Protein AF-A0A7R9BM86-F1 (afdb_monomer_lite)

InterPro domains:
  IPR001373 Cullin, N-terminal [PF00888] (401-894)
  IPR016158 Cullin homology domain [PS50069] (790-1024)
  IPR016158 Cullin homology domain [SM00182] (822-972)
  IPR016159 Cullin repeat-like-containing domain superfamily [SSF74788] (397-770)
  IPR019184 Uncharacterised protein family, transmembrane-17 [PF09799] (229-333)
  IPR019559 Cullin, neddylation domain [PF10557] (1113-1174)
  IPR019559 Cullin, neddylation domain [SM00884] (1109-1176)
  IPR036317 Cullin homology domain superfamily [SSF75632] (788-1059)
  IPR036388 Winged helix-like DNA-binding domain superfamily [G3DSA:1.10.10.10] (1107-1178)
  IPR036390 Winged helix DNA-binding domain superfamily [SSF46785] (1113-1181)
  IPR045093 Cullin [PTHR11932] (398-1179)
  IPR046341 SET domain superfamily [G3DSA:2.170.270.10] (1-74)
  IPR046341 SET domain superfamily [SSF82199] (3-69)
  IPR059120 Cullin-like, alpha+beta domain [PF26557] (916-1058)

Foldseek 3Di:
DVVPPPDDDFPQWDWDDDFQWTWTDDDDPDDPQDIRIGGHDHGPLPDDLVPPVCVVCVVCVPPQDPQDPVSDDDDSPDDDDDFDFDADPVPRHGLGGPVVCVPDVPSQADPVPRDRPPVVVVVVVVVVVVVVPVVPDDDDDDDDDDDDDDDDDDPPPVVLVVVVVVVVPPPDDDDPPPPVVVCVVVCCVPPPPDDVVVVCVVDPPVVVVVVVLLVVLPDQQFDPQLLVLLVVCVVLLVVLLVVLVVVCVVCLVVADPVVNVVSVVLSVQLNVLSVQLSVLSNCCRRSVPLVSLVVNLCSLPPPNLVSLVCQQPVVRVVDDPVSNVSSVVVNVSSVSNNVSSVVSSVRSVVSVVSNVVVVVVVVVVVVVCVPPVDDDPVNVVVVVVVCVVPDDDQDEQVVLVVVLVVVLVCLLVVHDDDPVNVVSLLVSLVRQLPRPPCSQVVVVVVSLVSLLVSLVVLLVQLVVDPDLVVSLVSCLVVLVSLVVSLVPSCVSVLSRDDDDPDDDDDDDDDDDDDDDDRDPPRPSSLSNLQSNCVRHCVVCLVSLLVSLLVQVVCVVVPDDDDLSSLQSSLVNQQRSQPDPPDSCPSVVVRNLVSNLVSLLVSLLVVLVVCCVPPNLLVLLVVLVVVLVVQLVVCCSRPRPDPVSSVSNSVSSLCRSDVVCPVVNLVCLLVCLVVLVQVSLQSSCVSQVVPPPSCVSSLVSLLVVLLVVLQVQLQVCLVVCVPPLVVVLVSLLVSLVSQVVSCCRRVVVPVSNVVSSLNSLLCSQFDLPRPWDFFDQDDPPPPDGGDTTGCNLVSLLVVLLCCFFPHPVVVVDDPVRSLVSLVSSLVSLLSDQANQSNLVSNLLSLLLCLLVVGTPDPVSVVVSLVVCVVSPADPVSSVLSVQQVVQSVVQVVLLVVLLVVCCVPPNPVSVQDRDRDGDCVSRHDDDDDFDWDADPSVVVCVVSSQVSVCVVDPPDDDDDDQLSAWHWDFDAAPLATEIETAGRLLVQQVCVCVVPQPDKDFLLRSCVSTVGDLVLSLLSVCLQDPPPVAPDGQKDWPDDDDGSVPGDRRIIIHGDNVDFGADPNDTDNYYYYYSHPCSSDPQPPDDPPPDDDDDDDDDPDDDDGDSNVSSVVLLVLLLVQLLVVCVVVQKDFQVVSLVSSQVVCSSNHRDDPVSNVVSVVVCCVVQQKHQDPVDNRMIGGGD

Structure (mmCIF, N/CA/C/O backbone):
data_AF-A0A7R9BM86-F1
#
_entry.id   AF-A0A7R9BM86-F1
#
loop_
_atom_site.group_PDB
_atom_site.id
_atom_site.type_symbol
_atom_site.label_atom_id
_atom_site.label_alt_id
_atom_site.label_comp_id
_atom_site.label_asym_id
_atom_site.label_entity_id
_atom_site.label_seq_id
_atom_site.pdbx_PDB_ins_code
_atom_site.Cartn_x
_atom_site.Cartn_y
_atom_site.Cartn_z
_atom_site.occupancy
_atom_site.B_iso_or_equiv
_atom_site.auth_seq_id
_atom_site.auth_comp_id
_atom_site.auth_asym_id
_atom_site.auth_atom_id
_atom_site.pdbx_PDB_model_num
ATOM 1 N N . MET A 1 1 ? 5.313 -4.724 36.873 1.00 24.44 1 MET A N 1
ATOM 2 C CA . MET A 1 1 ? 4.646 -5.732 37.724 1.00 24.44 1 MET A CA 1
ATOM 3 C C . MET A 1 1 ? 3.308 -5.183 38.221 1.00 24.44 1 MET A C 1
ATOM 5 O O . MET A 1 1 ? 3.132 -5.021 39.412 1.00 24.44 1 MET A O 1
ATOM 9 N N . LEU A 1 2 ? 2.380 -4.881 37.307 1.00 24.42 2 LEU A N 1
ATOM 10 C CA . LEU A 1 2 ? 0.942 -4.764 37.593 1.00 24.42 2 LEU A CA 1
ATOM 11 C C . LEU A 1 2 ? 0.121 -5.011 36.306 1.00 24.42 2 LEU A C 1
ATOM 13 O O . LEU A 1 2 ? -0.979 -4.508 36.142 1.00 24.42 2 LEU A O 1
ATOM 17 N N . SER A 1 3 ? 0.576 -5.953 35.464 1.00 22.05 3 SER A N 1
ATOM 18 C CA . SER A 1 3 ? -0.318 -6.797 34.649 1.00 22.05 3 SER A CA 1
ATOM 19 C C . SER A 1 3 ? -1.170 -7.745 35.526 1.00 22.05 3 SER A C 1
ATOM 21 O O . SER A 1 3 ? -1.585 -8.815 35.097 1.00 22.05 3 SER A O 1
ATOM 23 N N . ARG A 1 4 ? -1.418 -7.362 36.787 1.00 24.67 4 ARG A N 1
ATOM 24 C CA . ARG A 1 4 ? -2.182 -8.084 37.811 1.00 24.67 4 ARG A CA 1
ATOM 25 C C . ARG A 1 4 ? -3.205 -7.176 38.506 1.00 24.67 4 ARG A C 1
ATOM 27 O O . ARG A 1 4 ? -3.422 -7.315 39.700 1.00 24.67 4 ARG A O 1
ATOM 34 N N . LEU A 1 5 ? -3.821 -6.258 37.760 1.00 30.59 5 LEU A N 1
ATOM 35 C CA . LEU A 1 5 ? -5.093 -5.623 38.136 1.00 30.59 5 LEU A CA 1
ATOM 36 C C . LEU A 1 5 ? -6.043 -5.497 36.923 1.00 30.59 5 LEU A C 1
ATOM 38 O O . LEU A 1 5 ? -6.820 -4.556 36.828 1.00 30.59 5 LEU A O 1
ATOM 42 N N . LYS A 1 6 ? -6.024 -6.470 35.996 1.00 27.08 6 LYS A N 1
ATOM 43 C CA . LYS A 1 6 ? -7.253 -6.803 35.258 1.00 27.08 6 LYS A CA 1
ATOM 44 C C . LYS A 1 6 ? -8.123 -7.626 36.221 1.00 27.08 6 LYS A C 1
ATOM 46 O O . LYS A 1 6 ? -7.738 -8.736 36.574 1.00 27.08 6 LYS A O 1
ATOM 51 N N . HIS A 1 7 ? -9.241 -7.027 36.632 1.00 29.83 7 HIS A N 1
ATOM 52 C CA . HIS A 1 7 ? -10.357 -7.526 37.457 1.00 29.83 7 HIS A CA 1
ATOM 53 C C . HIS A 1 7 ? -10.237 -7.566 38.993 1.00 29.83 7 HIS A C 1
ATOM 55 O O . HIS A 1 7 ? -9.583 -8.424 39.579 1.00 29.83 7 HIS A O 1
ATOM 61 N N . SER A 1 8 ? -10.977 -6.636 39.618 1.00 28.28 8 SER A N 1
ATOM 62 C CA . SER A 1 8 ? -11.630 -6.672 40.944 1.00 28.28 8 SER A CA 1
ATOM 63 C C . SER A 1 8 ? -12.159 -5.234 41.177 1.00 28.28 8 SER A C 1
ATOM 65 O O . SER A 1 8 ? -11.356 -4.367 41.496 1.00 28.28 8 SER A O 1
ATOM 67 N N . CYS A 1 9 ? -13.417 -4.828 40.950 1.00 32.47 9 CYS A N 1
ATOM 68 C CA . CYS A 1 9 ? -14.658 -5.411 41.477 1.00 32.47 9 CYS A CA 1
ATOM 69 C C . CYS A 1 9 ? -14.461 -5.885 42.929 1.00 32.47 9 CYS A C 1
ATOM 71 O O . CYS A 1 9 ? -14.565 -7.077 43.194 1.00 32.47 9 CYS A O 1
ATOM 73 N N . ASN A 1 10 ? -14.052 -4.970 43.827 1.00 31.64 10 ASN A N 1
ATOM 74 C CA . ASN A 1 10 ? -14.162 -5.114 45.286 1.00 31.64 10 ASN A CA 1
ATOM 75 C C . ASN A 1 10 ? -15.089 -4.031 45.829 1.00 31.64 10 ASN A C 1
ATOM 77 O O . ASN A 1 10 ? -14.761 -2.865 45.612 1.00 31.64 10 ASN A O 1
ATOM 81 N N . PRO A 1 11 ? -16.163 -4.353 46.553 1.00 33.53 11 PRO A N 1
ATOM 82 C CA . PRO A 1 11 ? -17.090 -3.331 47.024 1.00 33.53 11 PRO A CA 1
ATOM 83 C C . PRO A 1 11 ? -16.727 -2.725 48.408 1.00 33.53 11 PRO A C 1
ATOM 85 O O . PRO A 1 11 ? -17.425 -1.846 48.906 1.00 33.53 11 PRO A O 1
ATOM 88 N N . ASN A 1 12 ? -15.579 -3.095 49.000 1.00 31.81 12 ASN A N 1
ATOM 89 C CA . ASN A 1 12 ? -15.166 -2.675 50.353 1.00 31.81 12 ASN A CA 1
ATOM 90 C C . ASN A 1 12 ? -14.451 -1.313 50.410 1.00 31.81 12 ASN A C 1
ATOM 92 O O . ASN A 1 12 ? -13.488 -1.146 51.155 1.00 31.81 12 ASN A O 1
ATOM 96 N N . ALA A 1 13 ? -14.883 -0.345 49.605 1.00 35.16 13 ALA A N 1
ATOM 97 C CA . ALA A 1 13 ? -14.223 0.946 49.495 1.00 35.16 13 ALA A CA 1
ATOM 98 C C . ALA A 1 13 ? -15.242 2.082 49.727 1.00 35.16 13 ALA A C 1
ATOM 100 O O . ALA A 1 13 ? -16.042 2.404 48.855 1.00 35.16 13 ALA A O 1
ATOM 101 N N . ILE A 1 14 ? -15.248 2.676 50.926 1.00 36.84 14 ILE A N 1
ATOM 102 C CA . ILE A 1 14 ? -16.183 3.757 51.311 1.00 36.84 14 ILE A CA 1
ATOM 103 C C . ILE A 1 14 ? -15.564 5.111 50.943 1.00 36.84 14 ILE A C 1
ATOM 105 O O . ILE A 1 14 ? -14.523 5.417 51.522 1.00 36.84 14 ILE A O 1
ATOM 109 N N . VAL A 1 15 ? -16.167 5.901 50.022 1.00 41.66 15 VAL A N 1
ATOM 110 C CA . VAL A 1 15 ? -15.744 7.293 49.706 1.00 41.66 15 VAL A CA 1
ATOM 111 C C . VAL A 1 15 ? -16.519 8.313 50.545 1.00 41.66 15 VAL A C 1
ATOM 113 O O . VAL A 1 15 ? -17.742 8.357 50.454 1.00 41.66 15 VAL A O 1
ATOM 116 N N . GLN A 1 16 ? -15.844 9.203 51.273 1.00 36.88 16 GLN A N 1
ATOM 117 C CA . GLN A 1 16 ? -16.479 10.274 52.054 1.00 36.88 16 GLN A CA 1
ATOM 118 C C . GLN A 1 16 ? -16.037 11.671 51.593 1.00 36.88 16 GLN A C 1
ATOM 120 O O . GLN A 1 16 ? -14.838 11.943 51.532 1.00 36.88 16 GLN A O 1
ATOM 125 N N . PHE A 1 17 ? -16.985 12.558 51.271 1.00 43.34 17 PHE A N 1
ATOM 126 C CA . PHE A 1 17 ? -16.708 13.859 50.651 1.00 43.34 17 PHE A CA 1
ATOM 127 C C . PHE A 1 17 ? -16.860 15.037 51.628 1.00 43.34 17 PHE A C 1
ATOM 129 O O . PHE A 1 17 ? -17.857 15.119 52.337 1.00 43.34 17 PHE A O 1
ATOM 136 N N . ASP A 1 18 ? -15.893 15.958 51.632 1.00 35.16 18 ASP A N 1
ATOM 137 C CA . ASP A 1 18 ? -15.878 17.174 52.454 1.00 35.16 18 ASP A CA 1
ATOM 138 C C . ASP A 1 18 ? -15.164 18.334 51.724 1.00 35.16 18 ASP A C 1
ATOM 140 O O . ASP A 1 18 ? -13.940 18.345 51.544 1.00 35.16 18 ASP A O 1
ATOM 144 N N . GLY A 1 19 ? -15.943 19.304 51.237 1.00 45.06 19 GLY A N 1
ATOM 145 C CA . GLY A 1 19 ? -15.475 20.485 50.506 1.00 45.06 19 GLY A CA 1
ATOM 146 C C . GLY A 1 19 ? -14.731 20.155 49.209 1.00 45.06 19 GLY A C 1
ATOM 147 O O . GLY A 1 19 ? -15.324 19.845 48.178 1.00 45.06 19 GLY A O 1
ATOM 148 N N . ARG A 1 20 ? -13.403 20.266 49.246 1.00 41.50 20 ARG A N 1
ATOM 149 C CA . ARG A 1 20 ? -12.514 19.863 48.154 1.00 41.50 20 ARG A CA 1
ATOM 150 C C . ARG A 1 20 ? -12.160 18.373 48.233 1.00 41.50 20 ARG A C 1
ATOM 152 O O . ARG A 1 20 ? -11.522 17.915 47.314 1.00 41.50 20 ARG A O 1
ATOM 159 N N . LYS A 1 21 ? -12.514 17.591 49.261 1.00 34.34 21 LYS A N 1
ATOM 160 C CA . LYS A 1 21 ? -12.045 16.199 49.449 1.00 34.34 21 LYS A CA 1
ATOM 161 C C . LYS A 1 21 ? -13.110 15.114 49.267 1.00 34.34 21 LYS A C 1
ATOM 163 O O . LYS A 1 21 ? -14.280 15.389 49.447 1.00 34.34 21 LYS A O 1
ATOM 168 N N . ALA A 1 22 ? -12.675 13.901 48.923 1.00 38.03 22 ALA A N 1
ATOM 169 C CA . ALA A 1 22 ? -13.383 12.637 48.717 1.00 38.03 22 ALA A CA 1
ATOM 170 C C . ALA A 1 22 ? -12.469 11.477 49.168 1.00 38.03 22 ALA A C 1
ATOM 172 O O . ALA A 1 22 ? -11.452 11.231 48.536 1.00 38.03 22 ALA A O 1
ATOM 173 N N . THR A 1 23 ? -12.746 10.766 50.254 1.00 43.50 23 THR A N 1
ATOM 174 C CA . THR A 1 23 ? -11.821 9.777 50.841 1.00 43.50 23 THR A CA 1
ATOM 175 C C . THR A 1 23 ? -12.329 8.358 50.718 1.00 43.50 23 THR A C 1
ATOM 177 O O . THR A 1 23 ? -13.290 8.058 51.407 1.00 43.50 23 THR A O 1
ATOM 180 N N . LEU A 1 24 ? -11.658 7.499 49.940 1.00 39.38 24 LEU A N 1
ATOM 181 C CA . LEU A 1 24 ? -11.964 6.075 49.745 1.00 39.38 24 LEU A CA 1
ATOM 182 C C . LEU A 1 24 ? -11.077 5.162 50.635 1.00 39.38 24 LEU A C 1
ATOM 184 O O . LEU A 1 24 ? -9.853 5.305 50.643 1.00 39.38 24 LEU A O 1
ATOM 188 N N . LEU A 1 25 ? -11.652 4.195 51.362 1.00 38.88 25 LEU A N 1
ATOM 189 C CA . LEU A 1 25 ? -10.950 3.334 52.341 1.00 38.88 25 LEU A CA 1
ATOM 190 C C . LEU A 1 25 ? -11.159 1.817 52.100 1.00 38.88 25 LEU A C 1
ATOM 192 O O . LEU A 1 25 ? -12.299 1.394 52.218 1.00 38.88 25 LEU A O 1
ATOM 196 N N . ALA A 1 26 ? -10.056 1.051 51.897 1.00 39.94 26 ALA A N 1
ATOM 197 C CA . ALA A 1 26 ? -9.763 -0.369 52.286 1.00 39.94 26 ALA A CA 1
ATOM 198 C C . ALA A 1 26 ? -9.524 -1.485 51.215 1.00 39.94 26 ALA A C 1
ATOM 200 O O . ALA A 1 26 ? -10.025 -1.370 50.105 1.00 39.94 26 ALA A O 1
ATOM 201 N N . ILE A 1 27 ? -8.859 -2.661 51.435 1.00 36.47 27 ILE A N 1
ATOM 202 C CA . ILE A 1 27 ? -7.653 -3.197 52.175 1.00 36.47 27 ILE A CA 1
ATOM 203 C C . ILE A 1 27 ? -7.226 -4.533 51.456 1.00 36.47 27 ILE A C 1
ATOM 205 O O . ILE A 1 27 ? -8.035 -5.161 50.779 1.00 36.47 27 ILE A O 1
ATOM 209 N N . ARG A 1 28 ? -5.986 -5.015 51.709 1.00 27.66 28 ARG A N 1
ATOM 210 C CA . ARG A 1 28 ? -5.505 -6.435 51.843 1.00 27.66 28 ARG A CA 1
ATOM 211 C C . ARG A 1 28 ? -4.282 -6.857 51.006 1.00 27.66 28 ARG A C 1
ATOM 213 O O . ARG A 1 28 ? -4.131 -8.020 50.661 1.00 27.66 28 ARG A O 1
ATOM 220 N N . THR A 1 29 ? -3.321 -5.950 50.830 1.00 32.91 29 THR A N 1
ATOM 221 C CA . THR A 1 29 ? -1.873 -6.266 50.973 1.00 32.91 29 THR A CA 1
ATOM 222 C C . THR A 1 29 ? -1.070 -5.141 51.648 1.00 32.91 29 THR A C 1
ATOM 224 O O . THR A 1 29 ? 0.151 -5.232 51.738 1.00 32.91 29 THR A O 1
ATOM 227 N N . LEU A 1 30 ? -1.725 -4.096 52.169 1.00 30.19 30 LEU A N 1
ATOM 228 C CA . LEU A 1 30 ? -1.080 -2.999 52.899 1.00 30.19 30 LEU A CA 1
ATOM 229 C C . LEU A 1 30 ? -1.413 -3.073 54.397 1.00 30.19 30 LEU A C 1
ATOM 231 O O . LEU A 1 30 ? -2.535 -3.403 54.780 1.00 30.19 30 LEU A O 1
ATOM 235 N N . LYS A 1 31 ? -0.387 -2.838 55.222 1.00 29.67 31 LYS A N 1
ATOM 236 C CA . LYS A 1 31 ? -0.404 -2.851 56.694 1.00 29.67 31 LYS A CA 1
ATOM 237 C C . LYS A 1 31 ? -1.159 -1.626 57.241 1.00 29.67 31 LYS A C 1
ATOM 239 O O . LYS A 1 31 ? -1.301 -0.634 56.538 1.00 29.67 31 LYS A O 1
ATOM 244 N N . ALA A 1 32 ? -1.627 -1.709 58.488 1.00 32.94 32 ALA A N 1
ATOM 245 C CA . ALA A 1 32 ? -2.410 -0.673 59.172 1.00 32.94 32 ALA A CA 1
ATOM 246 C C . ALA A 1 32 ? -1.825 0.751 59.009 1.00 32.94 32 ALA A C 1
ATOM 248 O O . ALA A 1 32 ? -0.651 0.961 59.318 1.00 32.94 32 ALA A O 1
ATOM 249 N N . GLY A 1 33 ? -2.651 1.703 58.542 1.00 35.66 33 GLY A N 1
ATOM 250 C CA . GLY A 1 33 ? -2.310 3.132 58.419 1.00 35.66 33 GLY A CA 1
ATOM 251 C C . GLY A 1 33 ? -2.861 3.869 57.185 1.00 35.66 33 GLY A C 1
ATOM 252 O O . GLY A 1 33 ? -2.901 5.094 57.204 1.00 35.66 33 GLY A O 1
ATOM 253 N N . ASP A 1 34 ? -3.316 3.163 56.141 1.00 36.03 34 ASP A N 1
ATOM 254 C CA . ASP A 1 34 ? -3.705 3.791 54.865 1.00 36.03 34 ASP A CA 1
ATOM 255 C C . ASP A 1 34 ? -5.231 3.918 54.663 1.00 36.03 34 ASP A C 1
ATOM 257 O O . ASP A 1 34 ? -5.923 2.931 54.406 1.00 36.03 34 ASP A O 1
ATOM 261 N N . ALA A 1 35 ? -5.716 5.165 54.711 1.00 36.28 35 ALA A N 1
ATOM 262 C CA . ALA A 1 35 ? -6.960 5.672 54.119 1.00 36.28 35 ALA A CA 1
ATOM 263 C C . ALA A 1 35 ? -6.602 6.584 52.927 1.00 36.28 35 ALA A C 1
ATOM 265 O O . ALA A 1 35 ? -5.714 7.424 53.073 1.00 36.28 35 ALA A O 1
ATOM 266 N N . ILE A 1 36 ? -7.260 6.476 51.764 1.00 44.28 36 ILE A N 1
ATOM 267 C CA . ILE A 1 36 ? -6.958 7.319 50.588 1.00 44.28 36 ILE A CA 1
ATOM 268 C C . ILE A 1 36 ? -7.895 8.535 50.586 1.00 44.28 36 ILE A C 1
ATOM 270 O O . ILE A 1 36 ? -9.021 8.434 50.113 1.00 44.28 36 ILE A O 1
ATOM 274 N N . GLN A 1 37 ? -7.445 9.689 51.103 1.00 37.94 37 GLN A N 1
ATOM 275 C CA . GLN A 1 37 ? -8.171 10.969 51.000 1.00 37.94 37 GLN A CA 1
ATOM 276 C C . GLN A 1 37 ? -7.828 11.698 49.690 1.00 37.94 37 GLN A C 1
ATOM 278 O O . GLN A 1 37 ? -6.708 12.180 49.528 1.00 37.94 37 GLN A O 1
ATOM 283 N N . ILE A 1 38 ? -8.774 11.829 48.758 1.00 43.38 38 ILE A N 1
ATOM 284 C CA . ILE A 1 38 ? -8.622 12.609 47.513 1.00 43.38 38 ILE A CA 1
ATOM 285 C C . ILE A 1 38 ? -9.067 14.043 47.781 1.00 43.38 38 ILE A C 1
ATOM 287 O O . ILE A 1 38 ? -10.032 14.227 48.496 1.00 43.38 38 ILE A O 1
ATOM 291 N N . SER A 1 39 ? -8.377 15.054 47.238 1.00 36.72 39 SER A N 1
ATOM 292 C CA . SER A 1 39 ? -8.618 16.491 47.454 1.00 36.72 39 SER A CA 1
ATOM 293 C C . SER A 1 39 ? -8.546 17.288 46.146 1.00 36.72 39 SER A C 1
ATOM 295 O O . SER A 1 39 ? -7.458 17.576 45.665 1.00 36.72 39 SER A O 1
ATOM 297 N N . PHE A 1 40 ? -9.682 17.644 45.560 1.00 38.38 40 PHE A N 1
ATOM 298 C CA . PHE A 1 40 ? -9.888 18.593 44.466 1.00 38.38 40 PHE A CA 1
ATOM 299 C C . PHE A 1 40 ? -9.311 19.996 44.743 1.00 38.38 40 PHE A C 1
ATOM 301 O O . PHE A 1 40 ? -9.079 20.400 45.880 1.00 38.38 40 PHE A O 1
ATOM 308 N N . SER A 1 41 ? -9.057 20.761 43.681 1.00 38.09 41 SER A N 1
ATOM 309 C CA . SER A 1 41 ? -8.287 22.016 43.698 1.00 38.09 41 SER A CA 1
ATOM 310 C C . SER A 1 41 ? -9.125 23.317 43.660 1.00 38.09 41 SER A C 1
ATOM 312 O O . SER A 1 41 ? -8.560 24.392 43.844 1.00 38.09 41 SER A O 1
ATOM 314 N N . LEU A 1 42 ? -10.459 23.242 43.522 1.00 39.69 42 LEU A N 1
ATOM 315 C CA . LEU A 1 42 ? -11.469 24.324 43.652 1.00 39.69 42 LEU A CA 1
ATOM 316 C C . LEU A 1 42 ? -12.723 23.768 44.377 1.00 39.69 42 LEU A C 1
ATOM 318 O O . LEU A 1 42 ? -12.901 22.551 44.335 1.00 39.69 42 LEU A O 1
ATOM 322 N N . PRO A 1 43 ? -13.573 24.570 45.073 1.00 37.66 43 PRO A N 1
ATOM 323 C CA . PRO A 1 43 ? -14.804 24.024 45.651 1.00 37.66 43 PRO A CA 1
ATOM 324 C C . PRO A 1 43 ? -15.633 23.392 44.527 1.00 37.66 43 PRO A C 1
ATOM 326 O O . PRO A 1 43 ? -15.879 24.044 43.518 1.00 37.66 43 PRO A O 1
ATOM 329 N N . TYR A 1 44 ? -16.053 22.137 44.701 1.00 35.97 44 TYR A N 1
ATOM 330 C CA . TYR A 1 44 ? -16.866 21.362 43.747 1.00 35.97 44 TYR A CA 1
ATOM 331 C C . TYR A 1 44 ? -18.112 22.122 43.231 1.00 35.97 44 TYR A C 1
ATOM 333 O O . TYR A 1 44 ? -18.622 21.847 42.149 1.00 35.97 44 TYR A O 1
ATOM 341 N N . PHE A 1 45 ? -18.547 23.135 43.984 1.00 35.06 45 PHE A N 1
ATOM 342 C CA . PHE A 1 45 ? -19.646 24.055 43.700 1.00 35.06 45 PHE A CA 1
ATOM 343 C C . PHE A 1 45 ? -19.360 25.137 42.634 1.00 35.06 45 PHE A C 1
ATOM 345 O O . PHE A 1 45 ? -20.287 25.844 42.266 1.00 35.06 45 PHE A O 1
ATOM 352 N N . ALA A 1 46 ? -18.126 25.281 42.127 1.00 39.72 46 ALA A N 1
ATOM 353 C CA . ALA A 1 46 ? -17.720 26.375 41.224 1.00 39.72 46 ALA A CA 1
ATOM 354 C C . ALA A 1 46 ? -17.731 26.034 39.712 1.00 39.72 46 ALA A C 1
ATOM 356 O O . ALA A 1 46 ? -17.165 26.778 38.916 1.00 39.72 46 ALA A O 1
ATOM 357 N N . CYS A 1 47 ? -18.316 24.903 39.306 1.00 40.28 47 CYS A N 1
ATOM 358 C CA . CYS A 1 47 ? -18.548 24.563 37.895 1.00 40.28 47 CYS A CA 1
ATOM 359 C C . CYS A 1 47 ? -20.051 24.524 37.607 1.00 40.28 47 CYS A C 1
ATOM 361 O O . CYS A 1 47 ? -20.787 23.909 38.380 1.00 40.28 47 CYS A O 1
ATOM 363 N N . ASP A 1 48 ? -20.496 25.101 36.495 1.00 42.91 48 ASP A N 1
ATOM 364 C CA . ASP A 1 48 ? -21.900 25.074 36.067 1.00 42.91 48 ASP A CA 1
ATOM 365 C C . ASP A 1 48 ? -22.396 23.624 35.936 1.00 42.91 48 ASP A C 1
ATOM 367 O O . ASP A 1 48 ? -21.645 22.732 35.518 1.00 42.91 48 ASP A O 1
ATOM 371 N N . ALA A 1 49 ? -23.648 23.364 36.330 1.00 40.34 49 ALA A N 1
ATOM 372 C CA . ALA A 1 49 ? -24.191 22.010 36.490 1.00 40.34 49 ALA A CA 1
ATOM 373 C C . ALA A 1 49 ? -24.062 21.147 35.214 1.00 40.34 49 ALA A C 1
ATOM 375 O O . ALA A 1 49 ? -23.790 19.950 35.304 1.00 40.34 49 ALA A O 1
ATOM 376 N N . GLY A 1 50 ? -24.137 21.765 34.028 1.00 44.72 50 GLY A N 1
ATOM 377 C CA . GLY A 1 50 ? -23.983 21.087 32.734 1.00 44.72 50 GLY A CA 1
ATOM 378 C C . GLY A 1 50 ? -22.548 20.670 32.368 1.00 44.72 50 GLY A C 1
ATOM 379 O O . GLY A 1 50 ? -22.365 19.800 31.520 1.00 44.72 50 GLY A O 1
ATOM 380 N N . GLY A 1 51 ? -21.518 21.244 33.003 1.00 44.34 51 GLY A N 1
ATOM 381 C CA . GLY A 1 51 ? -20.105 21.002 32.666 1.00 44.34 51 GLY A CA 1
ATOM 382 C C . GLY A 1 51 ? -19.415 19.906 33.486 1.00 44.34 51 GLY A C 1
ATOM 383 O O . GLY A 1 51 ? -18.315 19.469 33.137 1.00 44.34 51 GLY A O 1
ATOM 384 N N . ARG A 1 52 ? -20.038 19.434 34.574 1.00 43.59 52 ARG A N 1
ATOM 385 C CA . ARG A 1 52 ? -19.396 18.504 35.525 1.00 43.59 52 ARG A CA 1
ATOM 386 C C . ARG A 1 52 ? -19.310 17.066 35.003 1.00 43.59 52 ARG A C 1
ATOM 388 O O . ARG A 1 52 ? -18.287 16.412 35.200 1.00 43.59 52 ARG A O 1
ATOM 395 N N . GLY A 1 53 ? -20.340 16.597 34.295 1.00 43.72 53 GLY A N 1
ATOM 396 C CA . GLY A 1 53 ? -20.390 15.252 33.705 1.00 43.72 53 GLY A CA 1
ATOM 397 C C . GLY A 1 53 ? -19.313 15.010 32.635 1.00 43.72 53 GLY A C 1
ATOM 398 O O . GLY A 1 53 ? -18.514 14.083 32.786 1.00 43.72 53 GLY A O 1
ATOM 399 N N . PRO A 1 54 ? -19.197 15.874 31.608 1.00 43.41 54 PRO A N 1
ATOM 400 C CA . PRO A 1 54 ? -18.198 15.715 30.551 1.00 43.41 54 PRO A CA 1
ATOM 401 C C . PRO A 1 54 ? -16.751 15.777 31.061 1.00 43.41 54 PRO A C 1
ATOM 403 O O . PRO A 1 54 ? -15.902 15.023 30.595 1.00 43.41 54 PRO A O 1
ATOM 406 N N . ALA A 1 55 ? -16.457 16.622 32.056 1.00 41.31 55 ALA A N 1
ATOM 407 C CA . ALA A 1 55 ? -15.110 16.764 32.614 1.00 41.31 55 ALA A CA 1
ATOM 408 C C . ALA A 1 55 ? -14.653 15.537 33.426 1.00 41.31 55 ALA A C 1
ATOM 410 O O . ALA A 1 55 ? -13.461 15.220 33.449 1.00 41.31 55 ALA A O 1
ATOM 411 N N . LEU A 1 56 ? -15.585 14.830 34.075 1.00 39.31 56 LEU A N 1
ATOM 412 C CA . LEU A 1 56 ? -15.301 13.564 34.756 1.00 39.31 56 LEU A CA 1
ATOM 413 C C . LEU A 1 56 ? -15.193 12.402 33.757 1.00 39.31 56 LEU A C 1
ATOM 415 O O . LEU A 1 56 ? -14.294 11.572 33.884 1.00 39.31 56 LEU A O 1
ATOM 419 N N . GLN A 1 57 ? -16.037 12.382 32.723 1.00 40.56 57 GLN A N 1
ATOM 420 C CA . GLN A 1 57 ? -16.055 11.327 31.706 1.00 40.56 57 GLN A CA 1
ATOM 421 C C . GLN A 1 57 ? -14.840 11.392 30.763 1.00 40.56 57 GLN A C 1
ATOM 423 O O . GLN A 1 57 ? -14.251 10.364 30.441 1.00 40.56 57 GLN A O 1
ATOM 428 N N . MET A 1 58 ? -14.390 12.598 30.398 1.00 40.97 58 MET A N 1
ATOM 429 C CA . MET A 1 58 ? -13.212 12.819 29.548 1.00 40.97 58 MET A CA 1
ATOM 430 C C . MET A 1 58 ? -11.891 12.477 30.256 1.00 40.97 58 MET A C 1
ATOM 432 O O . MET A 1 58 ? -10.888 12.206 29.602 1.00 40.97 58 MET A O 1
ATOM 436 N N . ARG A 1 59 ? -11.872 12.491 31.595 1.00 36.00 59 ARG A N 1
ATOM 437 C CA . ARG A 1 59 ? -10.653 12.284 32.392 1.00 36.00 59 ARG A CA 1
ATOM 438 C C . ARG A 1 59 ? -10.496 10.855 32.918 1.00 36.00 59 ARG A C 1
ATOM 440 O O . ARG A 1 59 ? -9.395 10.494 33.323 1.00 36.00 59 ARG A O 1
ATOM 447 N N . PHE A 1 60 ? -11.562 10.050 32.890 1.00 36.47 60 PHE A N 1
ATOM 448 C CA . PHE A 1 60 ? -11.565 8.669 33.392 1.00 36.47 60 PHE A CA 1
ATOM 449 C C . PHE A 1 60 ? -12.235 7.652 32.447 1.00 36.47 60 PHE A C 1
ATOM 451 O O . PHE A 1 60 ? -12.613 6.571 32.907 1.00 36.47 60 PHE A O 1
ATOM 458 N N . SER A 1 61 ? -12.340 7.947 31.141 1.00 38.22 61 SER A N 1
ATOM 459 C CA . SER A 1 61 ? -12.926 7.035 30.135 1.00 38.22 61 SER A CA 1
ATOM 460 C C . SER A 1 61 ? -12.333 5.623 30.167 1.00 38.22 61 SER A C 1
ATOM 462 O O . SER A 1 61 ? -13.023 4.658 29.855 1.00 38.22 61 SER A O 1
ATOM 464 N N . ASP A 1 62 ? -11.079 5.497 30.609 1.00 33.03 62 ASP A N 1
ATOM 465 C CA . ASP A 1 62 ? -10.321 4.245 30.563 1.00 33.03 62 ASP A CA 1
ATOM 466 C C . ASP A 1 62 ? -10.367 3.444 31.882 1.00 33.03 62 ASP A C 1
ATOM 468 O O . ASP A 1 62 ? -9.818 2.345 31.955 1.00 33.03 62 ASP A O 1
ATOM 472 N N . VAL A 1 63 ? -11.019 3.969 32.933 1.00 35.78 63 VAL A N 1
ATOM 473 C CA . VAL A 1 63 ? -11.148 3.308 34.253 1.00 35.78 63 VAL A CA 1
ATOM 474 C C . VAL A 1 63 ? -12.600 2.924 34.582 1.00 35.78 63 VAL A C 1
ATOM 476 O O . VAL A 1 63 ? -12.822 2.032 35.400 1.00 35.78 63 VAL A O 1
ATOM 479 N N . VAL A 1 64 ? -13.600 3.516 33.921 1.00 34.81 64 VAL A N 1
ATOM 480 C CA . VAL A 1 64 ? -15.028 3.246 34.177 1.00 34.81 64 VAL A CA 1
ATOM 481 C C . VAL A 1 64 ? -15.695 2.640 32.936 1.00 34.81 64 VAL A C 1
ATOM 483 O O . VAL A 1 64 ? -16.505 3.271 32.271 1.00 34.81 64 VAL A O 1
ATOM 486 N N . SER A 1 65 ? -15.348 1.397 32.603 1.00 38.34 65 SER A N 1
ATOM 487 C CA . SER A 1 65 ? -16.049 0.603 31.575 1.00 38.34 65 SER A CA 1
ATOM 488 C C . SER A 1 65 ? -16.229 -0.860 31.989 1.00 38.34 65 SER A C 1
ATOM 490 O O . SER A 1 65 ? -16.262 -1.759 31.158 1.00 38.34 65 SER A O 1
ATOM 492 N N . CYS A 1 66 ? -16.334 -1.127 33.296 1.00 39.56 66 CYS A N 1
ATOM 493 C CA . CYS A 1 66 ? -16.506 -2.496 33.798 1.00 39.56 66 CYS A CA 1
ATOM 494 C C . CYS A 1 66 ? -17.979 -2.957 33.874 1.00 39.56 66 CYS A C 1
ATOM 496 O O . CYS A 1 66 ? -18.215 -4.124 34.169 1.00 39.56 66 CYS A O 1
ATOM 498 N N . GLN A 1 67 ? -18.948 -2.068 33.584 1.00 39.94 67 GLN A N 1
ATOM 499 C CA . GLN A 1 67 ? -20.395 -2.360 33.487 1.00 39.94 67 GLN A CA 1
ATOM 500 C C . GLN A 1 67 ? -20.960 -3.226 34.642 1.00 39.94 67 GLN A C 1
ATOM 502 O O . GLN A 1 67 ? -21.871 -4.026 34.445 1.00 39.94 67 GLN A O 1
ATOM 507 N N . CYS A 1 68 ? -20.439 -3.071 35.868 1.00 35.28 68 CYS A N 1
ATOM 508 C CA . CYS A 1 68 ? -20.998 -3.707 37.064 1.00 35.28 68 CYS A CA 1
ATOM 509 C C . CYS A 1 68 ? -21.928 -2.748 37.823 1.00 35.28 68 CYS A C 1
ATOM 511 O O . CYS A 1 68 ? -21.794 -1.527 37.743 1.00 35.28 68 CYS A O 1
ATOM 513 N N . GLU A 1 69 ? -22.853 -3.311 38.596 1.00 37.84 69 GLU A N 1
ATOM 514 C CA . GLU A 1 69 ? -23.966 -2.608 39.251 1.00 37.84 69 GLU A CA 1
ATOM 515 C C . GLU A 1 69 ? -23.553 -1.519 40.269 1.00 37.84 69 GLU A C 1
ATOM 517 O O . GLU A 1 69 ? -24.357 -0.665 40.618 1.00 37.84 69 GLU A O 1
ATOM 522 N N . ALA A 1 70 ? -22.286 -1.489 40.708 1.00 35.62 70 ALA A N 1
ATOM 523 C CA . ALA A 1 70 ? -21.735 -0.439 41.576 1.00 35.62 70 ALA A CA 1
ATOM 524 C C . ALA A 1 70 ? -21.254 0.819 40.814 1.00 35.62 70 ALA A C 1
ATOM 526 O O . ALA A 1 70 ? -20.874 1.808 41.440 1.00 35.62 70 ALA A O 1
ATOM 527 N N . CYS A 1 71 ? -21.225 0.792 39.473 1.00 37.81 71 CYS A N 1
ATOM 528 C CA . CYS A 1 71 ? -20.711 1.882 38.630 1.00 37.81 71 CYS A CA 1
ATOM 529 C C . CYS A 1 71 ? -21.799 2.798 38.033 1.00 37.81 71 CYS A C 1
ATOM 531 O O . CYS A 1 71 ? -21.467 3.745 37.323 1.00 37.81 71 CYS A O 1
ATOM 533 N N . THR A 1 72 ? -23.072 2.575 38.357 1.00 49.19 72 THR A N 1
ATOM 534 C CA . THR A 1 72 ? -24.196 3.502 38.111 1.00 49.19 72 THR A CA 1
ATOM 535 C C . THR A 1 72 ? -25.168 3.370 39.280 1.00 49.19 72 THR A C 1
ATOM 537 O O . THR A 1 72 ? -25.398 2.223 39.652 1.00 49.19 72 THR A O 1
ATOM 540 N N . PRO A 1 73 ? -25.792 4.433 39.839 1.00 54.41 73 PRO A N 1
ATOM 541 C CA . PRO A 1 73 ? -26.058 5.763 39.254 1.00 54.41 73 PRO A CA 1
ATOM 542 C C . PRO A 1 73 ? -25.919 6.940 40.269 1.00 54.41 73 PRO A C 1
ATOM 544 O O . PRO A 1 73 ? -25.559 6.705 41.412 1.00 54.41 73 PRO A O 1
ATOM 547 N N . VAL A 1 74 ? -26.180 8.197 39.864 1.00 32.28 74 VAL A N 1
ATOM 548 C CA . VAL A 1 74 ? -27.055 9.200 40.547 1.00 32.28 74 VAL A CA 1
ATOM 549 C C . VAL A 1 74 ? -27.124 10.481 39.689 1.00 32.28 74 VAL A C 1
ATOM 551 O O . VAL A 1 74 ? -26.108 10.982 39.204 1.00 32.28 74 VAL A O 1
ATOM 554 N N . ASP A 1 75 ? -28.352 10.970 39.503 1.00 38.25 75 ASP A N 1
ATOM 555 C CA . ASP A 1 75 ? -28.760 12.211 38.835 1.00 38.25 75 ASP A CA 1
ATOM 556 C C . ASP A 1 75 ? -28.147 13.471 39.479 1.00 38.25 75 ASP A C 1
ATOM 558 O O . ASP A 1 75 ? -28.135 13.626 40.699 1.00 38.25 75 ASP A O 1
ATOM 562 N N . TRP A 1 76 ? -27.659 14.402 38.653 1.00 35.00 76 TRP A N 1
ATOM 563 C CA . TRP A 1 76 ? -26.953 15.627 39.079 1.00 35.00 76 TRP A CA 1
ATOM 564 C C . TRP A 1 76 ? -27.868 16.854 39.220 1.00 35.00 76 TRP A C 1
ATOM 566 O O . TRP A 1 76 ? -27.394 17.990 39.253 1.00 35.00 76 TRP A O 1
ATOM 576 N N . SER A 1 77 ? -29.180 16.640 39.279 1.00 30.09 77 SER A N 1
ATOM 577 C CA . SER A 1 77 ? -30.200 17.684 39.154 1.00 30.09 77 SER A CA 1
ATOM 578 C C . SER A 1 77 ? -30.407 18.580 40.387 1.00 30.09 77 SER A C 1
ATOM 580 O O . SER A 1 77 ? -31.114 19.573 40.261 1.00 30.09 77 SER A O 1
ATOM 582 N N . ASP A 1 78 ? -29.759 18.325 41.534 1.00 34.94 78 ASP A N 1
ATOM 583 C CA . ASP A 1 78 ? -30.093 18.999 42.808 1.00 34.94 78 ASP A CA 1
ATOM 584 C C . ASP A 1 78 ? -28.938 19.775 43.494 1.00 34.94 78 ASP A C 1
ATOM 586 O O . ASP A 1 78 ? -28.712 19.623 44.697 1.00 34.94 78 ASP A O 1
ATOM 590 N N . VAL A 1 79 ? -28.201 20.658 42.795 1.00 28.81 79 VAL A N 1
ATOM 591 C CA . VAL A 1 79 ? -27.303 21.634 43.475 1.00 28.81 79 VAL A CA 1
ATOM 592 C C . VAL A 1 79 ? -27.416 23.048 42.857 1.00 28.81 79 VAL A C 1
ATOM 594 O O . VAL A 1 79 ? -27.254 23.177 41.647 1.00 28.81 79 VAL A O 1
ATOM 597 N N . PRO A 1 80 ? -27.673 24.111 43.655 1.00 29.73 80 PRO A N 1
ATOM 598 C CA . PRO A 1 80 ? -28.209 25.401 43.186 1.00 29.73 80 PRO A CA 1
ATOM 599 C C . PRO A 1 80 ? -27.163 26.358 42.573 1.00 29.73 80 PRO A C 1
ATOM 601 O O . PRO A 1 80 ? -26.026 26.419 43.041 1.00 29.73 80 PRO A O 1
ATOM 604 N N . GLU A 1 81 ? -27.566 27.149 41.568 1.00 30.95 81 GLU A N 1
ATOM 605 C CA . GLU A 1 81 ? -26.768 28.225 40.942 1.00 30.95 81 GLU A CA 1
ATOM 606 C C . GLU A 1 81 ? -26.699 29.495 41.818 1.00 30.95 81 GLU A C 1
ATOM 608 O O . GLU A 1 81 ? -27.698 29.904 42.411 1.00 30.95 81 GLU A O 1
ATOM 613 N N . ILE A 1 82 ? -25.535 30.163 41.868 1.00 33.91 82 ILE A N 1
ATOM 614 C CA . ILE A 1 82 ? -25.346 31.462 42.544 1.00 33.91 82 ILE A CA 1
ATOM 615 C C . ILE A 1 82 ? -24.775 32.471 41.533 1.00 33.91 82 ILE A C 1
ATOM 617 O O . ILE A 1 82 ? -23.608 32.379 41.165 1.00 33.91 82 ILE A O 1
ATOM 621 N N . ASN A 1 83 ? -25.587 33.451 41.121 1.00 34.59 83 ASN A N 1
ATOM 622 C CA . ASN A 1 83 ? -25.196 34.577 40.261 1.00 34.59 83 ASN A CA 1
ATOM 623 C C . ASN A 1 83 ? -24.982 35.849 41.106 1.00 34.59 83 ASN A C 1
ATOM 625 O O . ASN A 1 83 ? -25.929 36.331 41.727 1.00 34.59 83 ASN A O 1
ATOM 629 N N . GLU A 1 84 ? -23.776 36.432 41.120 1.00 44.19 84 GLU A N 1
ATOM 630 C CA . GLU A 1 84 ? -23.501 37.712 41.802 1.00 44.19 84 GLU A CA 1
ATOM 631 C C . GLU A 1 84 ? -23.558 38.905 40.825 1.00 44.19 84 GLU A C 1
ATOM 633 O O . GLU A 1 84 ? -22.755 39.025 39.897 1.00 44.19 84 GLU A O 1
ATOM 638 N N . THR A 1 85 ? -24.503 39.824 41.045 1.00 48.84 85 THR A N 1
ATOM 639 C CA . THR A 1 85 ? -24.687 41.072 40.283 1.00 48.84 85 THR A CA 1
ATOM 640 C C . THR A 1 85 ? -23.991 42.260 40.966 1.00 48.84 85 THR A C 1
ATOM 642 O O . THR A 1 85 ? -24.026 42.425 42.188 1.00 48.84 85 THR A O 1
ATOM 645 N N . ILE A 1 86 ? -23.337 43.133 40.186 1.00 55.22 86 ILE A N 1
ATOM 646 C CA . ILE A 1 86 ? -22.621 44.305 40.723 1.00 55.22 86 ILE A CA 1
ATOM 647 C C . ILE A 1 86 ? -23.617 45.421 41.045 1.00 55.22 86 ILE A C 1
ATOM 649 O O . ILE A 1 86 ? -24.392 45.818 40.184 1.00 55.22 86 ILE A O 1
ATOM 653 N N . LYS A 1 87 ? -23.548 46.008 42.246 1.00 54.62 87 LYS A N 1
ATOM 654 C CA . LYS A 1 87 ? -24.403 47.133 42.676 1.00 54.62 87 LYS A CA 1
ATOM 655 C C . LYS A 1 87 ? -23.704 48.488 42.542 1.00 54.62 87 LYS A C 1
ATOM 657 O O . LYS A 1 87 ? -22.507 48.620 42.797 1.00 54.62 87 LYS A O 1
ATOM 662 N N . CYS A 1 88 ? -24.448 49.525 42.163 1.00 56.00 88 CYS A N 1
ATOM 663 C CA . CYS A 1 88 ? -23.966 50.902 42.088 1.00 56.00 88 CYS A CA 1
ATOM 664 C C . CYS A 1 88 ? -23.614 51.417 43.496 1.00 56.00 88 CYS A C 1
ATOM 666 O O . CYS A 1 88 ? -24.468 51.381 44.374 1.00 56.00 88 CYS A O 1
ATOM 668 N N . PRO A 1 89 ? -22.411 51.951 43.752 1.00 47.34 89 PRO A N 1
ATOM 669 C CA . PRO A 1 89 ? -21.996 52.312 45.111 1.00 47.34 89 PRO A CA 1
ATOM 670 C C . PRO A 1 89 ? -22.741 53.516 45.708 1.00 47.34 89 PRO A C 1
ATOM 672 O O . PRO A 1 89 ? -22.771 53.649 46.925 1.00 47.34 89 PRO A O 1
ATOM 675 N N . ASP A 1 90 ? -23.348 54.375 44.883 1.00 52.94 90 ASP A N 1
ATOM 676 C CA . ASP A 1 90 ? -24.056 55.570 45.369 1.00 52.94 90 ASP A CA 1
ATOM 677 C C . ASP A 1 90 ? -25.552 55.317 45.639 1.00 52.94 90 ASP A C 1
ATOM 679 O O . ASP A 1 90 ? -26.157 56.027 46.436 1.00 52.94 90 ASP A O 1
ATOM 683 N N . CYS A 1 91 ? -26.176 54.338 44.972 1.00 60.94 91 CYS A N 1
ATOM 684 C CA . CYS A 1 91 ? -27.622 54.078 45.096 1.00 60.94 91 CYS A CA 1
ATOM 685 C C . CYS A 1 91 ? -27.993 52.595 45.238 1.00 60.94 91 CYS A C 1
ATOM 687 O O . CYS A 1 91 ? -29.171 52.253 45.303 1.00 60.94 91 CYS A O 1
ATOM 689 N N . THR A 1 92 ? -26.996 51.712 45.324 1.00 56.22 92 THR A N 1
ATOM 690 C CA . THR A 1 92 ? -27.093 50.260 45.571 1.00 56.22 92 THR A CA 1
ATOM 691 C C . THR A 1 92 ? -27.883 49.439 44.551 1.00 56.22 92 THR A C 1
ATOM 693 O O . THR A 1 92 ? -28.087 48.247 44.755 1.00 56.22 92 THR A O 1
ATOM 696 N N . GLU A 1 93 ? -28.283 50.034 43.431 1.00 59.75 93 GLU A N 1
ATOM 697 C CA . GLU A 1 93 ? -29.016 49.335 42.377 1.00 59.75 93 GLU A CA 1
ATOM 698 C C . GLU A 1 93 ? -28.105 48.470 41.502 1.00 59.75 93 GLU A C 1
ATOM 700 O O . GLU A 1 93 ? -26.955 48.832 41.245 1.00 59.75 93 GLU A O 1
ATOM 705 N N . GLU A 1 94 ? -28.610 47.321 41.062 1.00 59.03 94 GLU A N 1
ATOM 706 C CA . GLU A 1 94 ? -27.851 46.320 40.310 1.00 59.03 94 GLU A CA 1
ATOM 707 C C . GLU A 1 94 ? -27.578 46.794 38.873 1.00 59.03 94 GLU A C 1
ATOM 709 O O . GLU A 1 94 ? -28.483 47.149 38.125 1.00 59.03 94 GLU A O 1
ATOM 714 N N . LEU A 1 95 ? -26.297 46.834 38.506 1.00 55.12 95 LEU A N 1
ATOM 715 C CA . LEU A 1 95 ? -25.763 47.314 37.229 1.00 55.12 95 LEU A CA 1
ATOM 716 C C . LEU A 1 95 ? -25.611 46.195 36.180 1.00 55.12 95 LEU A C 1
ATOM 718 O O . LEU A 1 95 ? -25.213 46.491 35.056 1.00 55.12 95 LEU A O 1
ATOM 722 N N . GLY A 1 96 ? -25.917 44.944 36.542 1.00 56.22 96 GLY A N 1
ATOM 723 C CA . GLY A 1 96 ? -25.738 43.741 35.716 1.00 56.22 96 GLY A CA 1
ATOM 724 C C . GLY A 1 96 ? -24.625 42.815 36.225 1.00 56.22 96 GLY A C 1
ATOM 725 O O . GLY A 1 96 ? -23.932 43.122 37.205 1.00 56.22 96 GLY A O 1
ATOM 726 N N . THR A 1 97 ? -24.465 41.658 35.580 1.00 55.47 97 THR A N 1
ATOM 727 C CA . THR A 1 97 ? -23.382 40.700 35.869 1.00 55.47 97 THR A CA 1
ATOM 728 C C . THR A 1 97 ? -22.058 41.163 35.249 1.00 55.47 97 THR A C 1
ATOM 730 O O . THR A 1 97 ? -22.014 42.011 34.355 1.00 55.47 97 THR A O 1
ATOM 733 N N . ILE A 1 98 ? -20.937 40.629 35.744 1.00 50.53 98 ILE A N 1
ATOM 734 C CA . ILE A 1 98 ? -19.587 41.010 35.288 1.00 50.53 98 ILE A CA 1
ATOM 735 C C . ILE A 1 98 ? -19.404 40.774 33.780 1.00 50.53 98 ILE A C 1
ATOM 737 O O . ILE A 1 98 ? -18.747 41.575 33.116 1.00 50.53 98 ILE A O 1
ATOM 741 N N . GLU A 1 99 ? -20.006 39.715 33.239 1.00 48.31 99 GLU A N 1
ATOM 742 C CA . GLU A 1 99 ? -19.890 39.343 31.826 1.00 48.31 99 GLU A CA 1
ATOM 743 C C . GLU A 1 99 ? -20.653 40.304 30.902 1.00 48.31 99 GLU A C 1
ATOM 745 O O . GLU A 1 99 ? -20.127 40.698 29.859 1.00 48.31 99 GLU A O 1
ATOM 750 N N . GLU A 1 100 ? -21.824 40.798 31.319 1.00 45.91 100 GLU A N 1
ATOM 751 C CA . GLU A 1 100 ? -22.607 41.775 30.546 1.00 45.91 100 GLU A CA 1
ATOM 752 C C . GLU A 1 100 ? -21.911 43.147 30.428 1.00 45.91 100 GLU A C 1
ATOM 754 O O . GLU A 1 100 ? -22.046 43.834 29.414 1.00 45.91 100 GLU A O 1
ATOM 759 N N . LEU A 1 101 ? -21.121 43.544 31.434 1.00 50.41 101 LEU A N 1
ATOM 760 C CA . LEU A 1 101 ? -20.401 44.829 31.475 1.00 50.41 101 LEU A CA 1
ATOM 761 C C . LEU A 1 101 ? -19.103 44.848 30.645 1.00 50.41 101 LEU A C 1
ATOM 763 O O . LEU A 1 101 ? -18.568 45.929 30.378 1.00 50.41 101 LEU A O 1
ATOM 767 N N . ILE A 1 102 ? -18.588 43.680 30.246 1.00 47.19 102 ILE A N 1
ATOM 768 C CA . ILE A 1 102 ? -17.370 43.539 29.428 1.00 47.19 102 ILE A CA 1
ATOM 769 C C . ILE A 1 102 ? -17.698 43.595 27.930 1.00 47.19 102 ILE A C 1
ATOM 771 O O . ILE A 1 102 ? -16.901 44.122 27.153 1.00 47.19 102 ILE A O 1
ATOM 775 N N . VAL A 1 103 ? -18.868 43.088 27.531 1.00 41.88 103 VAL A N 1
ATOM 776 C CA . VAL A 1 103 ? -19.261 42.957 26.119 1.00 41.88 103 VAL A CA 1
ATOM 777 C C . VAL A 1 103 ? -19.833 44.259 25.546 1.00 41.88 103 VAL A C 1
ATOM 779 O O . VAL A 1 103 ? -19.584 44.562 24.382 1.00 41.88 103 VAL A O 1
ATOM 782 N N . ASP A 1 104 ? -20.529 45.074 26.348 1.00 44.59 104 ASP A N 1
ATOM 783 C CA . ASP A 1 104 ? -21.211 46.277 25.854 1.00 44.59 104 ASP A CA 1
ATOM 784 C C . ASP A 1 104 ? -20.856 47.533 26.678 1.00 44.59 104 ASP A C 1
ATOM 786 O O . ASP A 1 104 ? -21.511 47.914 27.653 1.00 44.59 104 ASP A O 1
ATOM 790 N N . GLY A 1 105 ? -19.773 48.214 26.284 1.00 48.12 105 GLY A N 1
ATOM 791 C CA . GLY A 1 105 ? -19.201 49.376 26.990 1.00 48.12 105 GLY A CA 1
ATOM 792 C C . GLY A 1 105 ? -20.091 50.631 27.058 1.00 48.12 105 GLY A C 1
ATOM 793 O O . GLY A 1 105 ? -19.673 51.661 27.598 1.00 48.12 105 GLY A O 1
ATOM 794 N N . SER A 1 106 ? -21.312 50.568 26.525 1.00 47.59 106 SER A N 1
ATOM 795 C CA . SER A 1 106 ? -22.314 51.637 26.519 1.00 47.59 106 SER A CA 1
ATOM 796 C C . SER A 1 106 ? -23.180 51.680 27.798 1.00 47.59 106 SER A C 1
ATOM 798 O O . SER A 1 106 ? -23.703 52.743 28.144 1.00 47.59 106 SER A O 1
ATOM 800 N N . LYS A 1 107 ? -23.237 50.588 28.582 1.00 48.69 107 LYS A N 1
ATOM 801 C CA . LYS A 1 107 ? -24.038 50.450 29.823 1.00 48.69 107 LYS A CA 1
ATOM 802 C C . LYS A 1 107 ? -23.345 50.907 31.123 1.00 48.69 107 LYS A C 1
ATOM 804 O O . LYS A 1 107 ? -23.751 50.552 32.221 1.00 48.69 107 LYS A O 1
ATOM 809 N N . LEU A 1 108 ? -22.320 51.756 31.055 1.00 52.81 108 LEU A N 1
ATOM 810 C CA . LEU A 1 108 ? -21.588 52.247 32.244 1.00 52.81 108 LEU A CA 1
ATOM 811 C C . LEU A 1 108 ? -22.250 53.440 32.964 1.00 52.81 108 LEU A C 1
ATOM 813 O O . LEU A 1 108 ? -21.584 54.177 33.701 1.00 52.81 108 LEU A O 1
ATOM 817 N N . THR A 1 109 ? -23.550 53.640 32.752 1.00 55.94 109 THR A N 1
ATOM 818 C CA . THR A 1 109 ? -24.346 54.719 33.349 1.00 55.94 109 THR A CA 1
ATOM 819 C C . THR A 1 109 ? -25.473 54.090 34.156 1.00 55.94 109 THR A C 1
ATOM 821 O O . THR A 1 109 ? -26.289 53.373 33.590 1.00 55.94 109 THR A O 1
ATOM 824 N N . CYS A 1 110 ? -25.513 54.327 35.469 1.00 56.41 110 CYS A N 1
ATOM 825 C CA . CYS A 1 110 ? -26.576 53.782 36.316 1.00 56.41 110 CYS A CA 1
ATOM 826 C C . CYS A 1 110 ? -27.929 54.384 35.907 1.00 56.41 110 CYS A C 1
ATOM 828 O O . CYS A 1 110 ? -28.056 55.608 35.841 1.00 56.41 110 CYS A O 1
ATOM 830 N N . SER A 1 111 ? -28.925 53.538 35.648 1.00 58.09 111 SER A N 1
ATOM 831 C CA . SER A 1 111 ? -30.251 53.933 35.153 1.00 58.09 111 SER A CA 1
ATOM 832 C C . SER A 1 111 ? -31.021 54.845 36.113 1.00 58.09 111 SER A C 1
ATOM 834 O O . SER A 1 111 ? -31.775 55.697 35.650 1.00 58.09 111 SER A O 1
ATOM 836 N N . ARG A 1 112 ? -30.807 54.737 37.431 1.00 51.72 112 ARG A N 1
ATOM 837 C CA . ARG A 1 112 ? -31.530 55.536 38.440 1.00 51.72 112 ARG A CA 1
ATOM 838 C C . ARG A 1 112 ? -30.821 56.798 38.898 1.00 51.72 112 ARG A C 1
ATOM 840 O O . ARG A 1 112 ? -31.495 57.762 39.239 1.00 51.72 112 ARG A O 1
ATOM 847 N N . CYS A 1 113 ? -29.487 56.835 38.907 1.00 57.06 113 CYS A N 1
ATOM 848 C CA . CYS A 1 113 ? -28.746 58.041 39.309 1.00 57.06 113 CYS A CA 1
ATOM 849 C C . CYS A 1 113 ? -28.088 58.795 38.139 1.00 57.06 113 CYS A C 1
ATOM 851 O O . CYS A 1 113 ? -27.538 59.877 38.342 1.00 57.06 113 CYS A O 1
ATOM 853 N N . GLY A 1 114 ? -28.126 58.242 36.921 1.00 55.69 114 GLY A N 1
ATOM 854 C CA . GLY A 1 114 ? -27.711 58.898 35.675 1.00 55.69 114 GLY A CA 1
ATOM 855 C C . GLY A 1 114 ? -26.209 59.188 35.536 1.00 55.69 114 GLY A C 1
ATOM 856 O O . GLY A 1 114 ? -25.786 59.780 34.542 1.00 55.69 114 GLY A O 1
ATOM 857 N N . LYS A 1 115 ? -25.368 58.792 36.501 1.00 53.97 115 LYS A N 1
ATOM 858 C CA . LYS A 1 115 ? -23.921 59.072 36.497 1.00 53.97 115 LYS A CA 1
ATOM 859 C C . LYS A 1 115 ? -23.127 57.955 35.812 1.00 53.97 115 LYS A C 1
ATOM 861 O O . LYS A 1 115 ? -23.341 56.773 36.074 1.00 53.97 115 LYS A O 1
ATOM 866 N N . LYS A 1 116 ? -22.147 58.329 34.972 1.00 57.16 116 LYS A N 1
ATOM 867 C CA . LYS A 1 116 ? -21.183 57.387 34.370 1.00 57.16 116 LYS A CA 1
ATOM 868 C C . LYS A 1 116 ? -20.166 56.930 35.421 1.00 57.16 116 LYS A C 1
ATOM 870 O O . LYS A 1 116 ? -19.293 57.706 35.818 1.00 57.16 116 LYS A O 1
ATOM 875 N N . CYS A 1 117 ? -20.212 55.669 35.842 1.00 53.59 117 CYS A N 1
ATOM 876 C CA . CYS A 1 117 ? -19.379 55.109 36.919 1.00 53.59 117 CYS A CA 1
ATOM 877 C C . CYS A 1 117 ? -17.927 54.789 36.486 1.00 53.59 117 CYS A C 1
ATOM 879 O O . CYS A 1 117 ? -17.343 53.776 36.867 1.00 53.59 117 CYS A O 1
ATOM 881 N N . ARG A 1 118 ? -17.273 55.686 35.732 1.00 51.12 118 ARG A N 1
ATOM 882 C CA . ARG A 1 118 ? -15.902 55.500 35.205 1.00 51.12 118 ARG A CA 1
ATOM 883 C C . ARG A 1 118 ? -14.814 55.479 36.299 1.00 51.12 118 ARG A C 1
ATOM 885 O O . ARG A 1 118 ? -13.702 55.009 36.064 1.00 51.12 118 ARG A O 1
ATOM 892 N N . ARG A 1 119 ? -15.114 55.968 37.512 1.00 46.88 119 ARG A N 1
ATOM 893 C CA . ARG A 1 119 ? -14.190 55.965 38.667 1.00 46.88 119 ARG A CA 1
ATOM 894 C C . ARG A 1 119 ? -14.046 54.594 39.350 1.00 46.88 119 ARG A C 1
ATOM 896 O O . ARG A 1 119 ? -12.999 54.371 39.955 1.00 46.88 119 ARG A O 1
ATOM 903 N N . CYS A 1 120 ? -15.011 53.679 39.220 1.00 45.47 120 CYS A N 1
ATOM 904 C CA . CYS A 1 120 ? -14.945 52.348 39.843 1.00 45.47 120 CYS A CA 1
ATOM 905 C C . CYS A 1 120 ? -13.986 51.408 39.092 1.00 45.47 120 CYS A C 1
ATOM 907 O O . CYS A 1 120 ? -13.099 50.829 39.718 1.00 45.47 120 CYS A O 1
ATOM 909 N N . LEU A 1 121 ? -14.041 51.382 37.751 1.00 48.84 121 LEU A N 1
ATOM 910 C CA . LEU A 1 121 ? -13.072 50.642 36.925 1.00 48.84 121 LEU A CA 1
ATOM 911 C C . LEU A 1 121 ? -11.636 51.170 37.117 1.00 48.84 121 LEU A C 1
ATOM 913 O O . LEU A 1 121 ? -10.690 50.408 37.300 1.00 48.84 121 LEU A O 1
ATOM 917 N N . MET A 1 122 ? -11.459 52.496 37.144 1.00 45.62 122 MET A N 1
ATOM 918 C CA . MET A 1 122 ? -10.138 53.117 37.306 1.00 45.62 122 MET A CA 1
ATOM 919 C C . MET A 1 122 ? -9.529 52.916 38.702 1.00 45.62 122 MET A C 1
ATOM 921 O O . MET A 1 122 ? -8.306 52.836 38.799 1.00 45.62 122 MET A O 1
ATOM 925 N N . ARG A 1 123 ? -10.328 52.814 39.779 1.00 42.78 123 ARG A N 1
ATOM 926 C CA . ARG A 1 123 ? -9.818 52.483 41.128 1.00 42.78 123 ARG A CA 1
ATOM 927 C C . ARG A 1 123 ? -9.332 51.034 41.212 1.00 42.78 123 ARG A C 1
ATOM 929 O O . ARG A 1 123 ? -8.266 50.810 41.781 1.00 42.78 123 ARG A O 1
ATOM 936 N N . TYR A 1 124 ? -10.038 50.103 40.572 1.00 43.34 124 TYR A N 1
ATOM 937 C CA . TYR A 1 124 ? -9.627 48.702 40.468 1.00 43.34 124 TYR A CA 1
ATOM 938 C C . TYR A 1 124 ? -8.284 48.552 39.719 1.00 43.34 124 TYR A C 1
ATOM 940 O O . TYR A 1 124 ? -7.340 47.956 40.240 1.00 43.34 124 TYR A O 1
ATOM 948 N N . PHE A 1 125 ? -8.117 49.216 38.565 1.00 43.12 125 PHE A N 1
ATOM 949 C CA . PHE A 1 125 ? -6.860 49.164 37.797 1.00 43.12 125 PHE A CA 1
ATOM 950 C C . PHE A 1 125 ? -5.695 49.961 38.425 1.00 43.12 125 PHE A C 1
ATOM 952 O O . PHE A 1 125 ? -4.534 49.569 38.276 1.00 43.12 125 PHE A O 1
ATOM 959 N N . LYS A 1 126 ? -5.956 51.054 39.164 1.00 37.97 126 LYS A N 1
ATOM 960 C CA . LYS A 1 126 ? -4.903 51.825 39.866 1.00 37.97 126 LYS A CA 1
ATOM 961 C C . LYS A 1 126 ? -4.369 51.135 41.122 1.00 37.97 126 LYS A C 1
ATOM 963 O O . LYS A 1 126 ? -3.187 51.312 41.409 1.00 37.97 126 LYS A O 1
ATOM 968 N N . ALA A 1 127 ? -5.186 50.370 41.852 1.00 36.47 127 ALA A N 1
ATOM 969 C CA . ALA A 1 127 ? -4.732 49.635 43.038 1.00 36.47 127 ALA A CA 1
ATOM 970 C C . ALA A 1 127 ? -3.731 48.527 42.659 1.00 36.47 127 ALA A C 1
ATOM 972 O O . ALA A 1 127 ? -2.656 48.430 43.249 1.00 36.47 127 ALA A O 1
ATOM 973 N N . LYS A 1 128 ? -4.017 47.798 41.571 1.00 34.28 128 LYS A N 1
ATOM 974 C CA . LYS A 1 128 ? -3.162 46.726 41.033 1.00 34.28 128 LYS A CA 1
ATOM 975 C C . LYS A 1 128 ? -1.794 47.229 40.538 1.00 34.28 128 LYS A C 1
ATOM 977 O O . LYS A 1 128 ? -0.778 46.567 40.719 1.00 34.28 128 LYS A O 1
ATOM 982 N N . LYS A 1 129 ? -1.741 48.436 39.958 1.00 31.08 129 LYS A N 1
ATOM 983 C CA . LYS A 1 129 ? -0.513 49.037 39.393 1.00 31.08 129 LYS A CA 1
ATOM 984 C C . LYS A 1 129 ? 0.406 49.686 40.441 1.00 31.08 129 LYS A C 1
ATOM 986 O O . LYS A 1 129 ? 1.580 49.909 40.155 1.00 31.08 129 LYS A O 1
ATOM 991 N N . ARG A 1 130 ? -0.118 50.024 41.628 1.00 32.47 130 ARG A N 1
ATOM 992 C CA . ARG A 1 130 ? 0.646 50.663 42.718 1.00 32.47 130 ARG A CA 1
ATOM 993 C C . ARG A 1 130 ? 1.416 49.635 43.552 1.00 32.47 130 ARG A C 1
ATOM 995 O O . ARG A 1 130 ? 2.566 49.886 43.870 1.00 32.47 130 ARG A O 1
ATOM 1002 N N . PHE A 1 131 ? 0.837 48.454 43.778 1.00 33.53 131 PHE A N 1
ATOM 1003 C CA . PHE A 1 131 ? 1.481 47.366 44.523 1.00 33.53 131 PHE A CA 1
ATOM 1004 C C . PHE A 1 131 ? 2.718 46.789 43.801 1.00 33.53 131 PHE A C 1
ATOM 1006 O O . PHE A 1 131 ? 3.744 46.548 44.426 1.00 33.53 131 PHE A O 1
ATOM 1013 N N . MET A 1 132 ? 2.684 46.681 42.464 1.00 30.81 132 MET A N 1
ATOM 1014 C CA . MET A 1 132 ? 3.826 46.196 41.664 1.00 30.81 132 MET A CA 1
ATOM 1015 C C . MET A 1 132 ? 5.021 47.165 41.601 1.00 30.81 132 MET A C 1
ATOM 1017 O O . MET A 1 132 ? 6.110 46.773 41.191 1.00 30.81 132 MET A O 1
ATOM 1021 N N . LYS A 1 133 ? 4.836 48.439 41.972 1.00 29.16 133 LYS A N 1
ATOM 1022 C CA . LYS A 1 133 ? 5.847 49.494 41.795 1.00 29.16 133 LYS A CA 1
ATOM 1023 C C . LYS A 1 133 ? 6.767 49.675 43.010 1.00 29.16 133 LYS A C 1
ATOM 1025 O O . LYS A 1 133 ? 7.869 50.196 42.848 1.00 29.16 133 LYS A O 1
ATOM 1030 N N . ASP A 1 134 ? 6.339 49.224 44.188 1.00 31.84 134 ASP A N 1
ATOM 1031 C CA . ASP A 1 134 ? 7.072 49.427 45.445 1.00 31.84 134 ASP A CA 1
ATOM 1032 C C . ASP A 1 134 ? 8.012 48.252 45.785 1.00 31.84 134 ASP A C 1
ATOM 1034 O O . ASP A 1 134 ? 8.995 48.440 46.496 1.00 31.84 134 ASP A O 1
ATOM 1038 N N . TYR A 1 135 ? 7.809 47.068 45.191 1.00 31.81 135 TYR A N 1
ATOM 1039 C CA . TYR A 1 135 ? 8.689 45.903 45.390 1.00 31.81 135 TYR A CA 1
ATOM 1040 C C . TYR A 1 135 ? 10.004 45.981 44.585 1.00 31.81 135 TYR A C 1
ATOM 1042 O O . TYR A 1 135 ? 11.000 45.356 44.932 1.00 31.81 135 TYR A O 1
ATOM 1050 N N . SER A 1 136 ? 10.056 46.796 43.524 1.00 26.25 136 SER A N 1
ATOM 1051 C CA . SER A 1 136 ? 11.201 46.867 42.601 1.00 26.25 136 SER A CA 1
ATOM 1052 C C . SER A 1 136 ? 12.341 47.806 43.039 1.00 26.25 136 SER A C 1
ATOM 1054 O O . SER A 1 136 ? 13.174 48.171 42.207 1.00 26.25 136 SER A O 1
ATOM 1056 N N . ARG A 1 137 ? 12.368 48.299 44.288 1.00 29.25 137 ARG A N 1
ATOM 1057 C CA . ARG A 1 137 ? 13.327 49.337 44.729 1.00 29.25 137 ARG A CA 1
ATOM 1058 C C . ARG A 1 137 ? 13.785 49.171 46.187 1.00 29.25 137 ARG A C 1
ATOM 1060 O O . ARG A 1 137 ? 13.334 49.898 47.061 1.00 29.25 137 ARG A O 1
ATOM 1067 N N . SER A 1 138 ? 14.757 48.294 46.435 1.00 26.22 138 SER A N 1
ATOM 1068 C CA . SER A 1 138 ? 15.720 48.458 47.538 1.00 26.22 138 SER A CA 1
ATOM 1069 C C . SER A 1 138 ? 17.090 47.894 47.124 1.00 26.22 138 SER A C 1
ATOM 1071 O O . SER A 1 138 ? 17.122 46.922 46.366 1.00 26.22 138 SER A O 1
ATOM 1073 N N . PRO A 1 139 ? 18.213 48.531 47.507 1.00 29.97 139 PRO A N 1
ATOM 1074 C CA . PRO A 1 139 ? 19.418 48.594 46.689 1.00 29.97 139 PRO A CA 1
ATOM 1075 C C . PRO A 1 139 ? 20.618 47.847 47.295 1.00 29.97 139 PRO A C 1
ATOM 1077 O O . PRO A 1 139 ? 21.054 48.155 48.398 1.00 29.97 139 PRO A O 1
ATOM 1080 N N . ASN A 1 140 ? 21.237 46.963 46.508 1.00 28.09 140 ASN A N 1
ATOM 1081 C CA . ASN A 1 140 ? 22.693 46.817 46.486 1.00 28.09 140 ASN A CA 1
ATOM 1082 C C . ASN A 1 140 ? 23.166 46.634 45.033 1.00 28.09 140 ASN A C 1
ATOM 1084 O O . ASN A 1 140 ? 22.756 45.721 44.321 1.00 28.09 140 ASN A O 1
ATOM 1088 N N . ALA A 1 141 ? 23.967 47.618 44.627 1.00 27.59 141 ALA A N 1
ATOM 1089 C CA . ALA A 1 141 ? 24.673 47.858 43.369 1.00 27.59 141 ALA A CA 1
ATOM 1090 C C . ALA A 1 141 ? 25.647 46.708 43.017 1.00 27.59 141 ALA A C 1
ATOM 1092 O O . ALA A 1 141 ? 25.986 45.920 43.888 1.00 27.59 141 ALA A O 1
ATOM 1093 N N . SER A 1 142 ? 26.215 46.513 41.825 1.00 24.38 142 SER A N 1
ATOM 1094 C CA . SER A 1 142 ? 26.395 47.243 40.551 1.00 24.38 142 SER A CA 1
ATOM 1095 C C . SER A 1 142 ? 27.176 46.249 39.665 1.00 24.38 142 SER A C 1
ATOM 1097 O O . SER A 1 142 ? 28.003 45.518 40.194 1.00 24.38 142 SER A O 1
ATOM 1099 N N . VAL A 1 143 ? 26.978 46.101 38.358 1.00 24.83 143 VAL A N 1
ATOM 1100 C CA . VAL A 1 143 ? 27.356 47.039 37.293 1.00 24.83 143 VAL A CA 1
ATOM 1101 C C . VAL A 1 143 ? 26.436 46.788 36.099 1.00 24.83 143 VAL A C 1
ATOM 1103 O O . VAL A 1 143 ? 26.211 45.654 35.682 1.00 24.83 143 VAL A O 1
ATOM 1106 N N . ARG A 1 144 ? 25.905 47.882 35.555 1.00 27.86 144 ARG A N 1
ATOM 1107 C CA . ARG A 1 144 ? 25.066 47.948 34.360 1.00 27.86 144 ARG A CA 1
ATOM 1108 C C . ARG A 1 144 ? 25.554 49.137 33.542 1.00 27.86 144 ARG A C 1
ATOM 1110 O O . ARG A 1 144 ? 25.711 50.207 34.130 1.00 27.86 144 ARG A O 1
ATOM 1117 N N . LYS A 1 145 ? 25.728 48.933 32.235 1.00 24.88 145 LYS A N 1
ATOM 1118 C CA . LYS A 1 145 ? 25.546 49.853 31.088 1.00 24.88 145 LYS A CA 1
ATOM 1119 C C . LYS A 1 145 ? 26.274 49.198 29.899 1.00 24.88 145 LYS A C 1
ATOM 1121 O O . LYS A 1 145 ? 27.380 48.719 30.081 1.00 24.88 145 LYS A O 1
ATOM 1126 N N . ASP A 1 146 ? 25.670 48.991 28.736 1.00 21.56 146 ASP A N 1
ATOM 1127 C CA . ASP A 1 146 ? 24.844 49.944 28.004 1.00 21.56 146 ASP A CA 1
ATOM 1128 C C . ASP A 1 146 ? 23.651 49.342 27.241 1.00 21.56 146 ASP A C 1
ATOM 1130 O O . ASP A 1 146 ? 23.548 48.147 26.988 1.00 21.56 146 ASP A O 1
ATOM 1134 N N . CYS A 1 147 ? 22.742 50.272 26.944 1.00 22.33 147 CYS A N 1
ATOM 1135 C CA . CYS A 1 147 ? 21.682 50.338 25.943 1.00 22.33 147 CYS A CA 1
ATOM 1136 C C . CYS A 1 147 ? 21.494 49.203 24.924 1.00 22.33 147 CYS A C 1
ATOM 1138 O O . CYS A 1 147 ? 22.411 48.834 24.202 1.00 22.33 147 CYS A O 1
ATOM 1140 N N . GLY A 1 148 ? 20.213 48.900 24.675 1.00 21.53 148 GLY A N 1
ATOM 1141 C CA . GLY A 1 148 ? 19.739 48.746 23.297 1.00 21.53 148 GLY A CA 1
ATOM 1142 C C . GLY A 1 148 ? 18.848 47.543 23.021 1.00 21.53 148 GLY A C 1
ATOM 1143 O O . GLY A 1 148 ? 19.315 46.558 22.482 1.00 21.53 148 GLY A O 1
ATOM 1144 N N . SER A 1 149 ? 17.551 47.715 23.290 1.00 25.84 149 SER A N 1
ATOM 1145 C CA . SER A 1 149 ? 16.425 47.313 22.430 1.00 25.84 149 SER A CA 1
ATOM 1146 C C . SER A 1 149 ? 16.247 45.847 21.969 1.00 25.84 149 SER A C 1
ATOM 1148 O O . SER A 1 149 ? 17.125 45.243 21.372 1.00 25.84 149 SER A O 1
ATOM 1150 N N . TRP A 1 150 ? 14.979 45.428 22.067 1.00 23.56 150 TRP A N 1
ATOM 1151 C CA . TRP A 1 150 ? 14.292 44.279 21.453 1.00 23.56 150 TRP A CA 1
ATOM 1152 C C . TRP A 1 150 ? 14.192 42.987 22.282 1.00 23.56 150 TRP A C 1
ATOM 1154 O O . TRP A 1 150 ? 15.176 42.366 22.658 1.00 23.56 150 TRP A O 1
ATOM 1164 N N . MET A 1 151 ? 12.923 42.594 22.468 1.00 25.23 151 MET A N 1
ATOM 1165 C CA . MET A 1 151 ? 12.384 41.300 22.906 1.00 25.23 151 MET A CA 1
ATOM 1166 C C . MET A 1 151 ? 12.443 40.962 24.403 1.00 25.23 151 MET A C 1
ATOM 1168 O O . MET A 1 151 ? 13.324 40.268 24.896 1.00 25.23 151 MET A O 1
ATOM 1172 N N . SER A 1 152 ? 11.389 41.386 25.103 1.00 28.11 152 SER A N 1
ATOM 1173 C CA . SER A 1 152 ? 10.932 40.835 26.379 1.00 28.11 152 SER A CA 1
ATOM 1174 C C . SER A 1 152 ? 9.539 40.231 26.191 1.00 28.11 152 SER A C 1
ATOM 1176 O O . SER A 1 152 ? 8.629 40.976 25.841 1.00 28.11 152 SER A O 1
ATOM 1178 N N . ASP A 1 153 ? 9.375 38.937 26.469 1.00 28.91 153 ASP A N 1
ATOM 1179 C CA . ASP A 1 153 ? 8.124 38.390 27.013 1.00 28.91 153 ASP A CA 1
ATOM 1180 C C . ASP A 1 153 ? 8.403 37.069 27.753 1.00 28.91 153 ASP A C 1
ATOM 1182 O O . ASP A 1 153 ? 8.633 36.017 27.164 1.00 28.91 153 ASP A O 1
ATOM 1186 N N . SER A 1 154 ? 8.427 37.158 29.084 1.00 31.83 154 SER A N 1
ATOM 1187 C CA . SER A 1 154 ? 8.522 36.048 30.039 1.00 31.83 154 SER A CA 1
ATOM 1188 C C . SER A 1 154 ? 7.598 36.386 31.212 1.00 31.83 154 SER A C 1
ATOM 1190 O O . SER A 1 154 ? 8.026 36.958 32.211 1.00 31.83 154 SER A O 1
ATOM 1192 N N . SER A 1 155 ? 6.313 36.069 31.064 1.00 29.47 155 SER A N 1
ATOM 1193 C CA . SER A 1 155 ? 5.250 36.301 32.056 1.00 29.47 155 SER A CA 1
ATOM 1194 C C . SER A 1 155 ? 4.895 35.054 32.880 1.00 29.47 155 SER A C 1
ATOM 1196 O O . SER A 1 155 ? 3.989 35.094 33.705 1.00 29.47 155 SER A O 1
ATOM 1198 N N . VAL A 1 156 ? 5.608 33.941 32.678 1.00 35.78 156 VAL A N 1
ATOM 1199 C CA . VAL A 1 156 ? 5.285 32.644 33.300 1.00 35.78 156 VAL A CA 1
ATOM 1200 C C . VAL A 1 156 ? 5.979 32.463 34.654 1.00 35.78 156 VAL A C 1
ATOM 1202 O O . VAL A 1 156 ? 5.423 31.838 35.551 1.00 35.78 156 VAL A O 1
ATOM 1205 N N . PHE A 1 157 ? 7.176 33.027 34.834 1.00 33.78 157 PHE A N 1
ATOM 1206 C CA . PHE A 1 157 ? 7.991 32.778 36.029 1.00 33.78 157 PHE A CA 1
ATOM 1207 C C . PHE A 1 157 ? 7.546 33.607 37.251 1.00 33.78 157 PHE A C 1
ATOM 1209 O O . PHE A 1 157 ? 7.601 33.118 38.378 1.00 33.78 157 PHE A O 1
ATOM 1216 N N . ASP A 1 158 ? 7.010 34.813 37.031 1.00 29.84 158 ASP A N 1
ATOM 1217 C CA . ASP A 1 158 ? 6.542 35.697 38.112 1.00 29.84 158 ASP A CA 1
ATOM 1218 C C . ASP A 1 158 ? 5.130 35.333 38.624 1.00 29.84 158 ASP A C 1
ATOM 1220 O O . ASP A 1 158 ? 4.849 35.492 39.814 1.00 29.84 158 ASP A O 1
ATOM 1224 N N . ASP A 1 159 ? 4.259 34.756 37.779 1.00 35.75 159 ASP A N 1
ATOM 1225 C CA . ASP A 1 159 ? 2.949 34.223 38.214 1.00 35.75 159 ASP A CA 1
ATOM 1226 C C . ASP A 1 159 ? 3.119 32.954 39.077 1.00 35.75 159 ASP A C 1
ATOM 1228 O O . ASP A 1 159 ? 2.344 32.699 40.002 1.00 35.75 159 ASP A O 1
ATOM 1232 N N . LEU A 1 160 ? 4.196 32.194 38.832 1.00 32.06 160 LEU A N 1
ATOM 1233 C CA . LEU A 1 160 ? 4.578 30.997 39.587 1.00 32.06 160 LEU A CA 1
ATOM 1234 C C . LEU A 1 160 ? 5.052 31.329 41.011 1.00 32.06 160 LEU A C 1
ATOM 1236 O O . LEU A 1 160 ? 4.685 30.620 41.945 1.00 32.06 160 LEU A O 1
ATOM 1240 N N . LEU A 1 161 ? 5.795 32.426 41.203 1.00 32.59 161 LEU A N 1
ATOM 1241 C CA . LEU A 1 161 ? 6.284 32.831 42.527 1.00 32.59 161 LEU A CA 1
ATOM 1242 C C . LEU A 1 161 ? 5.193 33.517 43.374 1.00 32.59 161 LEU A C 1
ATOM 1244 O O . LEU A 1 161 ? 5.135 33.306 44.583 1.00 32.59 161 LEU A O 1
ATOM 1248 N N . SER A 1 162 ? 4.277 34.273 42.750 1.00 30.84 162 SER A N 1
ATOM 1249 C CA . SER A 1 162 ? 3.155 34.927 43.451 1.00 30.84 162 SER A CA 1
ATOM 1250 C C . SER A 1 162 ? 2.096 33.936 43.948 1.00 30.84 162 SER A C 1
ATOM 1252 O O . SER A 1 162 ? 1.428 34.196 44.948 1.00 30.84 162 SER A O 1
ATOM 1254 N N . ARG A 1 163 ? 1.934 32.788 43.280 1.00 35.28 163 ARG A N 1
ATOM 1255 C CA . ARG A 1 163 ? 1.023 31.719 43.725 1.00 35.28 163 ARG A CA 1
ATOM 1256 C C . ARG A 1 163 ? 1.609 30.855 44.849 1.00 35.28 163 ARG A C 1
ATOM 1258 O O . ARG A 1 163 ? 0.859 30.124 45.493 1.00 35.28 163 ARG A O 1
ATOM 1265 N N . MET A 1 164 ? 2.917 30.950 45.115 1.00 31.14 164 MET A N 1
ATOM 1266 C CA . MET A 1 164 ? 3.569 30.261 46.237 1.00 31.14 164 MET A CA 1
ATOM 1267 C C . MET A 1 164 ? 3.259 30.906 47.599 1.00 31.14 164 MET A C 1
ATOM 1269 O O . MET A 1 164 ? 3.279 30.196 48.601 1.00 31.14 164 MET A O 1
ATOM 1273 N N . THR A 1 165 ? 2.924 32.202 47.655 1.00 30.64 165 THR A N 1
ATOM 1274 C CA . THR A 1 165 ? 2.594 32.924 48.901 1.00 30.64 165 THR A CA 1
ATOM 1275 C C . THR A 1 165 ? 1.105 32.883 49.267 1.00 30.64 165 THR A C 1
ATOM 1277 O O . THR A 1 165 ? 0.774 32.823 50.447 1.00 30.64 165 THR A O 1
ATOM 1280 N N . ASP A 1 166 ? 0.187 32.810 48.296 1.00 32.16 166 ASP A N 1
ATOM 1281 C CA . ASP A 1 166 ? -1.260 32.700 48.583 1.00 32.16 166 ASP A CA 1
ATOM 1282 C C . ASP A 1 166 ? -1.695 31.299 49.076 1.00 32.16 166 ASP A C 1
ATOM 1284 O O . ASP A 1 166 ? -2.801 31.122 49.596 1.00 32.16 166 ASP A O 1
ATOM 1288 N N . MET A 1 167 ? -0.806 30.303 48.988 1.00 32.19 167 MET A N 1
ATOM 1289 C CA . MET A 1 167 ? -1.008 28.947 49.518 1.00 32.19 167 MET A CA 1
ATOM 1290 C C . MET A 1 167 ? -0.855 28.836 51.047 1.00 32.19 167 MET A C 1
ATOM 1292 O O . MET A 1 167 ? -1.208 27.796 51.602 1.00 32.19 167 MET A O 1
ATOM 1296 N N . GLU A 1 168 ? -0.424 29.890 51.755 1.00 32.09 168 GLU A N 1
ATOM 1297 C CA . GLU A 1 168 ? -0.441 29.919 53.231 1.00 32.09 168 GLU A CA 1
ATOM 1298 C C . GLU A 1 168 ? -1.867 29.948 53.819 1.00 32.09 168 GLU A C 1
ATOM 1300 O O . GLU A 1 168 ? -2.060 29.582 54.977 1.00 32.09 168 GLU A O 1
ATOM 1305 N N . LYS A 1 169 ? -2.897 30.313 53.036 1.00 32.03 169 LYS A N 1
ATOM 1306 C CA . LYS A 1 169 ? -4.277 30.470 53.543 1.00 32.03 169 LYS A CA 1
ATOM 1307 C C . LYS A 1 169 ? -5.186 29.249 53.388 1.00 32.03 169 LYS A C 1
ATOM 1309 O O . LYS A 1 169 ? -6.238 29.213 54.015 1.00 32.03 169 LYS A O 1
ATOM 1314 N N . PHE A 1 170 ? -4.806 28.244 52.598 1.00 32.75 170 PHE A N 1
ATOM 1315 C CA . PHE A 1 170 ? -5.654 27.066 52.339 1.00 32.75 170 PHE A CA 1
ATOM 1316 C C . PHE A 1 170 ? -5.295 25.824 53.182 1.00 32.75 170 PHE A C 1
ATOM 1318 O O . PHE A 1 170 ? -5.842 24.749 52.940 1.00 32.75 170 PHE A O 1
ATOM 1325 N N . VAL A 1 171 ? -4.406 25.959 54.182 1.00 30.02 171 VAL A N 1
ATOM 1326 C CA . VAL A 1 171 ? -3.911 24.849 55.036 1.00 30.02 171 VAL A CA 1
ATOM 1327 C C . VAL A 1 171 ? -4.054 25.131 56.552 1.00 30.02 171 VAL A C 1
ATOM 1329 O O . VAL A 1 171 ? -3.385 24.524 57.378 1.00 30.02 171 VAL A O 1
ATOM 1332 N N . VAL A 1 172 ? -4.967 26.012 56.966 1.00 28.95 172 VAL A N 1
ATOM 1333 C CA . VAL A 1 172 ? -5.299 26.256 58.390 1.00 28.95 172 VAL A CA 1
ATOM 1334 C C . VAL A 1 172 ? -6.796 25.937 58.541 1.00 28.95 172 VAL A C 1
ATOM 1336 O O . VAL A 1 172 ? -7.591 26.542 57.837 1.00 28.95 172 VAL A O 1
ATOM 1339 N N . LEU A 1 173 ? -7.291 24.943 59.291 1.00 24.98 173 LEU A N 1
ATOM 1340 C CA . LEU A 1 173 ? -6.977 24.415 60.631 1.00 24.98 173 LEU A CA 1
ATOM 1341 C C . LEU A 1 173 ? -6.991 22.856 60.638 1.00 24.98 173 LEU A C 1
ATOM 1343 O O . LEU A 1 173 ? -7.723 22.260 59.852 1.00 24.98 173 LEU A O 1
ATOM 1347 N N . PRO A 1 174 ? -6.208 22.177 61.505 1.00 28.88 174 PRO A N 1
ATOM 1348 C CA . PRO A 1 174 ? -6.481 22.165 62.939 1.00 28.88 174 PRO A CA 1
ATOM 1349 C C . PRO A 1 174 ? -5.372 22.828 63.756 1.00 28.88 174 PRO A C 1
ATOM 1351 O O . PRO A 1 174 ? -4.193 22.530 63.603 1.00 28.88 174 PRO A O 1
ATOM 1354 N N . CYS A 1 175 ? -5.807 23.702 64.660 1.00 29.12 175 CYS A N 1
ATOM 1355 C CA . CYS A 1 175 ? -5.126 24.082 65.892 1.00 29.12 175 CYS A CA 1
ATOM 1356 C C . CYS A 1 175 ? -3.659 24.533 65.766 1.00 29.12 175 CYS A C 1
ATOM 1358 O O . CYS A 1 175 ? -2.752 23.858 66.239 1.00 29.12 175 CYS A O 1
ATOM 1360 N N . GLN A 1 176 ? -3.440 25.776 65.330 1.00 31.14 176 GLN A N 1
ATOM 1361 C CA . GLN A 1 176 ? -2.567 26.636 66.136 1.00 31.14 176 GLN A CA 1
ATOM 1362 C C . GLN A 1 176 ? -3.400 27.159 67.308 1.00 31.14 176 GLN A C 1
ATOM 1364 O O . GLN A 1 176 ? -3.803 28.314 67.341 1.00 31.14 176 GLN A O 1
ATOM 1369 N N . PHE A 1 177 ? -3.718 26.277 68.252 1.00 35.19 177 PHE A N 1
ATOM 1370 C CA . PHE A 1 177 ? -3.935 26.758 69.603 1.00 35.19 177 PHE A CA 1
ATOM 1371 C C . PHE A 1 177 ? -2.538 26.943 70.174 1.00 35.19 177 PHE A C 1
ATOM 1373 O O . PHE A 1 177 ? -1.763 25.983 70.236 1.00 35.19 177 PHE A O 1
ATOM 1380 N N . GLU A 1 178 ? -2.184 28.170 70.554 1.00 40.47 178 GLU A N 1
ATOM 1381 C CA . GLU A 1 178 ? -1.057 28.335 71.460 1.00 40.47 178 GLU A CA 1
ATOM 1382 C C . GLU A 1 178 ? -1.301 27.411 72.655 1.00 40.47 178 GLU A C 1
ATOM 1384 O O . GLU A 1 178 ? -2.421 27.298 73.156 1.00 40.47 178 GLU A O 1
ATOM 1389 N N . MET A 1 179 ? -0.258 26.707 73.092 1.00 38.00 179 MET A N 1
ATOM 1390 C CA . MET A 1 179 ? -0.338 25.659 74.117 1.00 38.00 179 MET A CA 1
ATOM 1391 C C . MET A 1 179 ? -1.100 26.106 75.383 1.00 38.00 179 MET A C 1
ATOM 1393 O O . MET A 1 179 ? -1.679 25.279 76.080 1.00 38.00 179 MET A O 1
ATOM 1397 N N . ASN A 1 180 ? -1.131 27.417 75.648 1.00 40.56 180 ASN A N 1
ATOM 1398 C CA . ASN A 1 180 ? -1.842 28.043 76.758 1.00 40.56 180 ASN A CA 1
ATOM 1399 C C . ASN A 1 180 ? -3.375 28.048 76.609 1.00 40.56 180 ASN A C 1
ATOM 1401 O O . ASN A 1 180 ? -4.066 27.860 77.606 1.00 40.56 180 ASN A O 1
ATOM 1405 N N . ASP A 1 181 ? -3.914 28.198 75.401 1.00 40.97 181 ASP A N 1
ATOM 1406 C CA . ASP A 1 181 ? -5.360 28.302 75.165 1.00 40.97 181 ASP A CA 1
ATOM 1407 C C . ASP A 1 181 ? -6.043 26.924 75.155 1.00 40.97 181 ASP A C 1
ATOM 1409 O O . ASP A 1 181 ? -7.174 26.774 75.622 1.00 40.97 181 ASP A O 1
ATOM 1413 N N . LEU A 1 182 ? -5.334 25.876 74.714 1.00 40.03 182 LEU A N 1
ATOM 1414 C CA . LEU A 1 182 ? -5.826 24.495 74.779 1.00 40.03 182 LEU A CA 1
ATOM 1415 C C . LEU A 1 182 ? -5.926 24.003 76.236 1.00 40.03 182 LEU A C 1
ATOM 1417 O O . LEU A 1 182 ? -6.892 23.341 76.609 1.00 40.03 182 LEU A O 1
ATOM 1421 N N . LEU A 1 183 ? -4.953 24.374 77.077 1.00 44.78 183 LEU A N 1
ATOM 1422 C CA . LEU A 1 183 ? -4.970 24.081 78.513 1.00 44.78 183 LEU A CA 1
ATOM 1423 C C . LEU A 1 183 ? -6.124 24.795 79.220 1.00 44.78 183 LEU A C 1
ATOM 1425 O O . LEU A 1 183 ? -6.806 24.166 80.020 1.00 44.78 183 LEU A O 1
ATOM 1429 N N . HIS A 1 184 ? -6.389 26.058 78.877 1.00 43.75 184 HIS A N 1
ATOM 1430 C CA . HIS A 1 184 ? -7.460 26.851 79.484 1.00 43.75 184 HIS A CA 1
ATOM 1431 C C . HIS A 1 184 ? -8.867 26.385 79.064 1.00 43.75 184 HIS A C 1
ATOM 1433 O O . HIS A 1 184 ? -9.808 26.437 79.856 1.00 43.75 184 HIS A O 1
ATOM 1439 N N . THR A 1 185 ? -9.012 25.896 77.829 1.00 42.84 185 THR A N 1
ATOM 1440 C CA . THR A 1 185 ? -10.294 25.416 77.283 1.00 42.84 185 THR A CA 1
ATOM 1441 C C . THR A 1 185 ? -10.650 24.017 77.798 1.00 42.84 185 THR A C 1
ATOM 1443 O O . THR A 1 185 ? -11.820 23.722 78.026 1.00 42.84 185 THR A O 1
ATOM 1446 N N . ILE A 1 186 ? -9.645 23.164 78.036 1.00 41.41 186 ILE A N 1
ATOM 1447 C CA . ILE A 1 186 ? -9.832 21.821 78.607 1.00 41.41 186 ILE A CA 1
ATOM 1448 C C . ILE A 1 186 ? -9.959 21.880 80.141 1.00 41.41 186 ILE A C 1
ATOM 1450 O O . ILE A 1 186 ? -10.700 21.087 80.717 1.00 41.41 186 ILE A O 1
ATOM 1454 N N . SER A 1 187 ? -9.294 22.816 80.833 1.00 44.38 187 SER A N 1
ATOM 1455 C CA . SER A 1 187 ? -9.339 22.889 82.303 1.00 44.38 187 SER A CA 1
ATOM 1456 C C . SER A 1 187 ? -10.603 23.554 82.861 1.00 44.38 187 SER A C 1
ATOM 1458 O O . SER A 1 187 ? -11.059 23.163 83.935 1.00 44.38 187 SER A O 1
ATOM 1460 N N . ALA A 1 188 ? -11.184 24.534 82.157 1.00 40.88 188 ALA A N 1
ATOM 1461 C CA . ALA A 1 188 ? -12.302 25.341 82.660 1.00 40.88 188 ALA A CA 1
ATOM 1462 C C . ALA A 1 188 ? -13.600 24.555 82.967 1.00 40.88 188 ALA A C 1
ATOM 1464 O O . ALA A 1 188 ? -14.250 24.887 83.959 1.00 40.88 188 ALA A O 1
ATOM 1465 N N . PRO A 1 189 ? -13.980 23.504 82.209 1.00 40.31 189 PRO A N 1
ATOM 1466 C CA . PRO A 1 189 ? -15.152 22.688 82.541 1.00 40.31 189 PRO A CA 1
ATOM 1467 C C . PRO A 1 189 ? -14.860 21.575 83.561 1.00 40.31 189 PRO A C 1
ATOM 1469 O O . PRO A 1 189 ? -15.783 21.084 84.204 1.00 40.31 189 PRO A O 1
ATOM 1472 N N . LEU A 1 190 ? -13.598 21.146 83.687 1.00 38.03 190 LEU A N 1
ATOM 1473 C CA . LEU A 1 190 ? -13.205 19.952 84.448 1.00 38.03 190 LEU A CA 1
ATOM 1474 C C . LEU A 1 190 ? -12.738 20.261 85.884 1.00 38.03 190 LEU A C 1
ATOM 1476 O O . LEU A 1 190 ? -12.932 19.420 86.758 1.00 38.03 190 LEU A O 1
ATOM 1480 N N . PHE A 1 191 ? -12.176 21.450 86.155 1.00 45.91 191 PHE A N 1
ATOM 1481 C CA . PHE A 1 191 ? -11.751 21.881 87.500 1.00 45.91 191 PHE A CA 1
ATOM 1482 C C . PHE A 1 191 ? -11.970 23.394 87.712 1.00 45.91 191 PHE A C 1
ATOM 1484 O O . PHE A 1 191 ? -11.048 24.193 87.512 1.00 45.91 191 PHE A O 1
ATOM 1491 N N . PRO A 1 192 ? -13.175 23.823 88.128 1.00 42.00 192 PRO A N 1
ATOM 1492 C CA . PRO A 1 192 ? -13.463 25.235 88.361 1.00 42.00 192 PRO A CA 1
ATOM 1493 C C . PRO A 1 192 ? -12.633 25.769 89.540 1.00 42.00 192 PRO A C 1
ATOM 1495 O O . PRO A 1 192 ? -12.747 25.269 90.657 1.00 42.00 192 PRO A O 1
ATOM 1498 N N . GLY A 1 193 ? -11.799 26.787 89.301 1.00 44.84 193 GLY A N 1
ATOM 1499 C CA . GLY A 1 193 ? -11.020 27.475 90.344 1.00 44.84 193 GLY A CA 1
ATOM 1500 C C . GLY A 1 193 ? -9.557 27.039 90.518 1.00 44.84 193 GLY A C 1
ATOM 1501 O O . GLY A 1 193 ? -8.894 27.548 91.418 1.00 44.84 193 GLY A O 1
ATOM 1502 N N . VAL A 1 194 ? -9.021 26.147 89.674 1.00 47.28 194 VAL A N 1
ATOM 1503 C CA . VAL A 1 194 ? -7.598 25.749 89.717 1.00 47.28 194 VAL A CA 1
ATOM 1504 C C . VAL A 1 194 ? -6.792 26.501 88.654 1.00 47.28 194 VAL A C 1
ATOM 1506 O O . VAL A 1 194 ? -6.969 26.277 87.458 1.00 47.28 194 VAL A O 1
ATOM 1509 N N . ASP A 1 195 ? -5.872 27.370 89.082 1.00 45.09 195 ASP A N 1
ATOM 1510 C CA . ASP A 1 195 ? -4.979 28.110 88.182 1.00 45.09 195 ASP A CA 1
ATOM 1511 C C . ASP A 1 195 ? -3.771 27.242 87.778 1.00 45.09 195 ASP A C 1
ATOM 1513 O O . ASP A 1 195 ? -2.831 27.034 88.553 1.00 45.09 195 ASP A O 1
ATOM 1517 N N . PHE A 1 196 ? -3.793 26.699 86.556 1.00 46.81 196 PHE A N 1
ATOM 1518 C CA . PHE A 1 196 ? -2.804 25.736 86.042 1.00 46.81 196 PHE A CA 1
ATOM 1519 C C . PHE A 1 196 ? -1.365 26.282 85.982 1.00 46.81 196 PHE A C 1
ATOM 1521 O O . PHE A 1 196 ? -0.410 25.498 85.982 1.00 46.81 196 PHE A O 1
ATOM 1528 N N . ARG A 1 197 ? -1.175 27.611 85.998 1.00 44.91 197 ARG A N 1
ATOM 1529 C CA . ARG A 1 197 ? 0.161 28.222 86.120 1.00 44.91 197 ARG A CA 1
ATOM 1530 C C . ARG A 1 197 ? 0.807 27.945 87.480 1.00 44.91 197 ARG A C 1
ATOM 1532 O O . ARG A 1 197 ? 2.027 27.816 87.547 1.00 44.91 197 ARG A O 1
ATOM 1539 N N . SER A 1 198 ? 0.009 27.795 88.539 1.00 43.81 198 SER A N 1
ATOM 1540 C CA . SER A 1 198 ? 0.506 27.459 89.881 1.00 43.81 198 SER A CA 1
ATOM 1541 C C . SER A 1 198 ? 0.927 25.985 89.987 1.00 43.81 198 SER A C 1
ATOM 1543 O O . SER A 1 198 ? 2.011 25.695 90.495 1.00 43.81 198 SER A O 1
ATOM 1545 N N . ALA A 1 199 ? 0.162 25.060 89.394 1.00 42.97 199 ALA A N 1
ATOM 1546 C CA . ALA A 1 199 ? 0.482 23.628 89.365 1.00 42.97 199 ALA A CA 1
ATOM 1547 C C . ALA A 1 199 ? 1.759 23.308 88.559 1.00 42.97 199 ALA A C 1
ATOM 1549 O O . ALA A 1 199 ? 2.536 22.436 88.948 1.00 42.97 199 ALA A O 1
ATOM 1550 N N . ALA A 1 200 ? 2.029 24.055 87.480 1.00 42.81 200 ALA A N 1
ATOM 1551 C CA . ALA A 1 200 ? 3.262 23.935 86.695 1.00 42.81 200 ALA A CA 1
ATOM 1552 C C . ALA A 1 200 ? 4.519 24.401 87.458 1.00 42.81 200 ALA A C 1
ATOM 1554 O O . ALA A 1 200 ? 5.620 23.962 87.137 1.00 42.81 200 ALA A O 1
ATOM 1555 N N . SER A 1 201 ? 4.369 25.257 88.478 1.00 43.44 201 SER A N 1
ATOM 1556 C CA . SER A 1 201 ? 5.480 25.663 89.353 1.00 43.44 201 SER A CA 1
ATOM 1557 C C . SER A 1 201 ? 5.825 24.614 90.420 1.00 43.44 201 SER A C 1
ATOM 1559 O O . SER A 1 201 ? 6.949 24.591 90.913 1.00 43.44 201 SER A O 1
ATOM 1561 N N . MET A 1 202 ? 4.881 23.718 90.734 1.00 42.94 202 MET A N 1
ATOM 1562 C CA . MET A 1 202 ? 5.041 22.637 91.717 1.00 42.94 202 MET A CA 1
ATOM 1563 C C . MET A 1 202 ? 5.542 21.322 91.101 1.00 42.94 202 MET A C 1
ATOM 1565 O O . MET A 1 202 ? 6.050 20.459 91.815 1.00 42.94 202 MET A O 1
ATOM 1569 N N . ALA A 1 203 ? 5.417 21.156 89.784 1.00 47.19 203 ALA A N 1
ATOM 1570 C CA . ALA A 1 203 ? 5.905 19.991 89.059 1.00 47.19 203 ALA A CA 1
ATOM 1571 C C . ALA A 1 203 ? 7.335 20.248 88.560 1.00 47.19 203 ALA A C 1
ATOM 1573 O O . ALA A 1 203 ? 7.595 21.237 87.877 1.00 47.19 203 ALA A O 1
ATOM 1574 N N . GLY A 1 204 ? 8.278 19.365 88.902 1.00 53.00 204 GLY A N 1
ATOM 1575 C CA . GLY A 1 204 ? 9.677 19.493 88.488 1.00 53.00 204 GLY A CA 1
ATOM 1576 C C . GLY A 1 204 ? 9.815 19.724 86.978 1.00 53.00 204 GLY A C 1
ATOM 1577 O O . GLY A 1 204 ? 9.057 19.153 86.187 1.00 53.00 204 GLY A O 1
ATOM 1578 N N . ARG A 1 205 ? 10.791 20.562 86.596 1.00 49.34 205 ARG A N 1
ATOM 1579 C CA . ARG A 1 205 ? 11.027 21.073 85.229 1.00 49.34 205 ARG A CA 1
ATOM 1580 C C . ARG A 1 205 ? 11.045 19.962 84.160 1.00 49.34 205 ARG A C 1
ATOM 1582 O O . ARG A 1 205 ? 10.581 20.185 83.045 1.00 49.34 205 ARG A O 1
ATOM 1589 N N . ASP A 1 206 ? 11.481 18.763 84.539 1.00 50.78 206 ASP A N 1
ATOM 1590 C CA . ASP A 1 206 ? 11.544 17.580 83.674 1.00 50.78 206 ASP A CA 1
ATOM 1591 C C . ASP A 1 206 ? 10.159 16.999 83.325 1.00 50.78 206 ASP A C 1
ATOM 1593 O O . ASP A 1 206 ? 9.936 16.576 82.195 1.00 50.78 206 ASP A O 1
ATOM 1597 N N . SER A 1 207 ? 9.183 17.045 84.240 1.00 51.53 207 SER A N 1
ATOM 1598 C CA . SER A 1 207 ? 7.838 16.481 84.010 1.00 51.53 207 SER A CA 1
ATOM 1599 C C . SER A 1 207 ? 6.986 17.312 83.039 1.00 51.53 207 SER A C 1
ATOM 1601 O O . SER A 1 207 ? 6.143 16.774 82.315 1.00 51.53 207 SER A O 1
ATOM 1603 N N . TRP A 1 208 ? 7.228 18.626 82.990 1.00 52.81 208 TRP A N 1
ATOM 1604 C CA . TRP A 1 208 ? 6.546 19.544 82.079 1.00 52.81 208 TRP A CA 1
ATOM 1605 C C . TRP A 1 208 ? 7.116 19.478 80.660 1.00 52.81 208 TRP A C 1
ATOM 1607 O O . TRP A 1 208 ? 6.357 19.498 79.689 1.00 52.81 208 TRP A O 1
ATOM 1617 N N . GLU A 1 209 ? 8.438 19.334 80.523 1.00 54.22 209 GLU A N 1
ATOM 1618 C CA . GLU A 1 209 ? 9.050 19.074 79.216 1.00 54.22 209 GLU A CA 1
ATOM 1619 C C . GLU A 1 209 ? 8.699 17.669 78.692 1.00 54.22 209 GLU A C 1
ATOM 1621 O O . GLU A 1 209 ? 8.410 17.522 77.506 1.00 54.22 209 GLU A O 1
ATOM 1626 N N . GLU A 1 210 ? 8.550 16.661 79.562 1.00 53.56 210 GLU A N 1
ATOM 1627 C CA . GLU A 1 210 ? 7.993 15.351 79.177 1.00 53.56 210 GLU A CA 1
ATOM 1628 C C . GLU A 1 210 ? 6.547 15.432 78.654 1.00 53.56 210 GLU A C 1
ATOM 1630 O O . GLU A 1 210 ? 6.177 14.735 77.702 1.00 53.56 210 GLU A O 1
ATOM 1635 N N . PHE A 1 211 ? 5.707 16.277 79.260 1.00 51.91 211 PHE A N 1
ATOM 1636 C CA . PHE A 1 211 ? 4.334 16.502 78.803 1.00 51.91 211 PHE A CA 1
ATOM 1637 C C . PHE A 1 211 ? 4.305 17.193 77.428 1.00 51.91 211 PHE A C 1
ATOM 1639 O O . PHE A 1 211 ? 3.573 16.758 76.535 1.00 51.91 211 PHE A O 1
ATOM 1646 N N . LYS A 1 212 ? 5.171 18.192 77.206 1.00 51.62 212 LYS A N 1
ATOM 1647 C CA . LYS A 1 212 ? 5.347 18.849 75.898 1.00 51.62 212 LYS A CA 1
ATOM 1648 C C . LYS A 1 212 ? 5.850 17.899 74.812 1.00 51.62 212 LYS A C 1
ATOM 1650 O O . LYS A 1 212 ? 5.353 17.956 73.688 1.00 51.62 212 LYS A O 1
ATOM 1655 N N . ASP A 1 213 ? 6.808 17.029 75.122 1.00 53.16 213 ASP A N 1
ATOM 1656 C CA . ASP A 1 213 ? 7.346 16.055 74.163 1.00 53.16 213 ASP A CA 1
ATOM 1657 C C . ASP A 1 213 ? 6.304 15.007 73.759 1.00 53.16 213 ASP A C 1
ATOM 1659 O O . ASP A 1 213 ? 6.242 14.600 72.596 1.00 53.16 213 ASP A O 1
ATOM 1663 N N . THR A 1 214 ? 5.429 14.626 74.692 1.00 52.03 214 THR A N 1
ATOM 1664 C CA . THR A 1 214 ? 4.312 13.716 74.416 1.00 52.03 214 THR A CA 1
ATOM 1665 C C . THR A 1 214 ? 3.294 14.364 73.477 1.00 52.03 214 THR A C 1
ATOM 1667 O O . THR A 1 214 ? 2.860 13.718 72.531 1.00 52.03 214 THR A O 1
ATOM 1670 N N . ILE A 1 215 ? 2.974 15.650 73.655 1.00 50.75 215 ILE A N 1
ATOM 1671 C CA . ILE A 1 215 ? 2.073 16.393 72.755 1.00 50.75 215 ILE A CA 1
ATOM 1672 C C . ILE A 1 215 ? 2.717 16.597 71.367 1.00 50.75 215 ILE A C 1
ATOM 1674 O O . ILE A 1 215 ? 2.085 16.323 70.346 1.00 50.75 215 ILE A O 1
ATOM 1678 N N . LYS A 1 216 ? 4.007 16.965 71.301 1.00 51.34 216 LYS A N 1
ATOM 1679 C CA . LYS A 1 216 ? 4.761 17.130 70.038 1.00 51.34 216 LYS A CA 1
ATOM 1680 C C . LYS A 1 216 ? 4.898 15.840 69.222 1.00 51.34 216 LYS A C 1
ATOM 1682 O O . LYS A 1 216 ? 5.034 15.900 67.996 1.00 51.34 216 LYS A O 1
ATOM 1687 N N . ALA A 1 217 ? 4.870 14.672 69.867 1.00 50.84 217 ALA A N 1
ATOM 1688 C CA . ALA A 1 217 ? 4.919 13.379 69.186 1.00 50.84 217 ALA A CA 1
ATOM 1689 C C . ALA A 1 217 ? 3.674 13.109 68.316 1.00 50.84 217 ALA A C 1
ATOM 1691 O O . ALA A 1 217 ? 3.757 12.307 67.383 1.00 50.84 217 ALA A O 1
ATOM 1692 N N . TYR A 1 218 ? 2.548 13.789 68.561 1.00 51.12 218 TYR A N 1
ATOM 1693 C CA . TYR A 1 218 ? 1.282 13.571 67.848 1.00 51.12 218 TYR A CA 1
ATOM 1694 C C . TYR A 1 218 ? 0.914 14.672 66.833 1.00 51.12 218 TYR A C 1
ATOM 1696 O O . TYR A 1 218 ? -0.089 14.537 66.142 1.00 51.12 218 TYR A O 1
ATOM 1704 N N . GLU A 1 219 ? 1.756 15.693 66.630 1.00 56.78 219 GLU A N 1
ATOM 1705 C CA . GLU A 1 219 ? 1.579 16.681 65.550 1.00 56.78 219 GLU A CA 1
ATOM 1706 C C . GLU A 1 219 ? 1.925 16.112 64.158 1.00 56.78 219 GLU A C 1
ATOM 1708 O O . GLU A 1 219 ? 2.898 15.362 64.007 1.00 56.78 219 GLU A O 1
ATOM 1713 N N . VAL A 1 220 ? 1.205 16.551 63.119 1.00 56.78 220 VAL A N 1
ATOM 1714 C CA . VAL A 1 220 ? 1.434 16.197 61.701 1.00 56.78 220 VAL A CA 1
ATOM 1715 C C . VAL A 1 220 ? 2.831 16.648 61.221 1.00 56.78 220 VAL A C 1
ATOM 1717 O O . VAL A 1 220 ? 3.373 17.664 61.668 1.00 56.78 220 VAL A O 1
ATOM 1720 N N . SER A 1 221 ? 3.474 15.865 60.350 1.00 64.50 221 SER A N 1
ATOM 1721 C CA . SER A 1 221 ? 4.891 16.005 59.952 1.00 64.50 221 SER A CA 1
ATOM 1722 C C . SER A 1 221 ? 5.120 16.219 58.456 1.00 64.50 221 SER A C 1
ATOM 1724 O O . SER A 1 221 ? 6.255 16.522 58.073 1.00 64.50 221 SER A O 1
ATOM 1726 N N . SER A 1 222 ? 4.083 16.068 57.628 1.00 73.94 222 SER A N 1
ATOM 1727 C CA . SER A 1 222 ? 4.134 16.263 56.175 1.00 73.94 222 SER A CA 1
ATOM 1728 C C . SER A 1 222 ? 4.658 17.654 55.795 1.00 73.94 222 SER A C 1
ATOM 1730 O O . SER A 1 222 ? 4.300 18.661 56.411 1.00 73.94 222 SER A O 1
ATOM 1732 N N . SER A 1 223 ? 5.498 17.731 54.763 1.00 79.94 223 SER A N 1
ATOM 1733 C CA . SER A 1 223 ? 6.117 18.982 54.313 1.00 79.94 223 SER A CA 1
ATOM 1734 C C . SER A 1 223 ? 5.283 19.668 53.236 1.00 79.94 223 SER A C 1
ATOM 1736 O O . SER A 1 223 ? 5.216 19.192 52.102 1.00 79.94 223 SER A O 1
ATOM 1738 N N . LEU A 1 224 ? 4.674 20.807 53.568 1.00 77.00 224 LEU A N 1
ATOM 1739 C CA . LEU A 1 224 ? 3.891 21.598 52.615 1.00 77.00 224 LEU A CA 1
ATOM 1740 C C . LEU A 1 224 ? 4.722 22.079 51.403 1.00 77.00 224 LEU A C 1
ATOM 1742 O O . LEU A 1 224 ? 4.256 21.884 50.284 1.00 77.00 224 LEU A O 1
ATOM 1746 N N . PRO A 1 225 ? 5.960 22.605 51.553 1.00 78.56 225 PRO A N 1
ATOM 1747 C CA . PRO A 1 225 ? 6.756 23.058 50.405 1.00 78.56 225 PRO A CA 1
ATOM 1748 C C . PRO A 1 225 ? 7.074 21.952 49.391 1.00 78.56 225 PRO A C 1
ATOM 1750 O O . PRO A 1 225 ? 6.997 22.180 48.184 1.00 78.56 225 PRO A O 1
ATOM 1753 N N . LEU A 1 226 ? 7.384 20.740 49.871 1.00 82.44 226 LEU A N 1
ATOM 1754 C CA . LEU A 1 226 ? 7.605 19.582 49.000 1.00 82.44 226 LEU A CA 1
ATOM 1755 C C . LEU A 1 226 ? 6.322 19.211 48.250 1.00 82.44 226 LEU A C 1
ATOM 1757 O O . LEU A 1 226 ? 6.358 18.950 47.050 1.00 82.44 226 LEU A O 1
ATOM 1761 N N . GLN A 1 227 ? 5.189 19.228 48.956 1.00 81.81 227 GLN A N 1
ATOM 1762 C CA . GLN A 1 227 ? 3.891 18.895 48.383 1.00 81.81 227 GLN A CA 1
ATOM 1763 C C . GLN A 1 227 ? 3.472 19.881 47.291 1.00 81.81 227 GLN A C 1
ATOM 1765 O O . GLN A 1 227 ? 2.942 19.474 46.259 1.00 81.81 227 GLN A O 1
ATOM 1770 N N . THR A 1 228 ? 3.755 21.166 47.498 1.00 81.31 228 THR A N 1
ATOM 1771 C CA . THR A 1 228 ? 3.512 22.228 46.522 1.00 81.31 228 THR A CA 1
ATOM 1772 C C . THR A 1 228 ? 4.361 22.045 45.264 1.00 81.31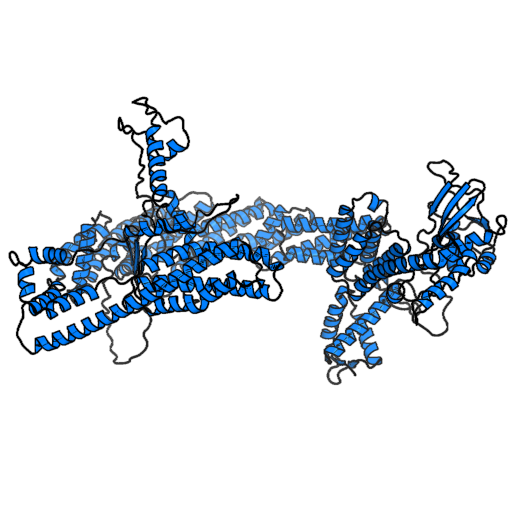 228 THR A C 1
ATOM 1774 O O . THR A 1 228 ? 3.827 22.137 44.161 1.00 81.31 228 THR A O 1
ATOM 1777 N N . CYS A 1 229 ? 5.657 21.733 45.402 1.00 83.06 229 CYS A N 1
ATOM 1778 C CA . CYS A 1 229 ? 6.535 21.496 44.248 1.00 83.06 229 CYS A CA 1
ATOM 1779 C C . CYS A 1 229 ? 6.058 20.301 43.406 1.00 83.06 229 CYS A C 1
ATOM 1781 O O . CYS A 1 229 ? 5.875 20.439 42.198 1.00 83.06 229 CYS A O 1
ATOM 1783 N N . LEU A 1 230 ? 5.757 19.174 44.062 1.00 82.75 230 LEU A N 1
ATOM 1784 C CA . LEU A 1 230 ? 5.252 17.959 43.411 1.00 82.75 230 LEU A CA 1
ATOM 1785 C C . LEU A 1 230 ? 3.926 18.191 42.681 1.00 82.75 230 LEU A C 1
ATOM 1787 O O . LEU A 1 230 ? 3.707 17.652 41.597 1.00 82.75 230 LEU A O 1
ATOM 1791 N N . TYR A 1 231 ? 3.042 19.002 43.266 1.00 82.69 231 TYR A N 1
ATOM 1792 C CA . TYR A 1 231 ? 1.766 19.357 42.656 1.00 82.69 231 TYR A CA 1
ATOM 1793 C C . TYR A 1 231 ? 1.960 20.126 41.345 1.00 82.69 231 TYR A C 1
ATOM 1795 O O . TYR A 1 231 ? 1.368 19.761 40.333 1.00 82.69 231 TYR A O 1
ATOM 1803 N N . PHE A 1 232 ? 2.803 21.162 41.333 1.00 85.62 232 PHE A N 1
ATOM 1804 C CA . PHE A 1 232 ? 3.055 21.926 40.110 1.00 85.62 232 PHE A CA 1
ATOM 1805 C C . PHE A 1 232 ? 3.750 21.089 39.036 1.00 85.62 232 PHE A C 1
ATOM 1807 O O . PHE A 1 232 ? 3.376 21.171 37.865 1.00 85.62 232 PHE A O 1
ATOM 1814 N N . ASN A 1 233 ? 4.694 20.234 39.425 1.00 87.19 233 ASN A N 1
ATOM 1815 C CA . ASN A 1 233 ? 5.381 19.371 38.478 1.00 87.19 233 ASN A CA 1
ATOM 1816 C C . ASN A 1 233 ? 4.439 18.323 37.844 1.00 87.19 233 ASN A C 1
ATOM 1818 O O . ASN A 1 233 ? 4.481 18.103 36.635 1.00 87.19 233 ASN A O 1
ATOM 1822 N N . ALA A 1 234 ? 3.484 17.772 38.605 1.00 81.69 234 ALA A N 1
ATOM 1823 C CA . ALA A 1 234 ? 2.462 16.860 38.075 1.00 81.69 234 ALA A CA 1
ATOM 1824 C C . ALA A 1 234 ? 1.583 17.489 36.971 1.00 81.69 234 ALA A C 1
ATOM 1826 O O . ALA A 1 234 ? 1.123 16.783 36.074 1.00 81.69 234 ALA A O 1
ATOM 1827 N N . TRP A 1 235 ? 1.361 18.809 37.018 1.00 83.38 235 TRP A N 1
ATOM 1828 C CA . TRP A 1 235 ? 0.638 19.553 35.978 1.00 83.38 235 TRP A CA 1
ATOM 1829 C C . TRP A 1 235 ? 1.528 19.980 34.809 1.00 83.38 235 TRP A C 1
ATOM 1831 O O . TRP A 1 235 ? 1.063 20.025 33.672 1.00 83.38 235 TRP A O 1
ATOM 1841 N N . PHE A 1 236 ? 2.798 20.287 35.070 1.00 89.38 236 PHE A N 1
ATOM 1842 C CA . PHE A 1 236 ? 3.756 20.652 34.029 1.00 89.38 236 PHE A CA 1
ATOM 1843 C C . PHE A 1 236 ? 4.162 19.446 33.164 1.00 89.38 236 PHE A C 1
ATOM 1845 O O . PHE A 1 236 ? 4.316 19.579 31.950 1.00 89.38 236 PHE A O 1
ATOM 1852 N N . PHE A 1 237 ? 4.278 18.257 33.759 1.00 87.06 237 PHE A N 1
ATOM 1853 C CA . PHE A 1 237 ? 4.774 17.050 33.099 1.00 87.06 237 PHE A CA 1
ATOM 1854 C C . PHE A 1 237 ? 4.021 16.643 31.808 1.00 87.06 237 PHE A C 1
ATOM 1856 O O . PHE A 1 237 ? 4.695 16.395 30.807 1.00 87.06 237 PHE A O 1
ATOM 1863 N N . PRO A 1 238 ? 2.671 16.626 31.735 1.00 87.56 238 PRO A N 1
ATOM 1864 C CA . PRO A 1 238 ? 1.957 16.323 30.487 1.00 87.56 238 PRO A CA 1
ATOM 1865 C C . PRO A 1 238 ? 2.244 17.322 29.357 1.00 87.56 238 PRO A C 1
ATOM 1867 O O . PRO A 1 238 ? 2.355 16.929 28.195 1.00 87.56 238 PRO A O 1
ATOM 1870 N N . VAL A 1 239 ? 2.405 18.607 29.699 1.00 87.88 239 VAL A N 1
ATOM 1871 C CA . VAL A 1 239 ? 2.758 19.667 28.740 1.00 87.88 239 VAL A CA 1
ATOM 1872 C C . VAL A 1 239 ? 4.191 19.475 28.249 1.00 87.88 239 VAL A C 1
ATOM 1874 O O . VAL A 1 239 ? 4.447 19.522 27.046 1.00 87.88 239 VAL A O 1
ATOM 1877 N N . TRP A 1 240 ? 5.119 19.196 29.167 1.00 93.19 240 TRP A N 1
ATOM 1878 C CA . TRP A 1 240 ? 6.502 18.864 28.838 1.00 93.19 240 TRP A CA 1
ATOM 1879 C C . TRP A 1 240 ? 6.589 17.643 27.907 1.00 93.19 240 TRP A C 1
ATOM 1881 O O . TRP A 1 240 ? 7.284 17.709 26.893 1.00 93.19 240 TRP A O 1
ATOM 1891 N N . PHE A 1 241 ? 5.844 16.568 28.188 1.00 92.50 241 PHE A N 1
ATOM 1892 C CA . PHE A 1 241 ? 5.835 15.342 27.383 1.00 92.50 241 PHE A CA 1
ATOM 1893 C C . PHE A 1 241 ? 5.302 15.584 25.966 1.00 92.50 241 PHE A C 1
ATOM 1895 O O . PHE A 1 241 ? 5.988 15.267 24.993 1.00 92.50 241 PHE A O 1
ATOM 1902 N N . GLY A 1 242 ? 4.118 16.195 25.834 1.00 90.19 242 GLY A N 1
ATOM 1903 C CA . GLY A 1 242 ? 3.501 16.454 24.529 1.00 90.19 242 GLY A CA 1
ATOM 1904 C C . GLY A 1 242 ? 4.372 17.338 23.634 1.00 90.19 242 GLY A C 1
ATOM 1905 O O . GLY A 1 242 ? 4.612 17.012 22.469 1.00 90.19 242 GLY A O 1
ATOM 1906 N N . CYS A 1 243 ? 4.928 18.414 24.196 1.00 90.31 243 CYS A N 1
ATOM 1907 C CA . CYS A 1 243 ? 5.840 19.292 23.469 1.00 90.31 243 CYS A CA 1
ATOM 1908 C C . CYS A 1 243 ? 7.170 18.602 23.122 1.00 90.31 243 CYS A C 1
ATOM 1910 O O . CYS A 1 243 ? 7.680 18.800 22.021 1.00 90.31 243 CYS A O 1
ATOM 1912 N N . SER A 1 244 ? 7.723 17.771 24.012 1.00 89.50 244 SER A N 1
ATOM 1913 C CA . SER A 1 244 ? 8.986 17.059 23.762 1.00 89.50 244 SER A CA 1
ATOM 1914 C C . SER A 1 244 ? 8.849 15.992 22.671 1.00 89.50 244 SER A C 1
ATOM 1916 O O . SER A 1 244 ? 9.736 15.878 21.827 1.00 89.50 244 SER A O 1
ATOM 1918 N N . VAL A 1 245 ? 7.723 15.267 22.613 1.00 93.38 245 VAL A N 1
ATOM 1919 C CA . VAL A 1 245 ? 7.420 14.310 21.528 1.00 93.38 245 VAL A CA 1
ATOM 1920 C C . VAL A 1 245 ? 7.263 15.031 20.187 1.00 93.38 245 VAL A C 1
ATOM 1922 O O . VAL A 1 245 ? 7.845 14.602 19.190 1.00 93.38 245 VAL A O 1
ATOM 1925 N N . TYR A 1 246 ? 6.530 16.148 20.161 1.00 92.06 246 TYR A N 1
ATOM 1926 C CA . TYR A 1 246 ? 6.341 16.946 18.946 1.00 92.06 246 TYR A CA 1
ATOM 1927 C C . TYR A 1 246 ? 7.652 17.565 18.440 1.00 92.06 246 TYR A C 1
ATOM 1929 O O . TYR A 1 246 ? 7.945 17.543 17.248 1.00 92.06 246 TYR A O 1
ATOM 1937 N N . VAL A 1 247 ? 8.494 18.092 19.332 1.00 88.25 247 VAL A N 1
ATOM 1938 C CA . VAL A 1 247 ? 9.803 18.628 18.931 1.00 88.25 247 VAL A CA 1
ATOM 1939 C C . VAL A 1 247 ? 10.739 17.512 18.455 1.00 88.25 247 VAL A C 1
ATOM 1941 O O . VAL A 1 247 ? 11.484 17.730 17.497 1.00 88.25 247 VAL A O 1
ATOM 1944 N N . LEU A 1 248 ? 10.693 16.324 19.072 1.00 89.19 248 LEU A N 1
ATOM 1945 C CA . LEU A 1 248 ? 11.496 15.172 18.658 1.00 89.19 248 LEU A CA 1
ATOM 1946 C C . LEU A 1 248 ? 11.099 14.663 17.265 1.00 89.19 248 LEU A C 1
ATOM 1948 O O . LEU A 1 248 ? 11.992 14.411 16.456 1.00 89.19 248 LEU A O 1
ATOM 1952 N N . SER A 1 249 ? 9.800 14.578 16.947 1.00 89.25 249 SER A N 1
ATOM 1953 C CA . SER A 1 249 ? 9.339 14.148 15.616 1.00 89.25 249 SER A CA 1
ATOM 1954 C C . SER A 1 249 ? 9.813 15.090 14.504 1.00 89.25 249 SER A C 1
ATOM 1956 O O . SER A 1 249 ? 10.221 14.629 13.444 1.00 89.25 249 SER A O 1
ATOM 1958 N N . LEU A 1 250 ? 9.876 16.399 14.774 1.00 87.06 250 LEU A N 1
ATOM 1959 C CA . LEU A 1 250 ? 10.355 17.408 13.821 1.00 87.06 250 LEU A CA 1
ATOM 1960 C C . LEU A 1 250 ? 11.876 17.416 13.595 1.00 87.06 250 LEU A C 1
ATOM 1962 O O . LEU A 1 250 ? 12.340 18.098 12.679 1.00 87.06 250 LEU A O 1
ATOM 1966 N N . LYS A 1 251 ? 12.675 16.758 14.447 1.00 87.62 251 LYS A N 1
ATOM 1967 C CA . LYS A 1 251 ? 14.149 16.752 14.339 1.00 87.62 251 LYS A CA 1
ATOM 1968 C C . LYS A 1 251 ? 14.761 15.364 14.172 1.00 87.62 251 LYS A C 1
ATOM 1970 O O . LYS A 1 251 ? 15.982 15.277 14.060 1.00 87.62 251 LYS A O 1
ATOM 1975 N N . LEU A 1 252 ? 13.948 14.306 14.142 1.00 85.31 252 LEU A N 1
ATOM 1976 C CA . LEU A 1 252 ? 14.419 12.921 14.107 1.00 85.31 252 LEU A CA 1
ATOM 1977 C C . LEU A 1 252 ? 15.323 12.651 12.892 1.00 85.31 252 LEU A C 1
ATOM 1979 O O . LEU A 1 252 ? 16.405 12.098 13.051 1.00 85.31 252 LEU A O 1
ATOM 1983 N N . GLU A 1 253 ? 14.945 13.152 11.715 1.00 83.81 253 GLU A N 1
ATOM 1984 C CA . GLU A 1 253 ? 15.726 13.026 10.471 1.00 83.81 253 GLU A CA 1
ATOM 1985 C C . GLU A 1 253 ? 17.008 13.878 10.464 1.00 83.81 253 GLU A C 1
ATOM 1987 O O . GLU A 1 253 ? 17.953 13.593 9.733 1.00 83.81 253 GLU A O 1
ATOM 1992 N N . ALA A 1 254 ? 17.071 14.921 11.299 1.00 83.38 254 ALA A N 1
ATOM 1993 C CA . ALA A 1 254 ? 18.212 15.830 11.382 1.00 83.38 254 ALA A CA 1
ATOM 1994 C C . ALA A 1 254 ? 19.285 15.377 12.395 1.00 83.38 254 ALA A C 1
ATOM 1996 O O . ALA A 1 254 ? 20.355 15.997 12.466 1.00 83.38 254 ALA A O 1
ATOM 1997 N N . LEU A 1 255 ? 19.010 14.347 13.201 1.00 86.75 255 LEU A N 1
ATOM 1998 C CA . LEU A 1 255 ? 19.946 13.749 14.159 1.00 86.75 255 LEU A CA 1
ATOM 1999 C C . LEU A 1 255 ? 20.830 12.703 13.462 1.00 86.75 255 LEU A C 1
ATOM 2001 O O . LEU A 1 255 ? 20.391 12.035 12.530 1.00 86.75 255 LEU A O 1
ATOM 2005 N N . SER A 1 256 ? 22.077 12.542 13.916 1.00 86.25 256 SER A N 1
ATOM 2006 C CA . SER A 1 256 ? 22.964 11.490 13.399 1.00 86.25 256 SER A CA 1
ATOM 2007 C C . SER A 1 256 ? 22.501 10.095 13.837 1.00 86.25 256 SER A C 1
ATOM 2009 O O . SER A 1 256 ? 21.806 9.962 14.846 1.00 86.25 256 SER A O 1
ATOM 2011 N N . GLU A 1 257 ? 22.924 9.052 13.115 1.00 84.06 257 GLU A N 1
ATOM 2012 C CA . GLU A 1 257 ? 22.495 7.655 13.336 1.00 84.06 257 GLU A CA 1
ATOM 2013 C C . GLU A 1 257 ? 22.659 7.175 14.790 1.00 84.06 257 GLU A C 1
ATOM 2015 O O . GLU A 1 257 ? 21.854 6.388 15.278 1.00 84.06 257 GLU A O 1
ATOM 2020 N N . LEU A 1 258 ? 23.654 7.692 15.522 1.00 85.38 258 LEU A N 1
ATOM 2021 C CA . LEU A 1 258 ? 23.866 7.372 16.938 1.00 85.38 258 LEU A CA 1
ATOM 2022 C C . LEU A 1 258 ? 22.864 8.076 17.874 1.00 85.38 258 LEU A C 1
ATOM 2024 O O . LEU A 1 258 ? 22.439 7.505 18.877 1.00 85.38 258 LEU A O 1
ATOM 2028 N N . PHE A 1 259 ? 22.490 9.323 17.574 1.00 86.19 259 PHE A N 1
ATOM 2029 C CA . PHE A 1 259 ? 21.657 10.150 18.456 1.00 86.19 259 PHE A CA 1
ATOM 2030 C C . PHE A 1 259 ? 20.153 9.942 18.249 1.00 86.19 259 PHE A C 1
ATOM 2032 O O . PHE A 1 259 ? 19.382 10.250 19.156 1.00 86.19 259 PHE A O 1
ATOM 2039 N N . GLN A 1 260 ? 19.730 9.382 17.111 1.00 85.94 260 GLN A N 1
ATOM 2040 C CA . GLN A 1 260 ? 18.330 9.022 16.851 1.00 85.94 260 GLN A CA 1
ATOM 2041 C C . GLN A 1 260 ? 17.766 8.026 17.889 1.00 85.94 260 GLN A C 1
ATOM 2043 O O . GLN A 1 260 ? 16.816 8.384 18.593 1.00 85.94 260 GLN A O 1
ATOM 2048 N N . PRO A 1 261 ? 18.343 6.818 18.078 1.00 88.69 261 PRO A N 1
ATOM 2049 C CA . PRO A 1 261 ? 17.838 5.875 19.076 1.00 88.69 261 PRO A CA 1
ATOM 2050 C C . PRO A 1 261 ? 18.089 6.358 20.510 1.00 88.69 261 PRO A C 1
ATOM 2052 O O . PRO A 1 261 ? 17.283 6.089 21.403 1.00 88.69 261 PRO A O 1
ATOM 2055 N N . LEU A 1 262 ? 19.175 7.104 20.744 1.00 88.94 262 LEU A N 1
ATOM 2056 C CA . LEU A 1 262 ? 19.523 7.624 22.066 1.00 88.94 262 LEU A CA 1
ATOM 2057 C C . LEU A 1 262 ? 18.501 8.659 22.561 1.00 88.94 262 LEU A C 1
ATOM 2059 O O . LEU A 1 262 ? 18.065 8.574 23.706 1.00 88.94 262 LEU A O 1
ATOM 2063 N N . ALA A 1 263 ? 18.067 9.587 21.701 1.00 88.25 263 ALA A N 1
ATOM 2064 C CA . ALA A 1 263 ? 17.075 10.606 22.049 1.00 88.25 263 ALA A CA 1
ATOM 2065 C C . ALA A 1 263 ? 15.710 9.993 22.404 1.00 88.25 263 ALA A C 1
ATOM 2067 O O . ALA A 1 263 ? 15.103 10.371 23.407 1.00 88.25 263 ALA A O 1
ATOM 2068 N N . VAL A 1 264 ? 15.256 9.001 21.627 1.00 91.69 264 VAL A N 1
ATOM 2069 C CA . VAL A 1 264 ? 14.007 8.270 21.902 1.00 91.69 264 VAL A CA 1
ATOM 2070 C C . VAL A 1 264 ? 14.112 7.498 23.220 1.00 91.69 264 VAL A C 1
ATOM 2072 O O . VAL A 1 264 ? 13.211 7.573 24.054 1.00 91.69 264 VAL A O 1
ATOM 2075 N N . THR A 1 265 ? 15.231 6.805 23.450 1.00 91.62 265 THR A N 1
ATOM 2076 C CA . THR A 1 265 ? 15.449 6.013 24.672 1.00 91.62 265 THR A CA 1
ATOM 2077 C C . THR A 1 265 ? 15.474 6.893 25.922 1.00 91.62 265 THR A C 1
ATOM 2079 O O . THR A 1 265 ? 14.834 6.559 26.918 1.00 91.62 265 THR A O 1
ATOM 2082 N N . VAL A 1 266 ? 16.163 8.038 25.868 1.00 92.50 266 VAL A N 1
ATOM 2083 C CA . VAL A 1 266 ? 16.223 9.002 26.978 1.00 92.50 266 VAL A CA 1
ATOM 2084 C C . VAL A 1 266 ? 14.845 9.597 27.269 1.00 92.50 266 VAL A C 1
ATOM 2086 O O . VAL A 1 266 ? 14.464 9.662 28.436 1.00 92.50 266 VAL A O 1
ATOM 2089 N N . LEU A 1 267 ? 14.066 9.964 26.243 1.00 92.38 267 LEU A N 1
ATOM 2090 C CA . LEU A 1 267 ? 12.718 10.512 26.429 1.00 92.38 267 LEU A CA 1
ATOM 2091 C C . LEU A 1 267 ? 11.766 9.490 27.070 1.00 92.38 267 LEU A C 1
ATOM 2093 O O . LEU A 1 267 ? 11.040 9.824 28.009 1.00 92.38 267 LEU A O 1
ATOM 2097 N N . VAL A 1 268 ? 11.794 8.235 26.610 1.00 93.19 268 VAL A N 1
ATOM 2098 C CA . VAL A 1 268 ? 10.980 7.150 27.186 1.00 93.19 268 VAL A CA 1
ATOM 2099 C C . VAL A 1 268 ? 11.388 6.879 28.636 1.00 93.19 268 VAL A C 1
ATOM 2101 O O . VAL A 1 268 ? 10.523 6.820 29.511 1.00 93.19 268 VAL A O 1
ATOM 2104 N N . ALA A 1 269 ? 12.692 6.775 28.915 1.00 92.25 269 ALA A N 1
ATOM 2105 C CA . ALA A 1 269 ? 13.200 6.552 30.267 1.00 92.25 269 ALA A CA 1
ATOM 2106 C C . ALA A 1 269 ? 12.824 7.700 31.219 1.00 92.25 269 ALA A C 1
ATOM 2108 O O . ALA A 1 269 ? 12.296 7.440 32.299 1.00 92.25 269 ALA A O 1
ATOM 2109 N N . ALA A 1 270 ? 13.016 8.957 30.803 1.00 91.25 270 ALA A N 1
ATOM 2110 C CA . ALA A 1 270 ? 12.670 10.134 31.598 1.00 91.25 270 ALA A CA 1
ATOM 2111 C C . ALA A 1 270 ? 11.162 10.212 31.891 1.00 91.25 270 ALA A C 1
ATOM 2113 O O . ALA A 1 270 ? 10.772 10.564 32.999 1.00 91.25 270 ALA A O 1
ATOM 2114 N N . THR A 1 271 ? 10.310 9.823 30.937 1.00 91.31 271 THR A N 1
ATOM 2115 C CA . THR A 1 271 ? 8.845 9.827 31.102 1.00 91.31 271 THR A CA 1
ATOM 2116 C C . THR A 1 271 ? 8.383 8.772 32.112 1.00 91.31 271 THR A C 1
ATOM 2118 O O . THR A 1 271 ? 7.607 9.074 33.019 1.00 91.31 271 THR A O 1
ATOM 2121 N N . VAL A 1 272 ? 8.878 7.534 31.994 1.00 91.94 272 VAL A N 1
ATOM 2122 C CA . VAL A 1 272 ? 8.511 6.434 32.907 1.00 91.94 272 VAL A CA 1
ATOM 2123 C C . VAL A 1 272 ? 9.004 6.713 34.327 1.00 91.94 272 VAL A C 1
ATOM 2125 O O . VAL A 1 272 ? 8.272 6.493 35.294 1.00 91.94 272 VAL A O 1
ATOM 2128 N N . VAL A 1 273 ? 10.234 7.216 34.460 1.00 91.75 273 VAL A N 1
ATOM 2129 C CA . VAL A 1 273 ? 10.819 7.560 35.760 1.00 91.75 273 VAL A CA 1
ATOM 2130 C C . VAL A 1 273 ? 10.058 8.715 36.404 1.00 91.75 273 VAL A C 1
ATOM 2132 O O . VAL A 1 273 ? 9.732 8.612 37.585 1.00 91.75 273 VAL A O 1
ATOM 2135 N N . GLU A 1 274 ? 9.703 9.762 35.653 1.00 90.75 274 GLU A N 1
ATOM 2136 C CA . GLU A 1 274 ? 8.965 10.916 36.183 1.00 90.75 274 GLU A CA 1
ATOM 2137 C C . GLU A 1 274 ? 7.589 10.524 36.742 1.00 90.75 274 GLU A C 1
ATOM 2139 O O . GLU A 1 274 ? 7.247 10.930 37.854 1.00 90.75 274 GLU A O 1
ATOM 2144 N N . MET A 1 275 ? 6.842 9.652 36.048 1.00 87.06 275 MET A N 1
ATOM 2145 C CA . MET A 1 275 ? 5.549 9.140 36.531 1.00 87.06 275 MET A CA 1
ATOM 2146 C C . MET A 1 275 ? 5.671 8.412 37.879 1.00 87.06 275 MET A C 1
ATOM 2148 O O . MET A 1 275 ? 4.891 8.658 38.801 1.00 87.06 275 MET A O 1
ATOM 2152 N N . ILE A 1 276 ? 6.666 7.527 38.012 1.00 89.06 276 ILE A N 1
ATOM 2153 C CA . ILE A 1 276 ? 6.903 6.759 39.245 1.00 89.06 276 ILE A CA 1
ATOM 2154 C C . ILE A 1 276 ? 7.378 7.686 40.369 1.00 89.06 276 ILE A C 1
ATOM 2156 O O . ILE A 1 276 ? 6.931 7.576 41.512 1.00 89.06 276 ILE A O 1
ATOM 2160 N N . ARG A 1 277 ? 8.276 8.618 40.047 1.00 92.88 277 ARG A N 1
ATOM 2161 C CA . ARG A 1 277 ? 8.895 9.551 40.987 1.00 92.88 277 ARG A CA 1
ATOM 2162 C C . ARG A 1 277 ? 7.860 10.497 41.597 1.00 92.88 277 ARG A C 1
ATOM 2164 O O . ARG A 1 277 ? 7.748 10.539 42.819 1.00 92.88 277 ARG A O 1
ATOM 2171 N N . VAL A 1 278 ? 7.060 11.191 40.783 1.00 85.12 278 VAL A N 1
ATOM 2172 C CA . VAL A 1 278 ? 6.031 12.131 41.272 1.00 85.12 278 VAL A CA 1
ATOM 2173 C C . VAL A 1 278 ? 5.001 11.413 42.158 1.00 85.12 278 VAL A C 1
ATOM 2175 O O . VAL A 1 278 ? 4.641 11.930 43.217 1.00 85.12 278 VAL A O 1
ATOM 2178 N N . TYR A 1 279 ? 4.603 10.185 41.801 1.00 86.38 279 TYR A N 1
ATOM 2179 C CA . TYR A 1 279 ? 3.712 9.354 42.620 1.00 86.38 279 TYR A CA 1
ATOM 2180 C C . TYR A 1 279 ? 4.321 8.992 43.986 1.00 86.38 279 TYR A C 1
ATOM 2182 O O . TYR A 1 279 ? 3.684 9.195 45.023 1.00 86.38 279 TYR A O 1
ATOM 2190 N N . LEU A 1 280 ? 5.565 8.496 44.007 1.00 81.00 280 LEU A N 1
ATOM 2191 C CA . LEU A 1 280 ? 6.258 8.135 45.249 1.00 81.00 280 LEU A CA 1
ATOM 2192 C C . LEU A 1 280 ? 6.483 9.352 46.158 1.00 81.00 280 LEU A C 1
ATOM 2194 O O . LEU A 1 280 ? 6.330 9.237 47.373 1.00 81.00 280 LEU A O 1
ATOM 2198 N N . GLY A 1 281 ? 6.793 10.520 45.586 1.00 81.25 281 GLY A N 1
ATOM 2199 C CA . GLY A 1 281 ? 6.987 11.759 46.341 1.00 81.25 281 GLY A CA 1
ATOM 2200 C C . GLY A 1 281 ? 5.690 12.252 46.976 1.00 81.25 281 GLY A C 1
ATOM 2201 O O . GLY A 1 281 ? 5.668 12.585 48.162 1.00 81.25 281 GLY A O 1
ATOM 2202 N N . TYR A 1 282 ? 4.594 12.235 46.207 1.00 80.38 282 TYR A N 1
ATOM 2203 C CA . TYR A 1 282 ? 3.267 12.640 46.674 1.00 80.38 282 TYR A CA 1
ATOM 2204 C C . TYR A 1 282 ? 2.767 11.713 47.790 1.00 80.38 282 TYR A C 1
ATOM 2206 O O . TYR A 1 282 ? 2.372 12.178 48.861 1.00 80.38 282 TYR A O 1
ATOM 2214 N N . SER A 1 283 ? 2.839 10.397 47.560 1.00 74.94 283 SER A N 1
ATOM 2215 C CA . SER A 1 283 ? 2.410 9.377 48.520 1.00 74.94 283 SER A CA 1
ATOM 2216 C C . SER A 1 283 ? 3.288 9.366 49.773 1.00 74.94 283 SER A C 1
ATOM 2218 O O . SER A 1 283 ? 2.767 9.294 50.883 1.00 74.94 283 SER A O 1
ATOM 2220 N N . GLY A 1 284 ? 4.613 9.435 49.625 1.00 77.50 284 GLY A N 1
ATOM 2221 C CA . GLY A 1 284 ? 5.553 9.356 50.745 1.00 77.50 284 GLY A CA 1
ATOM 2222 C C . GLY A 1 284 ? 5.463 10.544 51.706 1.00 77.50 284 GLY A C 1
ATOM 2223 O O . GLY A 1 284 ? 5.617 10.369 52.913 1.00 77.50 284 GLY A O 1
ATOM 2224 N N . ASN A 1 285 ? 5.181 11.748 51.200 1.00 80.19 285 ASN A N 1
ATOM 2225 C CA . ASN A 1 285 ? 5.137 12.960 52.019 1.00 80.19 285 ASN A CA 1
ATOM 2226 C C . ASN A 1 285 ? 3.804 13.135 52.771 1.00 80.19 285 ASN A C 1
ATOM 2228 O O . ASN A 1 285 ? 3.827 13.527 53.936 1.00 80.19 285 ASN A O 1
ATOM 2232 N N . ILE A 1 286 ? 2.660 12.823 52.141 1.00 71.94 286 ILE A N 1
ATOM 2233 C CA . ILE A 1 286 ? 1.334 12.911 52.790 1.00 71.94 286 ILE A CA 1
ATOM 2234 C C . ILE A 1 286 ? 1.123 11.765 53.779 1.00 71.94 286 ILE A C 1
ATOM 2236 O O . ILE A 1 286 ? 0.671 12.000 54.895 1.00 71.94 286 ILE A O 1
ATOM 2240 N N . LEU A 1 287 ? 1.460 10.533 53.385 1.00 66.38 287 LEU A N 1
ATOM 2241 C CA . LEU A 1 287 ? 1.259 9.349 54.229 1.00 66.38 287 LEU A CA 1
ATOM 2242 C C . LEU A 1 287 ? 2.397 9.148 55.244 1.00 66.38 287 LEU A C 1
ATOM 2244 O O . LEU A 1 287 ? 2.446 8.127 55.923 1.00 66.38 287 LEU A O 1
ATOM 2248 N N . GLU A 1 288 ? 3.339 10.096 55.324 1.00 74.19 288 GLU A N 1
ATOM 2249 C CA . GLU A 1 288 ? 4.534 10.038 56.176 1.00 74.19 288 GLU A CA 1
ATOM 2250 C C . GLU A 1 288 ? 5.338 8.729 56.015 1.00 74.19 288 GLU A C 1
ATOM 2252 O O . GLU A 1 288 ? 6.000 8.253 56.947 1.00 74.19 288 GLU A O 1
ATOM 2257 N N . LYS A 1 289 ? 5.295 8.129 54.818 1.00 77.00 289 LYS A N 1
ATOM 2258 C CA . LYS A 1 289 ? 5.961 6.861 54.530 1.00 77.00 289 LYS A CA 1
ATOM 2259 C C . LYS A 1 289 ? 7.386 7.089 54.052 1.00 77.00 289 LYS A C 1
ATOM 2261 O O . LYS A 1 289 ? 7.649 7.518 52.928 1.00 77.00 289 LYS A O 1
ATOM 2266 N N . ILE A 1 290 ? 8.319 6.771 54.941 1.00 81.69 290 ILE A N 1
ATOM 2267 C CA . ILE A 1 290 ? 9.754 6.948 54.713 1.00 81.69 290 ILE A CA 1
ATOM 2268 C C . ILE A 1 290 ? 10.268 6.143 53.502 1.00 81.69 290 ILE A C 1
ATOM 2270 O O . ILE A 1 290 ? 11.000 6.738 52.714 1.00 81.69 290 ILE A O 1
ATOM 2274 N N . PRO A 1 291 ? 9.926 4.852 53.295 1.00 81.44 291 PRO A N 1
ATOM 2275 C CA . PRO A 1 291 ? 10.468 4.077 52.171 1.00 81.44 291 PRO A CA 1
ATOM 2276 C C . PRO A 1 291 ? 10.119 4.666 50.797 1.00 81.44 291 PRO A C 1
ATOM 2278 O O . PRO A 1 291 ? 10.974 4.752 49.920 1.00 81.44 291 PRO A O 1
ATOM 2281 N N . GLU A 1 292 ? 8.885 5.126 50.626 1.00 80.50 292 GLU A N 1
ATOM 2282 C CA . GLU A 1 292 ? 8.365 5.741 49.409 1.00 80.50 292 GLU A CA 1
ATOM 2283 C C . GLU A 1 292 ? 9.015 7.105 49.167 1.00 80.50 292 GLU A C 1
ATOM 2285 O O . GLU A 1 292 ? 9.424 7.405 48.047 1.00 80.50 292 GLU A O 1
ATOM 2290 N N . LEU A 1 293 ? 9.204 7.896 50.228 1.00 85.19 293 LEU A N 1
ATOM 2291 C CA . LEU A 1 293 ? 9.872 9.192 50.143 1.00 85.19 293 LEU A CA 1
ATOM 2292 C C . LEU A 1 293 ? 11.375 9.051 49.837 1.00 85.19 293 LEU A C 1
ATOM 2294 O O . LEU A 1 293 ? 11.930 9.839 49.074 1.00 85.19 293 LEU A O 1
ATOM 2298 N N . VAL A 1 294 ? 12.026 8.012 50.370 1.00 88.38 294 VAL A N 1
ATOM 2299 C CA . VAL A 1 294 ? 13.408 7.640 50.024 1.00 88.38 294 VAL A CA 1
ATOM 2300 C C . VAL A 1 294 ? 13.492 7.154 48.576 1.00 88.38 294 VAL A C 1
ATOM 2302 O O . VAL A 1 294 ? 14.392 7.576 47.854 1.00 88.38 294 VAL A O 1
ATOM 2305 N N . GLY A 1 295 ? 12.543 6.330 48.118 1.00 87.38 295 GLY A N 1
ATOM 2306 C CA . GLY A 1 295 ? 12.458 5.886 46.723 1.00 87.38 295 GLY A CA 1
ATOM 2307 C C . GLY A 1 295 ? 12.293 7.052 45.745 1.00 87.38 295 GLY A C 1
ATOM 2308 O O . GLY A 1 295 ? 13.018 7.140 44.757 1.00 87.38 295 GLY A O 1
ATOM 2309 N N . PHE A 1 296 ? 11.413 8.001 46.064 1.00 93.69 296 PHE A N 1
ATOM 2310 C CA . PHE A 1 296 ? 11.273 9.267 45.346 1.00 93.69 296 PHE A CA 1
ATOM 2311 C C . PHE A 1 296 ? 12.585 10.050 45.274 1.00 93.69 296 PHE A C 1
ATOM 2313 O O . PHE A 1 296 ? 13.003 10.474 44.194 1.00 93.69 296 PHE A O 1
ATOM 2320 N N . TRP A 1 297 ? 13.243 10.241 46.417 1.00 94.25 297 TRP A N 1
ATOM 2321 C CA . TRP A 1 297 ? 14.454 11.048 46.497 1.00 94.25 297 TRP A CA 1
ATOM 2322 C C . TRP A 1 297 ? 15.614 10.410 45.718 1.00 94.25 297 TRP A C 1
ATOM 2324 O O . TRP A 1 297 ? 16.310 11.102 44.977 1.00 94.25 297 TRP A O 1
ATOM 2334 N N . LEU A 1 298 ? 15.762 9.081 45.793 1.00 92.38 298 LEU A N 1
ATOM 2335 C CA . LEU A 1 298 ? 16.765 8.330 45.033 1.00 92.38 298 LEU A CA 1
ATOM 2336 C C . LEU A 1 298 ? 16.506 8.364 43.523 1.00 92.38 298 LEU A C 1
ATOM 2338 O O . LEU A 1 298 ? 17.442 8.598 42.765 1.00 92.38 298 LEU A O 1
ATOM 2342 N N . LEU A 1 299 ? 15.260 8.182 43.071 1.00 92.81 299 LEU A N 1
ATOM 2343 C CA . LEU A 1 299 ? 14.918 8.293 41.646 1.00 92.81 299 LEU A CA 1
ATOM 2344 C C . LEU A 1 299 ? 15.136 9.715 41.113 1.00 92.81 299 LEU A C 1
ATOM 2346 O O . LEU A 1 299 ? 15.597 9.884 39.985 1.00 92.81 299 LEU A O 1
ATOM 2350 N N . THR A 1 300 ? 14.860 10.730 41.938 1.00 93.44 300 THR A N 1
ATOM 2351 C CA . THR A 1 300 ? 15.114 12.141 41.613 1.00 93.44 300 THR A CA 1
ATOM 2352 C C . THR A 1 300 ? 16.610 12.406 41.437 1.00 93.44 300 THR A C 1
ATOM 2354 O O . THR A 1 300 ? 17.006 12.990 40.432 1.00 93.44 300 THR A O 1
ATOM 2357 N N . LEU A 1 301 ? 17.448 11.928 42.363 1.00 93.69 301 LEU A N 1
ATOM 2358 C CA . LEU A 1 301 ? 18.894 12.161 42.346 1.00 93.69 301 LEU A CA 1
ATOM 2359 C C . LEU A 1 301 ? 19.643 11.332 41.294 1.00 93.69 301 LEU A C 1
ATOM 2361 O O . LEU A 1 301 ? 20.490 11.863 40.583 1.00 93.69 301 LEU A O 1
ATOM 2365 N N . LEU A 1 302 ? 19.383 10.023 41.241 1.00 92.75 302 LEU A N 1
ATOM 2366 C CA . LEU A 1 302 ? 20.234 9.064 40.526 1.00 92.75 302 LEU A CA 1
ATOM 2367 C C . LEU A 1 302 ? 19.819 8.841 39.074 1.00 92.75 302 LEU A C 1
ATOM 2369 O O . LEU A 1 302 ? 20.640 8.395 38.278 1.00 92.75 302 LEU A O 1
ATOM 2373 N N . VAL A 1 303 ? 18.559 9.113 38.731 1.00 93.19 303 VAL A N 1
ATOM 2374 C CA . VAL A 1 303 ? 18.016 8.796 37.404 1.00 93.19 303 VAL A CA 1
ATOM 2375 C C . VAL A 1 303 ? 17.479 10.049 36.728 1.00 93.19 303 VAL A C 1
ATOM 2377 O O . VAL A 1 303 ? 17.964 10.420 35.663 1.00 93.19 303 VAL A O 1
ATOM 2380 N N . GLN A 1 304 ? 16.541 10.755 37.360 1.00 93.44 304 GLN A N 1
ATOM 2381 C CA . GLN A 1 304 ? 15.869 11.878 36.712 1.00 93.44 304 GLN A CA 1
ATOM 2382 C C . GLN A 1 304 ? 16.792 13.083 36.499 1.00 93.44 304 GLN A C 1
ATOM 2384 O O . GLN A 1 304 ? 16.863 13.613 35.392 1.00 93.44 304 GLN A O 1
ATOM 2389 N N . PHE A 1 305 ? 17.551 13.490 37.520 1.00 93.44 305 PHE A N 1
ATOM 2390 C CA . PHE A 1 305 ? 18.468 14.626 37.410 1.00 93.44 305 PHE A CA 1
ATOM 2391 C C . PHE A 1 305 ? 19.533 14.432 36.303 1.00 93.44 305 PHE A C 1
ATOM 2393 O O . PHE A 1 305 ? 19.682 15.334 35.472 1.00 93.44 305 PHE A O 1
ATOM 2400 N N . PRO A 1 306 ? 20.212 13.268 36.178 1.00 94.19 306 PRO A N 1
ATOM 2401 C CA . PRO A 1 306 ? 21.104 13.000 35.046 1.00 94.19 306 PRO A CA 1
ATOM 2402 C C . PRO A 1 306 ? 20.417 13.000 33.672 1.00 94.19 306 PRO A C 1
ATOM 2404 O O . PRO A 1 306 ? 20.973 13.560 32.728 1.00 94.19 306 PRO A O 1
ATOM 2407 N N . LEU A 1 307 ? 19.219 12.413 33.539 1.00 93.81 307 LEU A N 1
ATOM 2408 C CA . LEU A 1 307 ? 18.503 12.337 32.254 1.00 93.81 307 LEU A CA 1
ATOM 2409 C C . LEU A 1 307 ? 18.069 13.717 31.742 1.00 93.81 307 LEU A C 1
ATOM 2411 O O . LEU A 1 307 ? 18.225 14.021 30.555 1.00 93.81 307 LEU A O 1
ATOM 2415 N N . VAL A 1 308 ? 17.566 14.577 32.632 1.00 92.06 308 VAL A N 1
ATOM 2416 C CA . VAL A 1 308 ? 17.168 15.944 32.264 1.00 92.06 308 VAL A CA 1
ATOM 2417 C C . VAL A 1 308 ? 18.406 16.811 31.990 1.00 92.06 308 VAL A C 1
ATOM 2419 O O . VAL A 1 308 ? 18.405 17.589 31.037 1.00 92.06 308 VAL A O 1
ATOM 2422 N N . THR A 1 309 ? 19.509 16.608 32.723 1.00 91.44 309 THR A N 1
ATOM 2423 C CA . THR A 1 309 ? 20.799 17.272 32.445 1.00 91.44 309 THR A CA 1
ATOM 2424 C C . THR A 1 309 ? 21.347 16.888 31.066 1.00 91.44 309 THR A C 1
ATOM 2426 O O . THR A 1 309 ? 21.755 17.759 30.297 1.00 91.44 309 THR A O 1
ATOM 2429 N N . PHE A 1 310 ? 21.311 15.601 30.705 1.00 92.19 310 PHE A N 1
ATOM 2430 C CA . PHE A 1 310 ? 21.703 15.141 29.370 1.00 92.19 310 PHE A CA 1
ATOM 2431 C C . PHE A 1 310 ? 20.844 15.798 28.278 1.00 92.19 310 PHE A C 1
ATOM 2433 O O . PHE A 1 310 ? 21.381 16.301 27.294 1.00 92.19 310 PHE A O 1
ATOM 2440 N N . SER A 1 311 ? 19.530 15.882 28.498 1.00 89.25 311 SER A N 1
ATOM 2441 C CA . SER A 1 311 ? 18.569 16.486 27.560 1.00 89.25 311 SER A CA 1
ATOM 2442 C C . SER A 1 311 ? 18.686 18.015 27.421 1.00 89.25 311 SER A C 1
ATOM 2444 O O . SER A 1 311 ? 18.061 18.598 26.537 1.00 89.25 311 SER A O 1
ATOM 2446 N N . LEU A 1 312 ? 19.455 18.678 28.293 1.00 89.75 312 LEU A N 1
ATOM 2447 C CA . LEU A 1 312 ? 19.736 20.120 28.246 1.00 89.75 312 LEU A CA 1
ATOM 2448 C C . LEU A 1 312 ? 21.075 20.457 27.592 1.00 89.75 312 LEU A C 1
ATOM 2450 O O . LEU A 1 312 ? 21.189 21.483 26.923 1.00 89.75 312 LEU A O 1
ATOM 2454 N N . PHE A 1 313 ? 22.099 19.635 27.833 1.00 89.62 313 PHE A N 1
ATOM 2455 C CA . PHE A 1 313 ? 23.487 19.991 27.529 1.00 89.62 313 PHE A CA 1
ATOM 2456 C C . PHE A 1 313 ? 24.148 19.105 26.465 1.00 89.62 313 PHE A C 1
ATOM 2458 O O . PHE A 1 313 ? 25.234 19.444 25.993 1.00 89.62 313 PHE A O 1
ATOM 2465 N N . ALA A 1 314 ? 23.524 18.002 26.033 1.00 88.00 314 ALA A N 1
ATOM 2466 C CA . ALA A 1 314 ? 24.097 17.134 25.004 1.00 88.00 314 ALA A CA 1
ATOM 2467 C C . ALA A 1 314 ? 24.099 17.819 23.625 1.00 88.00 314 ALA A C 1
ATOM 2469 O O . ALA A 1 314 ? 23.107 17.818 22.899 1.00 88.00 314 ALA A O 1
ATOM 2470 N N . THR A 1 315 ? 25.241 18.383 23.227 1.00 82.19 315 THR A N 1
ATOM 2471 C CA . THR A 1 315 ? 25.407 19.155 21.979 1.00 82.19 315 THR A CA 1
ATOM 2472 C C . THR A 1 315 ? 24.982 18.395 20.713 1.00 82.19 315 THR A C 1
ATOM 2474 O O . THR A 1 315 ? 24.536 19.015 19.748 1.00 82.19 315 THR A O 1
ATOM 2477 N N . GLY A 1 316 ? 25.034 17.058 20.729 1.00 79.56 316 GLY A N 1
ATOM 2478 C CA . GLY A 1 316 ? 24.582 16.193 19.633 1.00 79.56 316 GLY A CA 1
ATOM 2479 C C . GLY A 1 316 ? 23.062 16.139 19.409 1.00 79.56 316 GLY A C 1
ATOM 2480 O O . GLY A 1 316 ? 22.636 15.727 18.333 1.00 79.56 316 GLY A O 1
ATOM 2481 N N . LEU A 1 317 ? 22.237 16.595 20.365 1.00 81.25 317 LEU A N 1
ATOM 2482 C CA . LEU A 1 317 ? 20.768 16.583 20.263 1.00 81.25 317 LEU A CA 1
ATOM 2483 C C . LEU A 1 317 ? 20.175 17.758 19.467 1.00 81.25 317 LEU A C 1
ATOM 2485 O O . LEU A 1 317 ? 18.951 17.814 19.310 1.00 81.25 317 LEU A O 1
ATOM 2489 N N . LYS A 1 318 ? 21.018 18.684 18.972 1.00 83.00 318 LYS A N 1
ATOM 2490 C CA . LYS A 1 318 ? 20.622 19.884 18.203 1.00 83.00 318 LYS A CA 1
ATOM 2491 C C . LYS A 1 318 ? 19.402 20.591 18.826 1.00 83.00 318 LYS A C 1
ATOM 2493 O O . LYS A 1 318 ? 18.332 20.651 18.220 1.00 83.00 318 LYS A O 1
ATOM 2498 N N . HIS A 1 319 ? 19.553 21.067 20.064 1.00 84.81 319 HIS A N 1
ATOM 2499 C CA . HIS A 1 319 ? 18.451 21.620 20.859 1.00 84.81 319 HIS A CA 1
ATOM 2500 C C . HIS A 1 319 ? 17.730 22.781 20.159 1.00 84.81 319 HIS A C 1
ATOM 2502 O O . HIS A 1 319 ? 18.365 23.692 19.626 1.00 84.81 319 HIS A O 1
ATOM 2508 N N . ARG A 1 320 ? 16.393 22.777 20.215 1.00 83.94 320 ARG A N 1
ATOM 2509 C CA . ARG A 1 320 ? 15.562 23.931 19.829 1.00 83.94 320 ARG A CA 1
ATOM 2510 C C . ARG A 1 320 ? 15.224 24.773 21.059 1.00 83.94 320 ARG A C 1
ATOM 2512 O O . ARG A 1 320 ? 15.128 24.237 22.160 1.00 83.94 320 ARG A O 1
ATOM 2519 N N . SER A 1 321 ? 14.964 26.068 20.878 1.00 85.00 321 SER A N 1
ATOM 2520 C CA . SER A 1 321 ? 14.703 27.000 21.990 1.00 85.00 321 SER A CA 1
ATOM 2521 C C . SER A 1 321 ? 13.590 26.526 22.935 1.00 85.00 321 SER A C 1
ATOM 2523 O O . SER A 1 321 ? 13.747 26.611 24.145 1.00 85.00 321 SER A O 1
ATOM 2525 N N . VAL A 1 322 ? 12.511 25.942 22.397 1.00 84.69 322 VAL A N 1
ATOM 2526 C CA . VAL A 1 322 ? 11.384 25.411 23.190 1.00 84.69 322 VAL A CA 1
ATOM 2527 C C . VAL A 1 322 ? 11.806 24.237 24.087 1.00 84.69 322 VAL A C 1
ATOM 2529 O O . VAL A 1 322 ? 11.392 24.165 25.238 1.00 84.69 322 VAL A O 1
ATOM 2532 N N . GLU A 1 323 ? 12.660 23.340 23.593 1.00 86.31 323 GLU A N 1
ATOM 2533 C CA . GLU A 1 323 ? 13.153 22.169 24.335 1.00 86.31 323 GLU A CA 1
ATOM 2534 C C . GLU A 1 323 ? 14.089 22.581 25.476 1.00 86.31 323 GLU A C 1
ATOM 2536 O O . GLU A 1 323 ? 13.968 22.076 26.590 1.00 86.31 323 GLU A O 1
ATOM 2541 N N . VAL A 1 324 ? 14.962 23.565 25.225 1.00 88.38 324 VAL A N 1
ATOM 2542 C CA . VAL A 1 324 ? 15.828 24.150 26.259 1.00 88.38 324 VAL A CA 1
ATOM 2543 C C . VAL A 1 324 ? 14.983 24.784 27.362 1.00 88.38 324 VAL A C 1
ATOM 2545 O O . VAL A 1 324 ? 15.229 24.528 28.537 1.00 88.38 324 VAL A O 1
ATOM 2548 N N . THR A 1 325 ? 13.956 25.563 27.006 1.00 89.38 325 THR A N 1
ATOM 2549 C CA . THR A 1 325 ? 13.063 26.193 27.988 1.00 89.38 325 THR A CA 1
ATOM 2550 C C . THR A 1 325 ? 12.303 25.157 28.817 1.00 89.38 325 THR A C 1
ATOM 2552 O O . THR A 1 325 ? 12.271 25.258 30.042 1.00 89.38 325 THR A O 1
ATOM 2555 N N . LEU A 1 326 ? 11.725 24.139 28.176 1.00 90.62 326 LEU A N 1
ATOM 2556 C CA . LEU A 1 326 ? 10.949 23.104 28.860 1.00 90.62 326 LEU A CA 1
ATOM 2557 C C . LEU A 1 326 ? 11.814 22.245 29.792 1.00 90.62 326 LEU A C 1
ATOM 2559 O O . LEU A 1 326 ? 11.432 22.020 30.942 1.00 90.62 326 LEU A O 1
ATOM 2563 N N . ASN A 1 327 ? 12.993 21.811 29.340 1.00 91.94 327 ASN A N 1
ATOM 2564 C CA . ASN A 1 327 ? 13.911 21.037 30.175 1.00 91.94 327 ASN A CA 1
ATOM 2565 C C . ASN A 1 327 ? 14.516 21.887 31.305 1.00 91.94 327 ASN A C 1
ATOM 2567 O O . ASN A 1 327 ? 14.718 21.372 32.402 1.00 91.94 327 ASN A O 1
ATOM 2571 N N . ALA A 1 328 ? 14.756 23.187 31.091 1.00 91.62 328 ALA A N 1
ATOM 2572 C CA . ALA A 1 328 ? 15.223 24.091 32.145 1.00 91.62 328 ALA A CA 1
ATOM 2573 C C . ALA A 1 328 ? 14.188 24.249 33.270 1.00 91.62 328 ALA A C 1
ATOM 2575 O O . ALA A 1 328 ? 14.550 24.198 34.445 1.00 91.62 328 ALA A O 1
ATOM 2576 N N . ILE A 1 329 ? 12.901 24.375 32.930 1.00 91.19 329 ILE A N 1
ATOM 2577 C CA . ILE A 1 329 ? 11.815 24.420 33.922 1.00 91.19 329 ILE A CA 1
ATOM 2578 C C . ILE A 1 329 ? 11.743 23.095 34.699 1.00 91.19 329 ILE A C 1
ATOM 2580 O O . ILE A 1 329 ? 11.651 23.109 35.927 1.00 91.19 329 ILE A O 1
ATOM 2584 N N . LEU A 1 330 ? 11.868 21.951 34.014 1.00 90.69 330 LEU A N 1
ATOM 2585 C CA . LEU A 1 330 ? 11.888 20.640 34.670 1.00 90.69 330 LEU A CA 1
ATOM 2586 C C . LEU A 1 330 ? 13.093 20.477 35.616 1.00 90.69 330 LEU A C 1
ATOM 2588 O O . LEU A 1 330 ? 12.937 19.963 36.723 1.00 90.69 330 LEU A O 1
ATOM 2592 N N . MET A 1 331 ? 14.278 20.978 35.244 1.00 92.69 331 MET A N 1
ATOM 2593 C CA . MET A 1 331 ? 15.455 20.981 36.127 1.00 92.69 331 MET A CA 1
ATOM 2594 C C . MET A 1 331 ? 15.238 21.780 37.411 1.00 92.69 331 MET A C 1
ATOM 2596 O O . MET A 1 331 ? 15.730 21.377 38.469 1.00 92.69 331 MET A O 1
ATOM 2600 N N . VAL A 1 332 ? 14.510 22.898 37.343 1.00 91.38 332 VAL A N 1
ATOM 2601 C CA . VAL A 1 332 ? 14.179 23.700 38.530 1.00 91.38 332 VAL A CA 1
ATOM 2602 C C . VAL A 1 332 ? 13.286 22.902 39.479 1.00 91.38 332 VAL A C 1
ATOM 2604 O O . VAL A 1 332 ? 13.591 22.830 40.670 1.00 91.38 332 VAL A O 1
ATOM 2607 N N . PHE A 1 333 ? 12.245 22.236 38.965 1.00 89.25 333 PHE A N 1
ATOM 2608 C CA . PHE A 1 333 ? 11.383 21.381 39.787 1.00 89.25 333 PHE A CA 1
ATOM 2609 C C . PHE A 1 333 ? 12.160 20.236 40.439 1.00 89.25 333 PHE A C 1
ATOM 2611 O O . PHE A 1 333 ? 12.129 20.109 41.662 1.00 89.25 333 PHE A O 1
ATOM 2618 N N . VAL A 1 334 ? 12.927 19.472 39.657 1.00 91.50 334 VAL A N 1
ATOM 2619 C CA . VAL A 1 334 ? 13.733 18.341 40.152 1.00 91.50 334 VAL A CA 1
ATOM 2620 C C . VAL A 1 334 ? 14.723 18.790 41.237 1.00 91.50 334 VAL A C 1
ATOM 2622 O O . VAL A 1 334 ? 14.905 18.093 42.236 1.00 91.50 334 VAL A O 1
ATOM 2625 N N . SER A 1 335 ? 15.321 19.976 41.099 1.00 91.62 335 SER A N 1
ATOM 2626 C CA . SER A 1 335 ? 16.268 20.521 42.083 1.00 91.62 335 SER A CA 1
ATOM 2627 C C . SER A 1 335 ? 15.589 20.938 43.396 1.00 91.62 335 SER A C 1
ATOM 2629 O O . SER A 1 335 ? 16.089 20.622 44.480 1.00 91.62 335 SER A O 1
ATOM 2631 N N . LEU A 1 336 ? 14.434 21.611 43.323 1.00 90.38 336 LEU A N 1
ATOM 2632 C CA . LEU A 1 336 ? 13.649 21.993 44.505 1.00 90.38 336 LEU A CA 1
ATOM 2633 C C . LEU A 1 336 ? 13.099 20.764 45.237 1.00 90.38 336 LEU A C 1
ATOM 2635 O O . LEU A 1 336 ? 13.136 20.684 46.465 1.00 90.38 336 LEU A O 1
ATOM 2639 N N . GLU A 1 337 ? 12.634 19.776 44.484 1.00 91.44 337 GLU A N 1
ATOM 2640 C CA . GLU A 1 337 ? 12.107 18.515 44.994 1.00 91.44 337 GLU A CA 1
ATOM 2641 C C . GLU A 1 337 ? 13.184 17.663 45.675 1.00 91.44 337 GLU A C 1
ATOM 2643 O O . GLU A 1 337 ? 12.925 17.069 46.724 1.00 91.44 337 GLU A O 1
ATOM 2648 N N . LEU A 1 338 ? 14.413 17.661 45.153 1.00 92.12 338 LEU A N 1
ATOM 2649 C CA . LEU A 1 338 ? 15.556 17.021 45.801 1.00 92.12 338 LEU A CA 1
ATOM 2650 C C . LEU A 1 338 ? 15.886 17.687 47.149 1.00 92.12 338 LEU A C 1
ATOM 2652 O O . LEU A 1 338 ? 16.135 16.996 48.145 1.00 92.12 338 LEU A O 1
ATOM 2656 N N . PHE A 1 339 ? 15.850 19.022 47.195 1.00 91.50 339 PHE A N 1
ATOM 2657 C CA . PHE A 1 339 ? 16.114 19.798 48.406 1.00 91.50 339 PHE A CA 1
ATOM 2658 C C . PHE A 1 339 ? 15.035 19.564 49.472 1.00 91.50 339 PHE A C 1
ATOM 2660 O O . PHE A 1 339 ? 15.335 19.094 50.573 1.00 91.50 339 PHE A O 1
ATOM 2667 N N . PHE A 1 340 ? 13.765 19.823 49.152 1.00 88.75 340 PHE A N 1
ATOM 2668 C CA . PHE A 1 340 ? 12.670 19.656 50.109 1.00 88.75 340 PHE A CA 1
ATOM 2669 C C . PHE A 1 340 ? 12.408 18.183 50.454 1.00 88.75 340 PHE A C 1
ATOM 2671 O O . PHE A 1 340 ? 12.040 17.884 51.594 1.00 88.75 340 PHE A O 1
ATOM 2678 N N . GLY A 1 341 ? 12.658 17.254 49.527 1.00 84.94 341 GLY A N 1
ATOM 2679 C CA . GLY A 1 341 ? 12.592 15.807 49.744 1.00 84.94 341 GLY A CA 1
ATOM 2680 C C . GLY A 1 341 ? 13.487 15.354 50.892 1.00 84.94 341 GLY A C 1
ATOM 2681 O O . GLY A 1 341 ? 13.015 14.717 51.835 1.00 84.94 341 GLY A O 1
ATOM 2682 N N . TYR A 1 342 ? 14.754 15.776 50.880 1.00 90.38 342 TYR A N 1
ATOM 2683 C CA . TYR A 1 342 ? 15.720 15.438 51.927 1.00 90.38 342 TYR A CA 1
ATOM 2684 C C . TYR A 1 342 ? 15.277 15.912 53.321 1.00 90.38 342 TYR A C 1
ATOM 2686 O O . TYR A 1 342 ? 15.295 15.142 54.289 1.00 90.38 342 TYR A O 1
ATOM 2694 N N . PHE A 1 343 ? 14.833 17.169 53.441 1.00 85.88 343 PHE A N 1
ATOM 2695 C CA . PHE A 1 343 ? 14.379 17.712 54.727 1.00 85.88 343 PHE A CA 1
ATOM 2696 C C . PHE A 1 343 ? 13.116 17.023 55.244 1.00 85.88 343 PHE A C 1
ATOM 2698 O O . PHE A 1 343 ? 12.987 16.807 56.451 1.00 85.88 343 PHE A O 1
ATOM 2705 N N . SER A 1 344 ? 12.219 16.632 54.343 1.00 82.50 344 SER A N 1
ATOM 2706 C CA . SER A 1 344 ? 10.973 15.945 54.688 1.00 82.50 344 SER A CA 1
ATOM 2707 C C . SER A 1 344 ? 11.251 14.540 55.230 1.00 82.50 344 SER A C 1
ATOM 2709 O O . SER A 1 344 ? 10.777 14.205 56.316 1.00 82.50 344 SER A O 1
ATOM 2711 N N . ILE A 1 345 ? 12.133 13.772 54.572 1.00 84.38 345 ILE A N 1
ATOM 2712 C CA . ILE A 1 345 ? 12.602 12.460 55.061 1.00 84.38 345 ILE A CA 1
ATOM 2713 C C . ILE A 1 345 ? 13.217 12.599 56.455 1.00 84.38 345 ILE A C 1
ATOM 2715 O O . ILE A 1 345 ? 12.860 11.871 57.381 1.00 84.38 345 ILE A O 1
ATOM 2719 N N . LYS A 1 346 ? 14.113 13.577 56.635 1.00 83.50 346 LYS A N 1
ATOM 2720 C CA . LYS A 1 346 ? 14.803 13.814 57.909 1.00 83.50 346 LYS A CA 1
ATOM 2721 C C . LYS A 1 346 ? 13.841 14.203 59.037 1.00 83.50 346 LYS A C 1
ATOM 2723 O O . LYS A 1 346 ? 14.034 13.772 60.175 1.00 83.50 346 LYS A O 1
ATOM 2728 N N . ARG A 1 347 ? 12.817 15.013 58.745 1.00 80.25 347 ARG A N 1
ATOM 2729 C CA . ARG A 1 347 ? 11.799 15.444 59.716 1.00 80.25 347 ARG A CA 1
ATOM 2730 C C . ARG A 1 347 ? 10.914 14.277 60.155 1.00 80.25 347 ARG A C 1
ATOM 2732 O O . ARG A 1 347 ? 10.739 14.075 61.356 1.00 80.25 347 ARG A O 1
ATOM 2739 N N . ILE A 1 348 ? 10.416 13.494 59.200 1.00 77.69 348 ILE A N 1
ATOM 2740 C CA . ILE A 1 348 ? 9.519 12.359 59.455 1.00 77.69 348 ILE A CA 1
ATOM 2741 C C . ILE A 1 348 ? 10.261 11.235 60.195 1.00 77.69 348 ILE A C 1
ATOM 2743 O O . ILE A 1 348 ? 9.765 10.731 61.203 1.00 77.69 348 ILE A O 1
ATOM 2747 N N . ALA A 1 349 ? 11.498 10.918 59.793 1.00 77.56 349 ALA A N 1
ATOM 2748 C CA . ALA A 1 349 ? 12.325 9.913 60.464 1.00 77.56 349 ALA A CA 1
ATOM 2749 C C . ALA A 1 349 ? 12.584 10.246 61.943 1.00 77.56 349 ALA A C 1
ATOM 2751 O O . ALA A 1 349 ? 12.468 9.381 62.811 1.00 77.56 349 ALA A O 1
ATOM 2752 N N . ARG A 1 350 ? 12.875 11.515 62.263 1.00 76.06 350 ARG A N 1
ATOM 2753 C CA . ARG A 1 350 ? 13.077 11.963 63.653 1.00 76.06 350 ARG A CA 1
ATOM 2754 C C . ARG A 1 350 ? 11.813 11.816 64.504 1.00 76.06 350 ARG A C 1
ATOM 2756 O O . ARG A 1 350 ? 11.912 11.405 65.658 1.00 76.06 350 ARG A O 1
ATOM 2763 N N . LYS A 1 351 ? 10.634 12.116 63.949 1.00 69.75 351 LYS A N 1
ATOM 2764 C CA . LYS A 1 351 ? 9.354 12.000 64.668 1.00 69.75 351 LYS A CA 1
ATOM 2765 C C . LYS A 1 351 ? 8.901 10.552 64.869 1.00 69.75 351 LYS A C 1
ATOM 2767 O O . LYS A 1 351 ? 8.400 10.238 65.945 1.00 69.75 351 LYS A O 1
ATOM 2772 N N . GLN A 1 352 ? 9.138 9.651 63.913 1.00 67.75 352 GLN A N 1
ATOM 2773 C CA . GLN A 1 352 ? 8.844 8.224 64.112 1.00 67.75 352 GLN A CA 1
ATOM 2774 C C . GLN A 1 352 ? 9.659 7.628 65.270 1.00 67.75 352 GLN A C 1
ATOM 2776 O O . GLN A 1 352 ? 9.116 6.878 66.078 1.00 67.75 352 GLN A O 1
ATOM 2781 N N . VAL A 1 353 ? 10.922 8.041 65.427 1.00 68.69 353 VAL A N 1
ATOM 2782 C CA . VAL A 1 353 ? 11.760 7.652 66.576 1.00 68.69 353 VAL A CA 1
ATOM 2783 C C . VAL A 1 353 ? 11.210 8.206 67.899 1.00 68.69 353 VAL A C 1
ATOM 2785 O O . VAL A 1 353 ? 11.245 7.507 68.912 1.00 68.69 353 VAL A O 1
ATOM 2788 N N . LEU A 1 354 ? 10.671 9.431 67.910 1.00 65.38 354 LEU A N 1
ATOM 2789 C CA . LEU A 1 354 ? 10.045 10.023 69.101 1.00 65.38 354 LEU A CA 1
ATOM 2790 C C . LEU A 1 354 ? 8.751 9.298 69.503 1.00 65.38 354 LEU A C 1
ATOM 2792 O O . LEU A 1 354 ? 8.584 8.989 70.681 1.00 65.38 354 LEU A O 1
ATOM 2796 N N . ARG A 1 355 ? 7.883 8.943 68.543 1.00 63.84 355 ARG A N 1
ATOM 2797 C CA . ARG A 1 355 ? 6.672 8.139 68.803 1.00 63.84 355 ARG A CA 1
ATOM 2798 C C . ARG A 1 355 ? 7.012 6.768 69.382 1.00 63.84 355 ARG A C 1
ATOM 2800 O O . ARG A 1 355 ? 6.397 6.358 70.360 1.00 63.84 355 ARG A O 1
ATOM 2807 N N . LEU A 1 356 ? 8.028 6.095 68.838 1.00 58.19 356 LEU A N 1
ATOM 2808 C CA . LEU A 1 356 ? 8.478 4.785 69.322 1.00 58.19 356 LEU A CA 1
ATOM 2809 C C . LEU A 1 356 ? 9.019 4.866 70.758 1.00 58.19 356 LEU A C 1
ATOM 2811 O O . LEU A 1 356 ? 8.670 4.038 71.596 1.00 58.19 356 LEU A O 1
ATOM 2815 N N . ARG A 1 357 ? 9.787 5.917 71.081 1.00 61.00 357 ARG A N 1
ATOM 2816 C CA . ARG A 1 357 ? 10.260 6.181 72.451 1.00 61.00 357 ARG A CA 1
ATOM 2817 C C . ARG A 1 357 ? 9.120 6.502 73.423 1.00 61.00 357 ARG A C 1
ATOM 2819 O O . ARG A 1 357 ? 9.179 6.053 74.563 1.00 61.00 357 ARG A O 1
ATOM 2826 N N . ALA A 1 358 ? 8.095 7.240 72.992 1.00 58.66 358 ALA A N 1
ATOM 2827 C CA . ALA A 1 358 ? 6.927 7.560 73.817 1.00 58.66 358 ALA A CA 1
ATOM 2828 C C . ALA A 1 358 ? 6.072 6.314 74.122 1.00 58.66 358 ALA A C 1
ATOM 2830 O O . ALA A 1 358 ? 5.683 6.100 75.269 1.00 58.66 358 ALA A O 1
ATOM 2831 N N . LEU A 1 359 ? 5.855 5.447 73.126 1.00 52.47 359 LEU A N 1
ATOM 2832 C CA . LEU A 1 359 ? 5.092 4.196 73.251 1.00 52.47 359 LEU A CA 1
ATOM 2833 C C . LEU A 1 359 ? 5.803 3.154 74.127 1.00 52.47 359 LEU A C 1
ATOM 2835 O O . LEU A 1 359 ? 5.187 2.469 74.937 1.00 52.47 359 LEU A O 1
ATOM 2839 N N . GLN A 1 360 ? 7.125 3.056 74.003 1.00 54.47 360 GLN A N 1
ATOM 2840 C CA . GLN A 1 360 ? 7.923 2.127 74.804 1.00 54.47 360 GLN A CA 1
ATOM 2841 C C . GLN A 1 360 ? 8.019 2.576 76.274 1.00 54.47 360 GLN A C 1
ATOM 2843 O O . GLN A 1 360 ? 8.133 1.748 77.174 1.00 54.47 360 GLN A O 1
ATOM 2848 N N . ARG A 1 361 ? 7.904 3.886 76.538 1.00 56.56 361 ARG A N 1
ATOM 2849 C CA . ARG A 1 361 ? 7.887 4.449 77.896 1.00 56.56 361 ARG A CA 1
ATOM 2850 C C . ARG A 1 361 ? 6.507 4.410 78.553 1.00 56.56 361 ARG A C 1
ATOM 2852 O O . ARG A 1 361 ? 6.453 4.163 79.752 1.00 56.56 361 ARG A O 1
ATOM 2859 N N . SER A 1 362 ? 5.406 4.566 77.812 1.00 52.34 362 SER A N 1
ATOM 2860 C CA . SER A 1 362 ? 4.053 4.382 78.370 1.00 52.34 362 SER A CA 1
ATOM 2861 C C . SER A 1 362 ? 3.816 2.941 78.842 1.00 52.34 362 SER A C 1
ATOM 2863 O O . SER A 1 362 ? 3.209 2.729 79.892 1.00 52.34 362 SER A O 1
ATOM 2865 N N . LEU A 1 363 ? 4.384 1.959 78.133 1.00 50.56 363 LEU A N 1
ATOM 2866 C CA . LEU A 1 363 ? 4.395 0.550 78.539 1.00 50.56 363 LEU A CA 1
ATOM 2867 C C . LEU A 1 363 ? 5.245 0.306 79.800 1.00 50.56 363 LEU A C 1
ATOM 2869 O O . LEU A 1 363 ? 4.796 -0.391 80.708 1.00 50.56 363 LEU A O 1
ATOM 2873 N N . ASN A 1 364 ? 6.426 0.928 79.908 1.00 52.84 364 ASN A N 1
ATOM 2874 C CA . ASN A 1 364 ? 7.274 0.811 81.104 1.00 52.84 364 ASN A CA 1
ATOM 2875 C C . ASN A 1 364 ? 6.655 1.492 82.341 1.00 52.84 364 ASN A C 1
ATOM 2877 O O . ASN A 1 364 ? 6.718 0.946 83.436 1.00 52.84 364 ASN A O 1
ATOM 2881 N N . ILE A 1 365 ? 5.990 2.642 82.183 1.00 51.50 365 ILE A N 1
ATOM 2882 C CA . ILE A 1 365 ? 5.341 3.363 83.294 1.00 51.50 365 ILE A CA 1
ATOM 2883 C C . ILE A 1 365 ? 4.078 2.630 83.783 1.00 51.50 365 ILE A C 1
ATOM 2885 O O . ILE A 1 365 ? 3.794 2.644 84.981 1.00 51.50 365 ILE A O 1
ATOM 2889 N N . SER A 1 366 ? 3.354 1.928 82.899 1.00 46.75 366 SER A N 1
ATOM 2890 C CA . SER A 1 366 ? 2.257 1.020 83.283 1.00 46.75 366 SER A CA 1
ATOM 2891 C C . SER A 1 366 ? 2.751 -0.193 84.093 1.00 46.75 366 SER A C 1
ATOM 2893 O O . SER A 1 366 ? 2.040 -0.691 84.968 1.00 46.75 366 SER A O 1
ATOM 2895 N N . ALA A 1 367 ? 3.992 -0.635 83.860 1.00 48.09 367 ALA A N 1
ATOM 2896 C CA . ALA A 1 367 ? 4.640 -1.668 84.665 1.00 48.09 367 ALA A CA 1
ATOM 2897 C C . ALA A 1 367 ? 5.126 -1.140 86.034 1.00 48.09 367 ALA A C 1
ATOM 2899 O O . ALA A 1 367 ? 5.048 -1.871 87.022 1.00 48.09 367 ALA A O 1
ATOM 2900 N N . GLU A 1 368 ? 5.565 0.122 86.114 1.00 46.62 368 GLU A N 1
ATOM 2901 C CA . GLU A 1 368 ? 6.027 0.771 87.355 1.00 46.62 368 GLU A CA 1
ATOM 2902 C C . GLU A 1 368 ? 4.860 1.162 88.290 1.00 46.62 368 GLU A C 1
ATOM 2904 O O . GLU A 1 368 ? 4.917 0.924 89.494 1.00 46.62 368 GLU A O 1
ATOM 2909 N N . THR A 1 369 ? 3.744 1.669 87.745 1.00 48.06 369 THR A N 1
ATOM 2910 C CA . THR A 1 369 ? 2.534 2.037 88.523 1.00 48.06 369 THR A CA 1
ATOM 2911 C C . THR A 1 369 ? 1.820 0.839 89.157 1.00 48.06 369 THR A C 1
ATOM 2913 O O . THR A 1 369 ? 1.139 1.003 90.166 1.00 48.06 369 THR A O 1
ATOM 2916 N N . ARG A 1 370 ? 2.022 -0.384 88.641 1.00 47.62 370 ARG A N 1
ATOM 2917 C CA . ARG A 1 370 ? 1.591 -1.626 89.315 1.00 47.62 370 ARG A CA 1
ATOM 2918 C C . ARG A 1 370 ? 2.450 -2.004 90.526 1.00 47.62 370 ARG A C 1
ATOM 2920 O O . ARG A 1 370 ? 2.011 -2.844 91.305 1.00 47.62 370 ARG A O 1
ATOM 2927 N N . LYS A 1 371 ? 3.656 -1.443 90.680 1.00 44.41 371 LYS A N 1
ATOM 2928 C CA . LYS A 1 371 ? 4.609 -1.831 91.734 1.00 44.41 371 LYS A CA 1
ATOM 2929 C C . LYS A 1 371 ? 4.619 -0.915 92.961 1.00 44.41 371 LYS A C 1
ATOM 2931 O O . LYS A 1 371 ? 4.943 -1.414 94.032 1.00 44.41 371 LYS A O 1
ATOM 2936 N N . THR A 1 372 ? 4.297 0.376 92.845 1.00 48.88 372 THR A N 1
ATOM 2937 C CA . THR A 1 372 ? 4.571 1.354 93.925 1.00 48.88 372 THR A CA 1
ATOM 2938 C C . THR A 1 372 ? 3.355 2.013 94.581 1.00 48.88 372 THR A C 1
ATOM 2940 O O . THR A 1 372 ? 3.519 2.630 95.625 1.00 48.88 372 THR A O 1
ATOM 2943 N N . GLY A 1 373 ? 2.134 1.871 94.054 1.00 47.69 373 GLY A N 1
ATOM 2944 C CA . GLY A 1 373 ? 0.895 2.255 94.759 1.00 47.69 373 GLY A CA 1
ATOM 2945 C C . GLY A 1 373 ? 0.674 3.750 95.072 1.00 47.69 373 GLY A C 1
ATOM 2946 O O . GLY A 1 373 ? -0.412 4.097 95.527 1.00 47.69 373 GLY A O 1
ATOM 2947 N N . GLU A 1 374 ? 1.627 4.649 94.811 1.00 43.69 374 GLU A N 1
ATOM 2948 C CA . GLU A 1 374 ? 1.457 6.096 95.007 1.00 43.69 374 GLU A CA 1
ATOM 2949 C C . GLU A 1 374 ? 0.913 6.791 93.748 1.00 43.69 374 GLU A C 1
ATOM 2951 O O . GLU A 1 374 ? 1.572 6.893 92.709 1.00 43.69 374 GLU A O 1
ATOM 2956 N N . THR A 1 375 ? -0.307 7.320 93.848 1.00 46.44 375 THR A N 1
ATOM 2957 C CA . THR A 1 375 ? -0.947 8.129 92.805 1.00 46.44 375 THR A CA 1
ATOM 2958 C C . THR A 1 375 ? -0.532 9.594 92.919 1.00 46.44 375 THR A C 1
ATOM 2960 O O . THR A 1 375 ? -1.140 10.369 93.655 1.00 46.44 375 THR A O 1
ATOM 2963 N N . THR A 1 376 ? 0.480 10.006 92.157 1.00 55.28 376 THR A N 1
ATOM 2964 C CA . THR A 1 376 ? 0.755 11.435 91.935 1.00 55.28 376 THR A CA 1
ATOM 2965 C C . THR A 1 376 ? -0.330 12.058 91.044 1.00 55.28 376 THR A C 1
ATOM 2967 O O . THR A 1 376 ? -0.904 11.382 90.187 1.00 55.28 376 THR A O 1
ATOM 2970 N N . PHE A 1 377 ? -0.608 13.359 91.205 1.00 47.69 377 PHE A N 1
ATOM 2971 C CA . PHE A 1 377 ? -1.614 14.111 90.428 1.00 47.69 377 PHE A CA 1
ATOM 2972 C C . PHE A 1 377 ? -1.468 13.919 88.903 1.00 47.69 377 PHE A C 1
ATOM 2974 O O . PHE A 1 377 ? -2.460 13.760 88.196 1.00 47.69 377 PHE A O 1
ATOM 2981 N N . PHE A 1 378 ? -0.234 13.816 88.393 1.00 50.00 378 PHE A N 1
ATOM 2982 C CA . PHE A 1 378 ? 0.036 13.515 86.980 1.00 50.00 378 PHE A CA 1
ATOM 2983 C C . PHE A 1 378 ? -0.180 12.043 86.598 1.00 50.00 378 PHE A C 1
ATOM 2985 O O . PHE A 1 378 ? -0.510 11.769 85.446 1.00 50.00 378 PHE A O 1
ATOM 2992 N N . GLY A 1 379 ? -0.037 11.097 87.530 1.00 50.34 379 GLY A N 1
ATOM 2993 C CA . GLY A 1 379 ? -0.414 9.694 87.333 1.00 50.34 379 GLY A CA 1
ATOM 2994 C C . GLY A 1 379 ? -1.930 9.523 87.210 1.00 50.34 379 GLY A C 1
ATOM 2995 O O . GLY A 1 379 ? -2.393 8.839 86.300 1.00 50.34 379 GLY A O 1
ATOM 2996 N N . LEU A 1 380 ? -2.696 10.233 88.046 1.00 49.84 380 LEU A N 1
ATOM 2997 C CA . LEU A 1 380 ? -4.153 10.330 87.935 1.00 49.84 380 LEU A CA 1
ATOM 2998 C C . LEU A 1 380 ? -4.565 11.038 86.645 1.00 49.84 380 LEU A C 1
ATOM 3000 O O . LEU A 1 380 ? -5.373 10.480 85.927 1.00 49.84 380 LEU A O 1
ATOM 3004 N N . LEU A 1 381 ? -3.965 12.173 86.272 1.00 47.44 381 LEU A N 1
ATOM 3005 C CA . LEU A 1 381 ? -4.293 12.876 85.023 1.00 47.44 381 LEU A CA 1
ATOM 3006 C C . LEU A 1 381 ? -3.935 12.060 83.761 1.00 47.44 381 LEU A C 1
ATOM 3008 O O . LEU A 1 381 ? -4.681 12.088 82.787 1.00 47.44 381 LEU A O 1
ATOM 3012 N N . ARG A 1 382 ? -2.836 11.285 83.774 1.00 49.78 382 ARG A N 1
ATOM 3013 C CA . ARG A 1 382 ? -2.448 10.372 82.675 1.00 49.78 382 ARG A CA 1
ATOM 3014 C C . ARG A 1 382 ? -3.351 9.133 82.603 1.00 49.78 382 ARG A C 1
ATOM 3016 O O . ARG A 1 382 ? -3.722 8.731 81.504 1.00 49.78 382 ARG A O 1
ATOM 3023 N N . ALA A 1 383 ? -3.757 8.568 83.743 1.00 43.94 383 ALA A N 1
ATOM 3024 C CA . ALA A 1 383 ? -4.768 7.510 83.804 1.00 43.94 383 ALA A CA 1
ATOM 3025 C C . ALA A 1 383 ? -6.162 8.032 83.420 1.00 43.94 383 ALA A C 1
ATOM 3027 O O . ALA A 1 383 ? -6.916 7.319 82.773 1.00 43.94 383 ALA A O 1
ATOM 3028 N N . PHE A 1 384 ? -6.481 9.289 83.738 1.00 43.75 384 PHE A N 1
ATOM 3029 C CA . PHE A 1 384 ? -7.740 9.943 83.388 1.00 43.75 384 PHE A CA 1
ATOM 3030 C C . PHE A 1 384 ? -7.781 10.355 81.917 1.00 43.75 384 PHE A C 1
ATOM 3032 O O . PHE A 1 384 ? -8.839 10.277 81.331 1.00 43.75 384 PHE A O 1
ATOM 3039 N N . LEU A 1 385 ? -6.664 10.709 81.273 1.00 43.00 385 LEU A N 1
ATOM 3040 C CA . LEU A 1 385 ? -6.594 10.872 79.810 1.00 43.00 385 LEU A CA 1
ATOM 3041 C C . LEU A 1 385 ? -6.721 9.525 79.081 1.00 43.00 385 LEU A C 1
ATOM 3043 O O . LEU A 1 385 ? -7.367 9.454 78.040 1.00 43.00 385 LEU A O 1
ATOM 3047 N N . ALA A 1 386 ? -6.171 8.447 79.653 1.00 40.56 386 ALA A N 1
ATOM 3048 C CA . ALA A 1 386 ? -6.373 7.087 79.154 1.00 40.56 386 ALA A CA 1
ATOM 3049 C C . ALA A 1 386 ? -7.808 6.565 79.398 1.00 40.56 386 ALA A C 1
ATOM 3051 O O . ALA A 1 386 ? -8.329 5.831 78.566 1.00 40.56 386 ALA A O 1
ATOM 3052 N N . MET A 1 387 ? -8.464 6.967 80.496 1.00 37.47 387 MET A N 1
ATOM 3053 C CA . MET A 1 387 ? -9.852 6.604 80.826 1.00 37.47 387 MET A CA 1
ATOM 3054 C C . MET A 1 387 ? -10.911 7.538 80.220 1.00 37.47 387 MET A C 1
ATOM 3056 O O . MET A 1 387 ? -12.021 7.095 79.955 1.00 37.47 387 MET A O 1
ATOM 3060 N N . ALA A 1 388 ? -10.607 8.811 79.964 1.00 41.00 388 ALA A N 1
ATOM 3061 C CA . ALA A 1 388 ? -11.500 9.761 79.290 1.00 41.00 388 ALA A CA 1
ATOM 3062 C C . ALA A 1 388 ? -11.598 9.476 77.786 1.00 41.00 388 ALA A C 1
ATOM 3064 O O . ALA A 1 388 ? -12.565 9.875 77.148 1.00 41.00 388 ALA A O 1
ATOM 3065 N N . LEU A 1 389 ? -10.646 8.714 77.239 1.00 42.94 389 LEU A N 1
ATOM 3066 C CA . LEU A 1 389 ? -10.775 8.049 75.943 1.00 42.94 389 LEU A CA 1
ATOM 3067 C C . LEU A 1 389 ? -11.612 6.746 76.015 1.00 42.94 389 LEU A C 1
ATOM 3069 O O . LEU A 1 389 ? -11.771 6.087 74.993 1.00 42.94 389 LEU A O 1
ATOM 3073 N N . LEU A 1 390 ? -12.141 6.362 77.191 1.00 38.94 390 LEU A N 1
ATOM 3074 C CA . LEU A 1 390 ? -12.795 5.067 77.460 1.00 38.94 390 LEU A CA 1
ATOM 3075 C C . LEU A 1 390 ? -14.090 5.129 78.324 1.00 38.94 390 LEU A C 1
ATOM 3077 O O . LEU A 1 390 ? -14.396 4.172 79.031 1.00 38.94 390 LEU A O 1
ATOM 3081 N N . LYS A 1 391 ? -14.910 6.187 78.263 1.00 35.72 391 LYS A N 1
ATOM 3082 C CA . LYS A 1 391 ? -16.263 6.213 78.891 1.00 35.72 391 LYS A CA 1
ATOM 3083 C C . LYS A 1 391 ? -17.364 6.315 77.818 1.00 35.72 391 LYS A C 1
ATOM 3085 O O . LYS A 1 391 ? -17.171 7.084 76.888 1.00 35.72 391 LYS A O 1
ATOM 3090 N N . ASP A 1 392 ? -18.510 5.613 77.831 1.00 41.34 392 ASP A N 1
ATOM 3091 C CA . ASP A 1 392 ? -19.368 5.126 78.932 1.00 41.34 392 ASP A CA 1
ATOM 3092 C C . ASP A 1 392 ? -20.352 3.985 78.493 1.00 41.34 392 ASP A C 1
ATOM 3094 O O . ASP A 1 392 ? -20.790 3.966 77.349 1.00 41.34 392 ASP A O 1
ATOM 3098 N N . ARG A 1 393 ? -20.790 3.154 79.469 1.00 44.62 393 ARG A N 1
ATOM 3099 C CA . ARG A 1 393 ? -21.941 2.189 79.542 1.00 44.62 393 ARG A CA 1
ATOM 3100 C C . ARG A 1 393 ? -21.993 0.914 78.647 1.00 44.62 393 ARG A C 1
ATOM 3102 O O . ARG A 1 393 ? -21.770 0.998 77.448 1.00 44.62 393 ARG A O 1
ATOM 3109 N N . PRO A 1 394 ? -22.414 -0.258 79.194 1.00 46.81 394 PRO A N 1
ATOM 3110 C CA . PRO A 1 394 ? -22.803 -1.420 78.386 1.00 46.81 394 PRO A CA 1
ATOM 3111 C C . PRO A 1 394 ? -24.187 -1.194 77.747 1.00 46.81 394 PRO A C 1
ATOM 3113 O O . PRO A 1 394 ? -25.163 -0.944 78.453 1.00 46.81 394 PRO A O 1
ATOM 3116 N N . VAL A 1 395 ? -24.261 -1.263 76.418 1.00 59.78 395 VAL A N 1
ATOM 3117 C CA . VAL A 1 395 ? -25.498 -1.165 75.620 1.00 59.78 395 VAL A CA 1
ATOM 3118 C C . VAL A 1 395 ? -26.093 -2.571 75.457 1.00 59.78 395 VAL A C 1
ATOM 3120 O O . VAL A 1 395 ? -25.357 -3.489 75.110 1.00 59.78 395 VAL A O 1
ATOM 3123 N N . VAL A 1 396 ? -27.396 -2.762 75.709 1.00 69.94 396 VAL A N 1
ATOM 3124 C CA . VAL A 1 396 ? -28.088 -4.072 75.631 1.00 69.94 396 VAL A CA 1
ATOM 3125 C C . VAL A 1 396 ? -29.183 -4.030 74.556 1.00 69.94 396 VAL A C 1
ATOM 3127 O O . VAL A 1 396 ? -29.991 -3.102 74.543 1.00 69.94 396 VAL A O 1
ATOM 3130 N N . PHE A 1 397 ? -29.258 -5.044 73.680 1.00 77.81 397 PHE A N 1
ATOM 3131 C CA . PHE A 1 397 ? -30.190 -5.096 72.534 1.00 77.81 397 PHE A CA 1
ATOM 3132 C C . PHE A 1 397 ? -31.665 -4.794 72.877 1.00 77.81 397 PHE A C 1
ATOM 3134 O O . PHE A 1 397 ? -32.338 -4.086 72.126 1.00 77.81 397 PHE A O 1
ATOM 3141 N N . GLU A 1 398 ? -32.168 -5.312 74.003 1.00 76.56 398 GLU A N 1
ATOM 3142 C CA . GLU A 1 398 ? -33.595 -5.238 74.372 1.00 76.56 398 GLU A CA 1
ATOM 3143 C C . GLU A 1 398 ? -34.089 -3.803 74.645 1.00 76.56 398 GLU A C 1
ATOM 3145 O O . GLU A 1 398 ? -35.275 -3.521 74.482 1.00 76.56 398 GLU A O 1
ATOM 3150 N N . GLU A 1 399 ? -33.199 -2.880 75.025 1.00 74.69 399 GLU A N 1
ATOM 3151 C CA . GLU A 1 399 ? -33.560 -1.481 75.306 1.00 74.69 399 GLU A CA 1
ATOM 3152 C C . GLU A 1 399 ? -33.450 -0.578 74.066 1.00 74.69 399 GLU A C 1
ATOM 3154 O O . GLU A 1 399 ? -34.134 0.445 73.973 1.00 74.69 399 GLU A O 1
ATOM 3159 N N . GLU A 1 400 ? -32.626 -0.965 73.088 1.00 78.50 400 GLU A N 1
ATOM 3160 C CA . GLU A 1 400 ? -32.317 -0.150 71.908 1.00 78.50 400 GLU A CA 1
ATOM 3161 C C . GLU A 1 400 ? -33.093 -0.576 70.643 1.00 78.50 400 GLU A C 1
ATOM 3163 O O . GLU A 1 400 ? -33.428 0.270 69.811 1.00 78.50 400 GLU A O 1
ATOM 3168 N N . TRP A 1 401 ? -33.480 -1.854 70.489 1.00 84.38 401 TRP A N 1
ATOM 3169 C CA . TRP A 1 401 ? -34.278 -2.318 69.335 1.00 84.38 401 TRP A CA 1
ATOM 3170 C C .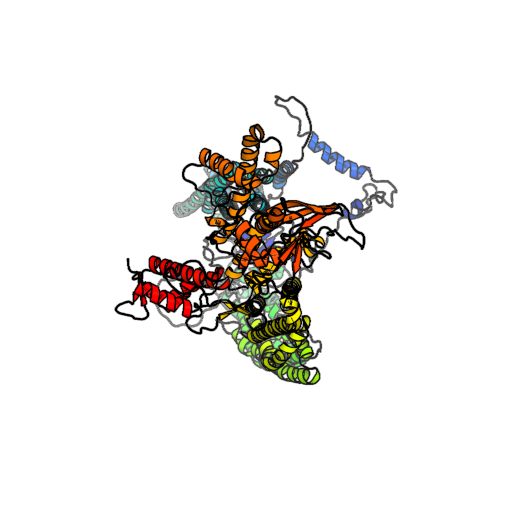 TRP A 1 401 ? -35.635 -1.609 69.168 1.00 84.38 401 TRP A C 1
ATOM 3172 O O . TRP A 1 401 ? -35.960 -1.218 68.041 1.00 84.38 401 TRP A O 1
ATOM 3182 N N . PRO A 1 402 ? -36.414 -1.342 70.239 1.00 84.56 402 PRO A N 1
ATOM 3183 C CA . PRO A 1 402 ? -37.654 -0.571 70.129 1.00 84.56 402 PRO A CA 1
ATOM 3184 C C . PRO A 1 402 ? -37.453 0.859 69.610 1.00 84.56 402 PRO A C 1
ATOM 3186 O O . PRO A 1 402 ? -38.382 1.426 69.037 1.00 84.56 402 PRO A O 1
ATOM 3189 N N . LYS A 1 403 ? -36.255 1.434 69.784 1.00 80.75 403 LYS A N 1
ATOM 3190 C CA . LYS A 1 403 ? -35.898 2.767 69.276 1.00 80.75 403 LYS A CA 1
ATOM 3191 C C . LYS A 1 403 ? -35.455 2.720 67.810 1.00 80.75 403 LYS A C 1
ATOM 3193 O O . LYS A 1 403 ? -35.771 3.630 67.053 1.00 80.75 403 LYS A O 1
ATOM 3198 N N . MET A 1 404 ? -34.805 1.632 67.384 1.00 83.56 404 MET A N 1
ATOM 3199 C CA . MET A 1 404 ? -34.367 1.426 65.994 1.00 83.56 404 MET A CA 1
ATOM 3200 C C . MET A 1 404 ? -35.505 1.009 65.046 1.00 83.56 404 MET A C 1
ATOM 3202 O O . MET A 1 404 ? -35.571 1.471 63.904 1.00 83.56 404 MET A O 1
ATOM 3206 N N . ARG A 1 405 ? -36.422 0.145 65.503 1.00 85.50 405 ARG A N 1
ATOM 3207 C CA . ARG A 1 405 ? -37.474 -0.470 64.671 1.00 85.50 405 ARG A CA 1
ATOM 3208 C C . ARG A 1 405 ? -38.365 0.528 63.905 1.00 85.50 405 ARG A C 1
ATOM 3210 O O . ARG A 1 405 ? -38.623 0.276 62.727 1.00 85.50 405 ARG A O 1
ATOM 3217 N N . PRO A 1 406 ? -38.828 1.656 64.481 1.00 87.00 406 PRO A N 1
ATOM 3218 C CA . PRO A 1 406 ? -39.628 2.641 63.748 1.00 87.00 406 PRO A CA 1
ATOM 3219 C C . PRO A 1 406 ? -38.887 3.225 62.542 1.00 87.00 406 PRO A C 1
ATOM 3221 O O . PRO A 1 406 ? -39.474 3.368 61.471 1.00 87.00 406 PRO A O 1
ATOM 3224 N N . THR A 1 407 ? -37.591 3.502 62.691 1.00 84.69 407 THR A N 1
ATOM 3225 C CA . THR A 1 407 ? -36.738 4.003 61.608 1.00 84.69 407 THR A CA 1
ATOM 3226 C C . THR A 1 407 ? -36.550 2.938 60.525 1.00 84.69 407 THR A C 1
ATOM 3228 O O . THR A 1 407 ? -36.671 3.245 59.344 1.00 84.69 407 THR A O 1
ATOM 3231 N N . ILE A 1 408 ? -36.370 1.666 60.899 1.00 85.38 408 ILE A N 1
ATOM 3232 C CA . ILE A 1 408 ? -36.269 0.531 59.958 1.00 85.38 408 ILE A CA 1
ATOM 3233 C C . ILE A 1 408 ? -37.568 0.343 59.155 1.00 85.38 408 ILE A C 1
ATOM 3235 O O . ILE A 1 408 ? -37.526 0.149 57.940 1.00 85.38 408 ILE A O 1
ATOM 3239 N N . LEU A 1 409 ? -38.734 0.452 59.801 1.00 84.94 409 LEU A N 1
ATOM 3240 C CA . LEU A 1 409 ? -40.029 0.358 59.118 1.00 84.94 409 LEU A CA 1
ATOM 3241 C C . LEU A 1 409 ? -40.280 1.539 58.172 1.00 84.94 409 LEU A C 1
ATOM 3243 O O . LEU A 1 409 ? -40.831 1.322 57.093 1.00 84.94 409 LEU A O 1
ATOM 3247 N N . LYS A 1 410 ? -39.845 2.758 58.531 1.00 85.12 410 LYS A N 1
ATOM 3248 C CA . LYS A 1 410 ? -39.866 3.910 57.612 1.00 85.12 410 LYS A CA 1
ATOM 3249 C C . LYS A 1 410 ? -39.011 3.633 56.370 1.00 85.12 410 LYS A C 1
ATOM 3251 O O . LYS A 1 410 ? -39.473 3.839 55.251 1.00 85.12 410 LYS A O 1
ATOM 3256 N N . LEU A 1 411 ? -37.815 3.065 56.544 1.00 84.62 411 LEU A N 1
ATOM 3257 C CA . LEU A 1 411 ? -36.926 2.696 55.434 1.00 84.62 411 LEU A CA 1
ATOM 3258 C C . LEU A 1 411 ? -37.527 1.614 54.519 1.00 84.62 411 LEU A C 1
ATOM 3260 O O . LEU A 1 411 ? -37.451 1.744 53.295 1.00 84.62 411 LEU A O 1
ATOM 3264 N N . LEU A 1 412 ? -38.174 0.592 55.091 1.00 83.12 412 LEU A N 1
ATOM 3265 C CA . LEU A 1 412 ? -38.891 -0.457 54.348 1.00 83.12 412 LEU A CA 1
ATOM 3266 C C . LEU A 1 412 ? -40.139 0.058 53.615 1.00 83.12 412 LEU A C 1
ATOM 3268 O O . LEU A 1 412 ? -40.590 -0.567 52.661 1.00 83.12 412 LEU A O 1
ATOM 3272 N N . ARG A 1 413 ? -40.720 1.183 54.039 1.00 83.19 413 ARG A N 1
ATOM 3273 C CA . ARG A 1 413 ? -41.903 1.784 53.398 1.00 83.19 413 ARG A CA 1
ATOM 3274 C C . ARG A 1 413 ? -41.582 2.944 52.458 1.00 83.19 413 ARG A C 1
ATOM 3276 O O . ARG A 1 413 ? -42.499 3.421 51.802 1.00 83.19 413 ARG A O 1
ATOM 3283 N N . GLN A 1 414 ? -40.309 3.339 52.353 1.00 79.88 414 GLN A N 1
ATOM 3284 C CA . GLN A 1 414 ? -39.875 4.571 51.675 1.00 79.88 414 GLN A CA 1
ATOM 3285 C C . GLN A 1 414 ? -40.469 5.851 52.302 1.00 79.88 414 GLN A C 1
ATOM 3287 O O . GLN A 1 414 ? -40.649 6.859 51.624 1.00 79.88 414 GLN A O 1
ATOM 3292 N N . ASP A 1 415 ? -40.740 5.833 53.610 1.00 84.62 415 ASP A N 1
ATOM 3293 C CA . ASP A 1 415 ? -41.123 7.033 54.357 1.00 84.62 415 ASP A CA 1
ATOM 3294 C C . ASP A 1 415 ? -39.878 7.909 54.629 1.00 84.62 415 ASP A C 1
ATOM 3296 O O . ASP A 1 415 ? -38.774 7.379 54.799 1.00 84.62 415 ASP A O 1
ATOM 3300 N N . PRO A 1 416 ? -40.009 9.247 54.708 1.00 80.75 416 PRO A N 1
ATOM 3301 C CA . PRO A 1 416 ? -38.870 10.139 54.907 1.00 80.75 416 PRO A CA 1
ATOM 3302 C C . PRO A 1 416 ? -38.193 9.901 56.266 1.00 80.75 416 PRO A C 1
ATOM 3304 O O . PRO A 1 416 ? -38.829 9.980 57.321 1.00 80.75 416 PRO A O 1
ATOM 3307 N N . VAL A 1 417 ? -36.879 9.660 56.226 1.00 85.44 417 VAL A N 1
ATOM 3308 C CA . VAL A 1 417 ? -36.012 9.515 57.403 1.00 85.44 417 VAL A CA 1
ATOM 3309 C C . VAL A 1 417 ? -35.026 10.677 57.447 1.00 85.44 417 VAL A C 1
ATOM 3311 O O . VAL A 1 417 ? -34.303 10.952 56.489 1.00 85.44 417 VAL A O 1
ATOM 3314 N N . THR A 1 418 ? -35.003 11.385 58.567 1.00 87.81 418 THR A N 1
ATOM 3315 C CA . THR A 1 418 ? -34.159 12.561 58.779 1.00 87.81 418 THR A CA 1
ATOM 3316 C C . THR A 1 418 ? -32.691 12.169 59.000 1.00 87.81 418 THR A C 1
ATOM 3318 O O . THR A 1 418 ? -32.378 11.070 59.455 1.00 87.81 418 THR A O 1
ATOM 3321 N N . LYS A 1 419 ? -31.748 13.077 58.705 1.00 83.81 419 LYS A N 1
ATOM 3322 C CA . LYS A 1 419 ? -30.308 12.838 58.949 1.00 83.81 419 LYS A CA 1
ATOM 3323 C C . LYS A 1 419 ? -29.981 12.432 60.403 1.00 83.81 419 LYS A C 1
ATOM 3325 O O . LYS A 1 419 ? -29.153 11.540 60.567 1.00 83.81 419 LYS A O 1
ATOM 3330 N N . PRO A 1 420 ? -30.608 13.021 61.445 1.00 83.88 420 PRO A N 1
ATOM 3331 C CA . PRO A 1 420 ? -30.425 12.577 62.825 1.00 83.88 420 PRO A CA 1
ATOM 3332 C C . PRO A 1 420 ? -30.895 11.139 63.054 1.00 83.88 420 PRO A C 1
ATOM 3334 O O . PRO A 1 420 ? -30.157 10.381 63.664 1.00 83.88 420 PRO A O 1
ATOM 3337 N N . GLU A 1 421 ? -32.060 10.741 62.523 1.00 84.50 421 GLU A N 1
ATOM 3338 C CA . GLU A 1 421 ? -32.567 9.360 62.633 1.00 84.50 421 GLU A CA 1
ATOM 3339 C C . GLU A 1 421 ? -31.627 8.353 61.949 1.00 84.50 421 GLU A C 1
ATOM 3341 O O . GLU A 1 421 ? -31.420 7.258 62.464 1.00 84.50 421 GLU A O 1
ATOM 3346 N N . TRP A 1 422 ? -31.011 8.727 60.822 1.00 83.88 422 TRP A N 1
ATOM 3347 C CA . TRP A 1 422 ? -29.974 7.917 60.176 1.00 83.88 422 TRP A CA 1
ATOM 3348 C C . TRP A 1 422 ? -28.713 7.797 61.033 1.00 83.88 422 TRP A C 1
ATOM 3350 O O . TRP A 1 422 ? -28.244 6.687 61.263 1.00 83.88 422 TRP A O 1
ATOM 3360 N N . HIS A 1 423 ? -28.157 8.916 61.509 1.00 82.06 423 HIS A N 1
ATOM 3361 C CA . HIS A 1 423 ? -26.962 8.902 62.362 1.00 82.06 423 HIS A CA 1
ATOM 3362 C C . HIS A 1 423 ? -27.190 8.104 63.649 1.00 82.06 423 HIS A C 1
ATOM 3364 O O . HIS A 1 423 ? -26.313 7.345 64.057 1.00 82.06 423 HIS A O 1
ATOM 3370 N N . ASP A 1 424 ? -28.373 8.246 64.244 1.00 82.81 424 ASP A N 1
ATOM 3371 C CA . ASP A 1 424 ? -28.784 7.513 65.434 1.00 82.81 424 ASP A CA 1
ATOM 3372 C C . ASP A 1 424 ? -28.926 6.015 65.143 1.00 82.81 424 ASP A C 1
ATOM 3374 O O . ASP A 1 424 ? -28.393 5.197 65.886 1.00 82.81 424 ASP A O 1
ATOM 3378 N N . LEU A 1 425 ? -29.521 5.630 64.007 1.00 84.00 425 LEU A N 1
ATOM 3379 C CA . LEU A 1 425 ? -29.585 4.231 63.573 1.00 84.00 425 LEU A CA 1
ATOM 3380 C C . LEU A 1 425 ? -28.186 3.633 63.339 1.00 84.00 425 LEU A C 1
ATOM 3382 O O . LEU A 1 425 ? -27.911 2.540 63.826 1.00 84.00 425 LEU A O 1
ATOM 3386 N N . PHE A 1 426 ? -27.278 4.341 62.657 1.00 81.69 426 PHE A N 1
ATOM 3387 C CA . PHE A 1 426 ? -25.890 3.892 62.460 1.00 81.69 426 PHE A CA 1
ATOM 3388 C C . PHE A 1 426 ? -25.148 3.721 63.790 1.00 81.69 426 PHE A C 1
ATOM 3390 O O . PHE A 1 426 ? -24.487 2.704 64.008 1.00 81.69 426 PHE A O 1
ATOM 3397 N N . TYR A 1 427 ? -25.265 4.702 64.685 1.00 80.06 427 TYR A N 1
ATOM 3398 C CA . TYR A 1 427 ? -24.626 4.673 65.996 1.00 80.06 427 TYR A CA 1
ATOM 3399 C C . TYR A 1 427 ? -25.189 3.554 66.880 1.00 80.06 427 TYR A C 1
ATOM 3401 O O . TYR A 1 427 ? -24.427 2.831 67.520 1.00 80.06 427 TYR A O 1
ATOM 3409 N N . THR A 1 428 ? -26.510 3.372 66.884 1.00 78.94 428 THR A N 1
ATOM 3410 C CA . THR A 1 428 ? -27.206 2.391 67.728 1.00 78.94 428 THR A CA 1
ATOM 3411 C C . THR A 1 428 ? -26.984 0.964 67.233 1.00 78.94 428 THR A C 1
ATOM 3413 O O . THR A 1 428 ? -26.697 0.076 68.030 1.00 78.94 428 THR A O 1
ATOM 3416 N N . VAL A 1 429 ? -27.013 0.725 65.917 1.00 81.69 429 VAL A N 1
ATOM 3417 C CA . VAL A 1 429 ? -26.675 -0.594 65.356 1.00 81.69 429 VAL A CA 1
ATOM 3418 C C . VAL A 1 429 ? -25.206 -0.925 65.619 1.00 81.69 429 VAL A C 1
ATOM 3420 O O . VAL A 1 429 ? -24.907 -2.031 66.070 1.00 81.69 429 VAL A O 1
ATOM 3423 N N . HIS A 1 430 ? -24.285 0.022 65.406 1.00 77.06 430 HIS A N 1
ATOM 3424 C CA . HIS A 1 430 ? -22.865 -0.195 65.688 1.00 77.06 430 HIS A CA 1
ATOM 3425 C C . HIS A 1 430 ? -22.615 -0.468 67.174 1.00 77.06 430 HIS A C 1
ATOM 3427 O O . HIS A 1 430 ? -21.868 -1.390 67.501 1.00 77.06 430 HIS A O 1
ATOM 3433 N N . SER A 1 431 ? -23.256 0.285 68.071 1.00 70.38 431 SER A N 1
ATOM 3434 C CA . SER A 1 431 ? -23.083 0.118 69.512 1.00 70.38 431 SER A CA 1
ATOM 3435 C C . SER A 1 431 ? -23.653 -1.217 70.008 1.00 70.38 431 SER A C 1
ATOM 3437 O O . SER A 1 431 ? -22.957 -1.964 70.689 1.00 70.38 431 SER A O 1
ATOM 3439 N N . VAL A 1 432 ? -24.852 -1.609 69.576 1.00 76.88 432 VAL A N 1
ATOM 3440 C CA . VAL A 1 432 ? -25.426 -2.922 69.915 1.00 76.88 432 VAL A CA 1
ATOM 3441 C C . VAL A 1 432 ? -24.577 -4.070 69.354 1.00 76.88 432 VAL A C 1
ATOM 3443 O O . VAL A 1 432 ? -24.402 -5.083 70.022 1.00 76.88 432 VAL A O 1
ATOM 3446 N N . CYS A 1 433 ? -23.996 -3.924 68.160 1.00 75.12 433 CYS A N 1
ATOM 3447 C CA . CYS A 1 433 ? -23.155 -4.971 67.570 1.00 75.12 433 CYS A CA 1
ATOM 3448 C C . CYS A 1 433 ? -21.757 -5.088 68.201 1.00 75.12 433 CYS A C 1
ATOM 3450 O O . CYS A 1 433 ? -21.128 -6.133 68.059 1.00 75.12 433 CYS A O 1
ATOM 3452 N N . THR A 1 434 ? -21.246 -4.029 68.836 1.00 68.81 434 THR A N 1
ATOM 3453 C CA . THR A 1 434 ? -19.883 -3.997 69.406 1.00 68.81 434 THR A CA 1
ATOM 3454 C C . THR A 1 434 ? -19.842 -4.216 70.913 1.00 68.81 434 THR A C 1
ATOM 3456 O O . THR A 1 434 ? -18.833 -4.713 71.411 1.00 68.81 434 THR A O 1
ATOM 3459 N N . TRP A 1 435 ? -20.911 -3.865 71.632 1.00 64.12 435 TRP A N 1
ATOM 3460 C CA . TRP A 1 435 ? -20.949 -3.897 73.096 1.00 64.12 435 TRP A CA 1
ATOM 3461 C C . TRP A 1 435 ? -21.856 -4.998 73.682 1.00 64.12 435 TRP A C 1
ATOM 3463 O O . TRP A 1 435 ? -21.721 -5.293 74.869 1.00 64.12 435 TRP A O 1
ATOM 3473 N N . ASP A 1 436 ? -22.732 -5.631 72.885 1.00 70.31 436 ASP A N 1
ATOM 3474 C CA . ASP A 1 436 ? -23.547 -6.795 73.281 1.00 70.31 436 ASP A CA 1
ATOM 3475 C C . ASP A 1 436 ? -23.104 -8.052 72.508 1.00 70.31 436 ASP A C 1
ATOM 3477 O O . ASP A 1 436 ? -23.359 -8.182 71.309 1.00 70.31 436 ASP A O 1
ATOM 3481 N N . ASP A 1 437 ? -22.496 -9.022 73.201 1.00 64.12 437 ASP A N 1
ATOM 3482 C CA . ASP A 1 437 ? -22.028 -10.290 72.614 1.00 64.12 437 ASP A CA 1
ATOM 3483 C C . ASP A 1 437 ? -23.157 -11.103 71.936 1.00 64.12 437 ASP A C 1
ATOM 3485 O O . ASP A 1 437 ? -22.894 -11.939 71.068 1.00 64.12 437 ASP A O 1
ATOM 3489 N N . LYS A 1 438 ? -24.427 -10.881 72.319 1.00 74.88 438 LYS A N 1
ATOM 3490 C CA . LYS A 1 438 ? -25.619 -11.506 71.708 1.00 74.88 438 LYS A CA 1
ATOM 3491 C C . LYS A 1 438 ? -26.407 -10.548 70.805 1.00 74.88 438 LYS A C 1
ATOM 3493 O O . LYS A 1 438 ? -27.423 -10.964 70.244 1.00 74.88 438 LYS A O 1
ATOM 3498 N N . GLY A 1 439 ? -25.958 -9.305 70.639 1.00 73.56 439 GLY A N 1
ATOM 3499 C CA . GLY A 1 439 ? -26.606 -8.270 69.831 1.00 73.56 439 GLY A CA 1
ATOM 3500 C C . GLY A 1 439 ? -26.697 -8.620 68.339 1.00 73.56 439 GLY A C 1
ATOM 3501 O O . GLY A 1 439 ? -27.809 -8.664 67.807 1.00 73.56 439 GLY A O 1
ATOM 3502 N N . PRO A 1 440 ? -25.584 -8.953 67.653 1.00 77.88 440 PRO A N 1
ATOM 3503 C CA . PRO A 1 440 ? -25.587 -9.238 66.216 1.00 77.88 440 PRO A CA 1
ATOM 3504 C C . PRO A 1 440 ? -26.591 -10.318 65.748 1.00 77.88 440 PRO A C 1
ATOM 3506 O O . PRO A 1 440 ? -27.367 -10.040 64.829 1.00 77.88 440 PRO A O 1
ATOM 3509 N N . PRO A 1 441 ? -26.671 -11.525 66.356 1.00 78.44 441 PRO A N 1
ATOM 3510 C CA . PRO A 1 441 ? -27.633 -12.539 65.916 1.00 78.44 441 PRO A CA 1
ATOM 3511 C C . PRO A 1 441 ? -29.096 -12.146 66.187 1.00 78.44 441 PRO A C 1
ATOM 3513 O O . PRO A 1 441 ? -29.973 -12.502 65.400 1.00 78.44 441 PRO A O 1
ATOM 3516 N N . LYS A 1 442 ? -29.374 -11.381 67.253 1.00 80.75 442 LYS A N 1
ATOM 3517 C CA . LYS A 1 442 ? -30.729 -10.898 67.570 1.00 80.75 442 LYS A CA 1
ATOM 3518 C C . LYS A 1 442 ? -31.205 -9.808 66.607 1.00 80.75 442 LYS A C 1
ATOM 3520 O O . LYS A 1 442 ? -32.339 -9.871 66.136 1.00 80.75 442 LYS A O 1
ATOM 3525 N N . VAL A 1 443 ? -30.329 -8.858 66.263 1.00 82.31 443 VAL A N 1
ATOM 3526 C CA . VAL A 1 443 ? -30.590 -7.828 65.239 1.00 82.31 443 VAL A CA 1
ATOM 3527 C C . VAL A 1 443 ? -30.898 -8.485 63.892 1.00 82.31 443 VAL A C 1
ATOM 3529 O O . VAL A 1 443 ? -31.870 -8.117 63.236 1.00 82.31 443 VAL A O 1
ATOM 3532 N N . TYR A 1 444 ? -30.114 -9.494 63.499 1.00 82.75 444 TYR A N 1
ATOM 3533 C CA . TYR A 1 444 ? -30.326 -10.219 62.246 1.00 82.75 444 TYR A CA 1
ATOM 3534 C C . TYR A 1 444 ? -31.684 -10.939 62.197 1.00 82.75 444 TYR A C 1
ATOM 3536 O O . TYR A 1 444 ? -32.403 -10.837 61.201 1.00 82.75 444 TYR A O 1
ATOM 3544 N N . GLN A 1 445 ? -32.070 -11.630 63.275 1.00 82.75 445 GLN A N 1
ATOM 3545 C CA . GLN A 1 445 ? -33.349 -12.341 63.347 1.00 82.75 445 GLN A CA 1
ATOM 3546 C C . GLN A 1 445 ? -34.549 -11.383 63.288 1.00 82.75 445 GLN A C 1
ATOM 3548 O O . GLN A 1 445 ? -35.463 -11.597 62.493 1.00 82.75 445 GLN A O 1
ATOM 3553 N N . ALA A 1 446 ? -34.530 -10.304 64.073 1.00 83.25 446 ALA A N 1
ATOM 3554 C CA . ALA A 1 446 ? -35.634 -9.347 64.112 1.00 83.25 446 ALA A CA 1
ATOM 3555 C C . ALA A 1 446 ? -35.795 -8.585 62.781 1.00 83.25 446 ALA A C 1
ATOM 3557 O O . ALA A 1 446 ? -36.912 -8.380 62.307 1.00 83.25 446 ALA A O 1
ATOM 3558 N N . LEU A 1 447 ? -34.683 -8.242 62.121 1.00 85.06 447 LEU A N 1
ATOM 3559 C CA . LEU A 1 447 ? -34.699 -7.649 60.782 1.00 85.06 447 LEU A CA 1
ATOM 3560 C C . LEU A 1 447 ? -35.257 -8.620 59.726 1.00 85.06 447 LEU A C 1
ATOM 3562 O O . LEU A 1 447 ? -35.989 -8.206 58.827 1.00 85.06 447 LEU A O 1
ATOM 3566 N N . THR A 1 448 ? -34.948 -9.916 59.847 1.00 84.50 448 THR A N 1
ATOM 3567 C CA . THR A 1 448 ? -35.461 -10.961 58.946 1.00 84.50 448 THR A CA 1
ATOM 3568 C C . THR A 1 448 ? -36.985 -11.067 59.007 1.00 84.50 448 THR A C 1
ATOM 3570 O O . THR A 1 448 ? -37.638 -11.168 57.967 1.00 84.50 448 THR A O 1
ATOM 3573 N N . GLU A 1 449 ? -37.567 -11.008 60.206 1.00 85.81 449 GLU A N 1
ATOM 3574 C CA . GLU A 1 449 ? -39.021 -11.053 60.396 1.00 85.81 449 GLU A CA 1
ATOM 3575 C C . GLU A 1 449 ? -39.729 -9.845 59.760 1.00 85.81 449 GLU A C 1
ATOM 3577 O O . GLU A 1 449 ? -40.702 -10.028 59.020 1.00 85.81 449 GLU A O 1
ATOM 3582 N N . ASP A 1 450 ? -39.213 -8.629 59.974 1.00 85.62 450 ASP A N 1
ATOM 3583 C CA . ASP A 1 450 ? -39.794 -7.404 59.408 1.00 85.62 450 ASP A CA 1
ATOM 3584 C C . ASP A 1 450 ? -39.692 -7.391 57.855 1.00 85.62 450 ASP A C 1
ATOM 3586 O O . ASP A 1 450 ? -40.656 -7.022 57.173 1.00 85.62 450 ASP A O 1
ATOM 3590 N N . ILE A 1 451 ? -38.586 -7.880 57.267 1.00 85.75 451 ILE A N 1
ATOM 3591 C CA . ILE A 1 451 ? -38.421 -8.030 55.802 1.00 85.75 451 ILE A CA 1
ATOM 3592 C C . ILE A 1 451 ? -39.408 -9.060 55.228 1.00 85.75 451 ILE A C 1
ATOM 3594 O O . ILE A 1 451 ? -40.064 -8.803 54.212 1.00 85.75 451 ILE A O 1
ATOM 3598 N N . LEU A 1 452 ? -39.553 -10.222 55.876 1.00 85.25 452 LEU A N 1
ATOM 3599 C CA . LEU A 1 452 ? -40.487 -11.270 55.446 1.00 85.25 452 LEU A CA 1
ATOM 3600 C C . LEU A 1 452 ? -41.937 -10.778 55.453 1.00 85.25 452 LEU A C 1
ATOM 3602 O O . LEU A 1 452 ? -42.711 -11.102 54.548 1.00 85.25 452 LEU A O 1
ATOM 3606 N N . GLN A 1 453 ? -42.321 -9.991 56.461 1.00 84.94 453 GLN A N 1
ATOM 3607 C CA . GLN A 1 453 ? -43.663 -9.425 56.545 1.00 84.94 453 GLN A CA 1
ATOM 3608 C C . GLN A 1 453 ? -43.935 -8.435 55.403 1.00 84.94 453 GLN A C 1
ATOM 3610 O O . GLN A 1 453 ? -45.015 -8.473 54.809 1.00 84.94 453 GLN A O 1
ATOM 3615 N N . PHE A 1 454 ? -42.956 -7.597 55.055 1.00 85.38 454 PHE A N 1
ATOM 3616 C CA . PHE A 1 454 ? -43.061 -6.659 53.937 1.00 85.38 454 PHE A CA 1
ATOM 3617 C C . PHE A 1 454 ? -43.203 -7.375 52.582 1.00 85.38 454 PHE A C 1
ATOM 3619 O O . PHE A 1 454 ? -44.117 -7.074 51.811 1.00 85.38 454 PHE A O 1
ATOM 3626 N N . ILE A 1 455 ? -42.367 -8.384 52.311 1.00 85.19 455 ILE A N 1
ATOM 3627 C CA . ILE A 1 455 ? -42.403 -9.131 51.040 1.00 85.19 455 ILE A CA 1
ATOM 3628 C C . ILE A 1 455 ? -43.720 -9.905 50.886 1.00 85.19 455 ILE A C 1
ATOM 3630 O O . ILE A 1 455 ? -44.279 -9.952 49.790 1.00 85.19 455 ILE A O 1
ATOM 3634 N N . LYS A 1 456 ? -44.289 -10.447 51.973 1.00 83.75 456 LYS A N 1
ATOM 3635 C CA . LYS A 1 456 ? -45.621 -11.081 51.937 1.00 83.75 456 LYS A CA 1
ATOM 3636 C C . LYS A 1 456 ? -46.726 -10.114 51.502 1.00 83.75 456 LYS A C 1
ATOM 3638 O O . LYS A 1 456 ? -47.618 -10.523 50.761 1.00 83.75 456 LYS A O 1
ATOM 3643 N N . GLN A 1 457 ? -46.661 -8.847 51.917 1.00 81.81 457 GLN A N 1
ATOM 3644 C CA . GLN A 1 457 ? -47.621 -7.823 51.488 1.00 81.81 457 GLN A CA 1
ATOM 3645 C C . GLN A 1 457 ? -47.459 -7.479 50.001 1.00 81.81 457 GLN A C 1
ATOM 3647 O O . GLN A 1 457 ? -48.458 -7.362 49.294 1.00 81.81 457 GLN A O 1
ATOM 3652 N N . ALA A 1 458 ? -46.222 -7.372 49.503 1.00 81.56 458 ALA A N 1
ATOM 3653 C CA . ALA A 1 458 ? -45.956 -7.171 48.075 1.00 81.56 458 ALA A CA 1
ATOM 3654 C C . ALA A 1 458 ? -46.447 -8.363 47.228 1.00 81.56 458 ALA A C 1
ATOM 3656 O O . ALA A 1 458 ? -47.112 -8.175 46.211 1.00 81.56 458 ALA A O 1
ATOM 3657 N N . ASN A 1 459 ? -46.221 -9.595 47.695 1.00 82.81 459 ASN A N 1
ATOM 3658 C CA . ASN A 1 459 ? -46.656 -10.810 47.005 1.00 82.81 459 ASN A CA 1
ATOM 3659 C C . ASN A 1 459 ? -48.184 -10.870 46.813 1.00 82.81 459 ASN A C 1
ATOM 3661 O O . ASN A 1 459 ? -48.672 -11.187 45.730 1.00 82.81 459 ASN A O 1
ATOM 3665 N N . GLN A 1 460 ? -48.956 -10.492 47.841 1.00 82.12 460 GLN A N 1
ATOM 3666 C CA . GLN A 1 460 ? -50.422 -10.434 47.760 1.00 82.12 460 GLN A CA 1
ATOM 3667 C C . GLN A 1 460 ? -50.924 -9.410 46.725 1.00 82.12 460 GLN A C 1
ATOM 3669 O O . GLN A 1 460 ? -51.931 -9.656 46.060 1.00 82.12 460 GLN A O 1
ATOM 3674 N N . ARG A 1 461 ? -50.221 -8.283 46.539 1.00 78.31 461 ARG A N 1
ATOM 3675 C CA . ARG A 1 461 ? -50.576 -7.278 45.519 1.00 78.31 461 ARG A CA 1
ATOM 3676 C C . ARG A 1 461 ? -50.282 -7.747 44.095 1.00 78.31 461 ARG A C 1
ATOM 3678 O O . ARG A 1 461 ? -51.061 -7.455 43.197 1.00 78.31 461 ARG A O 1
ATOM 3685 N N . VAL A 1 462 ? -49.185 -8.473 43.888 1.00 78.06 462 VAL A N 1
ATOM 3686 C CA . VAL A 1 462 ? -48.772 -8.935 42.552 1.00 78.06 462 VAL A CA 1
ATOM 3687 C C . VAL A 1 462 ? -49.596 -10.147 42.093 1.00 78.06 462 VAL A C 1
ATOM 3689 O O . VAL A 1 462 ? -50.032 -10.187 40.946 1.00 78.06 462 VAL A O 1
ATOM 3692 N N . LEU A 1 463 ? -49.874 -11.114 42.977 1.00 75.12 463 LEU A N 1
ATOM 3693 C CA . LEU A 1 463 ? -50.574 -12.362 42.622 1.00 75.12 463 LEU A CA 1
ATOM 3694 C C . LEU A 1 463 ? -52.093 -12.223 42.416 1.00 75.12 463 LEU A C 1
ATOM 3696 O O . LEU A 1 463 ? -52.727 -13.155 41.925 1.00 75.12 463 LEU A O 1
ATOM 3700 N N . THR A 1 464 ? -52.694 -11.089 42.777 1.00 76.00 464 THR A N 1
ATOM 3701 C CA . THR A 1 464 ? -54.138 -10.850 42.594 1.00 76.00 464 THR A CA 1
ATOM 3702 C C . THR A 1 464 ? -54.515 -10.460 41.159 1.00 76.00 464 THR A C 1
ATOM 3704 O O . THR A 1 464 ? -55.693 -10.508 40.806 1.00 76.00 464 THR A O 1
ATOM 3707 N N . LEU A 1 465 ? -53.540 -10.123 40.307 1.00 77.12 465 LEU A N 1
ATOM 3708 C CA . LEU A 1 465 ? -53.761 -9.696 38.922 1.00 77.12 465 LEU A CA 1
ATOM 3709 C C . LEU A 1 465 ? -53.688 -10.882 37.941 1.00 77.12 465 LEU A C 1
ATOM 3711 O O . LEU A 1 465 ? -52.666 -11.562 37.843 1.00 77.12 465 LEU A O 1
ATOM 3715 N N . GLN A 1 466 ? -54.768 -11.120 37.183 1.00 73.69 466 GLN A N 1
ATOM 3716 C CA . GLN A 1 466 ? -54.819 -12.182 36.163 1.00 73.69 466 GLN A CA 1
ATOM 3717 C C . GLN A 1 466 ? -54.253 -11.759 34.797 1.00 73.69 466 GLN A C 1
ATOM 3719 O O . GLN A 1 466 ? -53.699 -12.611 34.107 1.00 73.69 466 GLN A O 1
ATOM 3724 N N . ASP A 1 467 ? -54.356 -10.482 34.419 1.00 83.94 467 ASP A N 1
ATOM 3725 C CA . ASP A 1 467 ? -53.869 -9.964 33.130 1.00 83.94 467 ASP A CA 1
ATOM 3726 C C . ASP A 1 467 ? -52.333 -9.864 33.081 1.00 83.94 467 ASP A C 1
ATOM 3728 O O . ASP A 1 467 ? -51.722 -9.299 33.987 1.00 83.94 467 ASP A O 1
ATOM 3732 N N . ASP A 1 468 ? -51.707 -10.379 32.016 1.00 79.38 468 ASP A N 1
ATOM 3733 C CA . ASP A 1 468 ? -50.243 -10.475 31.887 1.00 79.38 468 ASP A CA 1
ATOM 3734 C C . ASP A 1 468 ? -49.558 -9.098 31.792 1.00 79.38 468 ASP A C 1
ATOM 3736 O O . ASP A 1 468 ? -48.463 -8.913 32.328 1.00 79.38 468 ASP A O 1
ATOM 3740 N N . GLN A 1 469 ? -50.188 -8.106 31.147 1.00 80.38 469 GLN A N 1
ATOM 3741 C CA . GLN A 1 469 ? -49.626 -6.752 31.062 1.00 80.38 469 GLN A CA 1
ATOM 3742 C C . GLN A 1 469 ? -49.792 -5.968 32.365 1.00 80.38 469 GLN A C 1
ATOM 3744 O O . GLN A 1 469 ? -48.858 -5.282 32.792 1.00 80.38 469 GLN A O 1
ATOM 3749 N N . ALA A 1 470 ? -50.957 -6.061 33.007 1.00 83.50 470 ALA A N 1
ATOM 3750 C CA . ALA A 1 470 ? -51.178 -5.477 34.325 1.00 83.50 470 ALA A CA 1
ATOM 3751 C C . ALA A 1 470 ? -50.251 -6.108 35.375 1.00 83.50 470 ALA A C 1
ATOM 3753 O O . ALA A 1 470 ? -49.658 -5.382 36.174 1.00 83.50 470 ALA A O 1
ATOM 3754 N N . LEU A 1 471 ? -50.063 -7.432 35.321 1.00 86.75 471 LEU A N 1
ATOM 3755 C CA . LEU A 1 471 ? -49.121 -8.177 36.156 1.00 86.75 471 LEU A CA 1
ATOM 3756 C C . LEU A 1 471 ? -47.690 -7.668 35.967 1.00 86.75 471 LEU A C 1
ATOM 3758 O O . LEU A 1 471 ? -47.015 -7.379 36.953 1.00 86.75 471 LEU A O 1
ATOM 3762 N N . LEU A 1 472 ? -47.239 -7.510 34.717 1.00 86.06 472 LEU A N 1
ATOM 3763 C CA . LEU A 1 472 ? -45.908 -6.990 34.406 1.00 86.06 472 LEU A CA 1
ATOM 3764 C C . LEU A 1 472 ? -45.705 -5.579 34.979 1.00 86.06 472 LEU A C 1
ATOM 3766 O O . LEU A 1 472 ? -44.716 -5.331 35.662 1.00 86.06 472 LEU A O 1
ATOM 3770 N N . LYS A 1 473 ? -46.654 -4.660 34.767 1.00 86.50 473 LYS A N 1
ATOM 3771 C CA . LYS A 1 473 ? -46.567 -3.284 35.292 1.00 86.50 473 LYS A CA 1
ATOM 3772 C C . LYS A 1 473 ? -46.548 -3.244 36.821 1.00 86.50 473 LYS A C 1
ATOM 3774 O O . LYS A 1 473 ? -45.726 -2.535 37.398 1.00 86.50 473 LYS A O 1
ATOM 3779 N N . ALA A 1 474 ? -47.425 -4.010 37.471 1.00 86.12 474 ALA A N 1
ATOM 3780 C CA . ALA A 1 474 ? -47.498 -4.076 38.928 1.00 86.12 474 ALA A CA 1
ATOM 3781 C C . ALA A 1 474 ? -46.231 -4.691 39.537 1.00 86.12 474 ALA A C 1
ATOM 3783 O O . ALA A 1 474 ? -45.681 -4.140 40.490 1.00 86.12 474 ALA A O 1
ATOM 3784 N N . TYR A 1 475 ? -45.726 -5.781 38.948 1.00 89.50 475 TYR A N 1
ATOM 3785 C CA . TYR A 1 475 ? -44.479 -6.407 39.375 1.00 89.50 475 TYR A CA 1
ATOM 3786 C C . TYR A 1 475 ? -43.295 -5.448 39.242 1.00 89.50 475 TYR A C 1
ATOM 3788 O O . TYR A 1 475 ? -42.554 -5.285 40.202 1.00 89.50 475 TYR A O 1
ATOM 3796 N N . ILE A 1 476 ? -43.127 -4.772 38.099 1.00 88.75 476 ILE A N 1
ATOM 3797 C CA . ILE A 1 476 ? -42.000 -3.848 37.897 1.00 88.75 476 ILE A CA 1
ATOM 3798 C C . ILE A 1 476 ? -42.083 -2.630 38.825 1.00 88.75 476 ILE A C 1
ATOM 3800 O O . ILE A 1 476 ? -41.052 -2.180 39.328 1.00 88.75 476 ILE A O 1
ATOM 3804 N N . ALA A 1 477 ? -43.286 -2.124 39.108 1.00 86.75 477 ALA A N 1
ATOM 3805 C CA . ALA A 1 477 ? -43.474 -1.039 40.067 1.00 86.75 477 ALA A CA 1
ATOM 3806 C C . ALA A 1 477 ? -43.045 -1.437 41.491 1.00 86.75 477 ALA A C 1
ATOM 3808 O O . ALA A 1 477 ? -42.355 -0.663 42.156 1.00 86.75 477 ALA A O 1
ATOM 3809 N N . ASP A 1 478 ? -43.415 -2.636 41.948 1.00 87.56 478 ASP A N 1
ATOM 3810 C CA . ASP A 1 478 ? -43.034 -3.133 43.275 1.00 87.56 478 ASP A CA 1
ATOM 3811 C C . ASP A 1 478 ? -41.563 -3.599 43.319 1.00 87.56 478 ASP A C 1
ATOM 3813 O O . ASP A 1 478 ? -40.873 -3.331 44.303 1.00 87.56 478 ASP A O 1
ATOM 3817 N N . TRP A 1 479 ? -41.044 -4.198 42.240 1.00 88.31 479 TRP A N 1
ATOM 3818 C CA . TRP A 1 479 ? -39.637 -4.592 42.095 1.00 88.31 479 TRP A CA 1
ATOM 3819 C C . TRP A 1 479 ? -38.698 -3.394 42.185 1.00 88.31 479 TRP A C 1
ATOM 3821 O O . TRP A 1 479 ? -37.703 -3.464 42.891 1.00 88.31 479 TRP A O 1
ATOM 3831 N N . ARG A 1 480 ? -39.012 -2.272 41.528 1.00 86.75 480 ARG A N 1
ATOM 3832 C CA . ARG A 1 480 ? -38.164 -1.069 41.573 1.00 86.75 480 ARG A CA 1
ATOM 3833 C C . ARG A 1 480 ? -38.056 -0.478 42.968 1.00 86.75 480 ARG A C 1
ATOM 3835 O O . ARG A 1 480 ? -36.950 -0.206 43.421 1.00 86.75 480 ARG A O 1
ATOM 3842 N N . LYS A 1 481 ? -39.193 -0.343 43.658 1.00 85.88 481 LYS A N 1
ATOM 3843 C CA . LYS A 1 481 ? -39.229 0.124 45.052 1.00 85.88 481 LYS A CA 1
ATOM 3844 C C . LYS A 1 481 ? -38.401 -0.791 45.949 1.00 85.88 481 LYS A C 1
ATOM 3846 O O . LYS A 1 481 ? -37.572 -0.332 46.728 1.00 85.88 481 LYS A O 1
ATOM 3851 N N . PHE A 1 482 ? -38.595 -2.097 45.797 1.00 87.50 482 PHE A N 1
ATOM 3852 C CA . PHE A 1 482 ? -37.866 -3.105 46.552 1.00 87.50 482 PHE A CA 1
ATOM 3853 C C . PHE A 1 482 ? -36.358 -3.118 46.243 1.00 87.50 482 PHE A C 1
ATOM 3855 O O . PHE A 1 482 ? -35.529 -3.232 47.145 1.00 87.50 482 PHE A O 1
ATOM 3862 N N . PHE A 1 483 ? -35.977 -2.977 44.978 1.00 85.38 483 PHE A N 1
ATOM 3863 C CA . PHE A 1 483 ? -34.583 -2.983 44.551 1.00 85.38 483 PHE A CA 1
ATOM 3864 C C . PHE A 1 483 ? -33.828 -1.738 45.047 1.00 85.38 483 PHE A C 1
ATOM 3866 O O . PHE A 1 483 ? -32.691 -1.834 45.512 1.00 85.38 483 PHE A O 1
ATOM 3873 N N . GLU A 1 484 ? -34.488 -0.578 45.055 1.00 83.81 484 GLU A N 1
ATOM 3874 C CA . GLU A 1 484 ? -33.963 0.642 45.672 1.00 83.81 484 GLU A CA 1
ATOM 3875 C C . GLU A 1 484 ? -33.758 0.455 47.188 1.00 83.81 484 GLU A C 1
ATOM 3877 O O . GLU A 1 484 ? -32.680 0.753 47.710 1.00 83.81 484 GLU A O 1
ATOM 3882 N N . GLN A 1 485 ? -34.729 -0.157 47.881 1.00 84.81 485 GLN A N 1
ATOM 3883 C CA . GLN A 1 485 ? -34.620 -0.524 49.303 1.00 84.81 485 GLN A CA 1
ATOM 3884 C C . GLN A 1 485 ? -33.423 -1.432 49.597 1.00 84.81 485 GLN A C 1
ATOM 3886 O O . GLN A 1 485 ? -32.728 -1.229 50.593 1.00 84.81 485 GLN A O 1
ATOM 3891 N N . CYS A 1 486 ? -33.128 -2.388 48.711 1.00 82.56 486 CYS A N 1
ATOM 3892 C CA . CYS A 1 486 ? -31.968 -3.278 48.821 1.00 82.56 486 CYS A CA 1
ATOM 3893 C C . CYS A 1 486 ? -30.617 -2.546 48.726 1.00 82.56 486 CYS A C 1
ATOM 3895 O O . CYS A 1 486 ? -29.572 -3.157 48.964 1.00 82.56 486 CYS A O 1
ATOM 3897 N N . THR A 1 487 ? -30.609 -1.262 48.361 1.00 80.00 487 THR A N 1
ATOM 3898 C CA . THR A 1 487 ? -29.392 -0.450 48.245 1.00 80.00 487 THR A CA 1
ATOM 3899 C C . THR A 1 487 ? -29.110 0.333 49.525 1.00 80.00 487 THR A C 1
ATOM 3901 O O . THR A 1 487 ? -27.974 0.327 49.993 1.00 80.00 487 THR A O 1
ATOM 3904 N N . TYR A 1 488 ? -30.124 0.953 50.139 1.00 81.50 488 TYR A N 1
ATOM 3905 C CA . TYR A 1 488 ? -29.926 1.795 51.327 1.00 81.50 488 TYR A CA 1
ATOM 3906 C C . TYR A 1 488 ? -30.225 1.098 52.663 1.00 81.50 488 TYR A C 1
ATOM 3908 O O . TYR A 1 488 ? -29.549 1.382 53.651 1.00 81.50 488 TYR A O 1
ATOM 3916 N N . LEU A 1 489 ? -31.184 0.163 52.727 1.00 84.25 489 LEU A N 1
ATOM 3917 C CA . LEU A 1 489 ? -31.538 -0.525 53.977 1.00 84.25 489 LEU A CA 1
ATOM 3918 C C . LEU A 1 489 ? -30.365 -1.315 54.591 1.00 84.25 489 LEU A C 1
ATOM 3920 O O . LEU A 1 489 ? -30.232 -1.281 55.811 1.00 84.25 489 LEU A O 1
ATOM 3924 N N . PRO A 1 490 ? -29.489 -1.990 53.817 1.00 84.19 490 PRO A N 1
ATOM 3925 C CA . PRO A 1 490 ? -28.357 -2.731 54.379 1.00 84.19 490 PRO A CA 1
ATOM 3926 C C . PRO A 1 490 ? -27.255 -1.857 54.997 1.00 84.19 490 PRO A C 1
ATOM 3928 O O . PRO A 1 490 ? -26.482 -2.366 55.805 1.00 84.19 490 PRO A O 1
ATOM 3931 N N . MET A 1 491 ? -27.171 -0.564 54.650 1.00 81.75 491 MET A N 1
ATOM 3932 C CA . MET A 1 491 ? -26.029 0.293 55.008 1.00 81.75 491 MET A CA 1
ATOM 3933 C C . MET A 1 491 ? -25.735 0.355 56.525 1.00 81.75 491 MET A C 1
ATOM 3935 O O . MET A 1 491 ? -24.566 0.205 56.888 1.00 81.75 491 MET A O 1
ATOM 3939 N N . PRO A 1 492 ? -26.728 0.505 57.432 1.00 80.56 492 PRO A N 1
ATOM 3940 C CA . PRO A 1 492 ? -26.493 0.509 58.882 1.00 80.56 492 PRO A CA 1
ATOM 3941 C C . PRO A 1 492 ? -26.059 -0.845 59.449 1.00 80.56 492 PRO A C 1
ATOM 3943 O O . PRO A 1 492 ? -25.494 -0.897 60.535 1.00 80.56 492 PRO A O 1
ATOM 3946 N N . PHE A 1 493 ? -26.306 -1.939 58.725 1.00 82.44 493 PHE A N 1
ATOM 3947 C CA . PHE A 1 493 ? -26.162 -3.317 59.204 1.00 82.44 493 PHE A CA 1
ATOM 3948 C C . PHE A 1 493 ? -24.925 -4.033 58.652 1.00 82.44 493 PHE A C 1
ATOM 3950 O O . PHE A 1 493 ? -24.769 -5.239 58.844 1.00 82.44 493 PHE A O 1
ATOM 3957 N N . ASN A 1 494 ? -24.019 -3.306 57.995 1.00 73.81 494 ASN A N 1
ATOM 3958 C CA . ASN A 1 494 ? -22.786 -3.864 57.433 1.00 73.81 494 ASN A CA 1
ATOM 3959 C C . ASN A 1 494 ? -21.867 -4.519 58.487 1.00 73.81 494 ASN A C 1
ATOM 3961 O O . ASN A 1 494 ? -21.003 -5.313 58.126 1.00 73.81 494 ASN A O 1
ATOM 3965 N N . SER A 1 495 ? -22.046 -4.216 59.779 1.00 62.66 495 SER A N 1
ATOM 3966 C CA . SER A 1 495 ? -21.306 -4.831 60.891 1.00 62.66 495 SER A CA 1
ATOM 3967 C C . SER A 1 495 ? -21.821 -6.213 61.322 1.00 62.66 495 SER A C 1
ATOM 3969 O O . SER A 1 495 ? -21.211 -6.825 62.196 1.00 62.66 495 SER A O 1
ATOM 3971 N N . LEU A 1 496 ? -22.933 -6.708 60.762 1.00 65.69 496 LEU A N 1
ATOM 3972 C CA . LEU A 1 496 ? -23.497 -8.016 61.108 1.00 65.69 496 LEU A CA 1
ATOM 3973 C C . LEU A 1 496 ? -22.770 -9.152 60.367 1.00 65.69 496 LEU A C 1
ATOM 3975 O O . LEU A 1 496 ? -22.865 -9.266 59.145 1.00 65.69 496 LEU A O 1
ATOM 3979 N N . GLU A 1 497 ? -22.088 -10.034 61.106 1.00 55.62 497 GLU A N 1
ATOM 3980 C CA . GLU A 1 497 ? -21.566 -11.305 60.580 1.00 55.62 497 GLU A CA 1
ATOM 3981 C C . GLU A 1 497 ? -22.592 -12.447 60.761 1.00 55.62 497 GLU A C 1
ATOM 3983 O O . GLU A 1 497 ? -23.372 -12.471 61.713 1.00 55.62 497 GLU A O 1
ATOM 3988 N N . VAL A 1 498 ? -22.601 -13.407 59.828 1.00 54.50 498 VAL A N 1
ATOM 3989 C CA . VAL A 1 498 ? -23.530 -14.554 59.816 1.00 54.50 498 VAL A CA 1
ATOM 3990 C C . VAL A 1 498 ? -23.293 -15.463 61.035 1.00 54.50 498 VAL A C 1
ATOM 3992 O O . VAL A 1 498 ? -22.157 -15.898 61.232 1.00 54.50 498 VAL A O 1
ATOM 3995 N N . PRO A 1 499 ? -24.328 -15.862 61.802 1.00 44.47 499 PRO A N 1
ATOM 3996 C CA . PRO A 1 499 ? -24.192 -16.945 62.772 1.00 44.47 499 PRO A CA 1
ATOM 3997 C C . PRO A 1 499 ? -24.042 -18.285 62.031 1.00 44.47 499 PRO A C 1
ATOM 3999 O O . PRO A 1 499 ? -24.993 -18.819 61.460 1.00 44.47 499 PRO A O 1
ATOM 4002 N N . SER A 1 500 ? -22.830 -18.838 62.012 1.00 36.12 500 SER A N 1
ATOM 4003 C CA . SER A 1 500 ? -22.520 -20.133 61.403 1.00 36.12 500 SER A CA 1
ATOM 4004 C C . SER A 1 500 ? -23.028 -21.294 62.267 1.00 36.12 500 SER A C 1
ATOM 4006 O O . SER A 1 500 ? -22.288 -21.897 63.038 1.00 36.12 500 SER A O 1
ATOM 4008 N N . ASN A 1 501 ? -24.302 -21.649 62.101 1.00 32.78 501 ASN A N 1
ATOM 4009 C CA . ASN A 1 501 ? -24.871 -22.891 62.622 1.00 32.78 501 ASN A CA 1
ATOM 4010 C C . ASN A 1 501 ? -24.869 -23.986 61.546 1.00 32.78 501 ASN A C 1
ATOM 4012 O O . ASN A 1 501 ? -25.853 -24.147 60.838 1.00 32.78 501 ASN A O 1
ATOM 4016 N N . THR A 1 502 ? -23.793 -24.774 61.485 1.00 30.45 502 THR A N 1
ATOM 4017 C CA . THR A 1 502 ? -23.845 -26.221 61.190 1.00 30.45 502 THR A CA 1
ATOM 4018 C C . THR A 1 502 ? -22.562 -26.874 61.698 1.00 30.45 502 THR A C 1
ATOM 4020 O O . THR A 1 502 ? -21.474 -26.692 61.156 1.00 30.45 502 THR A O 1
ATOM 4023 N N . SER A 1 503 ? -22.711 -27.618 62.785 1.00 30.34 503 SER A N 1
ATOM 4024 C CA . SER A 1 503 ? -21.715 -28.444 63.451 1.00 30.34 503 SER A CA 1
ATOM 4025 C C . SER A 1 503 ? -21.329 -29.681 62.635 1.00 30.34 503 SER A C 1
ATOM 4027 O O . SER A 1 503 ? -22.212 -30.461 62.302 1.00 30.34 503 SER A O 1
ATOM 4029 N N . THR A 1 504 ? -20.028 -29.934 62.467 1.00 26.55 504 THR A N 1
ATOM 4030 C CA . THR A 1 504 ? -19.408 -31.259 62.699 1.00 26.55 504 THR A CA 1
ATOM 4031 C C . THR A 1 504 ? -17.895 -31.086 62.851 1.00 26.55 504 THR A C 1
ATOM 4033 O O . THR A 1 504 ? -17.262 -30.374 62.076 1.00 26.55 504 THR A O 1
ATOM 4036 N N . GLY A 1 505 ? -17.338 -31.666 63.916 1.00 34.00 505 GLY A N 1
ATOM 4037 C CA . GLY A 1 505 ? -15.997 -31.376 64.418 1.00 34.00 505 GLY A CA 1
ATOM 4038 C C . GLY A 1 505 ? -14.828 -31.960 63.620 1.00 34.00 505 GLY A C 1
ATOM 4039 O O . GLY A 1 505 ? -14.952 -32.954 62.913 1.00 34.00 505 GLY A O 1
ATOM 4040 N N . GLY A 1 506 ? -13.655 -31.359 63.829 1.00 26.88 506 GLY A N 1
ATOM 4041 C CA . GLY A 1 506 ? -12.357 -31.875 63.397 1.00 26.88 506 GLY A CA 1
ATOM 4042 C C . GLY A 1 506 ? -11.227 -30.938 63.827 1.00 26.88 506 GLY A C 1
ATOM 4043 O O . GLY A 1 506 ? -11.222 -29.763 63.474 1.00 26.88 506 GLY A O 1
ATOM 4044 N N . LYS A 1 507 ? -10.290 -31.441 64.639 1.00 32.12 507 LYS A N 1
ATOM 4045 C CA . LYS A 1 507 ? -9.094 -30.717 65.098 1.00 32.12 507 LYS A CA 1
ATOM 4046 C C . LYS A 1 507 ? -8.045 -30.600 63.980 1.00 32.12 507 LYS A C 1
ATOM 4048 O O . LYS A 1 507 ? -7.830 -31.556 63.249 1.00 32.12 507 LYS A O 1
ATOM 4053 N N . ALA A 1 508 ? -7.313 -29.483 64.034 1.00 28.59 508 ALA A N 1
ATOM 4054 C CA . ALA A 1 508 ? -5.970 -29.218 63.498 1.00 28.59 508 ALA A CA 1
ATOM 4055 C C . ALA A 1 508 ? -5.774 -29.177 61.968 1.00 28.59 508 ALA A C 1
ATOM 4057 O O . ALA A 1 508 ? -5.787 -30.194 61.293 1.00 28.59 508 ALA A O 1
ATOM 4058 N N . SER A 1 509 ? -5.394 -28.006 61.451 1.00 24.78 509 SER A N 1
ATOM 4059 C CA . SER A 1 509 ? -4.021 -27.768 60.975 1.00 24.78 509 SER A CA 1
ATOM 4060 C C . SER A 1 509 ? -3.863 -26.319 60.520 1.00 24.78 509 SER A C 1
ATOM 4062 O O . SER A 1 509 ? -4.731 -25.734 59.879 1.00 24.78 509 SER A O 1
ATOM 4064 N N . SER A 1 510 ? -2.710 -25.758 60.855 1.00 33.06 510 SER A N 1
ATOM 4065 C CA . SER A 1 510 ? -2.140 -24.555 60.270 1.00 33.06 510 SER A CA 1
ATOM 4066 C C . SER A 1 510 ? -2.021 -24.639 58.742 1.00 33.06 510 SER A C 1
ATOM 4068 O O . SER A 1 510 ? -1.989 -25.729 58.167 1.00 33.06 510 SER A O 1
ATOM 4070 N N . THR A 1 511 ? -1.789 -23.457 58.159 1.00 26.30 511 THR A N 1
ATOM 4071 C CA . THR A 1 511 ? -1.342 -23.103 56.796 1.00 26.30 511 THR A CA 1
ATOM 4072 C C . THR A 1 511 ? -2.403 -22.694 55.762 1.00 26.30 511 THR A C 1
ATOM 4074 O O . THR A 1 511 ? -3.398 -23.365 55.538 1.00 26.30 511 THR A O 1
ATOM 4077 N N . VAL A 1 512 ? -2.055 -21.599 55.070 1.00 29.17 512 VAL A N 1
ATOM 4078 C CA . VAL A 1 512 ? -2.653 -20.988 53.868 1.00 29.17 512 VAL A CA 1
ATOM 4079 C C . VAL A 1 512 ? -3.798 -19.998 54.115 1.00 29.17 512 VAL A C 1
ATOM 4081 O O . VAL A 1 512 ? -4.982 -20.316 54.124 1.00 29.17 512 VAL A O 1
ATOM 4084 N N . GLY A 1 513 ? -3.400 -18.727 54.239 1.00 31.16 513 GLY A N 1
ATOM 4085 C CA . GLY A 1 513 ? -4.288 -17.576 54.132 1.00 31.16 513 GLY A CA 1
ATOM 4086 C C . GLY A 1 513 ? -4.873 -17.472 52.726 1.00 31.16 513 GLY A C 1
ATOM 4087 O O . GLY A 1 513 ? -4.199 -17.034 51.793 1.00 31.16 513 GLY A O 1
ATOM 4088 N N . SER A 1 514 ? -6.138 -17.861 52.595 1.00 26.86 514 SER A N 1
ATOM 4089 C CA . SER A 1 514 ? -6.952 -17.567 51.422 1.00 26.86 514 SER A CA 1
ATOM 4090 C C . SER A 1 514 ? -7.470 -16.128 51.502 1.00 26.86 514 SER A C 1
ATOM 4092 O O . SER A 1 514 ? -8.008 -15.684 52.521 1.00 26.86 514 SER A O 1
ATOM 4094 N N . LYS A 1 515 ? -7.254 -15.374 50.422 1.00 30.30 515 LYS A N 1
ATOM 4095 C CA . LYS A 1 515 ? -7.784 -14.025 50.204 1.00 30.30 515 LYS A CA 1
ATOM 4096 C C . LYS A 1 515 ? -9.316 -14.067 50.281 1.00 30.30 515 LYS A C 1
ATOM 4098 O O . LYS A 1 515 ? -9.944 -14.765 49.495 1.00 30.30 515 LYS A O 1
ATOM 4103 N N . ARG A 1 516 ? -9.911 -13.293 51.199 1.00 30.34 516 ARG A N 1
ATOM 4104 C CA . ARG A 1 516 ? -11.354 -12.989 51.182 1.00 30.34 516 ARG A CA 1
ATOM 4105 C C . ARG A 1 516 ? -11.681 -12.298 49.850 1.00 30.34 516 ARG A C 1
ATOM 4107 O O . ARG A 1 516 ? -11.083 -11.270 49.544 1.00 30.34 516 ARG A O 1
ATOM 4114 N N . ASN A 1 517 ? -12.584 -12.905 49.089 1.00 26.66 517 ASN A N 1
ATOM 4115 C CA . ASN A 1 517 ? -13.099 -12.446 47.804 1.00 26.66 517 ASN A CA 1
ATOM 4116 C C . ASN A 1 517 ? -14.314 -11.524 48.053 1.00 26.66 517 ASN A C 1
ATOM 4118 O O . ASN A 1 517 ? -15.344 -11.987 48.521 1.00 26.66 517 ASN A O 1
ATOM 4122 N N . ASN A 1 518 ? -14.147 -10.227 47.830 1.00 29.94 518 ASN A N 1
ATOM 4123 C CA . ASN A 1 518 ? -15.010 -9.211 47.199 1.00 29.94 518 ASN A CA 1
ATOM 4124 C C . ASN A 1 518 ? -16.486 -9.457 46.783 1.00 29.94 518 ASN A C 1
ATOM 4126 O O . ASN A 1 518 ? -16.941 -8.822 45.835 1.00 29.94 518 ASN A O 1
ATOM 4130 N N . ASN A 1 519 ? -17.274 -10.309 47.427 1.00 37.03 519 ASN A N 1
ATOM 4131 C CA . ASN A 1 519 ? -18.730 -10.269 47.238 1.00 37.03 519 ASN A CA 1
ATOM 4132 C C . ASN A 1 519 ? -19.374 -9.526 48.418 1.00 37.03 519 ASN A C 1
ATOM 4134 O O . ASN A 1 519 ? -19.801 -10.165 49.375 1.00 37.03 519 ASN A O 1
ATOM 4138 N N . ASP A 1 520 ? -19.448 -8.190 48.353 1.00 46.03 520 ASP A N 1
ATOM 4139 C CA . ASP A 1 520 ? -20.333 -7.395 49.229 1.00 46.03 520 ASP A CA 1
ATOM 4140 C C . ASP A 1 520 ? -21.759 -7.402 48.682 1.00 46.03 520 ASP A C 1
ATOM 4142 O O . ASP A 1 520 ? -22.292 -6.396 48.219 1.00 46.03 520 ASP A O 1
ATOM 4146 N N . ASP A 1 521 ? -22.413 -8.548 48.783 1.00 54.25 521 ASP A N 1
ATOM 4147 C CA . ASP A 1 521 ? -23.831 -8.494 49.089 1.00 54.25 521 ASP A CA 1
ATOM 4148 C C . ASP A 1 521 ? -23.893 -8.612 50.610 1.00 54.25 521 ASP A C 1
ATOM 4150 O O . ASP A 1 521 ? -23.722 -9.699 51.166 1.00 54.25 521 ASP A O 1
ATOM 4154 N N . GLY A 1 522 ? -24.032 -7.468 51.296 1.00 65.62 522 GLY A N 1
ATOM 4155 C CA . GLY A 1 522 ? -24.214 -7.443 52.747 1.00 65.62 522 GLY A CA 1
ATOM 4156 C C . GLY A 1 522 ? -25.280 -8.466 53.144 1.00 65.62 522 GLY A C 1
ATOM 4157 O O . GLY A 1 522 ? -26.244 -8.671 52.404 1.00 65.62 522 GLY A O 1
ATOM 4158 N N . VAL A 1 523 ? -25.114 -9.136 54.287 1.00 76.88 523 VAL A N 1
ATOM 4159 C CA . VAL A 1 523 ? -25.952 -10.288 54.684 1.00 76.88 523 VAL A CA 1
ATOM 4160 C C . VAL A 1 523 ? -27.455 -9.971 54.583 1.00 76.88 523 VAL A C 1
ATOM 4162 O O . VAL A 1 523 ? -28.256 -10.820 54.192 1.00 76.88 523 VAL A O 1
ATOM 4165 N N . VAL A 1 524 ? -27.822 -8.715 54.851 1.00 79.75 524 VAL A N 1
ATOM 4166 C CA . VAL A 1 524 ? -29.179 -8.171 54.706 1.00 79.75 524 VAL A CA 1
ATOM 4167 C C . VAL A 1 524 ? -29.625 -8.053 53.240 1.00 79.75 524 VAL A C 1
ATOM 4169 O O . VAL A 1 524 ? -30.731 -8.473 52.920 1.00 79.75 524 VAL A O 1
ATOM 4172 N N . ARG A 1 525 ? -28.782 -7.546 52.326 1.00 84.00 525 ARG A N 1
ATOM 4173 C CA . ARG A 1 525 ? -29.090 -7.454 50.882 1.00 84.00 525 ARG A CA 1
ATOM 4174 C C . ARG A 1 525 ? -29.333 -8.838 50.288 1.00 84.00 525 ARG A C 1
ATOM 4176 O O . ARG A 1 525 ? -30.327 -9.040 49.595 1.00 84.00 525 ARG A O 1
ATOM 4183 N N . LYS A 1 526 ? -28.467 -9.803 50.617 1.00 81.06 526 LYS A N 1
ATOM 4184 C CA . LYS A 1 526 ? -28.622 -11.195 50.181 1.00 81.06 526 LYS A CA 1
ATOM 4185 C C . LYS A 1 526 ? -29.936 -11.797 50.685 1.00 81.06 526 LYS A C 1
ATOM 4187 O O . LYS A 1 526 ? -30.692 -12.351 49.895 1.00 81.06 526 LYS A O 1
ATOM 4192 N N . LEU A 1 527 ? -30.244 -11.620 51.972 1.00 82.19 527 LEU A N 1
ATOM 4193 C CA . LEU A 1 527 ? -31.503 -12.073 52.564 1.00 82.19 527 LEU A CA 1
ATOM 4194 C C . LEU A 1 527 ? -32.728 -11.472 51.857 1.00 82.19 527 LEU A C 1
ATOM 4196 O O . LEU A 1 527 ? -33.678 -12.197 51.565 1.00 82.19 527 LEU A O 1
ATOM 4200 N N . MET A 1 528 ? -32.715 -10.166 51.574 1.00 84.06 528 MET A N 1
ATOM 4201 C CA . MET A 1 528 ? -33.801 -9.499 50.854 1.00 84.06 528 MET A CA 1
ATOM 4202 C C . MET A 1 528 ? -34.002 -10.123 49.466 1.00 84.06 528 MET A C 1
ATOM 4204 O O . MET A 1 528 ? -35.112 -10.560 49.153 1.00 84.06 528 MET A O 1
ATOM 4208 N N . LEU A 1 529 ? -32.941 -10.219 48.657 1.00 84.75 529 LEU A N 1
ATOM 4209 C CA . LEU A 1 529 ? -33.002 -10.763 47.295 1.00 84.75 529 LEU A CA 1
ATOM 4210 C C . LEU A 1 529 ? -33.431 -12.241 47.271 1.00 84.75 529 LEU A C 1
ATOM 4212 O O . LEU A 1 529 ? -34.310 -12.606 46.487 1.00 84.75 529 LEU A O 1
ATOM 4216 N N . ASP A 1 530 ? -32.898 -13.075 48.170 1.00 81.88 530 ASP A N 1
ATOM 4217 C CA . ASP A 1 530 ? -33.271 -14.493 48.292 1.00 81.88 530 ASP A CA 1
ATOM 4218 C C . ASP A 1 530 ? -34.753 -14.651 48.682 1.00 81.88 530 ASP A C 1
ATOM 4220 O O . ASP A 1 530 ? -35.477 -15.493 48.135 1.00 81.88 530 ASP A O 1
ATOM 4224 N N . THR A 1 531 ? -35.244 -13.795 49.584 1.00 82.69 531 THR A N 1
ATOM 4225 C CA . THR A 1 531 ? -36.648 -13.804 50.019 1.00 82.69 531 THR A CA 1
ATOM 4226 C C . THR A 1 531 ? -37.589 -13.351 48.899 1.00 82.69 531 THR A C 1
ATOM 4228 O O . THR A 1 531 ? -38.658 -13.939 48.716 1.00 82.69 531 THR A O 1
ATOM 4231 N N . TRP A 1 532 ? -37.198 -12.348 48.107 1.00 87.31 532 TRP A N 1
ATOM 4232 C CA . TRP A 1 532 ? -37.973 -11.900 46.946 1.00 87.31 532 TRP A CA 1
ATOM 4233 C C . TRP A 1 532 ? -38.024 -12.961 45.842 1.00 87.31 532 TRP A C 1
ATOM 4235 O O . TRP A 1 532 ? -39.090 -13.233 45.281 1.00 87.31 532 TRP A O 1
ATOM 4245 N N . ASN A 1 533 ? -36.886 -13.603 45.561 1.00 85.44 533 ASN A N 1
ATOM 4246 C CA . ASN A 1 533 ? -36.786 -14.660 44.560 1.00 85.44 533 ASN A CA 1
ATOM 4247 C C . ASN A 1 533 ? -37.700 -15.852 44.894 1.00 85.44 533 ASN A C 1
ATOM 4249 O O . ASN A 1 533 ? -38.512 -16.285 44.071 1.00 85.44 533 ASN A O 1
ATOM 4253 N N . THR A 1 534 ? -37.607 -16.351 46.129 1.00 83.12 534 THR A N 1
ATOM 4254 C CA . THR A 1 534 ? -38.395 -17.500 46.603 1.00 83.12 534 THR A CA 1
ATOM 4255 C C . THR A 1 534 ? -39.885 -17.189 46.737 1.00 83.12 534 THR A C 1
ATOM 4257 O O . THR A 1 534 ? -40.706 -18.056 46.452 1.00 83.12 534 THR A O 1
ATOM 4260 N N . SER A 1 535 ? -40.255 -15.965 47.127 1.00 80.69 535 SER A N 1
ATOM 4261 C CA . SER A 1 535 ? -41.657 -15.622 47.407 1.00 80.69 535 SER A CA 1
ATOM 4262 C C . SER A 1 535 ? -42.443 -15.149 46.183 1.00 80.69 535 SER A C 1
ATOM 4264 O O . SER A 1 535 ? -43.635 -15.442 46.090 1.00 80.69 535 SER A O 1
ATOM 4266 N N . ILE A 1 536 ? -41.811 -14.399 45.270 1.00 84.12 536 ILE A N 1
ATOM 4267 C CA . ILE A 1 536 ? -42.492 -13.720 44.154 1.00 84.12 536 ILE A CA 1
ATOM 4268 C C . ILE A 1 536 ? -41.945 -14.209 42.811 1.00 84.12 536 ILE A C 1
ATOM 4270 O O . ILE A 1 536 ? -42.662 -14.864 42.055 1.00 84.12 536 ILE A O 1
ATOM 4274 N N . PHE A 1 537 ? -40.679 -13.909 42.505 1.00 85.31 537 PHE A N 1
ATOM 4275 C CA . PHE A 1 537 ? -40.139 -14.027 41.145 1.00 85.31 537 PHE A CA 1
ATOM 4276 C C . PHE A 1 537 ? -40.158 -15.462 40.601 1.00 85.31 537 PHE A C 1
ATOM 4278 O O . PHE A 1 537 ? -40.633 -15.679 39.487 1.00 85.31 537 PHE A O 1
ATOM 4285 N N . SER A 1 538 ? -39.725 -16.455 41.385 1.00 83.19 538 SER A N 1
ATOM 4286 C CA . SER A 1 538 ? -39.684 -17.863 40.951 1.00 83.19 538 SER A CA 1
ATOM 4287 C C . SER A 1 538 ? -41.047 -18.420 40.512 1.00 83.19 538 SER A C 1
ATOM 4289 O O . SER A 1 538 ? -41.091 -19.268 39.619 1.00 83.19 538 SER A O 1
ATOM 4291 N N . THR A 1 539 ? -42.143 -17.892 41.067 1.00 83.25 539 THR A N 1
ATOM 4292 C CA . THR A 1 539 ? -43.526 -18.291 40.763 1.00 83.25 539 THR A CA 1
ATOM 4293 C C . THR A 1 539 ? -44.046 -17.681 39.456 1.00 83.25 539 THR A C 1
ATOM 4295 O O . THR A 1 539 ? -44.829 -18.315 38.752 1.00 83.25 539 THR A O 1
ATOM 4298 N N . ILE A 1 540 ? -43.619 -16.460 39.103 1.00 87.06 540 ILE A N 1
ATOM 4299 C CA . ILE A 1 540 ? -44.173 -15.691 37.967 1.00 87.06 540 ILE A CA 1
ATOM 4300 C C . ILE A 1 540 ? -43.192 -15.471 36.800 1.00 87.06 540 ILE A C 1
ATOM 4302 O O . ILE A 1 540 ? -43.594 -14.945 35.761 1.00 87.06 540 IL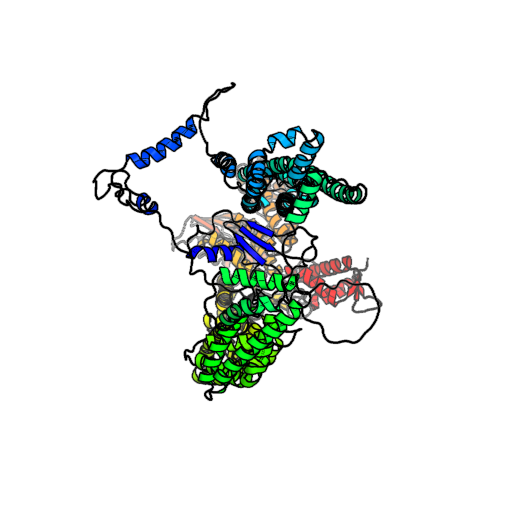E A O 1
ATOM 4306 N N . LYS A 1 541 ? -41.927 -15.894 36.926 1.00 85.50 541 LYS A N 1
ATOM 4307 C CA . LYS A 1 541 ? -40.835 -15.624 35.968 1.00 85.50 541 LYS A CA 1
ATOM 4308 C C . LYS A 1 541 ? -41.151 -15.951 34.498 1.00 85.50 541 LYS A C 1
ATOM 4310 O O . LYS A 1 541 ? -40.820 -15.153 33.623 1.00 85.50 541 LYS A O 1
ATOM 4315 N N . ASN A 1 542 ? -41.838 -17.065 34.220 1.00 86.38 542 ASN A N 1
ATOM 4316 C CA . ASN A 1 542 ? -42.161 -17.485 32.847 1.00 86.38 542 ASN A CA 1
ATOM 4317 C C . ASN A 1 542 ? -43.206 -16.555 32.208 1.00 86.38 542 ASN A C 1
ATOM 4319 O O . ASN A 1 542 ? -43.035 -16.115 31.078 1.00 86.38 542 ASN A O 1
ATOM 4323 N N . ARG A 1 543 ? -44.249 -16.175 32.962 1.00 87.62 543 ARG A N 1
ATOM 4324 C CA . ARG A 1 543 ? -45.283 -15.241 32.481 1.00 87.62 543 ARG A CA 1
ATOM 4325 C C . ARG A 1 543 ? -44.705 -13.852 32.205 1.00 87.62 543 ARG A C 1
ATOM 4327 O O . ARG A 1 543 ? -45.042 -13.235 31.199 1.00 87.62 543 ARG A O 1
ATOM 4334 N N . LEU A 1 544 ? -43.806 -13.379 33.075 1.00 88.00 544 LEU A N 1
ATOM 4335 C CA . LEU A 1 544 ? -43.094 -12.111 32.880 1.00 88.00 544 LEU A CA 1
ATOM 4336 C C . LEU A 1 544 ? -42.205 -12.146 31.629 1.00 88.00 544 LEU A C 1
ATOM 4338 O O . LEU A 1 544 ? -42.184 -11.181 30.865 1.00 88.00 544 LEU A O 1
ATOM 4342 N N . GLN A 1 545 ? -41.503 -13.260 31.403 1.00 90.00 545 GLN A N 1
ATOM 4343 C CA . GLN A 1 545 ? -40.682 -13.468 30.213 1.00 90.00 545 GLN A CA 1
ATOM 4344 C C . GLN A 1 545 ? -41.536 -13.413 28.938 1.00 90.00 545 GLN A C 1
ATOM 4346 O O . GLN A 1 545 ? -41.247 -12.604 28.059 1.00 90.00 545 GLN A O 1
ATOM 4351 N N . ASP A 1 546 ? -42.626 -14.175 28.856 1.00 88.81 546 ASP A N 1
ATOM 4352 C CA . ASP A 1 546 ? -43.483 -14.206 27.664 1.00 88.81 546 ASP A CA 1
ATOM 4353 C C . ASP A 1 546 ? -44.132 -12.843 27.373 1.00 88.81 546 ASP A C 1
ATOM 4355 O O . ASP A 1 546 ? -44.170 -12.394 26.223 1.00 88.81 546 ASP A O 1
ATOM 4359 N N . ALA A 1 547 ? -44.598 -12.140 28.411 1.00 89.19 547 ALA A N 1
ATOM 4360 C CA . ALA A 1 547 ? -45.127 -10.784 28.276 1.00 89.19 547 ALA A CA 1
ATOM 4361 C C . ALA A 1 547 ? -44.059 -9.799 27.766 1.00 89.19 547 ALA A C 1
ATOM 4363 O O . ALA A 1 547 ? -44.347 -8.968 26.902 1.00 89.19 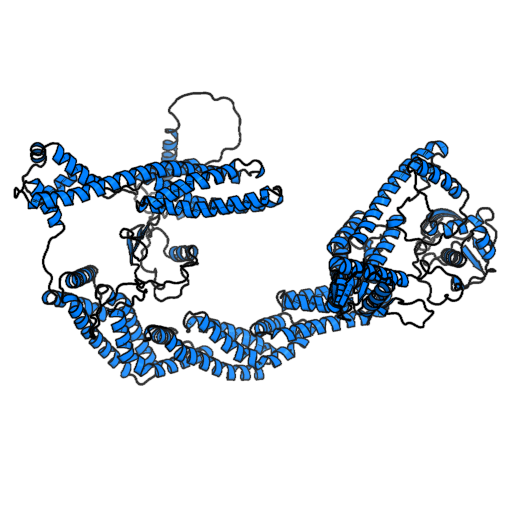547 ALA A O 1
ATOM 4364 N N . SER A 1 548 ? -42.816 -9.919 28.248 1.00 90.50 548 SER A N 1
ATOM 4365 C CA . SER A 1 548 ? -41.700 -9.081 27.797 1.00 90.50 548 SER A CA 1
ATOM 4366 C C . SER A 1 548 ? -41.333 -9.334 26.327 1.00 90.50 548 SER A C 1
ATOM 4368 O O . SER A 1 548 ? -41.138 -8.375 25.581 1.00 90.50 548 SER A O 1
ATOM 4370 N N . MET A 1 549 ? -41.344 -10.592 25.864 1.00 92.88 549 MET A N 1
ATOM 4371 C CA . MET A 1 549 ? -41.061 -10.927 24.461 1.00 92.88 549 MET A CA 1
ATOM 4372 C C . MET A 1 549 ? -42.150 -10.412 23.511 1.00 92.88 549 MET A C 1
ATOM 4374 O O . MET A 1 549 ? -41.834 -9.918 22.427 1.00 92.88 549 MET A O 1
ATOM 4378 N N . LYS A 1 550 ? -43.425 -10.436 23.930 1.00 90.19 550 LYS A N 1
ATOM 4379 C CA . LYS A 1 550 ? -44.535 -9.839 23.163 1.00 90.19 550 LYS A CA 1
ATOM 4380 C C . LYS A 1 550 ? -44.372 -8.327 22.987 1.00 90.19 550 LYS A C 1
ATOM 4382 O O . LYS A 1 550 ? -44.621 -7.820 21.897 1.00 90.19 550 LYS A O 1
ATOM 4387 N N . LEU A 1 551 ? -43.922 -7.613 24.023 1.00 90.31 551 LEU A N 1
ATOM 4388 C CA . LEU A 1 551 ? -43.631 -6.176 23.930 1.00 90.31 551 LEU A CA 1
ATOM 4389 C C . LEU A 1 551 ? -42.493 -5.895 22.941 1.00 90.31 551 LEU A C 1
ATOM 4391 O O . LEU A 1 551 ? -42.626 -5.031 22.077 1.00 90.31 551 LEU A O 1
ATOM 4395 N N . VAL A 1 552 ? -41.406 -6.670 23.007 1.00 91.69 552 VAL A N 1
ATOM 4396 C CA . VAL A 1 552 ? -40.284 -6.561 22.058 1.00 91.69 552 VAL A CA 1
ATOM 4397 C C . VAL A 1 552 ? -40.752 -6.805 20.617 1.00 91.69 552 VAL A C 1
ATOM 4399 O O . VAL A 1 552 ? -40.371 -6.068 19.707 1.00 91.69 552 VAL A O 1
ATOM 4402 N N . GLN A 1 553 ? -41.615 -7.798 20.392 1.00 91.06 553 GLN A N 1
ATOM 4403 C CA . GLN A 1 553 ? -42.201 -8.059 19.076 1.00 91.06 553 GLN A CA 1
ATOM 4404 C C . GLN A 1 553 ? -43.099 -6.908 18.589 1.00 91.06 553 GLN A C 1
ATOM 4406 O O . GLN A 1 553 ? -43.049 -6.562 17.408 1.00 91.06 553 GLN A O 1
ATOM 4411 N N . ALA A 1 554 ? -43.878 -6.287 19.476 1.00 89.50 554 ALA A N 1
ATOM 4412 C CA . ALA A 1 554 ? -44.698 -5.120 19.154 1.00 89.50 554 ALA A CA 1
ATOM 4413 C C . ALA A 1 554 ? -43.836 -3.915 18.722 1.00 89.50 554 ALA A C 1
ATOM 4415 O O . ALA A 1 554 ? -44.106 -3.301 17.689 1.00 89.50 554 ALA A O 1
ATOM 4416 N N . GLU A 1 555 ? -42.722 -3.642 19.413 1.00 91.44 555 GLU A N 1
ATOM 4417 C CA . GLU A 1 555 ? -41.787 -2.572 19.017 1.00 91.44 555 GLU A CA 1
ATOM 4418 C C . GLU A 1 555 ? -41.084 -2.865 17.687 1.00 91.44 555 GLU A C 1
ATOM 4420 O O . GLU A 1 555 ? -40.847 -1.944 16.905 1.00 91.44 555 GLU A O 1
ATOM 4425 N N . ARG A 1 556 ? -40.810 -4.134 17.352 1.00 91.19 556 ARG A N 1
ATOM 4426 C CA . ARG A 1 556 ? -40.310 -4.502 16.009 1.00 91.19 556 ARG A CA 1
ATOM 4427 C C . ARG A 1 556 ? -41.305 -4.179 14.892 1.00 91.19 556 ARG A C 1
ATOM 4429 O O . ARG A 1 556 ? -40.877 -3.892 13.774 1.00 91.19 556 ARG A O 1
ATOM 4436 N N . ASN A 1 557 ? -42.602 -4.200 15.197 1.00 89.50 557 ASN A N 1
ATOM 4437 C CA . ASN A 1 557 ? -43.671 -3.789 14.285 1.00 89.50 557 ASN A CA 1
ATOM 4438 C C . ASN A 1 557 ? -43.932 -2.269 14.303 1.00 89.50 557 ASN A C 1
ATOM 4440 O O . ASN A 1 557 ? -44.729 -1.788 13.502 1.00 89.50 557 ASN A O 1
ATOM 4444 N N . GLY A 1 558 ? -43.242 -1.513 15.166 1.00 87.12 558 GLY A N 1
ATOM 4445 C CA . GLY A 1 558 ? -43.349 -0.055 15.271 1.00 87.12 558 GLY A CA 1
ATOM 4446 C C . GLY A 1 558 ? -44.251 0.453 16.399 1.00 87.12 558 GLY A C 1
ATOM 4447 O O . GLY A 1 558 ? -44.486 1.657 16.479 1.00 87.12 558 GLY A O 1
ATOM 4448 N N . GLU A 1 559 ? -44.751 -0.419 17.278 1.00 90.12 559 GLU A N 1
ATOM 4449 C CA . GLU A 1 559 ? -45.569 -0.012 18.425 1.00 90.12 559 GLU A CA 1
ATOM 4450 C C . GLU A 1 559 ? -44.693 0.452 19.599 1.00 90.12 559 GLU A C 1
ATOM 4452 O O . GLU A 1 559 ? -43.809 -0.266 20.067 1.00 90.12 559 GLU A O 1
ATOM 4457 N N . ALA A 1 560 ? -44.943 1.660 20.106 1.00 84.75 560 ALA A N 1
ATOM 4458 C CA . ALA A 1 560 ? -44.213 2.188 21.253 1.00 84.75 560 ALA A CA 1
ATOM 4459 C C . ALA A 1 560 ? -44.761 1.616 22.568 1.00 84.75 560 ALA A C 1
ATOM 4461 O O . ALA A 1 560 ? -45.965 1.653 22.825 1.00 84.75 560 ALA A O 1
ATOM 4462 N N . PHE A 1 561 ? -43.866 1.152 23.439 1.00 89.31 561 PHE A N 1
ATOM 4463 C CA . PHE A 1 561 ? -44.201 0.717 24.791 1.00 89.31 561 PHE A CA 1
ATOM 4464 C C . PHE A 1 561 ? -43.173 1.233 25.807 1.00 89.31 561 PHE A C 1
ATOM 4466 O O . PHE A 1 561 ? -42.088 1.699 25.446 1.00 89.31 561 PHE A O 1
ATOM 4473 N N . ASP A 1 562 ? -43.508 1.146 27.096 1.00 86.50 562 ASP A N 1
ATOM 4474 C CA . ASP A 1 562 ? -42.580 1.526 28.158 1.00 86.50 562 ASP A CA 1
ATOM 4475 C C . ASP A 1 562 ? -41.406 0.536 28.254 1.00 86.50 562 ASP A C 1
ATOM 4477 O O . ASP A 1 562 ? -41.524 -0.590 28.746 1.00 86.50 562 ASP A O 1
ATOM 4481 N N . SER A 1 563 ? -40.246 0.999 27.795 1.00 87.69 563 SER A N 1
ATOM 4482 C CA . SER A 1 563 ? -38.986 0.248 27.738 1.00 87.69 563 SER A CA 1
ATOM 4483 C C . SER A 1 563 ? -38.568 -0.307 29.101 1.00 87.69 563 SER A C 1
ATOM 4485 O O . SER A 1 563 ? -37.911 -1.346 29.180 1.00 87.69 563 SER A O 1
ATOM 4487 N N . LEU A 1 564 ? -38.983 0.373 30.171 1.00 87.62 564 LEU A N 1
ATOM 4488 C CA . LEU A 1 564 ? -38.680 0.048 31.557 1.00 87.62 564 LEU A CA 1
ATOM 4489 C C . LEU A 1 564 ? -39.278 -1.298 31.990 1.00 87.62 564 LEU A C 1
ATOM 4491 O O . LEU A 1 564 ? -38.741 -1.931 32.897 1.00 87.62 564 LEU A O 1
ATOM 4495 N N . LEU A 1 565 ? -40.334 -1.766 31.317 1.00 89.06 565 LEU A N 1
ATOM 4496 C CA . LEU A 1 565 ? -40.968 -3.052 31.606 1.00 89.06 565 LEU A CA 1
ATOM 4497 C C . LEU A 1 565 ? -40.060 -4.232 31.243 1.00 89.06 565 LEU A C 1
ATOM 4499 O O . LEU A 1 565 ? -39.894 -5.148 32.041 1.00 89.06 565 LEU A O 1
ATOM 4503 N N . VAL A 1 566 ? -39.431 -4.192 30.066 1.00 89.50 566 VAL A N 1
ATOM 4504 C CA . VAL A 1 566 ? -38.504 -5.245 29.614 1.00 89.50 566 VAL A CA 1
ATOM 4505 C C . VAL A 1 566 ? -37.179 -5.151 30.373 1.00 89.50 566 VAL A C 1
ATOM 4507 O O . VAL A 1 566 ? -36.662 -6.167 30.836 1.00 89.50 566 VAL A O 1
ATOM 4510 N N . ILE A 1 567 ? -36.677 -3.928 30.582 1.00 88.69 567 ILE A N 1
ATOM 4511 C CA . ILE A 1 567 ? -35.461 -3.658 31.367 1.00 88.69 567 ILE A CA 1
ATOM 4512 C C . ILE A 1 567 ? -35.600 -4.197 32.797 1.00 88.69 567 ILE A C 1
ATOM 4514 O O . ILE A 1 567 ? -34.697 -4.868 33.292 1.00 88.69 567 ILE A O 1
ATOM 4518 N N . GLY A 1 568 ? -36.744 -3.970 33.448 1.00 86.06 568 GLY A N 1
ATOM 4519 C CA . GLY A 1 568 ? -36.965 -4.436 34.814 1.00 86.06 568 GLY A CA 1
ATOM 4520 C C . GLY A 1 568 ? -37.117 -5.961 34.932 1.00 86.06 568 GLY A C 1
ATOM 4521 O O . GLY A 1 568 ? -36.706 -6.543 35.940 1.00 86.06 568 GLY A O 1
ATOM 4522 N N . VAL A 1 569 ? -37.639 -6.638 33.898 1.00 89.00 569 VAL A N 1
ATOM 4523 C CA . VAL A 1 569 ? -37.641 -8.114 33.836 1.00 89.00 569 VAL A CA 1
ATOM 4524 C C . VAL A 1 569 ? -36.215 -8.634 33.685 1.00 89.00 569 VAL A C 1
ATOM 4526 O O . VAL A 1 569 ? -35.818 -9.519 34.442 1.00 89.00 569 VAL A O 1
ATOM 4529 N N . ARG A 1 570 ? -35.418 -8.052 32.778 1.00 88.69 570 ARG A N 1
ATOM 4530 C CA . ARG A 1 570 ? -33.988 -8.368 32.630 1.00 88.69 570 ARG A CA 1
ATOM 4531 C C . ARG A 1 570 ? -33.240 -8.205 33.958 1.00 88.69 570 ARG A C 1
ATOM 4533 O O . ARG A 1 570 ? -32.558 -9.132 34.377 1.00 88.69 570 ARG A O 1
ATOM 4540 N N . GLU A 1 571 ? -33.398 -7.070 34.640 1.00 86.94 571 GLU A N 1
ATOM 4541 C CA . GLU A 1 571 ? -32.770 -6.804 35.949 1.00 86.94 571 GLU A CA 1
ATOM 4542 C C . GLU A 1 571 ? -33.176 -7.830 37.009 1.00 86.94 571 GLU A C 1
ATOM 4544 O O . GLU A 1 571 ? -32.335 -8.294 37.772 1.00 86.94 571 GLU A O 1
ATOM 4549 N N . SER A 1 572 ? -34.443 -8.253 37.015 1.00 86.69 572 SER A N 1
ATOM 4550 C CA . SER A 1 572 ? -34.900 -9.332 37.898 1.00 86.69 572 SER A CA 1
ATOM 4551 C C . SER A 1 572 ? -34.163 -10.647 37.609 1.00 86.69 572 SER A C 1
ATOM 4553 O O . SER A 1 572 ? -33.702 -11.306 38.537 1.00 86.69 572 SER A O 1
ATOM 4555 N N . TYR A 1 573 ? -33.993 -11.010 36.332 1.00 85.06 573 TYR A N 1
ATOM 4556 C CA . TYR A 1 573 ? -33.265 -12.218 35.920 1.00 85.06 573 TYR A CA 1
ATOM 4557 C C . TYR A 1 573 ? -31.763 -12.177 36.219 1.00 85.06 573 TYR A C 1
ATOM 4559 O O . TYR A 1 573 ? -31.172 -13.243 36.345 1.00 85.06 573 TYR A O 1
ATOM 4567 N N . VAL A 1 574 ? -31.146 -10.997 36.313 1.00 84.12 574 VAL A N 1
ATOM 4568 C CA . VAL A 1 574 ? -29.712 -10.844 36.623 1.00 84.12 574 VAL A CA 1
ATOM 4569 C C . VAL A 1 574 ? -29.475 -10.796 38.136 1.00 84.12 574 VAL A C 1
ATOM 4571 O O . VAL A 1 574 ? -28.561 -11.449 38.639 1.00 84.12 574 VAL A O 1
ATOM 4574 N N . ASN A 1 575 ? -30.324 -10.077 38.875 1.00 80.94 575 ASN A N 1
ATOM 4575 C CA . ASN A 1 575 ? -30.083 -9.758 40.286 1.00 80.94 575 ASN A CA 1
ATOM 4576 C C . ASN A 1 575 ? -30.654 -10.776 41.276 1.00 80.94 575 ASN A C 1
ATOM 4578 O O . ASN A 1 575 ? -30.214 -10.825 42.421 1.00 80.94 575 ASN A O 1
ATOM 4582 N N . LEU A 1 576 ? -31.621 -11.600 40.861 1.00 77.94 576 LEU A N 1
ATOM 4583 C CA . LEU A 1 576 ? -32.225 -12.645 41.704 1.00 77.94 576 LEU A CA 1
ATOM 4584 C C . LEU A 1 576 ? -31.560 -14.020 41.521 1.00 77.94 576 LEU A C 1
ATOM 4586 O O . LEU A 1 576 ? -32.086 -15.042 41.967 1.00 77.94 576 LEU A O 1
ATOM 4590 N N . CYS A 1 577 ? -30.401 -14.063 40.859 1.00 66.81 577 CYS A N 1
ATOM 4591 C CA . CYS A 1 577 ? -29.654 -15.289 40.611 1.00 66.81 577 CYS A CA 1
ATOM 4592 C C . CYS A 1 577 ? -29.085 -15.899 41.896 1.00 66.81 577 CYS A C 1
ATOM 4594 O O . CYS A 1 577 ? -28.246 -15.307 42.569 1.00 66.81 577 CYS A O 1
ATOM 4596 N N . SER A 1 578 ? -29.483 -17.139 42.189 1.00 57.53 578 SER A N 1
ATOM 4597 C CA . SER A 1 578 ? -29.059 -17.879 43.388 1.00 57.53 578 SER A CA 1
ATOM 4598 C C . SER A 1 578 ? -27.673 -18.532 43.274 1.00 57.53 578 SER A C 1
ATOM 4600 O O . SER A 1 578 ? -27.179 -19.077 44.260 1.00 57.53 578 SER A O 1
ATOM 4602 N N . ASN A 1 579 ? -27.052 -18.532 42.087 1.00 59.72 579 ASN A N 1
ATOM 4603 C CA . ASN A 1 579 ? -25.777 -19.213 41.860 1.00 59.72 579 ASN A CA 1
ATOM 4604 C C . ASN A 1 579 ? -24.590 -18.312 42.249 1.00 59.72 579 ASN A C 1
ATOM 4606 O O . ASN A 1 579 ? -24.410 -17.224 41.704 1.00 59.72 579 ASN A O 1
ATOM 4610 N N . THR A 1 580 ? -23.771 -18.772 43.196 1.00 57.06 580 THR A N 1
ATOM 4611 C CA . THR A 1 580 ? -22.611 -18.038 43.726 1.00 57.06 580 THR A CA 1
ATOM 4612 C C . THR A 1 580 ? -21.394 -18.040 42.801 1.00 57.06 580 THR A C 1
ATOM 4614 O O . THR A 1 580 ? -20.510 -17.205 42.993 1.00 57.06 580 THR A O 1
ATOM 4617 N N . GLU A 1 581 ? -21.330 -18.951 41.824 1.00 58.22 581 GLU A N 1
ATOM 4618 C CA . GLU A 1 581 ? -20.189 -19.074 40.901 1.00 58.22 581 GLU A CA 1
ATOM 4619 C C . GLU A 1 581 ? -20.399 -18.317 39.579 1.00 58.22 581 GLU A C 1
ATOM 4621 O O . GLU A 1 581 ? -19.450 -17.734 39.057 1.00 58.22 581 GLU A O 1
ATOM 4626 N N . ASP A 1 582 ? -21.636 -18.258 39.070 1.00 66.88 582 ASP A N 1
ATOM 4627 C CA . ASP A 1 582 ? -21.989 -17.537 37.840 1.00 66.88 582 ASP A CA 1
ATOM 4628 C C . ASP A 1 582 ? -23.352 -16.832 37.962 1.00 66.88 582 ASP A C 1
ATOM 4630 O O . ASP A 1 582 ? -24.416 -17.427 37.763 1.00 66.88 582 ASP A O 1
ATOM 4634 N N . LYS A 1 583 ? -23.310 -15.526 38.260 1.00 66.31 583 LYS A N 1
ATOM 4635 C CA . LYS A 1 583 ? -24.496 -14.666 38.414 1.00 66.31 583 LYS A CA 1
ATOM 4636 C C . LYS A 1 583 ? -25.293 -14.480 37.108 1.00 66.31 583 LYS A C 1
ATOM 4638 O O . LYS A 1 583 ? -26.426 -14.019 37.168 1.00 66.31 583 LYS A O 1
ATOM 4643 N N . LEU A 1 584 ? -24.751 -14.835 35.936 1.00 76.88 584 LEU A N 1
ATOM 4644 C CA . LEU A 1 584 ? -25.404 -14.623 34.633 1.00 76.88 584 LEU A CA 1
ATOM 4645 C C . LEU A 1 584 ? -25.973 -15.905 34.011 1.00 76.88 584 LEU A C 1
ATOM 4647 O O . LEU A 1 584 ? -26.606 -15.838 32.957 1.00 76.88 584 LEU A O 1
ATOM 4651 N N . GLN A 1 585 ? -25.784 -17.072 34.631 1.00 77.19 585 GLN A N 1
ATOM 4652 C CA . GLN A 1 585 ? -26.234 -18.348 34.070 1.00 77.19 585 GLN A CA 1
ATOM 4653 C C . GLN A 1 585 ? -27.754 -18.387 33.830 1.00 77.19 585 GLN A C 1
ATOM 4655 O O . GLN A 1 585 ? -28.201 -18.684 32.725 1.00 77.19 585 GLN A O 1
ATOM 4660 N N . ILE A 1 586 ? -28.555 -18.024 34.837 1.00 79.06 586 ILE A N 1
ATOM 4661 C CA . ILE A 1 586 ? -30.027 -18.075 34.760 1.00 79.06 586 ILE A CA 1
ATOM 4662 C C . ILE A 1 586 ? -30.560 -17.052 33.746 1.00 79.06 586 ILE A C 1
ATOM 4664 O O . ILE A 1 586 ? -31.525 -17.340 33.036 1.00 79.06 586 ILE A O 1
ATOM 4668 N N . TYR A 1 587 ? -29.918 -15.886 33.637 1.00 85.94 587 TYR A N 1
ATOM 4669 C CA . TYR A 1 587 ? -30.211 -14.896 32.603 1.00 85.94 587 TYR A CA 1
ATOM 4670 C C . TYR A 1 587 ? -29.956 -15.460 31.194 1.00 85.94 587 TYR A C 1
ATOM 4672 O O . TYR A 1 587 ? -30.837 -15.371 30.338 1.00 85.94 587 TYR A O 1
ATOM 4680 N N . ARG A 1 588 ? -28.798 -16.100 30.972 1.00 85.56 588 ARG A N 1
ATOM 4681 C CA . ARG A 1 588 ? -28.425 -16.684 29.673 1.00 85.56 588 ARG A CA 1
ATOM 4682 C C . ARG A 1 588 ? -29.351 -17.826 29.255 1.00 85.56 588 ARG A C 1
ATOM 4684 O O . ARG A 1 588 ? -29.828 -17.863 28.125 1.00 85.56 588 ARG A O 1
ATOM 4691 N N . GLU A 1 589 ? -29.644 -18.739 30.177 1.00 84.12 589 GLU A N 1
ATOM 4692 C CA . GLU A 1 589 ? -30.448 -19.937 29.907 1.00 84.12 589 GLU A CA 1
ATOM 4693 C C . GLU A 1 589 ? -31.950 -19.653 29.741 1.00 84.12 589 GLU A C 1
ATOM 4695 O O . GLU A 1 589 ? -32.658 -20.478 29.157 1.00 84.12 589 GLU A O 1
ATOM 4700 N N . ASN A 1 590 ? -32.448 -18.509 30.222 1.00 85.69 590 ASN A N 1
ATOM 4701 C CA . ASN A 1 590 ? -33.871 -18.162 30.160 1.00 85.69 590 ASN A CA 1
ATOM 4702 C C . ASN A 1 590 ? -34.121 -16.913 29.311 1.00 85.69 590 ASN A C 1
ATOM 4704 O O . ASN A 1 590 ? -34.587 -17.038 28.180 1.00 85.69 590 ASN A O 1
ATOM 4708 N N . PHE A 1 591 ? -33.792 -15.721 29.823 1.00 89.62 591 PHE A N 1
ATOM 4709 C CA . PHE A 1 591 ? -34.150 -14.459 29.171 1.00 89.62 591 PHE A CA 1
ATOM 4710 C C . PHE A 1 591 ? -33.388 -14.237 27.859 1.00 89.62 591 PHE A C 1
ATOM 4712 O O . PHE A 1 591 ? -34.021 -13.954 26.845 1.00 89.62 591 PHE A O 1
ATOM 4719 N N . GLU A 1 592 ? -32.056 -14.386 27.852 1.00 90.75 592 GLU A N 1
ATOM 4720 C CA . GLU A 1 592 ? -31.243 -14.196 26.638 1.00 90.75 592 GLU A CA 1
ATOM 4721 C C . GLU A 1 592 ? -31.640 -15.208 25.563 1.00 90.75 592 GLU A C 1
ATOM 4723 O O . GLU A 1 592 ? -31.934 -14.822 24.435 1.00 90.75 592 GLU A O 1
ATOM 4728 N N . ARG A 1 593 ? -31.737 -16.494 25.921 1.00 91.19 593 ARG A N 1
ATOM 4729 C CA . ARG A 1 593 ? -32.182 -17.542 24.998 1.00 91.19 593 ARG A CA 1
ATOM 4730 C C . ARG A 1 593 ? -33.566 -17.257 24.413 1.00 91.19 593 ARG A C 1
ATOM 4732 O O . ARG A 1 593 ? -33.718 -17.314 23.198 1.00 91.19 593 ARG A O 1
ATOM 4739 N N . ALA A 1 594 ? -34.548 -16.897 25.237 1.00 91.75 594 ALA A N 1
ATOM 4740 C CA . ALA A 1 594 ? -35.886 -16.566 24.752 1.00 91.75 594 ALA A CA 1
ATOM 4741 C C . ALA A 1 594 ? -35.899 -15.316 23.863 1.00 91.75 594 ALA A C 1
ATOM 4743 O O . ALA A 1 594 ? -36.622 -15.276 22.867 1.00 91.75 594 ALA A O 1
ATOM 4744 N N . TYR A 1 595 ? -35.066 -14.318 24.176 1.00 93.44 595 TYR A N 1
ATOM 4745 C CA . TYR A 1 595 ? -34.885 -13.142 23.330 1.00 93.44 595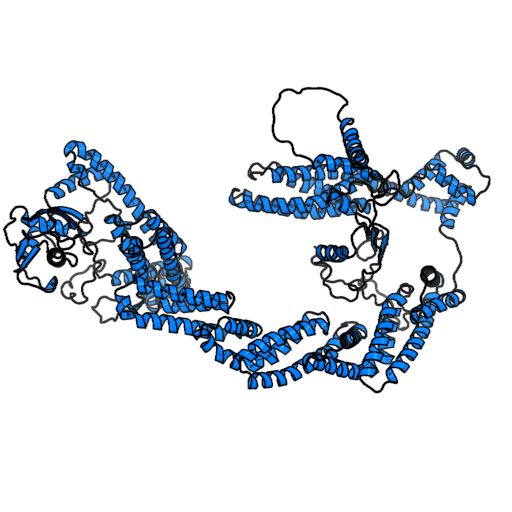 TYR A CA 1
ATOM 4746 C C . TYR A 1 595 ? -34.333 -13.536 21.955 1.00 93.44 595 TYR A C 1
ATOM 4748 O O . TYR A 1 595 ? -34.870 -13.110 20.931 1.00 93.44 595 TYR A O 1
ATOM 4756 N N . LEU A 1 596 ? -33.297 -14.379 21.907 1.00 93.88 596 LEU A N 1
ATOM 4757 C CA . LEU A 1 596 ? -32.701 -14.865 20.660 1.00 93.88 596 LEU A CA 1
ATOM 4758 C C . LEU A 1 596 ? -33.693 -15.709 19.845 1.00 93.88 596 LEU A C 1
ATOM 4760 O O . LEU A 1 596 ? -33.899 -15.416 18.671 1.00 93.88 596 LEU A O 1
ATOM 4764 N N . GLU A 1 597 ? -34.380 -16.669 20.468 1.00 93.81 597 GLU A N 1
ATOM 4765 C CA . GLU A 1 597 ? -35.387 -17.521 19.813 1.00 93.81 597 GLU A CA 1
ATOM 4766 C C . GLU A 1 597 ? -36.552 -16.691 19.229 1.00 93.81 597 GLU A C 1
ATOM 4768 O O . GLU A 1 597 ? -36.985 -16.912 18.091 1.00 93.81 597 GLU A O 1
ATOM 4773 N N . ALA A 1 598 ? -37.032 -15.679 19.962 1.00 93.19 598 ALA A N 1
ATOM 4774 C CA . ALA A 1 598 ? -38.067 -14.763 19.478 1.00 93.19 598 ALA A CA 1
ATOM 4775 C C . ALA A 1 598 ? -37.570 -13.882 18.317 1.00 93.19 598 ALA A C 1
ATOM 4777 O O . ALA A 1 598 ? -38.325 -13.580 17.390 1.00 93.19 598 ALA A O 1
ATOM 4778 N N . THR A 1 599 ? -36.302 -13.463 18.356 1.00 94.19 599 THR A N 1
ATOM 4779 C CA . THR A 1 599 ? -35.645 -12.699 17.279 1.00 94.19 599 THR A CA 1
ATOM 4780 C C . THR A 1 599 ? -35.517 -13.532 16.011 1.00 94.19 599 THR A C 1
ATOM 4782 O O . THR A 1 599 ? -35.910 -13.086 14.932 1.00 94.19 599 THR A O 1
ATOM 4785 N N . GLU A 1 600 ? -35.025 -14.760 16.151 1.00 94.31 600 GLU A N 1
ATOM 4786 C CA . GLU A 1 600 ? -34.859 -15.714 15.063 1.00 94.31 600 GLU A CA 1
ATOM 4787 C C . GLU A 1 600 ? -36.194 -16.015 14.381 1.00 94.31 600 GLU A C 1
ATOM 4789 O O . GLU A 1 600 ? -36.312 -15.897 13.161 1.00 94.31 600 GLU A O 1
ATOM 4794 N N . THR A 1 601 ? -37.218 -16.349 15.169 1.00 93.69 601 THR A N 1
ATOM 4795 C CA . THR A 1 601 ? -38.549 -16.698 14.656 1.00 93.69 601 THR A CA 1
ATOM 4796 C C . THR A 1 601 ? -39.182 -15.527 13.902 1.00 93.69 601 THR A C 1
ATOM 4798 O O . THR A 1 601 ? -39.714 -15.709 12.806 1.00 93.69 601 THR A O 1
ATOM 4801 N N . PHE A 1 602 ? -39.073 -14.310 14.446 1.00 94.25 602 PHE A N 1
ATOM 4802 C CA . PHE A 1 602 ? -39.608 -13.105 13.815 1.00 94.25 602 PHE A CA 1
ATOM 4803 C C . PHE A 1 602 ? -38.949 -12.820 12.460 1.00 94.25 602 PHE A C 1
ATOM 4805 O O . PHE A 1 602 ? -39.639 -12.639 11.452 1.00 94.25 602 PHE A O 1
ATOM 4812 N N . TYR A 1 603 ? -37.612 -12.797 12.417 1.00 94.94 603 TYR A N 1
ATOM 4813 C CA . TYR A 1 603 ? -36.895 -12.460 11.190 1.00 94.94 603 TYR A CA 1
ATOM 4814 C C . TYR A 1 603 ? -36.919 -13.588 10.158 1.00 94.94 603 TYR A C 1
ATOM 4816 O O . TYR A 1 603 ? -36.953 -13.274 8.973 1.00 94.94 603 TYR A O 1
ATOM 4824 N N . LYS A 1 604 ? -37.002 -14.869 10.550 1.00 92.81 604 LYS A N 1
ATOM 4825 C CA . LYS A 1 604 ? -37.151 -15.988 9.597 1.00 92.81 604 LYS A CA 1
ATOM 4826 C C . LYS A 1 604 ? -38.381 -15.816 8.711 1.00 92.81 604 LYS A C 1
ATOM 4828 O O . LYS A 1 604 ? -38.287 -15.964 7.496 1.00 92.81 604 LYS A O 1
ATOM 4833 N N . GLN A 1 605 ? -39.515 -15.454 9.306 1.00 92.00 605 GLN A N 1
ATOM 4834 C CA . GLN A 1 605 ? -40.745 -15.217 8.558 1.00 92.00 605 GLN A CA 1
ATOM 4835 C C . GLN A 1 605 ? -40.677 -13.903 7.761 1.00 92.00 605 GLN A C 1
ATOM 4837 O O . GLN A 1 605 ? -40.923 -13.885 6.554 1.00 92.00 605 GLN A O 1
ATOM 4842 N N . LYS A 1 606 ? -40.305 -12.794 8.417 1.00 92.50 606 LYS A N 1
ATOM 4843 C CA . LYS A 1 606 ? -40.338 -11.459 7.797 1.00 92.50 606 LYS A CA 1
ATOM 4844 C C . LYS A 1 606 ? -39.327 -11.276 6.670 1.00 92.50 606 LYS A C 1
ATOM 4846 O O . LYS A 1 606 ? -39.639 -10.609 5.686 1.00 92.50 606 LYS A O 1
ATOM 4851 N N . ALA A 1 607 ? -38.139 -11.862 6.794 1.00 93.50 607 ALA A N 1
ATOM 4852 C CA . ALA A 1 607 ? -37.106 -11.773 5.772 1.00 93.50 607 ALA A CA 1
ATOM 4853 C C . ALA A 1 607 ? -37.553 -12.426 4.458 1.00 93.50 607 ALA A C 1
ATOM 4855 O O . ALA A 1 607 ? -37.410 -11.826 3.393 1.00 93.50 607 ALA A O 1
ATOM 4856 N N . GLN A 1 608 ? -38.157 -13.616 4.541 1.00 93.00 608 GLN A N 1
ATOM 4857 C CA . GLN A 1 608 ? -38.664 -14.328 3.372 1.00 93.00 608 GLN A CA 1
ATOM 4858 C C . GLN A 1 608 ? -39.816 -13.570 2.695 1.00 93.00 608 GLN A C 1
ATOM 4860 O O . GLN A 1 608 ? -39.798 -13.410 1.474 1.00 93.00 608 GLN A O 1
ATOM 4865 N N . GLU A 1 609 ? -40.779 -13.059 3.474 1.00 93.75 609 GLU A N 1
ATOM 4866 C CA . GLU A 1 609 ? -41.884 -12.230 2.965 1.00 93.75 609 GLU A CA 1
ATOM 4867 C C . GLU A 1 609 ? -41.359 -10.986 2.221 1.00 93.75 609 GLU A C 1
ATOM 4869 O O . GLU A 1 609 ? -41.796 -10.687 1.108 1.00 93.75 609 GLU A O 1
ATOM 4874 N N . TYR A 1 610 ? -40.383 -10.279 2.804 1.00 94.12 610 TYR A N 1
ATOM 4875 C CA . TYR A 1 610 ? -39.836 -9.052 2.222 1.00 94.12 610 TYR A CA 1
ATOM 4876 C C . TYR A 1 610 ? -39.031 -9.314 0.944 1.00 94.12 610 TYR A C 1
ATOM 4878 O O . TYR A 1 610 ? -39.159 -8.575 -0.034 1.00 94.12 610 TYR A O 1
ATOM 4886 N N . LEU A 1 611 ? -38.213 -10.373 0.928 1.00 93.19 611 LEU A N 1
ATOM 4887 C CA . LEU A 1 611 ? -37.413 -10.740 -0.239 1.00 93.19 611 LEU A CA 1
ATOM 4888 C C . LEU A 1 611 ? -38.299 -11.065 -1.451 1.00 93.19 611 LEU A C 1
ATOM 4890 O O . LEU A 1 611 ? -38.006 -10.613 -2.558 1.00 93.19 611 LEU A O 1
ATOM 4894 N N . GLN A 1 612 ? -39.389 -11.812 -1.240 1.00 92.38 612 GLN A N 1
ATOM 4895 C CA . GLN A 1 612 ? -40.323 -12.186 -2.308 1.00 92.38 612 GLN A CA 1
ATOM 4896 C C . GLN A 1 612 ? -41.087 -10.983 -2.873 1.00 92.38 612 GLN A C 1
ATOM 4898 O O . GLN A 1 612 ? -41.340 -10.938 -4.074 1.00 92.38 612 GLN A O 1
ATOM 4903 N N . ALA A 1 613 ? -41.432 -10.007 -2.031 1.00 94.12 613 ALA A N 1
ATOM 4904 C CA . ALA A 1 613 ? -42.183 -8.828 -2.454 1.00 94.12 613 ALA A CA 1
ATOM 4905 C C . ALA A 1 613 ? -41.312 -7.766 -3.152 1.00 94.12 613 ALA A C 1
ATOM 4907 O O . ALA A 1 613 ? -41.755 -7.148 -4.119 1.00 94.12 613 ALA A O 1
ATOM 4908 N N . ASN A 1 614 ? -40.077 -7.549 -2.677 1.00 92.06 614 ASN A N 1
ATOM 4909 C CA . ASN A 1 614 ? -39.299 -6.348 -3.016 1.00 92.06 614 ASN A CA 1
ATOM 4910 C C . ASN A 1 614 ? -38.001 -6.629 -3.796 1.00 92.06 614 ASN A C 1
ATOM 4912 O O . ASN A 1 614 ? -37.350 -5.682 -4.252 1.00 92.06 614 ASN A O 1
ATOM 4916 N N . GLY A 1 615 ? -37.620 -7.901 -3.949 1.00 92.88 615 GLY A N 1
ATOM 4917 C CA . GLY A 1 615 ? -36.405 -8.330 -4.644 1.00 92.88 615 GLY A CA 1
ATOM 4918 C C . GLY A 1 615 ? -35.114 -8.174 -3.828 1.00 92.88 615 GLY A C 1
ATOM 4919 O O . GLY A 1 615 ? -35.084 -7.584 -2.747 1.00 92.88 615 GLY A O 1
ATOM 4920 N N . VAL A 1 616 ? -34.015 -8.712 -4.370 1.00 93.19 616 VAL A N 1
ATOM 4921 C CA . VAL A 1 616 ? -32.724 -8.868 -3.668 1.00 93.19 616 VAL A CA 1
ATOM 4922 C C . VAL A 1 616 ? -32.077 -7.527 -3.309 1.00 93.19 616 VAL A C 1
ATOM 4924 O O . VAL A 1 616 ? -31.565 -7.361 -2.205 1.00 93.19 616 VAL A O 1
ATOM 4927 N N . GLU A 1 617 ? -32.113 -6.544 -4.211 1.00 90.38 617 GLU A N 1
ATOM 4928 C CA . GLU A 1 617 ? -31.442 -5.255 -3.990 1.00 90.38 617 GLU A CA 1
ATOM 4929 C C . GLU A 1 617 ? -32.028 -4.483 -2.802 1.00 90.38 617 GLU A C 1
ATOM 4931 O O . GLU A 1 617 ? -31.296 -4.010 -1.930 1.00 90.38 617 GLU A O 1
ATOM 4936 N N . ASN A 1 618 ? -33.358 -4.388 -2.748 1.00 92.38 618 ASN A N 1
ATOM 4937 C CA . ASN A 1 618 ? -34.063 -3.735 -1.648 1.00 92.38 618 ASN A CA 1
ATOM 4938 C C . ASN A 1 618 ? -33.953 -4.556 -0.364 1.00 92.38 618 ASN A C 1
ATOM 4940 O O . ASN A 1 618 ? -33.825 -3.985 0.719 1.00 92.38 618 ASN A O 1
ATOM 4944 N N . TYR A 1 619 ? -33.945 -5.887 -0.482 1.00 95.38 619 TYR A N 1
ATOM 4945 C CA . TYR A 1 619 ? -33.718 -6.777 0.647 1.00 95.38 619 TYR A CA 1
ATOM 4946 C C . TYR A 1 619 ? -32.359 -6.535 1.315 1.00 95.38 619 TYR A C 1
ATOM 4948 O O . TYR A 1 619 ? -32.295 -6.491 2.538 1.00 95.38 619 TYR A O 1
ATOM 4956 N N . MET A 1 620 ? -31.282 -6.299 0.557 1.00 93.94 620 MET A N 1
ATOM 4957 C CA . MET A 1 620 ? -29.974 -5.982 1.148 1.00 93.94 620 MET A CA 1
ATOM 4958 C C . MET A 1 620 ? -30.015 -4.701 1.996 1.00 93.94 620 MET A C 1
ATOM 4960 O O . MET A 1 620 ? -29.507 -4.684 3.118 1.00 93.94 620 MET A O 1
ATOM 4964 N N . LYS A 1 621 ? -30.664 -3.637 1.500 1.00 93.81 621 LYS A N 1
ATOM 4965 C CA . LYS A 1 621 ? -30.843 -2.392 2.270 1.00 93.81 621 LYS A CA 1
ATOM 4966 C C . LYS A 1 621 ? -31.691 -2.628 3.524 1.00 93.81 621 LYS A C 1
ATOM 4968 O O . LYS A 1 621 ? -31.340 -2.154 4.602 1.00 93.81 621 LYS A O 1
ATOM 4973 N N . TYR A 1 622 ? -32.761 -3.412 3.392 1.00 94.38 622 TYR A N 1
ATOM 4974 C CA . TYR A 1 622 ? -33.607 -3.825 4.509 1.00 94.38 622 TYR A CA 1
ATOM 4975 C C . TYR A 1 622 ? -32.823 -4.621 5.563 1.00 94.38 622 TYR A C 1
ATOM 4977 O O . TYR A 1 622 ? -32.895 -4.296 6.744 1.00 94.38 622 TYR A O 1
ATOM 4985 N N . ALA A 1 623 ? -32.025 -5.610 5.155 1.00 94.69 623 ALA A N 1
ATOM 4986 C CA . ALA A 1 623 ? -31.212 -6.423 6.054 1.00 94.69 623 ALA A CA 1
ATOM 4987 C C . ALA A 1 623 ? -30.166 -5.576 6.797 1.00 94.69 623 ALA A C 1
ATOM 4989 O O . ALA A 1 623 ? -30.031 -5.706 8.012 1.00 94.69 623 ALA A O 1
ATOM 4990 N N . GLU A 1 624 ? -29.473 -4.657 6.109 1.00 93.50 624 GLU A N 1
ATOM 4991 C CA . GLU A 1 624 ? -28.521 -3.738 6.752 1.00 93.50 624 GLU A CA 1
ATOM 4992 C C . GLU A 1 624 ? -29.217 -2.847 7.792 1.00 93.50 624 GLU A C 1
ATOM 4994 O O . GLU A 1 624 ? -28.719 -2.687 8.910 1.00 93.50 624 GLU A O 1
ATOM 4999 N N . GLN A 1 625 ? -30.384 -2.295 7.450 1.00 94.25 625 GLN A N 1
ATOM 5000 C CA . GLN A 1 625 ? -31.171 -1.477 8.366 1.00 94.25 625 GLN A CA 1
ATOM 5001 C C . GLN A 1 625 ? -31.635 -2.284 9.586 1.00 94.25 625 GLN A C 1
ATOM 5003 O O . GLN A 1 625 ? -31.455 -1.834 10.718 1.00 94.25 625 GLN A O 1
ATOM 5008 N N . LYS A 1 626 ? -32.185 -3.486 9.381 1.00 93.94 626 LYS A N 1
ATOM 5009 C CA . LYS A 1 626 ? -32.682 -4.336 10.472 1.00 93.94 626 LYS A CA 1
ATOM 5010 C C . LYS A 1 626 ? -31.580 -4.836 11.391 1.00 93.94 626 LYS A C 1
ATOM 5012 O O . LYS A 1 626 ? -31.795 -4.871 12.597 1.00 93.94 626 LYS A O 1
ATOM 5017 N N . LEU A 1 627 ? -30.385 -5.108 10.869 1.00 94.38 627 LEU A N 1
ATOM 5018 C CA . LEU A 1 627 ? -29.220 -5.397 11.706 1.00 94.38 627 LEU A CA 1
ATOM 5019 C C . LEU A 1 627 ? -28.873 -4.217 12.625 1.00 94.38 627 LEU A C 1
ATOM 5021 O O . LEU A 1 627 ? -28.643 -4.433 13.809 1.00 94.38 627 LEU A O 1
ATOM 5025 N N . ARG A 1 628 ? -28.881 -2.974 12.121 1.00 93.62 628 ARG A N 1
ATOM 5026 C CA . ARG A 1 628 ? -28.604 -1.780 12.947 1.00 93.62 628 ARG A CA 1
ATOM 5027 C C . ARG A 1 628 ? -29.690 -1.530 13.993 1.00 93.62 628 ARG A C 1
ATOM 5029 O O . ARG A 1 628 ? -29.373 -1.186 15.130 1.00 93.62 628 ARG A O 1
ATOM 5036 N N . GLU A 1 629 ? -30.956 -1.694 13.613 1.00 93.56 629 GLU A N 1
ATOM 5037 C CA . GLU A 1 629 ? -32.090 -1.569 14.536 1.00 93.56 629 GLU A CA 1
ATOM 5038 C C . GLU A 1 629 ? -32.014 -2.616 15.654 1.00 93.56 629 GLU A C 1
ATOM 5040 O O . GLU A 1 629 ? -32.200 -2.275 16.820 1.00 93.56 629 GLU A O 1
ATOM 5045 N N . GLU A 1 630 ? -31.702 -3.873 15.325 1.00 94.19 630 GLU A N 1
ATOM 5046 C CA . GLU A 1 630 ? -31.609 -4.943 16.319 1.00 94.19 630 GLU A CA 1
ATOM 5047 C C . GLU A 1 630 ? -30.361 -4.814 17.197 1.00 94.19 630 GLU A C 1
ATOM 5049 O O . GLU A 1 630 ? -30.426 -5.100 18.386 1.00 94.19 630 GLU A O 1
ATOM 5054 N N . GLU A 1 631 ? -29.255 -4.286 16.673 1.00 92.75 631 GLU A N 1
ATOM 5055 C CA . GLU A 1 631 ? -28.074 -3.948 17.471 1.00 92.75 631 GLU A CA 1
ATOM 5056 C C . GLU A 1 631 ? -28.380 -2.838 18.496 1.00 92.75 631 GLU A C 1
ATOM 5058 O O . GLU A 1 631 ? -27.992 -2.924 19.663 1.00 92.75 631 GLU A O 1
ATOM 5063 N N . ALA A 1 632 ? -29.114 -1.797 18.084 1.00 92.38 632 ALA A N 1
ATOM 5064 C CA . ALA A 1 632 ? -29.567 -0.733 18.981 1.00 92.38 632 ALA A CA 1
ATOM 5065 C C . ALA A 1 632 ? -30.566 -1.251 20.029 1.00 92.38 632 ALA A C 1
ATOM 5067 O O . ALA A 1 632 ? -30.491 -0.869 21.198 1.00 92.38 632 ALA A O 1
ATOM 5068 N N . ARG A 1 633 ? -31.467 -2.154 19.628 1.00 92.69 633 ARG A N 1
ATOM 5069 C CA . ARG A 1 633 ? -32.431 -2.803 20.520 1.00 92.69 633 ARG A CA 1
ATOM 5070 C C . ARG A 1 633 ? -31.755 -3.755 21.511 1.00 92.69 633 ARG A C 1
ATOM 5072 O O . ARG A 1 633 ? -32.081 -3.732 22.694 1.00 92.69 633 ARG A O 1
ATOM 5079 N N . GLY A 1 634 ? -30.764 -4.520 21.059 1.00 91.25 634 GLY A N 1
ATOM 5080 C CA . GLY A 1 634 ? -29.934 -5.383 21.894 1.00 91.25 634 GLY A CA 1
ATOM 5081 C C . GLY A 1 634 ? -29.231 -4.594 22.992 1.00 91.25 634 GLY A C 1
ATOM 5082 O O . GLY A 1 634 ? -29.371 -4.937 24.160 1.00 91.25 634 GLY A O 1
ATOM 5083 N N . ARG A 1 635 ? -28.597 -3.463 22.647 1.00 90.50 635 ARG A N 1
ATOM 5084 C CA . ARG A 1 635 ? -27.982 -2.546 23.629 1.00 90.50 635 ARG A CA 1
ATOM 5085 C C . ARG A 1 635 ? -28.967 -1.998 24.666 1.00 90.50 635 ARG A C 1
ATOM 5087 O O . ARG A 1 635 ? -28.566 -1.638 25.765 1.00 90.50 635 ARG A O 1
ATOM 5094 N N . LYS A 1 636 ? -30.249 -1.894 24.313 1.00 90.56 636 LYS A N 1
ATOM 5095 C CA . LYS A 1 636 ? -31.304 -1.372 25.189 1.00 90.56 636 LYS A CA 1
ATOM 5096 C C . LYS A 1 636 ? -31.862 -2.437 26.140 1.00 90.56 636 LYS A C 1
ATOM 5098 O O . LYS A 1 636 ? -32.161 -2.113 27.287 1.00 90.56 636 LYS A O 1
ATOM 5103 N N . TYR A 1 637 ? -32.039 -3.677 25.674 1.00 90.31 637 TYR A N 1
ATOM 5104 C CA . TYR A 1 637 ? -32.771 -4.718 26.415 1.00 90.31 637 TYR A CA 1
ATOM 5105 C C . TYR A 1 637 ? -31.944 -5.903 26.896 1.00 90.31 637 TYR A C 1
ATOM 5107 O O . TYR A 1 637 ? -32.341 -6.535 27.874 1.00 90.31 637 TYR A O 1
ATOM 5115 N N . LEU A 1 638 ? -30.836 -6.238 26.240 1.00 88.81 638 LEU A N 1
ATOM 5116 C CA . LEU A 1 638 ? -29.942 -7.277 26.740 1.00 88.81 638 LEU A CA 1
ATOM 5117 C C . LEU A 1 638 ? -29.079 -6.716 27.873 1.00 88.81 638 LEU A C 1
ATOM 5119 O O . LEU A 1 638 ? -29.013 -5.507 28.115 1.00 88.81 638 LEU A O 1
ATOM 5123 N N . GLN A 1 639 ? -28.460 -7.618 28.625 1.00 84.38 639 GLN A N 1
ATOM 5124 C CA . GLN A 1 639 ? -27.418 -7.241 29.563 1.00 84.38 639 GLN A CA 1
ATOM 5125 C C . GLN A 1 639 ? -26.237 -6.652 28.791 1.00 84.38 639 GLN A C 1
ATOM 5127 O O . GLN A 1 639 ? -25.864 -7.163 27.733 1.00 84.38 639 GLN A O 1
ATOM 5132 N N . ASP A 1 640 ? -25.646 -5.603 29.359 1.00 79.38 640 ASP A N 1
ATOM 5133 C CA . ASP A 1 640 ? -24.448 -4.925 28.867 1.00 79.38 640 ASP A CA 1
ATOM 5134 C C . ASP A 1 640 ? -23.234 -5.871 29.006 1.00 79.38 640 ASP A C 1
ATOM 5136 O O . ASP A 1 640 ? -22.441 -5.820 29.942 1.00 79.38 640 ASP A O 1
ATOM 5140 N N . ASN A 1 641 ? -23.177 -6.859 28.115 1.00 81.31 641 ASN A N 1
ATOM 5141 C CA . ASN A 1 641 ? -22.129 -7.859 28.008 1.00 81.31 641 ASN A CA 1
ATOM 5142 C C . ASN A 1 641 ? -21.812 -8.068 26.526 1.00 81.31 641 ASN A C 1
ATOM 5144 O O . ASN A 1 641 ? -22.703 -8.318 25.708 1.00 81.31 641 ASN A O 1
ATOM 5148 N N . GLN A 1 642 ? -20.524 -8.029 26.188 1.00 82.38 642 GLN A N 1
ATOM 5149 C CA . GLN A 1 642 ? -20.047 -8.219 24.822 1.00 82.38 642 GLN A CA 1
ATOM 5150 C C . GLN A 1 642 ? -20.512 -9.564 24.233 1.00 82.38 642 GLN A C 1
ATOM 5152 O O . GLN A 1 642 ? -20.926 -9.617 23.079 1.00 82.38 642 GLN A O 1
ATOM 5157 N N . GLN A 1 643 ? -20.541 -10.632 25.038 1.00 84.62 643 GLN A N 1
ATOM 5158 C CA . GLN A 1 643 ? -20.922 -11.969 24.572 1.00 84.62 643 GLN A CA 1
ATOM 5159 C C . GLN A 1 643 ? -22.404 -12.080 24.170 1.00 84.62 643 GLN A C 1
ATOM 5161 O O . GLN A 1 643 ? -22.725 -12.736 23.176 1.00 84.62 643 GLN A O 1
ATOM 5166 N N . SER A 1 644 ? -23.309 -11.437 24.914 1.00 87.06 644 SER A N 1
ATOM 5167 C CA . SER A 1 644 ? -24.748 -11.449 24.612 1.00 87.06 644 SER A CA 1
ATOM 5168 C C . SER A 1 644 ? -25.044 -10.639 23.344 1.00 87.06 644 SER A C 1
ATOM 5170 O O . SER A 1 644 ? -25.837 -11.059 22.501 1.00 87.06 644 SER A O 1
ATOM 5172 N N . MET A 1 645 ? -24.338 -9.517 23.151 1.00 90.50 645 MET A N 1
ATOM 5173 C CA . MET A 1 645 ? -24.417 -8.724 21.920 1.00 90.50 645 MET A CA 1
ATOM 5174 C C . MET A 1 645 ? -23.866 -9.477 20.704 1.00 90.50 645 MET A C 1
ATOM 5176 O O . MET A 1 645 ? -24.506 -9.489 19.655 1.00 90.50 645 MET A O 1
ATOM 5180 N N . GLU A 1 646 ? -22.718 -10.146 20.832 1.00 89.94 646 GLU A N 1
ATOM 5181 C CA . GLU A 1 646 ? -22.156 -10.981 19.762 1.00 89.94 646 GLU A CA 1
ATOM 5182 C C . GLU A 1 646 ? -23.100 -12.134 19.387 1.00 89.94 646 GLU A C 1
ATOM 5184 O O . GLU A 1 646 ? -23.300 -12.405 18.203 1.00 89.94 646 GLU A O 1
ATOM 5189 N N . SER A 1 647 ? -23.738 -12.764 20.377 1.00 90.62 647 SER A N 1
ATOM 5190 C CA . SER A 1 647 ? -24.702 -13.851 20.161 1.00 90.62 647 SER A CA 1
ATOM 5191 C C . SER A 1 647 ? -25.965 -13.368 19.440 1.00 90.62 647 SER A C 1
ATOM 5193 O O . SER A 1 647 ? -26.413 -14.015 18.491 1.00 90.62 647 SER A O 1
ATOM 5195 N N . LEU A 1 648 ? -26.492 -12.194 19.814 1.00 93.81 648 LEU A N 1
ATOM 5196 C CA . LEU A 1 648 ? -27.607 -11.553 19.112 1.00 93.81 648 LEU A CA 1
ATOM 5197 C C . LEU A 1 648 ? -27.249 -11.218 17.667 1.00 93.81 648 LEU A C 1
ATOM 5199 O O . LEU A 1 648 ? -27.996 -11.565 16.750 1.00 93.81 648 LEU A O 1
ATOM 5203 N N . MET A 1 649 ? -26.109 -10.561 17.452 1.00 93.75 649 MET A N 1
ATOM 5204 C CA . MET A 1 649 ? -25.702 -10.164 16.108 1.00 93.75 649 MET A CA 1
ATOM 5205 C C . MET A 1 649 ? -25.433 -11.375 15.225 1.00 93.75 649 MET A C 1
ATOM 5207 O O . MET A 1 649 ? -25.850 -11.370 14.069 1.00 93.75 649 MET A O 1
ATOM 5211 N N . LYS A 1 650 ? -24.823 -12.435 15.766 1.00 93.00 650 LYS A N 1
ATOM 5212 C CA . LYS A 1 650 ? -24.648 -13.704 15.058 1.00 93.00 650 LYS A CA 1
ATOM 5213 C C . LYS A 1 650 ? -25.993 -14.309 14.653 1.00 93.00 650 LYS A C 1
ATOM 5215 O O . LYS A 1 650 ? -26.187 -14.589 13.477 1.00 93.00 650 LYS A O 1
ATOM 5220 N N . CYS A 1 651 ? -26.941 -14.418 15.584 1.00 94.31 651 CYS A N 1
ATOM 5221 C CA . CYS A 1 651 ? -28.292 -14.906 15.299 1.00 94.31 651 CYS A CA 1
ATOM 5222 C C . CYS A 1 651 ? -28.978 -14.087 14.190 1.00 94.31 651 CYS A C 1
ATOM 5224 O O . CYS A 1 651 ? -29.576 -14.645 13.271 1.00 94.31 651 CYS A O 1
ATOM 5226 N N . CYS A 1 652 ? -28.875 -12.756 14.239 1.00 94.12 652 CYS A N 1
ATOM 5227 C CA . CYS A 1 652 ? -29.476 -11.889 13.226 1.00 94.12 652 CYS A CA 1
ATOM 5228 C C . CYS A 1 652 ? -28.803 -12.044 11.859 1.00 94.12 652 CYS A C 1
ATOM 5230 O O . CYS A 1 652 ? -29.495 -12.086 10.845 1.00 94.12 652 CYS A O 1
ATOM 5232 N N . VAL A 1 653 ? -27.470 -12.142 11.816 1.00 93.81 653 VAL A N 1
ATOM 5233 C CA . VAL A 1 653 ? -26.711 -12.377 10.579 1.00 93.81 653 VAL A CA 1
ATOM 5234 C C . VAL A 1 653 ? -27.055 -13.742 9.987 1.00 93.81 653 VAL A C 1
ATOM 5236 O O . VAL A 1 653 ? -27.270 -13.828 8.780 1.00 93.81 653 VAL A O 1
ATOM 5239 N N . ASP A 1 654 ? -27.193 -14.779 10.811 1.00 92.50 654 ASP A N 1
ATOM 5240 C CA . ASP A 1 654 ? -27.541 -16.123 10.349 1.00 92.50 654 ASP A CA 1
ATOM 5241 C C . ASP A 1 654 ? -28.920 -16.162 9.671 1.00 92.50 654 ASP A C 1
ATOM 5243 O O . ASP A 1 654 ? -29.086 -16.760 8.604 1.00 92.50 654 ASP A O 1
ATOM 5247 N N . VAL A 1 655 ? -29.895 -15.449 10.233 1.00 94.06 655 VAL A N 1
ATOM 5248 C CA . VAL A 1 655 ? -31.268 -15.413 9.714 1.00 94.06 655 VAL A CA 1
ATOM 5249 C C . VAL A 1 655 ? -31.436 -14.450 8.538 1.00 94.06 655 VAL A C 1
ATOM 5251 O O . VAL A 1 655 ? -32.099 -14.790 7.562 1.00 94.06 655 VAL A O 1
ATOM 5254 N N . LEU A 1 656 ? -30.861 -13.246 8.616 1.00 93.56 656 LEU A N 1
ATOM 5255 C CA . LEU A 1 656 ? -31.057 -12.201 7.604 1.00 93.56 656 LEU A CA 1
ATOM 5256 C C . LEU A 1 656 ? -30.071 -12.309 6.437 1.00 93.56 656 LEU A C 1
ATOM 5258 O O . LEU A 1 656 ? -30.403 -11.912 5.322 1.00 93.56 656 LEU A O 1
ATOM 5262 N N . VAL A 1 657 ? -28.860 -12.817 6.659 1.00 93.12 657 VAL A N 1
ATOM 5263 C CA . VAL A 1 657 ? -27.803 -12.816 5.638 1.00 93.12 657 VAL A CA 1
ATOM 5264 C C . VAL A 1 657 ? -27.419 -14.237 5.243 1.00 93.12 657 VAL A C 1
ATOM 5266 O O . VAL A 1 657 ? -27.519 -14.566 4.063 1.00 93.12 657 VAL A O 1
ATOM 5269 N N . THR A 1 658 ? -27.034 -15.099 6.190 1.00 91.81 658 THR A N 1
ATOM 5270 C CA . THR A 1 658 ? -26.541 -16.455 5.883 1.00 91.81 658 THR A CA 1
ATOM 5271 C C . THR A 1 658 ? -27.594 -17.289 5.149 1.00 91.81 658 THR A C 1
ATOM 5273 O O . THR A 1 658 ? -27.268 -17.921 4.146 1.00 91.81 658 THR A O 1
ATOM 5276 N N . ALA A 1 659 ? -28.865 -17.223 5.563 1.00 90.62 659 ALA A N 1
ATOM 5277 C CA . ALA A 1 659 ? -29.968 -17.943 4.915 1.00 90.62 659 ALA A CA 1
ATOM 5278 C C . ALA A 1 659 ? -30.202 -17.556 3.438 1.00 90.62 659 ALA A C 1
ATOM 5280 O O . ALA A 1 659 ? -30.653 -18.385 2.650 1.00 90.62 659 ALA A O 1
ATOM 5281 N N . PHE A 1 660 ? -29.879 -16.318 3.047 1.00 91.94 660 PHE A N 1
ATOM 5282 C CA . PHE A 1 660 ? -30.115 -15.784 1.696 1.00 91.94 660 PHE A CA 1
ATOM 5283 C C . PHE A 1 660 ? -28.820 -15.484 0.928 1.00 91.94 660 PHE A C 1
ATOM 5285 O O . PHE A 1 660 ? -28.848 -14.850 -0.128 1.00 91.94 660 PHE A O 1
ATOM 5292 N N . ARG A 1 661 ? -27.679 -15.957 1.439 1.00 91.81 661 ARG A N 1
ATOM 5293 C CA . ARG A 1 661 ? -26.336 -15.700 0.910 1.00 91.81 661 ARG A CA 1
ATOM 5294 C C . ARG A 1 661 ? -26.225 -15.952 -0.590 1.00 91.81 661 ARG A C 1
ATOM 5296 O O . ARG A 1 661 ? -25.754 -15.083 -1.316 1.00 91.81 661 ARG A O 1
ATOM 5303 N N . ASP A 1 662 ? -26.639 -17.128 -1.055 1.00 91.88 662 ASP A N 1
ATOM 5304 C CA . ASP A 1 662 ? -26.431 -17.525 -2.452 1.00 91.88 662 ASP A CA 1
ATOM 5305 C C . ASP A 1 662 ? -27.293 -16.688 -3.412 1.00 91.88 662 ASP A C 1
ATOM 5307 O O . ASP A 1 662 ? -26.858 -16.356 -4.514 1.00 91.88 662 ASP A O 1
ATOM 5311 N N . VAL A 1 663 ? -28.477 -16.261 -2.957 1.00 92.75 663 VAL A N 1
ATOM 5312 C CA . VAL A 1 663 ? -29.368 -15.351 -3.694 1.00 92.75 663 VAL A CA 1
ATOM 5313 C C . VAL A 1 663 ? -28.750 -13.954 -3.798 1.00 92.75 663 VAL A C 1
ATOM 5315 O O . VAL A 1 663 ? -28.773 -13.349 -4.866 1.00 92.75 663 VAL A O 1
ATOM 5318 N N . ILE A 1 664 ? -28.147 -13.457 -2.712 1.00 92.88 664 ILE A N 1
ATOM 5319 C CA . ILE A 1 664 ? -27.417 -12.181 -2.704 1.00 92.88 664 ILE A CA 1
ATOM 5320 C C . ILE A 1 664 ? -26.198 -12.255 -3.639 1.00 92.88 664 ILE A C 1
ATOM 5322 O O . ILE A 1 664 ? -25.995 -11.372 -4.472 1.00 92.88 664 ILE A O 1
ATOM 5326 N N . LEU A 1 665 ? -25.405 -13.327 -3.545 1.00 92.12 665 LEU A N 1
ATOM 5327 C CA . LEU A 1 665 ? -24.199 -13.523 -4.355 1.00 92.12 665 LEU A CA 1
ATOM 5328 C C . LEU A 1 665 ? -24.489 -13.643 -5.858 1.00 92.12 665 LEU A C 1
ATOM 5330 O O . LEU A 1 665 ? -23.652 -13.228 -6.661 1.00 92.12 665 LEU A O 1
ATOM 5334 N N . ALA A 1 666 ? -25.652 -14.168 -6.252 1.00 92.44 666 ALA A N 1
ATOM 5335 C CA . ALA A 1 666 ? -26.040 -14.303 -7.657 1.00 92.44 666 ALA A CA 1
ATOM 5336 C C . ALA A 1 666 ? -26.150 -12.952 -8.394 1.00 92.44 666 ALA A C 1
ATOM 5338 O O . ALA A 1 666 ? -25.885 -12.886 -9.596 1.00 92.44 666 ALA A O 1
ATOM 5339 N N . GLU A 1 667 ? -26.466 -11.864 -7.684 1.00 92.44 667 GLU A N 1
ATOM 5340 C CA . GLU A 1 667 ? -26.546 -10.515 -8.263 1.00 92.44 667 GLU A CA 1
ATOM 5341 C C . GLU A 1 667 ? -25.172 -9.838 -8.419 1.00 92.44 667 GLU A C 1
ATOM 5343 O O . GLU A 1 667 ? -25.016 -8.921 -9.233 1.00 92.44 667 GLU A O 1
ATOM 5348 N N . CYS A 1 668 ? -24.149 -10.305 -7.693 1.00 93.69 668 CYS A N 1
ATOM 5349 C CA . CYS A 1 668 ? -22.820 -9.687 -7.655 1.00 93.69 668 CYS A CA 1
ATOM 5350 C C . CYS A 1 668 ? -22.192 -9.491 -9.054 1.00 93.69 668 CYS A C 1
ATOM 5352 O O . CYS A 1 668 ? -21.783 -8.368 -9.368 1.00 93.69 668 CYS A O 1
ATOM 5354 N N . PRO A 1 669 ? -22.170 -10.494 -9.963 1.00 93.31 669 PRO A N 1
ATOM 5355 C CA . PRO A 1 669 ? -21.582 -10.321 -11.293 1.00 93.31 669 PRO A CA 1
ATOM 5356 C C . PRO A 1 669 ? -22.277 -9.249 -12.139 1.00 93.31 669 PRO A C 1
ATOM 5358 O O . PRO A 1 669 ? -21.624 -8.579 -12.940 1.00 93.31 669 PRO A O 1
ATOM 5361 N N . ARG A 1 670 ? -23.599 -9.084 -11.999 1.00 93.88 670 ARG A N 1
ATOM 5362 C CA . ARG A 1 670 ? -24.356 -8.058 -12.728 1.00 93.88 670 ARG A CA 1
ATOM 5363 C C . ARG A 1 670 ? -24.019 -6.666 -12.197 1.00 93.88 670 ARG A C 1
ATOM 5365 O O . ARG A 1 670 ? -23.729 -5.783 -13.000 1.00 93.88 670 ARG A O 1
ATOM 5372 N N . MET A 1 671 ? -23.988 -6.501 -10.874 1.00 93.12 671 MET A N 1
ATOM 5373 C CA . MET A 1 671 ? -23.659 -5.230 -10.219 1.00 93.12 671 MET A CA 1
ATOM 5374 C C . MET A 1 671 ? -22.227 -4.770 -10.529 1.00 93.12 671 MET A C 1
ATOM 5376 O O . MET A 1 671 ? -22.010 -3.590 -10.798 1.00 93.12 671 MET A O 1
ATOM 5380 N N . ILE A 1 672 ? -21.263 -5.702 -10.576 1.00 93.12 672 ILE A N 1
ATOM 5381 C CA . ILE A 1 672 ? -19.878 -5.413 -10.988 1.00 93.12 672 ILE A CA 1
ATOM 5382 C C . ILE A 1 672 ? -19.840 -4.905 -12.437 1.00 93.12 672 ILE A C 1
ATOM 5384 O O . ILE A 1 672 ? -19.222 -3.878 -12.707 1.00 93.12 672 ILE A O 1
ATOM 5388 N N . ARG A 1 673 ? -20.531 -5.577 -13.372 1.00 90.75 673 ARG A N 1
ATOM 5389 C CA . ARG A 1 673 ? -20.569 -5.157 -14.789 1.00 90.75 673 ARG A CA 1
ATOM 5390 C C . ARG A 1 673 ? -21.229 -3.792 -14.986 1.00 90.75 673 ARG A C 1
ATOM 5392 O O . ARG A 1 673 ? -20.801 -3.039 -15.854 1.00 90.75 673 ARG A O 1
ATOM 5399 N N . ALA A 1 674 ? -22.272 -3.500 -14.213 1.00 91.56 674 ALA A N 1
ATOM 5400 C CA . ALA A 1 674 ? -23.017 -2.245 -14.278 1.00 91.56 674 ALA A CA 1
ATOM 5401 C C . ALA A 1 674 ? -22.364 -1.097 -13.481 1.00 91.56 674 ALA A C 1
ATOM 5403 O O . ALA A 1 674 ? -22.866 0.022 -13.525 1.00 91.56 674 ALA A O 1
ATOM 5404 N N . ASN A 1 675 ? -21.247 -1.354 -12.787 1.00 90.00 675 ASN A N 1
ATOM 5405 C CA . ASN A 1 675 ? -20.548 -0.387 -11.937 1.00 90.00 675 ASN A CA 1
ATOM 5406 C C . ASN A 1 675 ? -21.435 0.198 -10.813 1.00 90.00 675 ASN A C 1
ATOM 5408 O O . ASN A 1 675 ? -21.360 1.382 -10.491 1.00 90.00 675 ASN A O 1
ATOM 5412 N N . GLU A 1 676 ? -22.300 -0.626 -10.213 1.00 92.81 676 GLU A N 1
ATOM 5413 C CA . GLU A 1 676 ? -23.241 -0.210 -9.160 1.00 92.81 676 GLU A CA 1
ATOM 5414 C C . GLU A 1 676 ? -22.565 -0.197 -7.772 1.00 92.81 676 GLU A C 1
ATOM 5416 O O . GLU A 1 676 ? -22.830 -1.039 -6.911 1.00 92.81 676 GLU A O 1
ATOM 5421 N N . THR A 1 677 ? -21.665 0.765 -7.554 1.00 92.56 677 THR A N 1
ATOM 5422 C CA . THR A 1 677 ? -20.745 0.809 -6.399 1.00 92.56 677 THR A CA 1
ATOM 5423 C C . THR A 1 677 ? -21.442 0.883 -5.036 1.00 92.56 677 THR A C 1
ATOM 5425 O O . THR A 1 677 ? -21.049 0.175 -4.111 1.00 92.56 677 THR A O 1
ATOM 5428 N N . GLU A 1 678 ? -22.527 1.656 -4.908 1.00 91.44 678 GLU A N 1
ATOM 5429 C CA . GLU A 1 678 ? -23.311 1.753 -3.665 1.00 91.44 678 GLU A CA 1
ATOM 5430 C C . GLU A 1 678 ? -23.908 0.393 -3.266 1.00 91.44 678 GLU A C 1
ATOM 5432 O O . GLU A 1 678 ? -23.813 -0.024 -2.109 1.00 91.44 678 GLU A O 1
ATOM 5437 N N . LYS A 1 679 ? -24.485 -0.328 -4.238 1.00 91.81 679 LYS A N 1
ATOM 5438 C CA . LYS A 1 679 ? -25.117 -1.637 -4.017 1.00 91.81 679 LYS A CA 1
ATOM 5439 C C . LYS A 1 679 ? -24.076 -2.695 -3.653 1.00 91.81 679 LYS A C 1
ATOM 5441 O O . LYS A 1 679 ? -24.288 -3.465 -2.717 1.00 91.81 679 LYS A O 1
ATOM 5446 N N . LEU A 1 680 ? -22.932 -2.686 -4.339 1.00 94.00 680 LEU A N 1
ATOM 5447 C CA . LEU A 1 680 ? -21.791 -3.550 -4.026 1.00 94.00 680 LEU A CA 1
ATOM 5448 C C . LEU A 1 680 ? -21.236 -3.288 -2.623 1.00 94.00 680 LEU A C 1
ATOM 5450 O O . LEU A 1 680 ? -20.894 -4.240 -1.925 1.00 94.00 680 LEU A O 1
ATOM 5454 N N . GLY A 1 681 ? -21.214 -2.029 -2.179 1.00 93.44 681 GLY A N 1
ATOM 5455 C CA . GLY A 1 681 ? -20.796 -1.678 -0.824 1.00 93.44 681 GLY A CA 1
ATOM 5456 C C . GLY A 1 681 ? -21.736 -2.202 0.257 1.00 93.44 681 GLY A C 1
ATOM 5457 O O . GLY A 1 681 ? -21.268 -2.694 1.283 1.00 93.44 681 GLY A O 1
ATOM 5458 N N . VAL A 1 682 ? -23.055 -2.162 0.032 1.00 93.75 682 VAL A N 1
ATOM 5459 C CA . VAL A 1 682 ? -24.026 -2.803 0.941 1.00 93.75 682 VAL A CA 1
ATOM 5460 C C . VAL A 1 682 ? -23.809 -4.317 0.959 1.00 93.75 682 VAL A C 1
ATOM 5462 O O . VAL A 1 682 ? -23.693 -4.906 2.032 1.00 93.75 682 VAL A O 1
ATOM 5465 N N . MET A 1 683 ? -23.695 -4.942 -0.217 1.00 94.38 683 MET A N 1
ATOM 5466 C CA . MET A 1 683 ? -23.454 -6.381 -0.350 1.00 94.38 683 MET A CA 1
ATOM 5467 C C . MET A 1 683 ? -22.189 -6.820 0.400 1.00 94.38 683 MET A C 1
ATOM 5469 O O . MET A 1 683 ? -22.232 -7.781 1.166 1.00 94.38 683 MET A O 1
ATOM 5473 N N . PHE A 1 684 ? -21.087 -6.086 0.236 1.00 94.12 684 PHE A N 1
ATOM 5474 C CA . PHE A 1 684 ? -19.828 -6.348 0.927 1.00 94.12 684 PHE A CA 1
ATOM 5475 C C . PHE A 1 684 ? -19.982 -6.249 2.450 1.00 94.12 684 PHE A C 1
ATOM 5477 O O . PHE A 1 684 ? -19.632 -7.193 3.152 1.00 94.12 684 PHE A O 1
ATOM 5484 N N . ARG A 1 685 ? -20.587 -5.171 2.973 1.00 92.06 685 ARG A N 1
ATOM 5485 C CA . ARG A 1 685 ? -20.802 -4.998 4.425 1.00 92.06 685 ARG A CA 1
ATOM 5486 C C . ARG A 1 685 ? -21.693 -6.072 5.053 1.00 92.06 685 ARG A C 1
ATOM 5488 O O . ARG A 1 685 ? -21.583 -6.319 6.254 1.00 92.06 685 ARG A O 1
ATOM 5495 N N . LEU A 1 686 ? -22.601 -6.668 4.281 1.00 92.88 686 LEU A N 1
ATOM 5496 C CA . LEU A 1 686 ? -23.431 -7.782 4.739 1.00 92.88 686 LEU A CA 1
ATOM 5497 C C . LEU A 1 686 ? -22.643 -9.094 4.748 1.00 92.88 686 LEU A C 1
ATOM 5499 O O . LEU A 1 686 ? -22.652 -9.799 5.753 1.00 92.88 686 LEU A O 1
ATOM 5503 N N . LEU A 1 687 ? -21.953 -9.412 3.650 1.00 91.81 687 LEU A N 1
ATOM 5504 C CA . LEU A 1 687 ? -21.256 -10.688 3.484 1.00 91.81 687 LEU A CA 1
ATOM 5505 C C . LEU A 1 687 ? -19.963 -10.786 4.298 1.00 91.81 687 LEU A C 1
ATOM 5507 O O . LEU A 1 687 ? -19.617 -11.883 4.722 1.00 91.81 687 LEU A O 1
ATOM 5511 N N . ASP A 1 688 ? -19.291 -9.666 4.577 1.00 92.44 688 ASP A N 1
ATOM 5512 C CA . ASP A 1 688 ? -18.080 -9.629 5.411 1.00 92.44 688 ASP A CA 1
ATOM 5513 C C . ASP A 1 688 ? -18.356 -9.986 6.882 1.00 92.44 688 ASP A C 1
ATOM 5515 O O . ASP A 1 688 ? -17.458 -10.396 7.613 1.00 92.44 688 ASP A O 1
ATOM 5519 N N . ARG A 1 689 ? -19.622 -9.907 7.317 1.00 89.31 689 ARG A N 1
ATOM 5520 C CA . ARG A 1 689 ? -20.045 -10.367 8.650 1.00 89.31 689 ARG A CA 1
ATOM 5521 C C . ARG A 1 689 ? -20.045 -11.887 8.782 1.00 89.31 689 ARG A C 1
ATOM 5523 O O . ARG A 1 689 ? -20.125 -12.384 9.903 1.00 89.31 689 ARG A O 1
ATOM 5530 N N . ILE A 1 690 ? -19.989 -12.616 7.667 1.00 88.44 690 ILE A N 1
ATOM 5531 C CA . ILE A 1 690 ? -19.953 -14.073 7.664 1.00 88.44 690 ILE A CA 1
ATOM 5532 C C . ILE A 1 690 ? -18.538 -14.526 7.273 1.00 88.44 690 ILE A C 1
ATOM 5534 O O . ILE A 1 690 ? -18.020 -14.077 6.245 1.00 88.44 690 ILE A O 1
ATOM 5538 N N . PRO A 1 691 ? -17.901 -15.425 8.044 1.00 79.31 691 PRO A N 1
ATOM 5539 C CA . PRO A 1 691 ? -16.566 -15.915 7.716 1.00 79.31 691 PRO A CA 1
ATOM 5540 C C . PRO A 1 691 ? -16.521 -16.547 6.315 1.00 79.31 691 PRO A C 1
ATOM 5542 O O . PRO A 1 691 ? -17.453 -17.235 5.902 1.00 79.31 691 PRO A O 1
ATOM 5545 N N . ASP A 1 692 ? -15.431 -16.284 5.589 1.00 74.44 692 ASP A N 1
ATOM 5546 C CA . ASP A 1 692 ? -15.090 -16.845 4.269 1.00 74.44 692 ASP A CA 1
ATOM 5547 C C . ASP A 1 692 ? -16.093 -16.598 3.121 1.00 74.44 692 ASP A C 1
ATOM 5549 O O . ASP A 1 692 ? -15.997 -17.203 2.052 1.00 74.44 692 ASP A O 1
ATOM 5553 N N . ASN A 1 693 ? -17.029 -15.656 3.278 1.00 82.88 693 ASN A N 1
ATOM 5554 C CA . ASN A 1 693 ? -18.085 -15.415 2.285 1.00 82.88 693 ASN A CA 1
ATOM 5555 C C . ASN A 1 693 ? -17.816 -14.299 1.275 1.00 82.88 693 ASN A C 1
ATOM 5557 O O . ASN A 1 693 ? -18.598 -14.118 0.341 1.00 82.88 693 ASN A O 1
ATOM 5561 N N . VAL A 1 694 ? -16.692 -13.600 1.413 1.00 89.88 694 VAL A N 1
ATOM 5562 C CA . VAL A 1 694 ? -16.242 -12.576 0.458 1.00 89.88 694 VAL A CA 1
ATOM 5563 C C . VAL A 1 694 ? -15.506 -13.201 -0.740 1.00 89.88 694 VAL A C 1
ATOM 5565 O O . VAL A 1 694 ? -15.470 -12.611 -1.818 1.00 89.88 694 VAL A O 1
ATOM 5568 N N . GLU A 1 695 ? -14.981 -14.425 -0.604 1.00 90.62 695 GLU A N 1
ATOM 5569 C CA . GLU A 1 695 ? -14.184 -15.113 -1.635 1.00 90.62 695 GLU A CA 1
ATOM 5570 C C . GLU A 1 695 ? -14.876 -15.207 -3.017 1.00 90.62 695 GLU A C 1
ATOM 5572 O O . GLU A 1 695 ? -14.239 -14.875 -4.020 1.00 90.62 695 GLU A O 1
ATOM 5577 N N . PRO A 1 696 ? -16.179 -15.545 -3.134 1.00 91.62 696 PRO A N 1
ATOM 5578 C CA . PRO A 1 696 ? -16.859 -15.547 -4.431 1.00 91.62 696 PRO A CA 1
ATOM 5579 C C . PRO A 1 696 ? -16.887 -14.166 -5.101 1.00 91.62 696 PRO A C 1
ATOM 5581 O O . PRO A 1 696 ? -16.731 -14.067 -6.317 1.00 91.62 696 PRO A O 1
ATOM 5584 N N . MET A 1 697 ? -17.029 -13.084 -4.324 1.00 93.62 697 MET A N 1
ATOM 5585 C CA . MET A 1 697 ? -17.004 -11.717 -4.860 1.00 93.62 697 MET A CA 1
ATOM 5586 C C . MET A 1 697 ? -15.628 -11.369 -5.434 1.00 93.62 697 MET A C 1
ATOM 5588 O O . MET A 1 697 ? -15.547 -10.748 -6.495 1.00 93.62 697 MET A O 1
ATOM 5592 N N . LEU A 1 698 ? -14.552 -11.806 -4.768 1.00 94.50 698 LEU A N 1
ATOM 5593 C CA . LEU A 1 698 ? -13.179 -11.631 -5.253 1.00 94.50 698 LEU A CA 1
ATOM 5594 C C . LEU A 1 698 ? -12.984 -12.334 -6.599 1.00 94.50 698 LEU A C 1
ATOM 5596 O O . LEU A 1 698 ? -12.445 -11.737 -7.531 1.00 94.50 698 LEU A O 1
ATOM 5600 N N . GLN A 1 699 ? -13.479 -13.568 -6.726 1.00 94.06 699 GLN A N 1
ATOM 5601 C CA . GLN A 1 699 ? -13.400 -14.345 -7.966 1.00 94.06 699 GLN A CA 1
ATOM 5602 C C . GLN A 1 699 ? -14.219 -13.717 -9.100 1.00 94.06 699 GLN A C 1
ATOM 5604 O O . GLN A 1 699 ? -13.754 -13.674 -10.241 1.00 94.06 699 GLN A O 1
ATOM 5609 N N . TYR A 1 700 ? -15.410 -13.183 -8.806 1.00 93.62 700 TYR A N 1
ATOM 5610 C CA . TYR A 1 700 ? -16.214 -12.470 -9.800 1.00 93.62 700 TYR A CA 1
ATOM 5611 C C . TYR A 1 700 ? -15.554 -11.173 -10.265 1.00 93.62 700 TYR A C 1
ATOM 5613 O O . TYR A 1 700 ? -15.556 -10.899 -11.468 1.00 93.62 700 TYR A O 1
ATOM 5621 N N . LEU A 1 701 ? -14.957 -10.402 -9.350 1.00 94.75 701 LEU A N 1
ATOM 5622 C CA . LEU A 1 701 ? -14.201 -9.205 -9.709 1.00 94.75 701 LEU A CA 1
ATOM 5623 C C . LEU A 1 701 ? -12.975 -9.568 -10.557 1.00 94.75 701 LEU A C 1
ATOM 5625 O O . LEU A 1 701 ? -12.792 -8.995 -11.629 1.00 94.75 701 LEU A O 1
ATOM 5629 N N . GLU A 1 702 ? -12.173 -10.547 -10.123 1.00 94.94 702 GLU A N 1
ATOM 5630 C CA . GLU A 1 702 ? -10.994 -11.019 -10.859 1.00 94.94 702 GLU A CA 1
ATOM 5631 C C . GLU A 1 702 ? -11.375 -11.462 -12.279 1.00 94.94 702 GLU A C 1
ATOM 5633 O O . GLU A 1 702 ? -10.798 -10.991 -13.262 1.00 94.94 702 GLU A O 1
ATOM 5638 N N . GLY A 1 703 ? -12.396 -12.315 -12.399 1.00 94.25 703 GLY A N 1
ATOM 5639 C CA . GLY A 1 703 ? -12.890 -12.801 -13.684 1.00 94.25 703 GLY A CA 1
ATOM 5640 C C . GLY A 1 703 ? -13.423 -11.681 -14.579 1.00 94.25 703 GLY A C 1
ATOM 5641 O O . GLY A 1 703 ? -13.161 -11.681 -15.784 1.00 94.25 703 GLY A O 1
ATOM 5642 N N . HIS A 1 704 ? -14.127 -10.700 -14.008 1.00 94.44 704 HIS A N 1
ATOM 5643 C CA . HIS A 1 704 ? -14.648 -9.565 -14.763 1.00 94.44 704 HIS A CA 1
ATOM 5644 C C . HIS A 1 704 ? -13.534 -8.654 -15.295 1.00 94.44 704 HIS A C 1
ATOM 5646 O O . HIS A 1 704 ? -13.566 -8.310 -16.477 1.00 94.44 704 HIS A O 1
ATOM 5652 N N . ILE A 1 705 ? -12.533 -8.320 -14.471 1.00 94.12 705 ILE A N 1
ATOM 5653 C CA . ILE A 1 705 ? -11.374 -7.511 -14.883 1.00 94.12 705 ILE A CA 1
ATOM 5654 C C . ILE A 1 705 ? -10.624 -8.204 -16.024 1.00 94.12 705 ILE A C 1
ATOM 5656 O O . ILE A 1 705 ? -10.333 -7.578 -17.043 1.00 94.12 705 ILE A O 1
ATOM 5660 N N . VAL A 1 706 ? -10.349 -9.508 -15.889 1.00 92.88 706 VAL A N 1
ATOM 5661 C CA . VAL A 1 706 ? -9.655 -10.276 -16.934 1.00 92.88 706 VAL A CA 1
ATOM 5662 C C . VAL A 1 706 ? -10.465 -10.301 -18.228 1.00 92.88 706 VAL A C 1
ATOM 5664 O O . VAL A 1 706 ? -9.919 -10.052 -19.302 1.00 92.88 706 VAL A O 1
ATOM 5667 N N . MET A 1 707 ? -11.766 -10.580 -18.144 1.00 91.00 707 MET A N 1
ATOM 5668 C CA . MET A 1 707 ? -12.646 -10.627 -19.311 1.00 91.00 707 MET A CA 1
ATOM 5669 C C . MET A 1 707 ? -12.710 -9.273 -20.029 1.00 91.00 707 MET A C 1
ATOM 5671 O O . MET A 1 707 ? -12.525 -9.229 -21.244 1.00 91.00 707 MET A O 1
ATOM 5675 N N . ARG A 1 708 ? -12.947 -8.180 -19.291 1.00 90.31 708 ARG A N 1
ATOM 5676 C CA . ARG A 1 708 ? -13.080 -6.830 -19.854 1.00 90.31 708 ARG A CA 1
ATOM 5677 C C . ARG A 1 708 ? -11.764 -6.339 -20.449 1.00 90.31 708 ARG A C 1
ATOM 5679 O O . ARG A 1 708 ? -11.745 -5.943 -21.609 1.00 90.31 708 ARG A O 1
ATOM 5686 N N . GLY A 1 709 ? -10.661 -6.464 -19.707 1.00 87.44 709 GLY A N 1
ATOM 5687 C CA . GLY A 1 709 ? -9.343 -6.034 -20.171 1.00 87.44 709 GLY A CA 1
ATOM 5688 C C . GLY A 1 709 ? -8.899 -6.762 -21.443 1.00 87.44 709 GLY A C 1
ATOM 5689 O O . GLY A 1 709 ? -8.394 -6.137 -22.373 1.00 87.44 709 GLY A O 1
ATOM 5690 N N . LEU A 1 710 ? -9.126 -8.079 -21.537 1.00 85.94 710 LEU A N 1
ATOM 5691 C CA . LEU A 1 710 ? -8.806 -8.836 -22.753 1.00 85.94 710 LEU A CA 1
ATOM 5692 C C . LEU A 1 710 ? -9.732 -8.495 -23.927 1.00 85.94 710 LEU A C 1
ATOM 5694 O O . LEU A 1 710 ? -9.253 -8.435 -25.059 1.00 85.94 710 LEU A O 1
ATOM 5698 N N . ALA A 1 711 ? -11.027 -8.281 -23.677 1.00 86.06 711 ALA A N 1
ATOM 5699 C CA . ALA A 1 711 ? -11.984 -7.905 -24.715 1.00 86.06 711 ALA A CA 1
ATOM 5700 C C . ALA A 1 711 ? -11.657 -6.530 -25.317 1.00 86.06 711 ALA A C 1
ATOM 5702 O O . ALA A 1 711 ? -11.628 -6.400 -26.539 1.00 86.06 711 ALA A O 1
ATOM 5703 N N . GLU A 1 712 ? -11.331 -5.545 -24.477 1.00 82.56 712 GLU A N 1
ATOM 5704 C CA . GLU A 1 712 ? -10.955 -4.195 -24.911 1.00 82.56 712 GLU A CA 1
ATOM 5705 C C . GLU A 1 712 ? -9.674 -4.213 -25.759 1.00 82.56 712 GLU A C 1
ATOM 5707 O O . GLU A 1 712 ? -9.616 -3.654 -26.859 1.00 82.56 712 GLU A O 1
ATOM 5712 N N . MET A 1 713 ? -8.656 -4.953 -25.306 1.00 79.81 713 MET A N 1
ATOM 5713 C CA . MET A 1 713 ? -7.414 -5.109 -26.065 1.00 79.81 713 MET A CA 1
ATOM 5714 C C . MET A 1 713 ? -7.628 -5.846 -27.396 1.00 79.81 713 MET A C 1
ATOM 5716 O O . MET A 1 713 ? -6.982 -5.505 -28.388 1.00 79.81 713 MET A O 1
ATOM 5720 N N . ALA A 1 714 ? -8.527 -6.836 -27.441 1.00 78.38 714 ALA A N 1
ATOM 5721 C CA . ALA A 1 714 ? -8.855 -7.569 -28.662 1.00 78.38 714 ALA A CA 1
ATOM 5722 C C . ALA A 1 714 ? -9.647 -6.718 -29.668 1.00 78.38 714 ALA A C 1
ATOM 5724 O O . ALA A 1 714 ? -9.341 -6.745 -30.860 1.00 78.38 714 ALA A O 1
ATOM 5725 N N . ALA A 1 715 ? -10.621 -5.930 -29.203 1.00 76.44 715 ALA A N 1
ATOM 5726 C CA . ALA A 1 715 ? -11.424 -5.050 -30.053 1.00 76.44 715 ALA A CA 1
ATOM 5727 C C . ALA A 1 715 ? -10.559 -4.005 -30.775 1.00 76.44 715 ALA A C 1
ATOM 5729 O O . ALA A 1 715 ? -10.761 -3.712 -31.953 1.00 76.44 715 ALA A O 1
ATOM 5730 N N . SER A 1 716 ? -9.535 -3.503 -30.089 1.00 69.06 716 SER A N 1
ATOM 5731 C CA . SER A 1 716 ? -8.631 -2.482 -30.614 1.00 69.06 716 SER A CA 1
ATOM 5732 C C . SER A 1 716 ? -7.373 -3.056 -31.293 1.00 69.06 716 SER A C 1
ATOM 5734 O O . SER A 1 716 ? -6.457 -2.299 -31.632 1.00 69.06 716 SER A O 1
ATOM 5736 N N . ALA A 1 717 ? -7.319 -4.374 -31.545 1.00 66.50 717 ALA A N 1
ATOM 5737 C CA . ALA A 1 717 ? -6.091 -5.073 -31.925 1.00 66.50 717 ALA A CA 1
ATOM 5738 C C . ALA A 1 717 ? -5.423 -4.557 -33.215 1.00 66.50 717 ALA A C 1
ATOM 5740 O O . ALA A 1 717 ? -4.201 -4.394 -33.263 1.00 66.50 717 ALA A O 1
ATOM 5741 N N . ALA A 1 718 ? -6.221 -4.249 -34.243 1.00 62.53 718 ALA A N 1
ATOM 5742 C CA . ALA A 1 718 ? -5.733 -3.787 -35.546 1.00 62.53 718 ALA A CA 1
ATOM 5743 C C . ALA A 1 718 ? -5.073 -2.396 -35.486 1.00 62.53 718 ALA A C 1
ATOM 5745 O O . ALA A 1 718 ? -4.060 -2.153 -36.141 1.00 62.53 718 ALA A O 1
ATOM 5746 N N . THR A 1 719 ? -5.616 -1.493 -34.666 1.00 68.06 719 THR A N 1
ATOM 5747 C CA . THR A 1 719 ? -5.087 -0.132 -34.483 1.00 68.06 719 THR A CA 1
ATOM 5748 C C . THR A 1 719 ? -3.875 -0.144 -33.554 1.00 68.06 719 THR A C 1
ATOM 5750 O O . THR A 1 719 ? -2.846 0.463 -33.844 1.00 68.06 719 THR A O 1
ATOM 5753 N N . ILE A 1 720 ? -3.974 -0.892 -32.456 1.00 64.88 720 ILE A N 1
ATOM 5754 C CA . ILE A 1 720 ? -2.940 -0.997 -31.424 1.00 64.88 720 ILE A CA 1
ATOM 5755 C C . ILE A 1 720 ? -1.658 -1.659 -31.942 1.00 64.88 720 ILE A C 1
ATOM 5757 O O . ILE A 1 720 ? -0.562 -1.300 -31.509 1.00 64.88 720 ILE A O 1
ATOM 5761 N N . ALA A 1 721 ? -1.753 -2.605 -32.884 1.00 60.16 721 ALA A N 1
ATOM 5762 C CA . ALA A 1 721 ? -0.580 -3.284 -33.438 1.00 60.16 721 ALA A CA 1
ATOM 5763 C C . ALA A 1 721 ? 0.484 -2.307 -33.981 1.00 60.16 721 ALA A C 1
ATOM 5765 O O . ALA A 1 721 ? 1.680 -2.629 -33.975 1.00 60.16 721 ALA A O 1
ATOM 5766 N N . HIS A 1 722 ? 0.047 -1.117 -34.407 1.00 61.81 722 HIS A N 1
ATOM 5767 C CA . HIS A 1 722 ? 0.881 -0.051 -34.953 1.00 61.81 722 HIS A CA 1
ATOM 5768 C C . HIS A 1 722 ? 0.959 1.206 -34.068 1.00 61.81 722 HIS A C 1
ATOM 5770 O O . HIS A 1 722 ? 1.820 2.050 -34.322 1.00 61.81 722 HIS A O 1
ATOM 5776 N N . ASP A 1 723 ? 0.123 1.313 -33.030 1.00 73.25 723 ASP A N 1
ATOM 5777 C CA . ASP A 1 723 ? -0.019 2.492 -32.171 1.00 73.25 723 ASP A CA 1
ATOM 5778 C C . ASP A 1 723 ? 0.110 2.119 -30.682 1.00 73.25 723 ASP A C 1
ATOM 5780 O O . ASP A 1 723 ? -0.829 1.634 -30.046 1.00 73.25 723 ASP A O 1
ATOM 5784 N N . CYS A 1 724 ? 1.307 2.326 -30.121 1.00 77.69 724 CYS A N 1
ATOM 5785 C CA . CYS A 1 724 ? 1.582 1.998 -28.723 1.00 77.69 724 CYS A CA 1
ATOM 5786 C C . CYS A 1 724 ? 0.984 3.003 -27.725 1.00 77.69 724 CYS A C 1
ATOM 5788 O O . CYS A 1 724 ? 0.846 2.644 -26.562 1.00 77.69 724 CYS A O 1
ATOM 5790 N N . GLU A 1 725 ? 0.617 4.217 -28.152 1.00 84.00 725 GLU A N 1
ATOM 5791 C CA . GLU A 1 725 ? -0.044 5.216 -27.296 1.00 84.00 725 GLU A CA 1
ATOM 5792 C C . GLU A 1 725 ? -1.425 4.707 -26.877 1.00 84.00 725 GLU A C 1
ATOM 5794 O O . GLU A 1 725 ? -1.671 4.486 -25.692 1.00 84.00 725 GLU A O 1
ATOM 5799 N N . LYS A 1 726 ? -2.268 4.361 -27.857 1.00 83.69 726 LYS A N 1
ATOM 5800 C CA . LYS A 1 726 ? -3.628 3.858 -27.607 1.00 83.69 726 LYS A CA 1
ATOM 5801 C C . LYS A 1 726 ? -3.665 2.603 -26.742 1.00 83.69 726 LYS A C 1
ATOM 5803 O O . LYS A 1 726 ? -4.570 2.444 -25.931 1.00 83.69 726 LYS A O 1
ATOM 5808 N N . TYR A 1 727 ? -2.688 1.712 -26.903 1.00 84.38 727 TYR A N 1
ATOM 5809 C CA . TYR A 1 727 ? -2.591 0.505 -26.080 1.00 84.38 727 TYR A CA 1
ATOM 5810 C C . TYR A 1 727 ? -2.362 0.816 -24.608 1.00 84.38 727 TYR A C 1
ATOM 5812 O O . TYR A 1 727 ? -3.059 0.291 -23.742 1.00 84.38 727 TYR A O 1
ATOM 5820 N N . VAL A 1 728 ? -1.350 1.641 -24.331 1.00 87.19 728 VAL A N 1
ATOM 5821 C CA . VAL A 1 728 ? -0.949 1.945 -22.959 1.00 87.19 728 VAL A CA 1
ATOM 5822 C C . VAL A 1 728 ? -2.031 2.772 -22.275 1.00 87.19 728 VAL A C 1
ATOM 5824 O O . VAL A 1 728 ? -2.357 2.491 -21.125 1.00 87.19 728 VAL A O 1
ATOM 5827 N N . GLU A 1 729 ? -2.649 3.718 -22.984 1.00 87.25 729 GLU A N 1
ATOM 5828 C CA . GLU A 1 729 ? -3.773 4.494 -22.456 1.00 87.25 729 GLU A CA 1
ATOM 5829 C C . GLU A 1 729 ? -4.999 3.627 -22.151 1.00 87.25 729 GLU A C 1
ATOM 5831 O O . GLU A 1 729 ? -5.560 3.752 -21.066 1.00 87.25 729 GLU A O 1
ATOM 5836 N N . ALA A 1 730 ? -5.387 2.705 -23.040 1.00 87.62 730 ALA A N 1
ATOM 5837 C CA . ALA A 1 730 ? -6.505 1.794 -22.779 1.00 87.62 730 ALA A CA 1
ATOM 5838 C C . ALA A 1 730 ? -6.257 0.930 -21.530 1.00 87.62 730 ALA A C 1
ATOM 5840 O O . ALA A 1 730 ? -7.125 0.803 -20.668 1.00 87.62 730 ALA A O 1
ATOM 5841 N N . LEU A 1 731 ? -5.043 0.392 -21.391 1.00 89.06 731 LEU A N 1
ATOM 5842 C CA . LEU A 1 731 ? -4.662 -0.436 -20.248 1.00 89.06 731 LEU A CA 1
ATOM 5843 C C . LEU A 1 731 ? -4.640 0.355 -18.928 1.00 89.06 731 LEU A C 1
ATOM 5845 O O . LEU A 1 731 ? -5.079 -0.154 -17.896 1.00 89.06 731 LEU A O 1
ATOM 5849 N N . LEU A 1 732 ? -4.150 1.597 -18.960 1.00 90.88 732 LEU A N 1
ATOM 5850 C CA . LEU A 1 732 ? -4.176 2.502 -17.810 1.00 90.88 732 LEU A CA 1
ATOM 5851 C C . LEU A 1 732 ? -5.604 2.901 -17.434 1.00 90.88 732 LEU A C 1
ATOM 5853 O O . LEU A 1 732 ? -5.942 2.889 -16.255 1.00 90.88 732 LEU A O 1
ATOM 5857 N N . ASN A 1 733 ? -6.456 3.207 -18.413 1.00 91.38 733 ASN A N 1
ATOM 5858 C CA . ASN A 1 733 ? -7.852 3.566 -18.171 1.00 91.38 733 ASN A CA 1
ATOM 5859 C C . ASN A 1 733 ? -8.618 2.420 -17.502 1.00 91.38 733 ASN A C 1
ATOM 5861 O O . ASN A 1 733 ? -9.333 2.652 -16.527 1.00 91.38 733 ASN A O 1
ATOM 5865 N N . GLU A 1 734 ? -8.423 1.180 -17.957 1.00 90.56 734 GLU A N 1
ATOM 5866 C CA . GLU A 1 734 ? -8.993 0.001 -17.298 1.00 90.56 734 GLU A CA 1
ATOM 5867 C C . GLU A 1 734 ? -8.457 -0.147 -15.863 1.00 90.56 734 GLU A C 1
ATOM 5869 O O . GLU A 1 734 ? -9.230 -0.380 -14.931 1.00 90.56 734 GLU A O 1
ATOM 5874 N N . TYR A 1 735 ? -7.150 0.051 -15.647 1.00 93.31 735 TYR A N 1
ATOM 5875 C CA . TYR A 1 735 ? -6.550 -0.000 -14.307 1.00 93.31 735 TYR A CA 1
ATOM 5876 C C . TYR A 1 735 ? -7.159 1.022 -13.347 1.00 93.31 735 TYR A C 1
ATOM 5878 O O . TYR A 1 735 ? -7.521 0.673 -12.219 1.00 93.31 735 TYR A O 1
ATOM 5886 N N . TRP A 1 736 ? -7.310 2.270 -13.786 1.00 93.62 736 TRP A N 1
ATOM 5887 C CA . TRP A 1 736 ? -7.891 3.329 -12.967 1.00 93.62 736 TRP A CA 1
ATOM 5888 C C . TRP A 1 736 ? -9.387 3.128 -12.732 1.00 93.62 736 TRP A C 1
ATOM 5890 O O . TRP A 1 736 ? -9.837 3.308 -11.605 1.00 93.62 736 TRP A O 1
ATOM 5900 N N . THR A 1 737 ? -10.129 2.653 -13.736 1.00 93.00 737 THR A N 1
ATOM 5901 C CA . THR A 1 737 ? -11.560 2.330 -13.605 1.00 93.00 737 THR A CA 1
ATOM 5902 C C . THR A 1 737 ? -11.792 1.289 -12.512 1.00 93.00 737 THR A C 1
ATOM 5904 O O . THR A 1 737 ? -12.618 1.483 -11.624 1.00 93.00 737 THR A O 1
ATOM 5907 N N . PHE A 1 738 ? -11.025 0.195 -12.516 1.00 94.25 738 PHE A N 1
ATOM 5908 C CA . PHE A 1 738 ? -11.164 -0.839 -11.490 1.00 94.25 738 PHE A CA 1
ATOM 5909 C C . PHE A 1 738 ? -10.553 -0.453 -10.143 1.00 94.25 738 PHE A C 1
ATOM 5911 O O . PHE A 1 738 ? -10.982 -0.958 -9.109 1.00 94.25 738 PHE A O 1
ATOM 5918 N N . THR A 1 739 ? -9.578 0.453 -10.130 1.00 94.25 739 THR A N 1
ATOM 5919 C CA . THR A 1 739 ? -9.066 1.037 -8.886 1.00 94.25 739 THR A CA 1
ATOM 5920 C C . THR A 1 739 ? -10.125 1.905 -8.211 1.00 94.25 739 THR A C 1
ATOM 5922 O O . THR A 1 739 ? -10.338 1.761 -7.011 1.00 94.25 739 THR A O 1
ATOM 5925 N N . ASP A 1 740 ? -10.832 2.740 -8.972 1.00 94.12 740 ASP A N 1
ATOM 5926 C CA . ASP A 1 740 ? -11.934 3.553 -8.454 1.00 94.12 740 ASP A CA 1
ATOM 5927 C C . ASP A 1 740 ? -13.128 2.696 -8.010 1.00 94.12 740 ASP A C 1
ATOM 5929 O O . ASP A 1 740 ? -13.689 2.929 -6.938 1.00 94.12 740 ASP A O 1
ATOM 5933 N N . LEU A 1 741 ? -13.452 1.632 -8.758 1.00 93.94 741 LEU A N 1
ATOM 5934 C CA . LEU A 1 741 ? -14.454 0.646 -8.343 1.00 93.94 741 LEU A CA 1
ATOM 5935 C C . LEU A 1 741 ? -14.110 0.046 -6.974 1.00 93.94 741 LEU A C 1
ATOM 5937 O O . LEU A 1 741 ? -14.965 0.012 -6.094 1.00 93.94 741 LEU A O 1
ATOM 5941 N N . VAL A 1 742 ? -12.871 -0.417 -6.768 1.00 95.56 742 VAL A N 1
ATOM 5942 C CA . VAL A 1 742 ? -12.469 -1.021 -5.485 1.00 95.56 742 VAL A CA 1
ATOM 5943 C C . VAL A 1 742 ? -12.510 -0.006 -4.347 1.00 95.56 742 VAL A C 1
ATOM 5945 O O . VAL A 1 742 ? -13.003 -0.316 -3.261 1.00 95.56 742 VAL A O 1
ATOM 5948 N N . LYS A 1 743 ? -12.071 1.223 -4.609 1.00 94.50 743 LYS A N 1
ATOM 5949 C CA . LYS A 1 743 ? -12.109 2.312 -3.638 1.00 94.50 743 LYS A CA 1
ATOM 5950 C C . LYS A 1 743 ? -13.531 2.650 -3.196 1.00 94.50 743 LYS A C 1
ATOM 5952 O O . LYS A 1 743 ? -13.806 2.754 -2.004 1.00 94.50 743 LYS A O 1
ATOM 5957 N N . THR A 1 744 ? -14.444 2.822 -4.146 1.00 93.56 744 THR A N 1
ATOM 5958 C CA . THR A 1 744 ? -15.812 3.285 -3.874 1.00 93.56 744 THR A CA 1
ATOM 5959 C C . THR A 1 744 ? -16.728 2.166 -3.383 1.00 93.56 744 THR A C 1
ATOM 5961 O O . THR A 1 744 ? -17.456 2.364 -2.413 1.00 93.56 744 THR A O 1
ATOM 5964 N N . ALA A 1 745 ? -16.679 0.984 -4.005 1.00 93.31 745 ALA A N 1
ATOM 5965 C CA . ALA A 1 745 ? -17.544 -0.142 -3.661 1.00 93.31 745 ALA A CA 1
ATOM 5966 C C . ALA A 1 745 ? -17.044 -0.934 -2.446 1.00 93.31 745 ALA A C 1
ATOM 5968 O O . ALA A 1 745 ? -17.851 -1.387 -1.641 1.00 93.31 745 ALA A O 1
ATOM 5969 N N . PHE A 1 746 ? -15.728 -1.100 -2.297 1.00 94.50 746 PHE A N 1
ATOM 5970 C CA . PHE A 1 746 ? -15.134 -1.971 -1.273 1.00 94.50 746 PHE A CA 1
ATOM 5971 C C . PHE A 1 746 ? -14.264 -1.212 -0.264 1.00 94.50 746 PHE A C 1
ATOM 5973 O O . PHE A 1 746 ? -13.576 -1.841 0.533 1.00 94.50 746 PHE A O 1
ATOM 5980 N N . SER A 1 747 ? -14.295 0.128 -0.273 1.00 93.12 747 SER A N 1
ATOM 5981 C CA . SER A 1 747 ? -13.583 0.981 0.695 1.00 93.12 747 SER A CA 1
ATOM 5982 C C . SER A 1 747 ? -12.081 0.676 0.802 1.00 93.12 747 SER A C 1
ATOM 5984 O O . SER A 1 747 ? -11.528 0.675 1.898 1.00 93.12 747 SER A O 1
ATOM 5986 N N . ASP A 1 748 ? -11.433 0.405 -0.338 1.00 93.25 748 ASP A N 1
ATOM 5987 C CA . ASP A 1 748 ? -10.013 0.023 -0.420 1.00 93.25 748 ASP A CA 1
ATOM 5988 C C . ASP A 1 748 ? -9.654 -1.241 0.393 1.00 93.25 748 ASP A C 1
ATOM 5990 O O . ASP A 1 748 ? -8.535 -1.384 0.893 1.00 93.25 748 ASP A O 1
ATOM 5994 N N . ASP A 1 749 ? -10.584 -2.200 0.501 1.00 94.69 749 ASP A N 1
ATOM 5995 C CA . ASP A 1 749 ? -10.317 -3.476 1.166 1.00 94.69 749 ASP A CA 1
ATOM 5996 C C . ASP A 1 749 ? -9.111 -4.212 0.521 1.00 94.69 749 ASP A C 1
ATOM 5998 O O . ASP A 1 749 ? -9.081 -4.438 -0.701 1.00 94.69 749 ASP A O 1
ATOM 6002 N N . PRO A 1 750 ? -8.108 -4.635 1.322 1.00 94.44 750 PRO A N 1
ATOM 6003 C CA . PRO A 1 750 ? -6.888 -5.262 0.813 1.00 94.44 750 PRO A CA 1
ATOM 6004 C C . PRO A 1 750 ? -7.111 -6.538 -0.010 1.00 94.44 750 PRO A C 1
ATOM 6006 O O . PRO A 1 750 ? -6.311 -6.836 -0.906 1.00 94.44 750 PRO A O 1
ATOM 6009 N N . ARG A 1 751 ? -8.179 -7.302 0.261 1.00 94.50 751 ARG A N 1
ATOM 6010 C CA . ARG A 1 751 ? -8.498 -8.534 -0.479 1.00 94.50 751 ARG A CA 1
ATOM 6011 C C . ARG A 1 751 ? -8.918 -8.192 -1.906 1.00 94.50 751 ARG A C 1
ATOM 6013 O O . ARG A 1 751 ? -8.420 -8.805 -2.850 1.00 94.50 751 ARG A O 1
ATOM 6020 N N . PHE A 1 752 ? -9.741 -7.158 -2.081 1.00 95.44 752 PHE A N 1
ATOM 6021 C CA . PHE A 1 752 ? -10.171 -6.679 -3.399 1.00 95.44 752 PHE A CA 1
ATOM 6022 C C . PHE A 1 752 ? -9.040 -5.993 -4.175 1.00 95.44 752 PHE A C 1
ATOM 6024 O O . PHE A 1 752 ? -8.915 -6.205 -5.383 1.00 95.44 752 PHE A O 1
ATOM 6031 N N . LEU A 1 753 ? -8.156 -5.250 -3.498 1.00 94.81 753 LEU A N 1
ATOM 6032 C CA . LEU A 1 753 ? -6.934 -4.715 -4.117 1.00 94.81 753 LEU A CA 1
ATOM 6033 C C . LEU A 1 753 ? -6.019 -5.841 -4.624 1.00 94.81 753 LEU A C 1
ATOM 6035 O O . LEU A 1 753 ? -5.501 -5.768 -5.738 1.00 94.81 753 LEU A O 1
ATOM 6039 N N . THR A 1 754 ? -5.871 -6.917 -3.845 1.00 95.69 754 THR A N 1
ATOM 6040 C CA . THR A 1 754 ? -5.098 -8.103 -4.245 1.00 95.69 754 THR A CA 1
ATOM 6041 C C . THR A 1 754 ? -5.744 -8.824 -5.431 1.00 95.69 754 THR A C 1
ATOM 6043 O O . THR A 1 754 ? -5.039 -9.212 -6.364 1.00 95.69 754 THR A O 1
ATOM 6046 N N . ALA A 1 755 ? -7.074 -8.968 -5.440 1.00 95.56 755 ALA A N 1
ATOM 6047 C CA . ALA A 1 755 ? -7.815 -9.560 -6.556 1.00 95.56 755 ALA A CA 1
ATOM 6048 C C . ALA A 1 755 ? -7.653 -8.742 -7.849 1.00 95.56 755 ALA A C 1
ATOM 6050 O O . ALA A 1 755 ? -7.367 -9.310 -8.905 1.00 95.56 755 ALA A O 1
ATOM 6051 N N . ARG A 1 756 ? -7.734 -7.405 -7.764 1.00 95.31 756 ARG A N 1
ATOM 6052 C CA . ARG A 1 756 ? -7.431 -6.493 -8.879 1.00 95.31 756 ARG A CA 1
ATOM 6053 C C . ARG A 1 756 ? -5.997 -6.683 -9.374 1.00 95.31 756 ARG A C 1
ATOM 6055 O O . ARG A 1 756 ? -5.792 -6.887 -10.567 1.00 95.31 756 ARG A O 1
ATOM 6062 N N . ASP A 1 757 ? -5.007 -6.645 -8.484 1.00 94.12 757 ASP A N 1
ATOM 6063 C CA . ASP A 1 757 ? -3.588 -6.790 -8.843 1.00 94.12 757 ASP A CA 1
ATOM 6064 C C . ASP A 1 757 ? -3.307 -8.141 -9.524 1.00 94.12 757 ASP A C 1
ATOM 6066 O O . ASP A 1 757 ? -2.583 -8.207 -10.522 1.00 94.12 757 ASP A O 1
ATOM 6070 N N . LYS A 1 758 ? -3.919 -9.222 -9.025 1.00 93.75 758 LYS A N 1
ATOM 6071 C CA . LYS A 1 758 ? -3.850 -10.560 -9.624 1.00 93.75 758 LYS A CA 1
ATOM 6072 C C . LYS A 1 758 ? -4.488 -10.586 -11.015 1.00 93.75 758 LYS A C 1
ATOM 6074 O O . LYS A 1 758 ? -3.870 -11.095 -11.951 1.00 93.75 758 LYS A O 1
ATOM 6079 N N . ALA A 1 759 ? -5.667 -9.987 -11.175 1.00 94.25 759 ALA A N 1
ATOM 6080 C CA . ALA A 1 759 ? -6.348 -9.885 -12.460 1.00 94.25 759 ALA A CA 1
ATOM 6081 C C . ALA A 1 759 ? -5.524 -9.098 -13.489 1.00 94.25 759 ALA A C 1
ATOM 6083 O O . ALA A 1 759 ? -5.287 -9.583 -14.595 1.00 94.25 759 ALA A O 1
ATOM 6084 N N . PHE A 1 760 ? -5.003 -7.924 -13.119 1.00 93.12 760 PHE A N 1
ATOM 6085 C CA . PHE A 1 760 ? -4.159 -7.116 -14.004 1.00 93.12 760 PHE A CA 1
ATOM 6086 C C . PHE A 1 760 ? -2.863 -7.825 -14.380 1.00 93.12 760 PHE A C 1
ATOM 6088 O O . PHE A 1 760 ? -2.432 -7.747 -15.531 1.00 93.12 760 PHE A O 1
ATOM 6095 N N . LYS A 1 761 ? -2.275 -8.595 -13.459 1.00 92.12 761 LYS A N 1
ATOM 6096 C CA . LYS A 1 761 ? -1.140 -9.460 -13.781 1.00 92.12 761 LYS A CA 1
ATOM 6097 C C . LYS A 1 761 ? -1.489 -10.481 -14.871 1.00 92.12 761 LYS A C 1
ATOM 6099 O O . LYS A 1 761 ? -0.678 -10.696 -15.770 1.00 92.12 761 LYS A O 1
ATOM 6104 N N . ILE A 1 762 ? -2.681 -11.075 -14.848 1.00 90.75 762 ILE A N 1
ATOM 6105 C CA . ILE A 1 762 ? -3.133 -11.997 -15.905 1.00 90.75 762 ILE A CA 1
ATOM 6106 C C . ILE A 1 762 ? -3.328 -11.250 -17.233 1.00 90.75 762 ILE A C 1
ATOM 6108 O O . ILE A 1 762 ? -2.872 -11.721 -18.273 1.00 90.75 762 ILE A O 1
ATOM 6112 N N . VAL A 1 763 ? -3.962 -10.075 -17.200 1.00 90.00 763 VAL A N 1
ATOM 6113 C CA . VAL A 1 763 ? -4.245 -9.247 -18.385 1.00 90.00 763 VAL A CA 1
ATOM 6114 C C . VAL A 1 763 ? -2.953 -8.829 -19.099 1.00 90.00 763 VAL A C 1
ATOM 6116 O O . VAL A 1 763 ? -2.800 -9.084 -20.292 1.00 90.00 763 VAL A O 1
ATOM 6119 N N . VAL A 1 764 ? -1.991 -8.261 -18.365 1.00 89.12 764 VAL A N 1
ATOM 6120 C CA . VAL A 1 764 ? -0.720 -7.729 -18.899 1.00 89.12 764 VAL A CA 1
ATOM 6121 C C . VAL A 1 764 ? 0.173 -8.819 -19.502 1.00 89.12 764 VAL A C 1
ATOM 6123 O O . VAL A 1 764 ? 0.849 -8.597 -20.511 1.00 89.12 764 VAL A O 1
ATOM 6126 N N . ASN A 1 765 ? 0.183 -10.011 -18.901 1.00 88.12 765 ASN A N 1
ATOM 6127 C CA . ASN A 1 765 ? 1.018 -11.131 -19.349 1.00 88.12 765 ASN A CA 1
ATOM 6128 C C . ASN A 1 765 ? 0.286 -12.087 -20.307 1.00 88.12 765 ASN A C 1
ATOM 6130 O O . ASN A 1 765 ? 0.858 -13.095 -20.722 1.00 88.12 765 ASN A O 1
ATOM 6134 N N . SER A 1 766 ? -0.956 -11.780 -20.690 1.00 82.75 766 SER A N 1
ATOM 6135 C CA . SER A 1 766 ? -1.725 -12.605 -21.619 1.00 82.75 766 SER A CA 1
ATOM 6136 C C . SER A 1 766 ? -1.134 -12.575 -23.026 1.00 82.75 766 SER A C 1
ATOM 6138 O O . SER A 1 766 ? -0.875 -11.522 -23.603 1.00 82.75 766 SER A O 1
ATOM 6140 N N . THR A 1 767 ? -0.985 -13.756 -23.617 1.00 74.06 767 THR A N 1
ATOM 6141 C CA . THR A 1 767 ? -0.523 -13.951 -24.999 1.00 74.06 767 THR A CA 1
ATOM 6142 C C . THR A 1 767 ? -1.672 -14.024 -26.004 1.00 74.06 767 THR A C 1
ATOM 6144 O O . THR A 1 767 ? -1.432 -14.174 -27.197 1.00 74.06 767 THR A O 1
ATOM 6147 N N . ARG A 1 768 ? -2.927 -13.924 -25.537 1.00 62.53 768 ARG A N 1
ATOM 6148 C CA . ARG A 1 768 ? -4.134 -14.125 -26.360 1.00 62.53 768 ARG A CA 1
ATOM 6149 C C . ARG A 1 768 ? -4.382 -13.016 -27.381 1.00 62.53 768 ARG A C 1
ATOM 6151 O O . ARG A 1 768 ? -5.049 -13.272 -28.374 1.00 62.53 768 ARG A O 1
ATOM 6158 N N . VAL A 1 769 ? -3.888 -11.805 -27.118 1.00 60.66 769 VAL A N 1
ATOM 6159 C CA . VAL A 1 769 ? -4.136 -10.632 -27.972 1.00 60.66 769 VAL A CA 1
ATOM 6160 C C . VAL A 1 769 ? -2.883 -10.246 -28.754 1.00 60.66 769 VAL A C 1
ATOM 6162 O O . VAL A 1 769 ? -2.925 -10.148 -29.976 1.00 60.66 769 VAL A O 1
ATOM 6165 N N . PHE A 1 770 ? -1.749 -10.075 -28.066 1.00 62.31 770 PHE A N 1
ATOM 6166 C CA . PHE A 1 770 ? -0.477 -9.729 -28.696 1.00 62.31 770 PHE A CA 1
ATOM 6167 C C . PHE A 1 770 ? 0.642 -10.633 -28.197 1.00 62.31 770 PHE A C 1
ATOM 6169 O O . PHE A 1 770 ? 1.151 -10.454 -27.087 1.00 62.31 770 PHE A O 1
ATOM 6176 N N . SER A 1 771 ? 1.052 -11.573 -29.045 1.00 58.62 771 SER A N 1
ATOM 6177 C CA . SER A 1 771 ? 2.209 -12.422 -28.797 1.00 58.62 771 SER A CA 1
ATOM 6178 C C . SER A 1 771 ? 3.456 -11.910 -29.518 1.00 58.62 771 SER A C 1
ATOM 6180 O O . SER A 1 771 ? 3.410 -11.356 -30.617 1.00 58.62 771 SER A O 1
ATOM 6182 N N . LEU A 1 772 ? 4.592 -12.108 -28.869 1.00 56.09 772 LEU A N 1
ATOM 6183 C CA . LEU A 1 772 ? 5.928 -12.042 -29.423 1.00 56.09 772 LEU A CA 1
ATOM 6184 C C . LEU A 1 772 ? 6.447 -13.480 -29.499 1.00 56.09 772 LEU A C 1
ATOM 6186 O O . LEU A 1 772 ? 6.538 -14.147 -28.469 1.00 56.09 772 LEU A O 1
ATOM 6190 N N . ASP A 1 773 ? 6.804 -13.951 -30.691 1.00 54.69 773 ASP A N 1
ATOM 6191 C CA . ASP A 1 773 ? 7.427 -15.265 -30.840 1.00 54.69 773 ASP A CA 1
ATOM 6192 C C . ASP A 1 773 ? 8.912 -15.179 -30.493 1.00 54.69 773 ASP A C 1
ATOM 6194 O O . ASP A 1 773 ? 9.704 -14.522 -31.175 1.00 54.69 773 ASP A O 1
ATOM 6198 N N . VAL A 1 774 ? 9.302 -15.853 -29.410 1.00 54.78 774 VAL A N 1
ATOM 6199 C CA . VAL A 1 774 ? 10.705 -15.973 -29.016 1.00 54.78 774 VAL A CA 1
ATOM 6200 C C . VAL A 1 774 ? 11.237 -17.331 -29.504 1.00 54.78 774 VAL A C 1
ATOM 6202 O O . VAL A 1 774 ? 10.796 -18.374 -29.007 1.00 54.78 774 VAL A O 1
ATOM 6205 N N . PRO A 1 775 ? 12.182 -17.381 -30.469 1.00 54.19 775 PRO A N 1
ATOM 6206 C CA . PRO A 1 775 ? 12.798 -18.622 -30.911 1.00 54.19 775 PRO A CA 1
ATOM 6207 C C . PRO A 1 775 ? 13.613 -19.231 -29.771 1.00 54.19 775 PRO A C 1
ATOM 6209 O O . PRO A 1 775 ? 14.482 -18.585 -29.176 1.00 54.19 775 PRO A O 1
ATOM 6212 N N . THR A 1 776 ? 13.328 -20.495 -29.469 1.00 47.91 776 THR A N 1
ATOM 6213 C CA . THR A 1 776 ? 13.963 -21.241 -28.375 1.00 47.91 776 THR A CA 1
ATOM 6214 C C . THR A 1 776 ? 15.100 -22.152 -28.844 1.00 47.91 776 THR A C 1
ATOM 6216 O O . THR A 1 776 ? 15.900 -22.590 -28.022 1.00 47.91 776 THR A O 1
ATOM 6219 N N . LYS A 1 777 ? 15.220 -22.406 -30.155 1.00 46.03 777 LYS A N 1
ATOM 6220 C CA . LYS A 1 777 ? 16.299 -23.191 -30.782 1.00 46.03 777 LYS A CA 1
ATOM 6221 C C . LYS A 1 777 ? 16.665 -22.621 -32.163 1.00 46.03 777 LYS A C 1
ATOM 6223 O O . LYS A 1 777 ? 15.804 -22.010 -32.799 1.00 46.03 777 LYS A O 1
ATOM 6228 N N . PRO A 1 778 ? 17.901 -22.827 -32.665 1.00 43.91 778 PRO A N 1
ATOM 6229 C CA . PRO A 1 778 ? 18.209 -22.582 -34.075 1.00 43.91 778 PRO A CA 1
ATOM 6230 C C . PRO A 1 778 ? 17.298 -23.453 -34.962 1.00 43.91 778 PRO A C 1
ATOM 6232 O O . PRO A 1 778 ? 17.087 -24.626 -34.653 1.00 43.91 778 PRO A O 1
ATOM 6235 N N . LYS A 1 779 ? 16.765 -22.892 -36.062 1.00 41.09 779 LYS A N 1
ATOM 6236 C CA . LYS A 1 779 ? 15.757 -23.497 -36.974 1.00 41.09 779 LYS A CA 1
ATOM 6237 C C . LYS A 1 779 ? 16.165 -24.858 -37.608 1.00 41.09 779 LYS A C 1
ATOM 6239 O O . LYS A 1 779 ? 15.424 -25.389 -38.424 1.00 41.09 779 LYS A O 1
ATOM 6244 N N . SER A 1 780 ? 17.297 -25.480 -37.242 1.00 41.38 780 SER A N 1
ATOM 6245 C CA . SER A 1 780 ? 17.704 -26.809 -37.741 1.00 41.38 780 SER A CA 1
ATOM 6246 C C . SER A 1 780 ? 16.849 -27.976 -37.235 1.00 41.38 780 SER A C 1
ATOM 6248 O O . SER A 1 780 ? 16.912 -29.054 -37.816 1.00 41.38 780 SER A O 1
ATOM 6250 N N . GLN A 1 781 ? 16.036 -27.773 -36.196 1.00 41.44 781 GLN A N 1
ATOM 6251 C CA . GLN A 1 781 ? 15.098 -28.772 -35.677 1.00 41.44 781 GLN A CA 1
ATOM 6252 C C . GLN A 1 781 ? 13.742 -28.125 -35.369 1.00 41.44 781 GLN A C 1
ATOM 6254 O O . GLN A 1 781 ? 13.429 -27.934 -34.201 1.00 41.44 781 GLN A O 1
ATOM 6259 N N . GLY A 1 782 ? 12.978 -27.729 -36.397 1.00 37.81 782 GLY A N 1
ATOM 6260 C CA . GLY A 1 782 ? 11.501 -27.601 -36.411 1.00 37.81 782 GLY A CA 1
ATOM 6261 C C . GLY A 1 782 ? 10.736 -27.042 -35.191 1.00 37.81 782 GLY A C 1
ATOM 6262 O O . GLY A 1 782 ? 9.551 -27.330 -35.043 1.00 37.81 782 GLY A O 1
ATOM 6263 N N . GLY A 1 783 ? 11.365 -26.291 -34.288 1.00 43.50 783 GLY A N 1
ATOM 6264 C CA . GLY A 1 783 ? 10.776 -25.903 -33.009 1.00 43.50 783 GLY A CA 1
ATOM 6265 C C . GLY A 1 783 ? 9.964 -24.620 -33.128 1.00 43.50 783 GLY A C 1
ATOM 6266 O O . GLY A 1 783 ? 10.533 -23.562 -33.386 1.00 43.50 783 GLY A O 1
ATOM 6267 N N . LYS A 1 784 ? 8.649 -24.699 -32.890 1.00 46.56 784 LYS A N 1
ATOM 6268 C CA . LYS A 1 784 ? 7.785 -23.521 -32.706 1.00 46.56 784 LYS A CA 1
ATOM 6269 C C . LYS A 1 784 ? 8.262 -22.712 -31.485 1.00 46.56 784 LYS A C 1
ATOM 6271 O O . LYS A 1 784 ? 8.557 -23.294 -30.439 1.00 46.56 784 LYS A O 1
ATOM 6276 N N . GLY A 1 785 ? 8.374 -21.390 -31.638 1.00 55.94 785 GLY A N 1
ATOM 6277 C CA . GLY A 1 785 ? 8.735 -20.462 -30.559 1.00 55.94 785 GLY A CA 1
ATOM 6278 C C . GLY A 1 785 ? 7.714 -20.472 -29.418 1.00 55.94 785 GLY A C 1
ATOM 6279 O O . GLY A 1 785 ? 6.583 -20.923 -29.596 1.00 55.94 785 GLY A O 1
ATOM 6280 N N . VAL A 1 786 ? 8.120 -20.007 -28.233 1.00 60.84 786 VAL A N 1
ATOM 6281 C CA . VAL A 1 786 ? 7.174 -19.804 -27.124 1.00 60.84 786 VAL A CA 1
ATOM 6282 C C . VAL A 1 786 ? 6.589 -18.398 -27.274 1.00 60.84 786 VAL A C 1
ATOM 6284 O O . VAL A 1 786 ? 7.374 -17.445 -27.303 1.00 60.84 786 VAL A O 1
ATOM 6287 N N . PRO A 1 787 ? 5.257 -18.247 -27.388 1.00 65.00 787 PRO A N 1
ATOM 6288 C CA . PRO A 1 787 ? 4.636 -16.934 -27.452 1.00 65.00 787 PRO A CA 1
ATOM 6289 C C . PRO A 1 787 ? 4.726 -16.255 -26.079 1.00 65.00 787 PRO A C 1
ATOM 6291 O O . PRO A 1 787 ? 4.330 -16.834 -25.068 1.00 65.00 787 PRO A O 1
ATOM 6294 N N . GLU A 1 788 ? 5.230 -15.024 -26.042 1.00 72.44 788 GLU A N 1
ATOM 6295 C CA . GLU A 1 788 ? 5.283 -14.163 -24.851 1.00 72.44 788 GLU A CA 1
ATOM 6296 C C . GLU A 1 788 ? 4.467 -12.886 -25.061 1.00 72.44 788 GLU A C 1
ATOM 6298 O O . GLU A 1 788 ? 4.212 -12.497 -26.194 1.00 72.44 788 GLU A O 1
ATOM 6303 N N . SER A 1 789 ? 4.035 -12.216 -23.989 1.00 79.69 789 SER A N 1
ATOM 6304 C CA . SER A 1 789 ? 3.285 -10.958 -24.121 1.00 79.69 789 SER A CA 1
ATOM 6305 C C . SER A 1 789 ? 4.131 -9.879 -24.807 1.00 79.69 789 SER A C 1
ATOM 6307 O O . SER A 1 789 ? 5.282 -9.644 -24.435 1.00 79.69 789 SER A O 1
ATOM 6309 N N . LYS A 1 790 ? 3.544 -9.175 -25.783 1.00 78.75 790 LYS A N 1
ATOM 6310 C CA . LYS A 1 790 ? 4.162 -8.010 -26.444 1.00 78.75 790 LYS A CA 1
ATOM 6311 C C . LYS A 1 790 ? 4.083 -6.728 -25.601 1.00 78.75 790 LYS A C 1
ATOM 6313 O O . LYS A 1 790 ? 4.738 -5.737 -25.925 1.00 78.75 790 LYS A O 1
ATOM 6318 N N . CYS A 1 791 ? 3.320 -6.737 -24.504 1.00 85.56 791 CYS A N 1
ATOM 6319 C CA . CYS A 1 791 ? 3.139 -5.585 -23.617 1.00 85.56 791 CYS A CA 1
ATOM 6320 C C . CYS A 1 791 ? 4.463 -4.900 -23.204 1.00 85.56 791 CYS A C 1
ATOM 6322 O O . CYS A 1 791 ? 4.541 -3.675 -23.304 1.00 85.56 791 CYS A O 1
ATOM 6324 N N . PRO A 1 792 ? 5.539 -5.620 -22.818 1.00 87.12 792 PRO A N 1
ATOM 6325 C CA . PRO A 1 792 ? 6.797 -4.991 -22.403 1.00 87.12 792 PRO A CA 1
ATOM 6326 C C . PRO A 1 792 ? 7.497 -4.206 -23.528 1.00 87.12 792 PRO A C 1
ATOM 6328 O O . PRO A 1 792 ? 8.116 -3.178 -23.258 1.00 87.12 792 PRO A O 1
ATOM 6331 N N . GLU A 1 793 ? 7.390 -4.650 -24.791 1.00 82.12 793 GLU A N 1
ATOM 6332 C CA . GLU A 1 793 ? 7.897 -3.906 -25.960 1.00 82.12 793 GLU A CA 1
ATOM 6333 C C . GLU A 1 793 ? 7.092 -2.617 -26.165 1.00 82.12 793 GLU A C 1
ATOM 6335 O O . GLU A 1 793 ? 7.671 -1.549 -26.369 1.00 82.12 793 GLU A O 1
ATOM 6340 N N . LEU A 1 794 ? 5.760 -2.708 -26.097 1.00 83.75 794 LEU A N 1
ATOM 6341 C CA . LEU A 1 794 ? 4.867 -1.567 -26.310 1.00 83.75 794 LEU A CA 1
ATOM 6342 C C . LEU A 1 794 ? 5.052 -0.491 -25.233 1.00 83.75 794 LEU A C 1
ATOM 6344 O O . LEU A 1 794 ? 5.148 0.685 -25.580 1.00 83.75 794 LEU A O 1
ATOM 6348 N N . LEU A 1 795 ? 5.210 -0.884 -23.964 1.00 90.19 795 LEU A N 1
ATOM 6349 C CA . LEU A 1 795 ? 5.524 0.043 -22.871 1.00 90.19 795 LEU A CA 1
ATOM 6350 C C . LEU A 1 795 ? 6.865 0.757 -23.108 1.00 90.19 795 LEU A C 1
ATOM 6352 O O . LEU A 1 795 ? 6.950 1.975 -22.971 1.00 90.19 795 LEU A O 1
ATOM 6356 N N . ALA A 1 796 ? 7.909 0.031 -23.528 1.00 88.00 796 ALA A N 1
ATOM 6357 C CA . ALA A 1 796 ? 9.213 0.632 -23.817 1.00 88.00 796 ALA A CA 1
ATOM 6358 C C . ALA A 1 796 ? 9.167 1.601 -25.015 1.00 88.00 796 ALA A C 1
ATOM 6360 O O . ALA A 1 796 ? 9.823 2.645 -24.991 1.00 88.00 796 ALA A O 1
ATOM 6361 N N . ASN A 1 797 ? 8.386 1.273 -26.050 1.00 85.44 797 ASN A N 1
ATOM 6362 C CA . ASN A 1 797 ? 8.162 2.147 -27.205 1.00 85.44 797 ASN A CA 1
ATOM 6363 C C . ASN A 1 797 ? 7.395 3.417 -26.819 1.00 85.44 797 ASN A C 1
ATOM 6365 O O . ASN A 1 797 ? 7.731 4.497 -27.301 1.00 85.44 797 ASN A O 1
ATOM 6369 N N . TYR A 1 798 ? 6.408 3.299 -25.929 1.00 89.56 798 TYR A N 1
ATOM 6370 C CA . TYR A 1 798 ? 5.652 4.440 -25.428 1.00 89.56 798 TYR A CA 1
ATOM 6371 C C . TYR A 1 798 ? 6.535 5.389 -24.601 1.00 89.56 798 TYR A C 1
ATOM 6373 O O . TYR A 1 798 ? 6.568 6.586 -24.884 1.00 89.56 798 TYR A O 1
ATOM 6381 N N . CYS A 1 799 ? 7.372 4.867 -23.692 1.00 91.19 799 CYS A N 1
ATOM 6382 C CA . CYS A 1 799 ? 8.384 5.681 -23.001 1.00 91.19 799 CYS A CA 1
ATOM 6383 C C . CYS A 1 799 ? 9.311 6.416 -23.987 1.00 91.19 799 CYS A C 1
ATOM 6385 O O . CYS A 1 799 ? 9.604 7.594 -23.810 1.00 91.19 799 CYS A O 1
ATOM 6387 N N . ASP A 1 800 ? 9.761 5.746 -25.054 1.00 87.44 800 ASP A N 1
ATOM 6388 C CA . ASP A 1 800 ? 10.600 6.356 -26.095 1.00 87.44 800 ASP A CA 1
ATOM 6389 C C . ASP A 1 800 ? 9.863 7.435 -26.916 1.00 87.44 800 ASP A C 1
ATOM 6391 O O . ASP A 1 800 ? 10.488 8.359 -27.439 1.00 87.44 800 ASP A O 1
ATOM 6395 N N . MET A 1 801 ? 8.537 7.360 -27.051 1.00 86.75 801 MET A N 1
ATOM 6396 C CA . MET A 1 801 ? 7.744 8.435 -27.659 1.00 86.75 801 MET A CA 1
ATOM 6397 C C . MET A 1 801 ? 7.646 9.669 -26.759 1.00 86.75 801 MET A C 1
ATOM 6399 O O . MET A 1 801 ? 7.731 10.785 -27.277 1.00 86.75 801 MET A O 1
ATOM 6403 N N . LEU A 1 802 ? 7.517 9.467 -25.447 1.00 89.88 802 LEU A N 1
ATOM 6404 C CA . LEU A 1 802 ? 7.437 10.533 -24.446 1.00 89.88 802 LEU A CA 1
ATOM 6405 C C . LEU A 1 802 ? 8.781 11.254 -24.240 1.00 89.88 802 LEU A C 1
ATOM 6407 O O . LEU A 1 802 ? 8.807 12.477 -24.151 1.00 89.88 802 LEU A O 1
ATOM 6411 N N . LEU A 1 803 ? 9.897 10.516 -24.241 1.00 90.25 803 LEU A N 1
ATOM 6412 C CA . LEU A 1 803 ? 11.252 11.037 -23.973 1.00 90.25 803 LEU A CA 1
ATOM 6413 C C . LEU A 1 803 ? 11.953 11.664 -25.198 1.00 90.25 803 LEU A C 1
ATOM 6415 O O . LEU A 1 803 ? 13.099 12.109 -25.117 1.00 90.25 803 LEU A O 1
ATOM 6419 N N . ARG A 1 804 ? 11.292 11.701 -26.361 1.00 87.25 804 ARG A N 1
ATOM 6420 C CA . ARG A 1 804 ? 11.780 12.375 -27.582 1.00 87.25 804 ARG A CA 1
ATOM 6421 C C . ARG A 1 804 ? 10.872 13.528 -27.945 1.00 87.25 804 ARG A C 1
ATOM 6423 O O . ARG A 1 804 ? 9.716 13.548 -27.554 1.00 87.25 804 ARG A O 1
ATOM 6430 N N . LYS A 1 805 ? 11.334 14.428 -28.815 1.00 80.44 805 LYS A N 1
ATOM 6431 C CA . LYS A 1 805 ? 10.526 15.527 -29.387 1.00 80.44 805 LYS A CA 1
ATOM 6432 C C . LYS A 1 805 ? 9.527 15.040 -30.457 1.00 80.44 805 LYS A C 1
ATOM 6434 O O . LYS A 1 805 ? 9.613 15.429 -31.625 1.00 80.44 805 LYS A O 1
ATOM 6439 N N . THR A 1 806 ? 8.597 14.166 -30.081 1.00 80.94 806 THR A N 1
ATOM 6440 C CA . THR A 1 806 ? 7.523 13.645 -30.939 1.00 80.94 806 THR A CA 1
ATOM 6441 C C . THR A 1 806 ? 6.321 14.599 -30.980 1.00 80.94 806 THR A C 1
ATOM 6443 O O . THR A 1 806 ? 6.227 15.512 -30.163 1.00 80.94 806 THR A O 1
ATOM 6446 N N . PRO A 1 807 ? 5.379 14.440 -31.931 1.00 79.62 807 PRO A N 1
ATOM 6447 C CA . PRO A 1 807 ? 4.128 15.198 -31.902 1.00 79.62 807 PRO A CA 1
ATOM 6448 C C . PRO A 1 807 ? 3.328 15.002 -30.608 1.00 79.62 807 PRO A C 1
ATOM 6450 O O . PRO A 1 807 ? 2.636 15.927 -30.207 1.00 79.62 807 PRO A O 1
ATOM 6453 N N . LEU A 1 808 ? 3.437 13.832 -29.965 1.00 79.12 808 LEU A N 1
ATOM 6454 C CA . LEU A 1 808 ? 2.774 13.528 -28.697 1.00 79.12 808 LEU A CA 1
ATOM 6455 C C . LEU A 1 808 ? 3.398 14.316 -27.540 1.00 79.12 808 LEU A C 1
ATOM 6457 O O . LEU A 1 808 ? 2.707 15.082 -26.880 1.00 79.12 808 LEU A O 1
ATOM 6461 N N . SER A 1 809 ? 4.713 14.207 -27.340 1.00 82.38 809 SER A N 1
ATOM 6462 C CA . SER A 1 809 ? 5.389 14.911 -26.241 1.00 82.38 809 SER A CA 1
ATOM 6463 C C . SER A 1 809 ? 5.349 16.432 -26.386 1.00 82.38 809 SER A C 1
ATOM 6465 O O . SER A 1 809 ? 5.399 17.139 -25.392 1.00 82.38 809 SER A O 1
ATOM 6467 N N . LYS A 1 810 ? 5.210 16.952 -27.614 1.00 83.94 810 LYS A N 1
ATOM 6468 C CA . LYS A 1 810 ? 5.002 18.387 -27.865 1.00 83.94 810 LYS A CA 1
ATOM 6469 C C . LYS A 1 810 ? 3.608 18.891 -27.484 1.00 83.94 810 LYS A C 1
ATOM 6471 O O . LYS A 1 810 ? 3.447 20.099 -27.347 1.00 83.94 810 LYS A O 1
ATOM 6476 N N . LYS A 1 811 ? 2.607 18.008 -27.402 1.00 87.12 811 LYS A N 1
ATOM 6477 C CA . LYS A 1 811 ? 1.247 18.363 -26.963 1.00 87.12 811 LYS A CA 1
ATOM 6478 C C . LYS A 1 811 ? 1.109 18.364 -25.442 1.00 87.12 811 LYS A C 1
ATOM 6480 O O . LYS A 1 811 ? 0.182 18.987 -24.945 1.00 87.12 811 LYS A O 1
ATOM 6485 N N . LEU A 1 812 ? 1.994 17.653 -24.748 1.00 87.44 812 LEU A N 1
ATOM 6486 C CA . LEU A 1 812 ? 1.969 17.474 -23.301 1.00 87.44 812 LEU A CA 1
ATOM 6487 C C . LEU A 1 812 ? 2.906 18.474 -22.617 1.00 87.44 812 LEU A C 1
ATOM 6489 O O . LEU A 1 812 ? 3.939 18.857 -23.172 1.00 87.44 812 LEU A O 1
ATOM 6493 N N . SER A 1 813 ? 2.560 18.879 -21.399 1.00 89.62 813 SER A N 1
ATOM 6494 C CA . SER A 1 813 ? 3.460 19.647 -20.538 1.00 89.62 813 SER A CA 1
ATOM 6495 C C . SER A 1 813 ? 4.599 18.771 -19.995 1.00 89.62 813 SER A C 1
ATOM 6497 O O . SER A 1 813 ? 4.549 17.539 -20.040 1.00 89.62 813 SER A O 1
ATOM 6499 N N . ALA A 1 814 ? 5.649 19.403 -19.464 1.00 87.75 814 ALA A N 1
ATOM 6500 C CA . ALA A 1 814 ? 6.765 18.687 -18.844 1.00 87.75 814 ALA A CA 1
ATOM 6501 C C . ALA A 1 814 ? 6.303 17.782 -17.684 1.00 87.75 814 ALA A C 1
ATOM 6503 O O . ALA A 1 814 ? 6.759 16.640 -17.592 1.00 87.75 814 ALA A O 1
ATOM 6504 N N . ASP A 1 815 ? 5.370 18.272 -16.865 1.00 90.00 815 ASP A N 1
ATOM 6505 C CA . ASP A 1 815 ? 4.830 17.559 -15.704 1.00 90.00 815 ASP A CA 1
ATOM 6506 C C . ASP A 1 815 ? 3.879 16.432 -16.128 1.00 90.00 815 ASP A C 1
ATOM 6508 O O . ASP A 1 815 ? 3.894 15.343 -15.558 1.00 90.00 815 ASP A O 1
ATOM 6512 N N . GLU A 1 816 ? 3.090 16.646 -17.187 1.00 91.31 816 GLU A N 1
ATOM 6513 C CA . GLU A 1 816 ? 2.234 15.602 -17.759 1.00 91.31 816 GLU A CA 1
ATOM 6514 C C . GLU A 1 816 ? 3.065 14.448 -18.321 1.00 91.31 816 GLU A C 1
ATOM 6516 O O . GLU A 1 816 ? 2.744 13.286 -18.077 1.00 91.31 816 GLU A O 1
ATOM 6521 N N . VAL A 1 817 ? 4.159 14.744 -19.035 1.00 90.75 817 VAL A N 1
ATOM 6522 C CA . VAL A 1 817 ? 5.094 13.714 -19.513 1.00 90.75 817 VAL A CA 1
ATOM 6523 C C . VAL A 1 817 ? 5.658 12.915 -18.338 1.00 90.75 817 VAL A C 1
ATOM 6525 O O . VAL A 1 817 ? 5.716 11.687 -18.411 1.00 90.75 817 VAL A O 1
ATOM 6528 N N . GLU A 1 818 ? 6.029 13.587 -17.247 1.00 91.44 818 GLU A N 1
ATOM 6529 C CA . GLU A 1 818 ? 6.507 12.927 -16.032 1.00 91.44 818 GLU A CA 1
ATOM 6530 C C . GLU A 1 818 ? 5.443 11.999 -15.422 1.00 91.44 818 GLU A C 1
ATOM 6532 O O . GLU A 1 818 ? 5.717 10.825 -15.161 1.00 91.44 818 GLU A O 1
ATOM 6537 N N . SER A 1 819 ? 4.211 12.490 -15.265 1.00 92.06 819 SER A N 1
ATOM 6538 C CA . SER A 1 819 ? 3.084 11.708 -14.747 1.00 92.06 819 SER A CA 1
ATOM 6539 C C . SER A 1 819 ? 2.810 10.477 -15.612 1.00 92.06 819 SER A C 1
ATOM 6541 O O . SER A 1 819 ? 2.671 9.375 -15.087 1.00 92.06 819 SER A O 1
ATOM 6543 N N . ARG A 1 820 ? 2.814 10.620 -16.945 1.00 91.31 820 ARG A N 1
ATOM 6544 C CA . ARG A 1 820 ? 2.608 9.492 -17.868 1.00 91.31 820 ARG A CA 1
ATOM 6545 C C . ARG A 1 820 ? 3.727 8.457 -17.790 1.00 91.31 820 ARG A C 1
ATOM 6547 O O . ARG A 1 820 ? 3.459 7.265 -17.922 1.00 91.31 820 ARG A O 1
ATOM 6554 N N . LEU A 1 821 ? 4.975 8.877 -17.570 1.00 92.75 821 LEU A N 1
ATOM 6555 C CA . LEU A 1 821 ? 6.080 7.945 -17.337 1.00 92.75 821 LEU A CA 1
ATOM 6556 C C . LEU A 1 821 ? 5.888 7.177 -16.024 1.00 92.75 821 LEU A C 1
ATOM 6558 O O . LEU A 1 821 ? 6.101 5.967 -16.011 1.00 92.75 821 LEU A O 1
ATOM 6562 N N . ARG A 1 822 ? 5.422 7.833 -14.952 1.00 92.94 822 ARG A N 1
ATOM 6563 C CA . ARG A 1 822 ? 5.092 7.168 -13.679 1.00 92.94 822 ARG A CA 1
ATOM 6564 C C . ARG A 1 822 ? 3.936 6.176 -13.828 1.00 92.94 822 ARG A C 1
ATOM 6566 O O . ARG A 1 822 ? 4.039 5.060 -13.322 1.00 92.94 822 ARG A O 1
ATOM 6573 N N . ASP A 1 823 ? 2.899 6.523 -14.586 1.00 93.00 823 ASP A N 1
ATOM 6574 C CA . ASP A 1 823 ? 1.776 5.625 -14.887 1.00 93.00 823 ASP A CA 1
ATOM 6575 C C . ASP A 1 823 ? 2.250 4.325 -15.562 1.00 93.00 823 ASP A C 1
ATOM 6577 O O . ASP A 1 823 ? 1.829 3.225 -15.198 1.00 93.00 823 ASP A O 1
ATOM 6581 N N . VAL A 1 824 ? 3.199 4.414 -16.502 1.00 92.44 824 VAL A N 1
ATOM 6582 C CA . VAL A 1 824 ? 3.791 3.228 -17.150 1.00 92.44 824 VAL A CA 1
ATOM 6583 C C . VAL A 1 824 ? 4.443 2.291 -16.131 1.00 92.44 824 VAL A C 1
ATOM 6585 O O . VAL A 1 824 ? 4.350 1.068 -16.268 1.00 92.44 824 VAL A O 1
ATOM 6588 N N . LEU A 1 825 ? 5.080 2.835 -15.092 1.00 91.88 825 LEU A N 1
ATOM 6589 C CA . LEU A 1 825 ? 5.731 2.037 -14.052 1.00 91.88 825 LEU A CA 1
ATOM 6590 C C . LEU A 1 825 ? 4.725 1.259 -13.196 1.00 91.88 825 LEU A C 1
ATOM 6592 O O . LEU A 1 825 ? 5.032 0.141 -12.771 1.00 91.88 825 LEU A O 1
ATOM 6596 N N . VAL A 1 826 ? 3.515 1.799 -13.002 1.00 91.81 826 VAL A N 1
ATOM 6597 C CA . VAL A 1 826 ? 2.414 1.098 -12.320 1.00 91.81 826 VAL A CA 1
ATOM 6598 C C . VAL A 1 826 ? 2.078 -0.195 -13.056 1.00 91.81 826 VAL A C 1
ATOM 6600 O O . VAL A 1 826 ? 1.962 -1.248 -12.433 1.00 91.81 826 VAL A O 1
ATOM 6603 N N . ILE A 1 827 ? 2.003 -0.151 -14.388 1.00 92.00 827 ILE A N 1
ATOM 6604 C CA . ILE A 1 827 ? 1.759 -1.340 -15.212 1.00 92.00 827 ILE A CA 1
ATOM 6605 C C . ILE A 1 827 ? 2.985 -2.261 -15.251 1.00 92.00 827 ILE A C 1
ATOM 6607 O O . ILE A 1 827 ? 2.852 -3.484 -15.174 1.00 92.00 827 ILE A O 1
ATOM 6611 N N . LEU A 1 828 ? 4.193 -1.692 -15.322 1.00 91.44 828 LEU A N 1
ATOM 6612 C CA . LEU A 1 828 ? 5.452 -2.442 -15.382 1.00 91.44 828 LEU A CA 1
ATOM 6613 C C . LEU A 1 828 ? 5.668 -3.346 -14.155 1.00 91.44 828 LEU A C 1
ATOM 6615 O O . LEU A 1 828 ? 6.268 -4.414 -14.285 1.00 91.44 828 LEU A O 1
ATOM 6619 N N . LYS A 1 829 ? 5.122 -2.981 -12.985 1.00 90.12 829 LYS A N 1
ATOM 6620 C CA . LYS A 1 829 ? 5.070 -3.845 -11.788 1.00 90.12 829 LYS A CA 1
ATOM 6621 C C . LYS A 1 829 ? 4.443 -5.209 -12.094 1.00 90.12 829 LYS A C 1
ATOM 6623 O O . LYS A 1 829 ? 4.944 -6.220 -11.597 1.00 90.12 829 LYS A O 1
ATOM 6628 N N . TYR A 1 830 ? 3.380 -5.240 -12.899 1.00 90.75 830 TYR A N 1
ATOM 6629 C CA . TYR A 1 830 ? 2.618 -6.450 -13.215 1.00 90.75 830 TYR A CA 1
ATOM 6630 C C . TYR A 1 830 ? 3.237 -7.279 -14.347 1.00 90.75 830 TYR A C 1
ATOM 6632 O O . TYR A 1 830 ? 2.846 -8.428 -14.537 1.00 90.75 830 TYR A O 1
ATOM 6640 N N . VAL A 1 831 ? 4.220 -6.744 -15.076 1.00 89.81 831 VAL A N 1
ATOM 6641 C CA . VAL A 1 831 ? 4.948 -7.469 -16.125 1.00 89.81 831 VAL A CA 1
ATOM 6642 C C . VAL A 1 831 ? 5.887 -8.511 -15.507 1.00 89.81 831 VAL A C 1
ATOM 6644 O O . VAL A 1 831 ? 6.729 -8.175 -14.672 1.00 89.81 831 VAL A O 1
ATOM 6647 N N . GLU A 1 832 ? 5.790 -9.763 -15.964 1.00 87.19 832 GLU A N 1
ATOM 6648 C CA . GLU A 1 832 ? 6.685 -10.854 -15.547 1.00 87.19 832 GLU A CA 1
ATOM 6649 C C . GLU A 1 832 ? 8.034 -10.813 -16.282 1.00 87.19 832 GLU A C 1
ATOM 6651 O O . GLU A 1 832 ? 9.091 -10.892 -15.658 1.00 87.19 832 GLU A O 1
ATOM 6656 N N . ASN A 1 833 ? 8.016 -10.629 -17.605 1.00 86.06 833 ASN A N 1
ATOM 6657 C CA . ASN A 1 833 ? 9.218 -10.622 -18.449 1.00 86.06 833 ASN A CA 1
ATOM 6658 C C . ASN A 1 833 ? 9.758 -9.200 -18.652 1.00 86.06 833 ASN A C 1
ATOM 6660 O O . ASN A 1 833 ? 9.701 -8.615 -19.738 1.00 86.06 833 ASN A O 1
ATOM 6664 N N . ARG A 1 834 ? 10.267 -8.620 -17.563 1.00 88.75 834 ARG A N 1
ATOM 6665 C CA . ARG A 1 834 ? 10.817 -7.254 -17.518 1.00 88.75 834 ARG A CA 1
ATOM 6666 C C . ARG A 1 834 ? 12.111 -7.099 -18.321 1.00 88.75 834 ARG A C 1
ATOM 6668 O O . ARG A 1 834 ? 12.435 -6.001 -18.773 1.00 88.75 834 ARG A O 1
ATOM 6675 N N . ASP A 1 835 ? 12.839 -8.187 -18.545 1.00 84.44 835 ASP A N 1
ATOM 6676 C CA . ASP A 1 835 ? 14.039 -8.231 -19.382 1.00 84.44 835 ASP A CA 1
ATOM 6677 C C . ASP A 1 835 ? 13.775 -7.811 -20.839 1.00 84.44 835 ASP A C 1
ATOM 6679 O O . ASP A 1 835 ? 14.616 -7.147 -21.455 1.00 84.44 835 ASP A O 1
ATOM 6683 N N . VAL A 1 836 ? 12.581 -8.114 -21.360 1.00 82.81 836 VAL A N 1
ATOM 6684 C CA . VAL A 1 836 ? 12.113 -7.653 -22.672 1.00 82.81 836 VAL A CA 1
ATOM 6685 C C . VAL A 1 836 ? 11.993 -6.128 -22.687 1.00 82.81 836 VAL A C 1
ATOM 6687 O O . VAL A 1 836 ? 12.575 -5.486 -23.563 1.00 82.81 836 VAL A O 1
ATOM 6690 N N . PHE A 1 837 ? 11.322 -5.535 -21.690 1.00 87.50 837 PHE A N 1
ATOM 6691 C CA . PHE A 1 837 ? 11.215 -4.075 -21.553 1.00 87.50 837 PHE A CA 1
ATOM 6692 C C . PHE A 1 837 ? 12.604 -3.430 -21.486 1.00 87.50 837 PHE A C 1
ATOM 6694 O O . PHE A 1 837 ? 12.911 -2.532 -22.270 1.00 87.50 837 PHE A O 1
ATOM 6701 N N . MET A 1 838 ? 13.478 -3.930 -20.603 1.00 85.06 838 MET A N 1
ATOM 6702 C CA . MET A 1 838 ? 14.809 -3.353 -20.382 1.00 85.06 838 MET A CA 1
ATOM 6703 C C . MET A 1 838 ? 15.675 -3.373 -21.635 1.00 85.06 838 MET A C 1
ATOM 6705 O O . MET A 1 838 ? 16.444 -2.444 -21.879 1.00 85.06 838 MET A O 1
ATOM 6709 N N . ARG A 1 839 ? 15.545 -4.410 -22.460 1.00 78.94 839 ARG A N 1
ATOM 6710 C CA . ARG A 1 839 ? 16.249 -4.488 -23.734 1.00 78.94 839 ARG A CA 1
ATOM 6711 C C . ARG A 1 839 ? 15.819 -3.377 -24.691 1.00 78.94 839 ARG A C 1
ATOM 6713 O O . ARG A 1 839 ? 16.685 -2.693 -25.236 1.00 78.94 839 ARG A O 1
ATOM 6720 N N . PHE A 1 840 ? 14.514 -3.230 -24.926 1.00 79.00 840 PHE A N 1
ATOM 6721 C CA . PHE A 1 840 ? 13.998 -2.208 -25.840 1.00 79.00 840 PHE A CA 1
ATOM 6722 C C . PHE A 1 840 ? 14.270 -0.807 -25.299 1.00 79.00 840 PHE A C 1
ATOM 6724 O O . PHE A 1 840 ? 14.752 0.047 -26.037 1.00 79.00 840 PHE A O 1
ATOM 6731 N N . HIS A 1 841 ? 14.070 -0.601 -23.997 1.00 85.62 841 HIS A N 1
ATOM 6732 C CA . HIS A 1 841 ? 14.377 0.656 -23.331 1.00 85.62 841 HIS A CA 1
ATOM 6733 C C . HIS A 1 841 ? 15.858 1.029 -23.486 1.00 85.62 841 HIS A C 1
ATOM 6735 O O . HIS A 1 841 ? 16.163 2.139 -23.916 1.00 85.62 841 HIS A O 1
ATOM 6741 N N . LYS A 1 842 ? 16.783 0.087 -23.241 1.00 82.94 842 LYS A N 1
ATOM 6742 C CA . LYS A 1 842 ? 18.221 0.308 -23.441 1.00 82.94 842 LYS A CA 1
ATOM 6743 C C . LYS A 1 842 ? 18.551 0.643 -24.897 1.00 82.94 842 LYS A C 1
ATOM 6745 O O . LYS A 1 842 ? 19.307 1.575 -25.137 1.00 82.94 842 LYS A O 1
ATOM 6750 N N . ALA A 1 843 ? 17.999 -0.093 -25.862 1.00 77.69 843 ALA A N 1
ATOM 6751 C CA . ALA A 1 843 ? 18.244 0.163 -27.283 1.00 77.69 843 ALA A CA 1
ATOM 6752 C C . ALA A 1 843 ? 17.760 1.561 -27.707 1.00 77.69 843 ALA A C 1
ATOM 6754 O O . ALA A 1 843 ? 18.448 2.266 -28.449 1.00 77.69 843 ALA A O 1
ATOM 6755 N N . HIS A 1 844 ? 16.597 1.978 -27.205 1.00 81.31 844 HIS A N 1
ATOM 6756 C CA . HIS A 1 844 ? 16.065 3.315 -27.444 1.00 81.31 844 HIS A CA 1
ATOM 6757 C C . HIS A 1 844 ? 16.910 4.393 -26.775 1.00 81.31 844 HIS A C 1
ATOM 6759 O O . HIS A 1 844 ? 17.253 5.371 -27.431 1.00 81.31 844 HIS A O 1
ATOM 6765 N N . LEU A 1 845 ? 17.334 4.188 -25.529 1.00 85.94 845 LEU A N 1
ATOM 6766 C CA . LEU A 1 845 ? 18.225 5.115 -24.840 1.00 85.94 845 LEU A CA 1
ATOM 6767 C C . LEU A 1 845 ? 19.571 5.262 -25.563 1.00 85.94 845 LEU A C 1
ATOM 6769 O O . LEU A 1 845 ? 20.018 6.380 -25.791 1.00 85.94 845 LEU A O 1
ATOM 6773 N N . THR A 1 846 ? 20.189 4.157 -26.000 1.00 83.62 846 THR A N 1
ATOM 6774 C CA . THR A 1 846 ? 21.417 4.188 -26.812 1.00 83.62 846 THR A CA 1
ATOM 6775 C C . THR A 1 846 ? 21.238 5.078 -28.041 1.00 83.62 846 THR A C 1
ATOM 6777 O O . THR A 1 846 ? 22.081 5.934 -28.302 1.00 83.62 846 THR A O 1
ATOM 6780 N N . ARG A 1 847 ? 20.119 4.927 -28.766 1.00 78.06 847 ARG A N 1
ATOM 6781 C CA . ARG A 1 847 ? 19.788 5.793 -29.906 1.00 78.06 847 ARG A CA 1
ATOM 6782 C C . ARG A 1 847 ? 19.683 7.253 -29.479 1.00 78.06 847 ARG A C 1
ATOM 6784 O O . ARG A 1 847 ? 20.248 8.117 -30.142 1.00 78.06 847 ARG A O 1
ATOM 6791 N N . ARG A 1 848 ? 18.943 7.534 -28.407 1.00 86.00 848 ARG A N 1
ATOM 6792 C CA . ARG A 1 848 ? 18.672 8.909 -27.987 1.00 86.00 848 ARG A CA 1
ATOM 6793 C C . ARG A 1 848 ? 19.932 9.646 -27.548 1.00 86.00 848 ARG A C 1
ATOM 6795 O O . ARG A 1 848 ? 20.096 10.788 -27.962 1.00 86.00 848 ARG A O 1
ATOM 6802 N N . LEU A 1 849 ? 20.837 8.974 -26.837 1.00 86.38 849 LEU A N 1
ATOM 6803 C CA . LEU A 1 849 ? 22.113 9.538 -26.391 1.00 86.38 849 LEU A CA 1
ATOM 6804 C C . LEU A 1 849 ? 23.131 9.715 -27.531 1.00 86.38 849 LEU A C 1
ATOM 6806 O O . LEU A 1 849 ? 23.820 10.730 -27.599 1.00 86.38 849 LEU A O 1
ATOM 6810 N N . ILE A 1 850 ? 23.229 8.759 -28.465 1.00 83.00 850 ILE A N 1
ATOM 6811 C CA . ILE A 1 850 ? 24.148 8.891 -29.612 1.00 83.00 850 ILE A CA 1
ATOM 6812 C C . ILE A 1 850 ? 23.678 9.999 -30.557 1.00 83.00 850 ILE A C 1
ATOM 6814 O O . ILE A 1 850 ? 24.500 10.776 -31.035 1.00 83.00 850 ILE A O 1
ATOM 6818 N N . LEU A 1 851 ? 22.371 10.098 -30.803 1.00 79.75 851 LEU A N 1
ATOM 6819 C CA . LEU A 1 851 ? 21.802 11.082 -31.728 1.00 79.75 851 LEU A CA 1
ATOM 6820 C C . LEU A 1 851 ? 21.412 12.407 -31.066 1.00 79.75 851 LEU A C 1
ATOM 6822 O O . LEU A 1 851 ? 20.921 13.285 -31.767 1.00 79.75 851 LEU A O 1
ATOM 6826 N N . GLU A 1 852 ? 21.571 12.531 -29.745 1.00 84.31 852 GLU A N 1
ATOM 6827 C CA . GLU A 1 852 ? 21.164 13.710 -28.959 1.00 84.31 852 GLU A CA 1
ATOM 6828 C C . GLU A 1 852 ? 19.700 14.115 -29.225 1.00 84.31 852 GLU A C 1
ATOM 6830 O O . GLU A 1 852 ? 19.345 15.283 -29.368 1.00 84.31 852 GLU A O 1
ATOM 6835 N N . THR A 1 853 ? 18.819 13.113 -29.324 1.00 83.12 853 THR A N 1
ATOM 6836 C CA . THR A 1 853 ? 17.390 13.311 -29.660 1.00 83.12 853 THR A CA 1
ATOM 6837 C C . THR A 1 853 ? 16.462 13.345 -28.445 1.00 83.12 853 THR A C 1
ATOM 6839 O O . THR A 1 853 ? 15.244 13.483 -28.618 1.00 83.12 853 THR A O 1
ATOM 6842 N N . SER A 1 854 ? 17.010 13.214 -27.234 1.00 84.38 854 SER A N 1
ATOM 6843 C CA . SER A 1 854 ? 16.249 13.330 -25.988 1.00 84.38 854 SER A CA 1
ATOM 6844 C C . SER A 1 854 ? 15.595 14.709 -25.887 1.00 84.38 854 SER A C 1
ATOM 6846 O O . SER A 1 854 ? 16.159 15.728 -26.293 1.00 84.38 854 SER A O 1
ATOM 6848 N N . SER A 1 855 ? 14.357 14.749 -25.395 1.00 81.06 855 SER A N 1
ATOM 6849 C CA . SER A 1 855 ? 13.668 16.017 -25.141 1.00 81.06 855 SER A CA 1
ATOM 6850 C C . SER A 1 855 ? 14.222 16.733 -23.913 1.00 81.06 855 SER A C 1
ATOM 6852 O O . SER A 1 855 ? 14.286 17.959 -23.927 1.00 81.06 855 SER A O 1
ATOM 6854 N N . ASP A 1 856 ? 14.601 15.962 -22.892 1.00 85.56 856 ASP A N 1
ATOM 6855 C CA . ASP A 1 856 ? 15.013 16.425 -21.570 1.00 85.56 856 ASP A CA 1
ATOM 6856 C C . ASP A 1 856 ? 15.944 15.377 -20.930 1.00 85.56 856 ASP A C 1
ATOM 6858 O O . ASP A 1 856 ? 15.572 14.206 -20.839 1.00 85.56 856 ASP A O 1
ATOM 6862 N N . TYR A 1 857 ? 17.153 15.783 -20.532 1.00 86.00 857 TYR A N 1
ATOM 6863 C CA . TYR A 1 857 ? 18.152 14.891 -19.934 1.00 86.00 857 TYR A CA 1
ATOM 6864 C C . TYR A 1 857 ? 17.848 14.547 -18.469 1.00 86.00 857 TYR A C 1
ATOM 6866 O O . TYR A 1 857 ? 18.155 13.437 -18.043 1.00 86.00 857 TYR A O 1
ATOM 6874 N N . GLU A 1 858 ? 17.211 15.443 -17.712 1.00 89.12 858 GLU A N 1
ATOM 6875 C CA . GLU A 1 858 ? 16.885 15.202 -16.300 1.00 89.12 858 GLU A CA 1
ATOM 6876 C C . GLU A 1 858 ? 15.817 14.115 -16.181 1.00 89.12 858 GLU A C 1
ATOM 6878 O O . GLU A 1 858 ? 15.948 13.177 -15.398 1.00 89.12 858 GLU A O 1
ATOM 6883 N N . LYS A 1 859 ? 14.799 14.162 -17.050 1.00 88.94 859 LYS A N 1
ATOM 6884 C CA . LYS A 1 859 ? 13.758 13.121 -17.120 1.00 88.94 859 LYS A CA 1
ATOM 6885 C C . LYS A 1 859 ? 14.316 11.752 -17.505 1.00 88.94 859 LYS A C 1
ATOM 6887 O O . LYS A 1 859 ? 13.792 10.729 -17.068 1.00 88.94 859 LYS A O 1
ATOM 6892 N N . GLU A 1 860 ? 15.367 11.718 -18.320 1.00 89.56 860 GLU A N 1
ATOM 6893 C CA . GLU A 1 860 ? 16.059 10.475 -18.669 1.00 89.56 860 GLU A CA 1
ATOM 6894 C C . GLU A 1 860 ? 16.813 9.907 -17.463 1.00 89.56 860 GLU A C 1
ATOM 6896 O O . GLU A 1 860 ? 16.731 8.705 -17.219 1.00 89.56 860 GLU A O 1
ATOM 6901 N N . GLU A 1 861 ? 17.489 10.751 -16.675 1.00 90.19 861 GLU A N 1
ATOM 6902 C CA . GLU A 1 861 ? 18.133 10.329 -15.425 1.00 90.19 861 GLU A CA 1
ATOM 6903 C C . GLU A 1 861 ? 17.083 9.849 -14.401 1.00 90.19 861 GLU A C 1
ATOM 6905 O O . GLU A 1 861 ? 17.200 8.721 -13.916 1.00 90.19 861 GLU A O 1
ATOM 6910 N N . HIS A 1 862 ? 15.996 10.601 -14.173 1.00 91.25 862 HIS A N 1
ATOM 6911 C CA . HIS A 1 862 ? 14.889 10.200 -13.288 1.00 91.25 862 HIS A CA 1
ATOM 6912 C C . HIS A 1 862 ? 14.251 8.865 -13.693 1.00 91.25 862 HIS A C 1
ATOM 6914 O O . HIS A 1 862 ? 13.960 8.030 -12.837 1.00 91.25 862 HIS A O 1
ATOM 6920 N N . MET A 1 863 ? 14.074 8.607 -14.994 1.00 91.81 863 MET A N 1
ATOM 6921 C CA . MET A 1 863 ? 13.543 7.328 -15.473 1.00 91.81 863 MET A CA 1
ATOM 6922 C C . MET A 1 863 ? 14.423 6.147 -15.035 1.00 91.81 863 MET A C 1
ATOM 6924 O O . MET A 1 863 ? 13.911 5.083 -14.685 1.00 91.81 863 MET A O 1
ATOM 6928 N N . VAL A 1 864 ? 15.748 6.314 -15.017 1.00 91.12 864 VAL A N 1
ATOM 6929 C CA . VAL A 1 864 ? 16.683 5.278 -14.547 1.00 91.12 864 VAL A CA 1
ATOM 6930 C C . VAL A 1 864 ? 16.554 5.057 -13.044 1.00 91.12 864 VAL A C 1
ATOM 6932 O O . VAL A 1 864 ? 16.616 3.911 -12.587 1.00 91.12 864 VAL A O 1
ATOM 6935 N N . GLU A 1 865 ? 16.344 6.127 -12.282 1.00 91.00 865 GLU A N 1
ATOM 6936 C CA . GLU A 1 865 ? 16.097 6.043 -10.844 1.00 91.00 865 GLU A CA 1
ATOM 6937 C C . GLU A 1 865 ? 14.796 5.307 -10.546 1.00 91.00 865 GLU A C 1
ATOM 6939 O O . GLU A 1 865 ? 14.799 4.358 -9.767 1.00 91.00 865 GLU A O 1
ATOM 6944 N N . TRP A 1 866 ? 13.709 5.624 -11.245 1.00 93.44 866 TRP A N 1
ATOM 6945 C CA . TRP A 1 866 ? 12.460 4.906 -11.026 1.00 93.44 866 TRP A CA 1
ATOM 6946 C C . TRP A 1 866 ? 12.527 3.440 -11.460 1.00 93.44 866 TRP A C 1
ATOM 6948 O O . TRP A 1 866 ? 11.915 2.579 -10.829 1.00 93.44 866 TRP A O 1
ATOM 6958 N N . LEU A 1 867 ? 13.296 3.105 -12.503 1.00 91.81 867 LEU A N 1
ATOM 6959 C CA . LEU A 1 867 ? 13.521 1.703 -12.876 1.00 91.81 867 LEU A CA 1
ATOM 6960 C C . LEU A 1 867 ? 14.235 0.924 -11.762 1.00 91.81 867 LEU A C 1
ATOM 6962 O O . LEU A 1 867 ? 13.933 -0.255 -11.555 1.00 91.81 867 LEU A O 1
ATOM 6966 N N . ARG A 1 868 ? 15.143 1.568 -11.021 1.00 90.56 868 ARG A N 1
ATOM 6967 C CA . ARG A 1 868 ? 15.762 0.994 -9.818 1.00 90.56 868 ARG A CA 1
ATOM 6968 C C . ARG A 1 868 ? 14.713 0.743 -8.732 1.00 90.56 868 ARG A C 1
ATOM 6970 O O . ARG A 1 868 ? 14.688 -0.359 -8.186 1.00 90.56 868 ARG A O 1
ATOM 6977 N N . ASP A 1 869 ? 13.818 1.698 -8.497 1.00 89.00 869 ASP A N 1
ATOM 6978 C CA . ASP A 1 869 ? 12.785 1.620 -7.452 1.00 89.00 869 ASP A CA 1
ATOM 6979 C C . ASP A 1 869 ? 11.719 0.547 -7.739 1.00 89.00 869 ASP A C 1
ATOM 6981 O O . ASP A 1 869 ? 11.273 -0.155 -6.833 1.00 89.00 869 ASP A O 1
ATOM 6985 N N . VAL A 1 870 ? 11.374 0.321 -9.013 1.00 86.69 870 VAL A N 1
ATOM 6986 C CA . VAL A 1 870 ? 10.481 -0.776 -9.459 1.00 86.69 870 VAL A CA 1
ATOM 6987 C C . VAL A 1 870 ? 11.110 -2.171 -9.251 1.00 86.69 870 VAL A C 1
ATOM 6989 O O . VAL A 1 870 ? 10.456 -3.212 -9.407 1.00 86.69 870 VAL A O 1
ATOM 6992 N N . GLY A 1 871 ? 12.388 -2.222 -8.865 1.00 84.12 871 GLY A N 1
ATOM 6993 C CA . GLY A 1 871 ? 13.118 -3.451 -8.583 1.00 84.12 871 GLY A CA 1
ATOM 6994 C C . GLY A 1 871 ? 13.738 -4.088 -9.824 1.00 84.12 871 GLY A C 1
ATOM 6995 O O . GLY A 1 871 ? 13.911 -5.310 -9.855 1.00 84.12 871 GLY A O 1
ATOM 6996 N N . MET A 1 872 ? 14.064 -3.297 -10.856 1.00 86.50 872 MET A N 1
ATOM 6997 C CA . MET A 1 872 ? 14.886 -3.789 -11.965 1.00 86.50 872 MET A CA 1
ATOM 6998 C C . MET A 1 872 ? 16.282 -4.180 -11.454 1.00 86.50 872 MET A C 1
ATOM 7000 O O . MET A 1 872 ? 16.806 -3.551 -10.532 1.00 86.50 872 MET A O 1
ATOM 7004 N N . PRO A 1 873 ? 16.938 -5.198 -12.038 1.00 82.56 873 PRO A N 1
ATOM 7005 C CA . PRO A 1 873 ? 18.219 -5.659 -11.521 1.00 82.56 873 PRO A CA 1
ATOM 7006 C C . PRO A 1 873 ? 19.288 -4.569 -11.600 1.00 82.56 873 PRO A C 1
ATOM 7008 O O . PRO A 1 873 ? 19.517 -3.980 -12.662 1.00 82.56 873 PRO A O 1
ATOM 7011 N N . ALA A 1 874 ? 20.010 -4.381 -10.495 1.00 84.00 874 ALA A N 1
ATOM 7012 C CA . ALA A 1 874 ? 21.022 -3.338 -10.350 1.00 84.00 874 ALA A CA 1
ATOM 7013 C C . ALA A 1 874 ? 22.102 -3.371 -11.447 1.00 84.00 874 ALA A C 1
ATOM 7015 O O . ALA A 1 874 ? 22.579 -2.322 -11.861 1.00 84.00 874 ALA A O 1
ATOM 7016 N N . GLU A 1 875 ? 22.459 -4.550 -11.974 1.00 81.31 875 GLU A N 1
ATOM 7017 C CA . GLU A 1 875 ? 23.438 -4.684 -13.066 1.00 81.31 875 GLU A CA 1
ATOM 7018 C C . GLU A 1 875 ? 22.970 -4.035 -14.384 1.00 81.31 875 GLU A C 1
ATOM 7020 O O . GLU A 1 875 ? 23.788 -3.579 -15.183 1.00 81.31 875 GLU A O 1
ATOM 7025 N N . TYR A 1 876 ? 21.661 -4.005 -14.653 1.00 80.62 876 TYR A N 1
ATOM 7026 C CA . TYR A 1 876 ? 21.127 -3.330 -15.839 1.00 80.62 876 TYR A CA 1
ATOM 7027 C C . TYR A 1 876 ? 21.073 -1.826 -15.639 1.00 80.62 876 TYR A C 1
ATOM 7029 O O . TYR A 1 876 ? 21.517 -1.082 -16.513 1.00 80.62 876 TYR A O 1
ATOM 7037 N N . VAL A 1 877 ? 20.558 -1.403 -14.484 1.00 88.88 877 VAL A N 1
ATOM 7038 C CA . VAL A 1 877 ? 20.462 0.010 -14.115 1.00 88.88 877 VAL A CA 1
ATOM 7039 C C . VAL A 1 877 ? 21.856 0.635 -14.110 1.00 88.88 877 VAL A C 1
ATOM 7041 O O . VAL A 1 877 ? 22.060 1.649 -14.762 1.00 88.88 877 VAL A O 1
ATOM 7044 N N . SER A 1 878 ? 22.855 -0.015 -13.503 1.00 88.81 878 SER A N 1
ATOM 7045 C CA . SER A 1 878 ? 24.227 0.504 -13.447 1.00 88.81 878 SER A CA 1
ATOM 7046 C C . SER A 1 878 ? 24.873 0.657 -14.824 1.00 88.81 878 SER A C 1
ATOM 7048 O O . SER A 1 878 ? 25.584 1.631 -15.062 1.00 88.81 878 SER A O 1
ATOM 7050 N N . LYS A 1 879 ? 24.603 -0.261 -15.764 1.00 85.00 879 LYS A N 1
ATOM 7051 C CA . LYS A 1 879 ? 25.061 -0.123 -17.156 1.00 85.00 879 LYS A CA 1
ATOM 7052 C C . LYS A 1 879 ? 24.422 1.076 -17.839 1.00 85.00 879 LYS A C 1
ATOM 7054 O O . LYS A 1 879 ? 25.120 1.776 -18.559 1.00 85.00 879 LYS A O 1
ATOM 7059 N N . ILE A 1 880 ? 23.130 1.301 -17.617 1.00 88.94 880 ILE A N 1
ATOM 7060 C CA . ILE A 1 880 ? 22.416 2.450 -18.171 1.00 88.94 880 ILE A CA 1
ATOM 7061 C C . ILE A 1 880 ? 22.928 3.756 -17.547 1.00 88.94 880 ILE A C 1
ATOM 7063 O O . ILE A 1 880 ? 23.290 4.663 -18.286 1.00 88.94 880 ILE A O 1
ATOM 7067 N N . SER A 1 881 ? 23.072 3.837 -16.222 1.00 90.62 881 SER A N 1
ATOM 7068 C CA . SER A 1 881 ? 23.672 4.997 -15.548 1.00 90.62 881 SER A CA 1
ATOM 7069 C C . SER A 1 881 ? 25.086 5.286 -16.061 1.00 90.62 881 SER A C 1
ATOM 7071 O O . SER A 1 881 ? 25.448 6.439 -16.286 1.00 90.62 881 SER A O 1
ATOM 7073 N N . ARG A 1 882 ? 25.881 4.237 -16.322 1.00 90.75 882 ARG A N 1
ATOM 7074 C CA . ARG A 1 882 ? 27.215 4.383 -16.911 1.00 90.75 882 ARG A CA 1
ATOM 7075 C C . ARG A 1 882 ? 27.183 4.946 -18.331 1.00 90.75 882 ARG A C 1
ATOM 7077 O O . ARG A 1 882 ? 28.099 5.671 -18.690 1.00 90.75 882 ARG A O 1
ATOM 7084 N N . MET A 1 883 ? 26.139 4.680 -19.118 1.00 90.19 883 MET A N 1
ATOM 7085 C CA . MET A 1 883 ? 25.998 5.289 -20.445 1.00 90.19 883 MET A CA 1
ATOM 7086 C C . MET A 1 883 ? 25.924 6.823 -20.353 1.00 90.19 883 MET A C 1
ATOM 7088 O O . MET A 1 883 ? 26.613 7.500 -21.106 1.00 90.19 883 MET A O 1
ATOM 7092 N N . PHE A 1 884 ? 25.191 7.392 -19.391 1.00 91.75 884 PHE A N 1
ATOM 7093 C CA . PHE A 1 884 ? 25.172 8.852 -19.193 1.00 91.75 884 PHE A CA 1
ATOM 7094 C C . PHE A 1 884 ? 26.545 9.407 -18.802 1.00 91.75 884 PHE A C 1
ATOM 7096 O O . PHE A 1 884 ? 26.968 10.441 -19.316 1.00 91.75 884 PHE A O 1
ATOM 7103 N N . GLN A 1 885 ? 27.267 8.701 -17.928 1.00 92.31 885 GLN A N 1
ATOM 7104 C CA . GLN A 1 885 ? 28.629 9.081 -17.539 1.00 92.31 885 GLN A CA 1
ATOM 7105 C C . GLN A 1 885 ? 29.585 9.043 -18.735 1.00 92.31 885 GLN A C 1
ATOM 7107 O O . GLN A 1 885 ? 30.359 9.975 -18.924 1.00 92.31 885 GLN A O 1
ATOM 7112 N N . ASP A 1 886 ? 29.504 7.999 -19.562 1.00 92.38 886 ASP A N 1
ATOM 7113 C CA . ASP A 1 886 ? 30.340 7.860 -20.754 1.00 92.38 886 ASP A CA 1
ATOM 7114 C C . ASP A 1 886 ? 30.079 8.998 -21.762 1.00 92.38 886 ASP A C 1
ATOM 7116 O O . ASP A 1 886 ? 31.029 9.476 -22.374 1.00 92.38 886 ASP A O 1
ATOM 7120 N N . ILE A 1 887 ? 28.832 9.478 -21.907 1.00 91.25 887 ILE A N 1
ATOM 7121 C CA . ILE A 1 887 ? 28.523 10.656 -22.744 1.00 91.25 887 ILE A CA 1
ATOM 7122 C C . ILE A 1 887 ? 29.208 11.909 -22.198 1.00 91.25 887 ILE A C 1
ATOM 7124 O O . ILE A 1 887 ? 29.941 12.555 -22.942 1.00 91.25 887 ILE A O 1
ATOM 7128 N N . LYS A 1 888 ? 29.052 12.206 -20.900 1.00 91.62 888 LYS A N 1
ATOM 7129 C CA . LYS A 1 888 ? 29.671 13.384 -20.262 1.00 91.62 888 LYS A CA 1
ATOM 7130 C C . LYS A 1 888 ? 31.203 13.353 -20.382 1.00 91.62 888 LYS A C 1
ATOM 7132 O O . LYS A 1 888 ? 31.824 14.349 -20.737 1.00 91.62 888 LYS A O 1
ATOM 7137 N N . VAL A 1 889 ? 31.820 12.190 -20.152 1.00 93.31 889 VAL A N 1
ATOM 7138 C CA . VAL A 1 889 ? 33.274 12.001 -20.328 1.00 93.31 889 VAL A CA 1
ATOM 7139 C C . VAL A 1 889 ? 33.683 12.173 -21.791 1.00 93.31 889 VAL A C 1
ATOM 7141 O O . VAL A 1 889 ? 34.726 12.755 -22.081 1.00 93.31 889 VAL A O 1
ATOM 7144 N N . SER A 1 890 ? 32.876 11.680 -22.730 1.00 92.38 890 SER A N 1
ATOM 7145 C CA . SER A 1 890 ? 33.168 11.826 -24.152 1.00 92.38 890 SER A CA 1
ATOM 7146 C C . SER A 1 890 ? 33.051 13.271 -24.641 1.00 92.38 890 SER A C 1
ATOM 7148 O O . SER A 1 890 ? 33.773 13.636 -25.566 1.00 92.38 890 SER A O 1
ATOM 7150 N N . GLU A 1 891 ? 32.155 14.080 -24.078 1.00 91.19 891 GLU A N 1
ATOM 7151 C CA . GLU A 1 891 ? 32.048 15.511 -24.389 1.00 91.19 891 GLU A CA 1
ATOM 7152 C C . GLU A 1 891 ? 33.308 16.268 -23.954 1.00 91.19 891 GLU A C 1
ATOM 7154 O O . GLU A 1 891 ? 33.873 17.019 -24.748 1.00 91.19 891 GLU A O 1
ATOM 7159 N N . ASP A 1 892 ? 33.811 15.993 -22.748 1.00 92.06 892 ASP A N 1
ATOM 7160 C CA . ASP A 1 892 ? 35.062 16.575 -22.247 1.00 92.06 892 ASP A CA 1
ATOM 7161 C C . ASP A 1 892 ? 36.271 16.153 -23.106 1.00 92.06 892 ASP A C 1
ATOM 7163 O O . ASP A 1 892 ? 37.062 16.985 -23.556 1.00 92.06 892 ASP A O 1
ATOM 7167 N N . LEU A 1 893 ? 36.371 14.863 -23.453 1.00 91.19 893 LEU A N 1
ATOM 7168 C CA . LEU A 1 893 ? 37.415 14.374 -24.362 1.00 91.19 893 LEU A CA 1
ATOM 7169 C C . LEU A 1 893 ? 37.345 15.033 -25.746 1.00 91.19 893 LEU A C 1
ATOM 7171 O O . LEU A 1 893 ? 38.391 15.363 -26.309 1.00 91.19 893 LEU A O 1
ATOM 7175 N N . ASN A 1 894 ? 36.140 15.249 -26.281 1.00 91.06 894 ASN A N 1
ATOM 7176 C CA . ASN A 1 894 ? 35.949 15.963 -27.544 1.00 91.06 894 ASN A CA 1
ATOM 7177 C C . ASN A 1 894 ? 36.410 17.412 -27.462 1.00 91.06 894 ASN A C 1
ATOM 7179 O O . ASN A 1 894 ? 37.062 17.884 -28.388 1.00 91.06 894 ASN A O 1
ATOM 7183 N N . GLN A 1 895 ? 36.086 18.118 -26.378 1.00 90.31 895 GLN A N 1
ATOM 7184 C CA . GLN A 1 895 ? 36.507 19.504 -26.202 1.00 90.31 895 GLN A CA 1
ATOM 7185 C C . GLN A 1 895 ? 38.036 19.596 -26.176 1.00 90.31 895 GLN A C 1
ATOM 7187 O O . GLN A 1 895 ? 38.629 20.362 -26.931 1.00 90.31 895 GLN A O 1
ATOM 7192 N N . GLN A 1 896 ? 38.679 18.715 -25.410 1.00 90.44 896 GLN A N 1
ATOM 7193 C CA . GLN A 1 896 ? 40.136 18.650 -25.332 1.00 90.44 896 GLN A CA 1
ATOM 7194 C C . GLN A 1 896 ? 40.790 18.266 -26.671 1.00 90.44 896 GLN A C 1
ATOM 7196 O O . GLN A 1 896 ? 41.882 18.741 -26.982 1.00 90.44 896 GLN A O 1
ATOM 7201 N N . PHE A 1 897 ? 40.152 17.397 -27.459 1.00 88.81 897 PHE A N 1
ATOM 7202 C CA . PHE A 1 897 ? 40.614 17.032 -28.801 1.00 88.81 897 PHE A CA 1
ATOM 7203 C C . PHE A 1 897 ? 40.514 18.214 -29.772 1.00 88.81 897 PHE A C 1
ATOM 7205 O O . PHE A 1 897 ? 41.472 18.514 -30.485 1.00 88.81 897 PHE A O 1
ATOM 7212 N N . LYS A 1 898 ? 39.384 18.932 -29.753 1.00 88.50 898 LYS A N 1
ATOM 7213 C CA . LYS A 1 898 ? 39.187 20.147 -30.553 1.00 88.50 898 LYS A CA 1
ATOM 7214 C C . LYS A 1 898 ? 40.233 21.200 -30.213 1.00 88.50 898 LYS A C 1
ATOM 7216 O O . LYS A 1 898 ? 40.848 21.749 -31.121 1.00 88.50 898 LYS A O 1
ATOM 7221 N N . ASP A 1 899 ? 40.500 21.426 -28.930 1.00 87.31 899 ASP A N 1
ATOM 7222 C CA . ASP A 1 899 ? 41.516 22.386 -28.491 1.00 87.31 899 ASP A CA 1
ATOM 7223 C C . ASP A 1 899 ? 42.934 21.979 -28.941 1.00 87.31 899 ASP A C 1
ATOM 7225 O O . ASP A 1 899 ? 43.714 22.839 -29.347 1.00 87.31 899 ASP A O 1
ATOM 7229 N N . HIS A 1 900 ? 43.247 20.676 -28.965 1.00 85.50 900 HIS A N 1
ATOM 7230 C CA . HIS A 1 900 ? 44.526 20.154 -29.463 1.00 85.50 900 HIS A CA 1
ATOM 7231 C C . HIS A 1 900 ? 44.713 20.371 -30.977 1.00 85.50 900 HIS A C 1
ATOM 7233 O O . HIS A 1 900 ? 45.806 20.713 -31.426 1.00 85.50 900 HIS A O 1
ATOM 7239 N N . ILE A 1 901 ? 43.655 20.199 -31.777 1.00 83.44 901 ILE A N 1
ATOM 7240 C CA . ILE A 1 901 ? 43.737 20.252 -33.249 1.00 83.44 901 ILE A CA 1
ATOM 7241 C C . ILE A 1 901 ? 43.449 21.640 -33.822 1.00 83.44 901 ILE A C 1
ATOM 7243 O O . ILE A 1 901 ? 43.890 21.941 -34.934 1.00 83.44 901 ILE A O 1
ATOM 7247 N N . ARG A 1 902 ? 42.796 22.536 -33.070 1.00 83.31 902 ARG A N 1
ATOM 7248 C CA . ARG A 1 902 ? 42.566 23.930 -33.494 1.00 83.31 902 ARG A CA 1
ATOM 7249 C C . ARG A 1 902 ? 43.850 24.641 -33.925 1.00 83.31 902 ARG A C 1
ATOM 7251 O O . ARG A 1 902 ? 43.800 25.448 -34.848 1.00 83.31 902 ARG A O 1
ATOM 7258 N N . ALA A 1 903 ? 44.990 24.309 -33.316 1.00 74.81 903 ALA A N 1
ATOM 7259 C CA . ALA A 1 903 ? 46.294 24.857 -33.687 1.00 74.81 903 ALA A CA 1
ATOM 7260 C C . ALA A 1 903 ? 46.798 24.393 -35.073 1.00 74.81 903 ALA A C 1
ATOM 7262 O O . ALA A 1 903 ? 47.570 25.109 -35.702 1.00 74.81 903 ALA A O 1
ATOM 7263 N N . SER A 1 904 ? 46.365 23.221 -35.556 1.00 76.31 904 SER A N 1
ATOM 7264 C CA . SER A 1 904 ? 46.822 22.610 -36.815 1.00 76.31 904 SER A CA 1
ATOM 7265 C C . SER A 1 904 ? 45.820 22.762 -37.968 1.00 76.31 904 SER A C 1
ATOM 7267 O O . SER A 1 904 ? 46.226 23.088 -39.081 1.00 76.31 904 SER A O 1
ATOM 7269 N N . ARG A 1 905 ? 44.513 22.571 -37.720 1.00 74.75 905 ARG A N 1
ATOM 7270 C CA . ARG A 1 905 ? 43.457 22.582 -38.760 1.00 74.75 905 ARG A CA 1
ATOM 7271 C C . ARG A 1 905 ? 42.441 23.730 -38.628 1.00 74.75 905 ARG A C 1
ATOM 7273 O O . ARG A 1 905 ? 41.449 23.765 -39.357 1.00 74.75 905 ARG A O 1
ATOM 7280 N N . GLY A 1 906 ? 42.664 24.685 -37.721 1.00 77.94 906 GLY A N 1
ATOM 7281 C CA . GLY A 1 906 ? 41.791 25.851 -37.542 1.00 77.94 906 GLY A CA 1
ATOM 7282 C C . GLY A 1 906 ? 40.352 25.483 -37.151 1.00 77.94 906 GLY A C 1
ATOM 7283 O O . GLY A 1 906 ? 40.123 24.528 -36.409 1.00 77.94 906 GLY A O 1
ATOM 7284 N N . SER A 1 907 ? 39.365 26.231 -37.659 1.00 72.19 907 SER A N 1
ATOM 7285 C CA . SER A 1 907 ? 37.936 26.039 -37.343 1.00 72.19 907 SER A CA 1
ATOM 7286 C C . SER A 1 907 ? 37.321 24.759 -37.923 1.00 72.19 907 SER A C 1
ATOM 7288 O O . SER A 1 907 ? 36.235 24.360 -37.503 1.00 72.19 907 SER A O 1
ATOM 7290 N N . LEU A 1 908 ? 38.005 24.071 -38.847 1.00 70.62 908 LEU A N 1
ATOM 7291 C CA . LEU A 1 908 ? 37.543 22.787 -39.384 1.00 70.62 908 LEU A CA 1
ATOM 7292 C C . LEU A 1 908 ? 37.524 21.699 -38.295 1.00 70.62 908 LEU A C 1
ATOM 7294 O O . LEU A 1 908 ? 36.701 20.788 -38.351 1.00 70.62 908 LEU A O 1
ATOM 7298 N N . ALA A 1 909 ? 38.354 21.839 -37.254 1.00 70.00 909 ALA A N 1
ATOM 7299 C CA . ALA A 1 909 ? 38.360 20.961 -36.083 1.00 70.00 909 ALA A CA 1
ATOM 7300 C C . ALA A 1 909 ? 37.015 20.947 -35.331 1.00 70.00 909 ALA A C 1
ATOM 7302 O O . ALA A 1 909 ? 36.641 19.933 -34.743 1.00 70.00 909 ALA A O 1
ATOM 7303 N N . ASP A 1 910 ? 36.250 22.043 -35.378 1.00 76.44 910 ASP A N 1
ATOM 7304 C CA . ASP A 1 910 ? 34.976 22.142 -34.662 1.00 76.44 910 ASP A CA 1
ATOM 7305 C C . ASP A 1 910 ? 33.837 21.369 -35.354 1.00 76.44 910 ASP A C 1
ATOM 7307 O O . ASP A 1 910 ? 32.823 21.083 -34.708 1.00 76.44 910 ASP A O 1
ATOM 7311 N N . SER A 1 911 ? 34.020 20.985 -36.627 1.00 80.12 911 SER A N 1
ATOM 7312 C CA . SER A 1 911 ? 33.027 20.270 -37.446 1.00 80.12 911 SER A CA 1
ATOM 7313 C C . SER A 1 911 ? 32.892 18.777 -37.120 1.00 80.12 911 SER A C 1
ATOM 7315 O O . SER A 1 911 ? 31.884 18.163 -37.471 1.00 80.12 911 SER A O 1
ATOM 7317 N N . ILE A 1 912 ? 33.866 18.200 -36.407 1.00 84.50 912 ILE A N 1
ATOM 7318 C CA . ILE A 1 912 ? 33.895 16.778 -36.052 1.00 84.50 912 ILE A CA 1
ATOM 7319 C C . ILE A 1 912 ? 33.592 16.593 -34.565 1.00 84.50 912 ILE A C 1
ATOM 7321 O O . ILE A 1 912 ? 34.072 17.328 -33.702 1.00 84.50 912 ILE A O 1
ATOM 7325 N N . CYS A 1 913 ? 32.773 15.587 -34.263 1.00 87.44 913 CYS A N 1
ATOM 7326 C CA . CYS A 1 913 ? 32.431 15.177 -32.907 1.00 87.44 913 CYS A CA 1
ATOM 7327 C C . CYS A 1 913 ? 32.608 13.660 -32.786 1.00 87.44 913 CYS A C 1
ATOM 7329 O O . CYS A 1 913 ? 31.932 12.894 -33.474 1.00 87.44 913 CYS A O 1
ATOM 7331 N N . VAL A 1 914 ? 33.523 13.219 -31.922 1.00 89.00 914 VAL A N 1
ATOM 7332 C CA . VAL A 1 914 ? 33.885 11.809 -31.752 1.00 89.00 914 VAL A CA 1
ATOM 7333 C C . VAL A 1 914 ? 33.349 11.281 -30.430 1.00 89.00 914 VAL A C 1
ATOM 7335 O O . VAL A 1 914 ? 33.806 11.655 -29.356 1.00 89.00 914 VAL A O 1
ATOM 7338 N N . LYS A 1 915 ? 32.398 10.349 -30.478 1.00 89.31 915 LYS A N 1
ATOM 7339 C CA . LYS A 1 915 ? 31.851 9.739 -29.258 1.00 89.31 915 LYS A CA 1
ATOM 7340 C C . LYS A 1 915 ? 32.662 8.510 -28.845 1.00 89.31 915 LYS A C 1
ATOM 7342 O O . LYS A 1 915 ? 32.535 7.453 -29.461 1.00 89.31 915 LYS A O 1
ATOM 7347 N N . ILE A 1 916 ? 33.480 8.638 -27.800 1.00 90.69 916 ILE A N 1
ATOM 7348 C CA . ILE A 1 916 ? 34.296 7.548 -27.246 1.00 90.69 916 ILE A CA 1
ATOM 7349 C C . ILE A 1 916 ? 33.554 6.919 -26.068 1.00 90.69 916 ILE A C 1
ATOM 7351 O O . ILE A 1 916 ? 33.439 7.512 -25.000 1.00 90.69 916 ILE A O 1
ATOM 7355 N N . LEU A 1 917 ? 33.060 5.696 -26.263 1.00 89.50 917 LEU A N 1
ATOM 7356 C CA . LEU A 1 917 ? 32.135 5.033 -25.341 1.00 89.50 917 LEU A CA 1
ATOM 7357 C C . LEU A 1 917 ? 32.680 3.680 -24.872 1.00 89.50 917 LEU A C 1
ATOM 7359 O O . LEU A 1 917 ? 33.393 2.987 -25.602 1.00 89.50 917 LEU A O 1
ATOM 7363 N N . ASN A 1 918 ? 32.316 3.258 -23.659 1.00 88.06 918 ASN A N 1
ATOM 7364 C CA . ASN A 1 918 ? 32.726 1.957 -23.140 1.00 88.06 918 ASN A CA 1
ATOM 7365 C C . ASN A 1 918 ? 31.930 0.821 -23.802 1.00 88.06 918 ASN A C 1
ATOM 7367 O O . ASN A 1 918 ? 30.732 0.658 -23.551 1.00 88.06 918 ASN A O 1
ATOM 7371 N N . ALA A 1 919 ? 32.611 -0.042 -24.559 1.00 81.69 919 ALA A N 1
ATOM 7372 C CA . ALA A 1 919 ? 31.989 -1.203 -25.194 1.00 81.69 919 ALA A CA 1
ATOM 7373 C C . ALA A 1 919 ? 31.156 -2.043 -24.202 1.00 81.69 919 ALA A C 1
ATOM 7375 O O . ALA A 1 919 ? 30.010 -2.374 -24.483 1.00 81.69 919 ALA A O 1
ATOM 7376 N N . GLY A 1 920 ? 31.642 -2.286 -22.978 1.00 77.94 920 GLY A N 1
ATOM 7377 C CA . GLY A 1 920 ? 30.937 -3.120 -21.994 1.00 77.94 920 GLY A CA 1
ATOM 7378 C C . GLY A 1 920 ? 29.550 -2.606 -21.568 1.00 77.94 920 GLY A C 1
ATOM 7379 O O . GLY A 1 920 ? 28.679 -3.410 -21.213 1.00 77.94 920 GLY A O 1
ATOM 7380 N N . ALA A 1 921 ? 29.323 -1.289 -21.620 1.00 80.00 921 ALA A N 1
ATOM 7381 C CA . ALA A 1 921 ? 28.040 -0.667 -21.291 1.00 80.00 921 ALA A CA 1
ATOM 7382 C C . ALA A 1 921 ? 27.138 -0.509 -22.528 1.00 80.00 921 ALA A C 1
ATOM 7384 O O . ALA A 1 921 ? 25.936 -0.777 -22.438 1.00 80.00 921 ALA A O 1
ATOM 7385 N N . TRP A 1 922 ? 27.707 -0.176 -23.689 1.00 77.88 922 TRP A N 1
ATOM 7386 C CA . TRP A 1 922 ? 26.968 0.206 -24.898 1.00 77.88 922 TRP A CA 1
ATOM 7387 C C . TRP A 1 922 ? 26.768 -0.931 -25.902 1.00 77.88 922 TRP A C 1
ATOM 7389 O O . TRP A 1 922 ? 25.656 -1.125 -26.395 1.00 77.88 922 TRP A O 1
ATOM 7399 N N . SER A 1 923 ? 27.809 -1.717 -26.184 1.00 59.41 923 SER A N 1
ATOM 7400 C CA . SER A 1 923 ? 27.830 -2.678 -27.286 1.00 59.41 923 SER A CA 1
ATOM 7401 C C . SER A 1 923 ? 28.300 -4.069 -26.844 1.00 59.41 923 SER A C 1
ATOM 7403 O O . SER A 1 923 ? 29.385 -4.289 -26.321 1.00 59.41 923 SER A O 1
ATOM 7405 N N . ARG A 1 924 ? 27.478 -5.086 -27.119 1.00 54.03 924 ARG A N 1
ATOM 7406 C CA . ARG A 1 924 ? 27.949 -6.478 -27.154 1.00 54.03 924 ARG A CA 1
ATOM 7407 C C . ARG A 1 924 ? 28.169 -6.843 -28.615 1.00 54.03 924 ARG A C 1
ATOM 7409 O O . ARG A 1 924 ? 27.221 -7.318 -29.238 1.00 54.03 924 ARG A O 1
ATOM 7416 N N . GLY A 1 925 ? 29.368 -6.522 -29.112 1.00 51.03 925 GLY A N 1
ATOM 7417 C CA . GLY A 1 925 ? 29.959 -6.949 -30.386 1.00 51.03 925 GLY A CA 1
ATOM 7418 C C . GLY A 1 925 ? 28.994 -7.023 -31.566 1.00 51.03 925 GLY A C 1
ATOM 7419 O O . GLY A 1 925 ? 28.421 -8.081 -31.805 1.00 51.03 925 GLY A O 1
ATOM 7420 N N . SER A 1 926 ? 28.821 -5.924 -32.303 1.00 51.28 926 SER A N 1
ATOM 7421 C CA . SER A 1 926 ? 28.378 -6.030 -33.695 1.00 51.28 926 SER A CA 1
ATOM 7422 C C . SER A 1 926 ? 29.566 -6.405 -34.578 1.00 51.28 926 SER A C 1
ATOM 7424 O O . SER A 1 926 ? 30.708 -6.022 -34.302 1.00 51.28 926 SER A O 1
ATOM 7426 N N . GLU A 1 927 ? 29.283 -7.176 -35.625 1.00 52.41 927 GLU A N 1
ATOM 7427 C CA . GLU A 1 927 ? 30.211 -7.412 -36.724 1.00 52.41 927 GLU A CA 1
ATOM 7428 C C . GLU A 1 927 ? 30.662 -6.064 -37.304 1.00 52.41 927 GLU A C 1
ATOM 7430 O O . GLU A 1 927 ? 29.887 -5.102 -37.376 1.00 52.41 927 GLU A O 1
ATOM 7435 N N . ARG A 1 928 ? 31.949 -5.956 -37.646 1.00 63.19 928 ARG A N 1
ATOM 7436 C CA . ARG A 1 928 ? 32.486 -4.739 -38.252 1.00 63.19 928 ARG A CA 1
ATOM 7437 C C . ARG A 1 928 ? 31.913 -4.628 -39.657 1.00 63.19 928 ARG A C 1
ATOM 7439 O O . ARG A 1 928 ? 32.369 -5.322 -40.555 1.00 63.19 928 ARG A O 1
ATOM 7446 N N . VAL A 1 929 ? 30.939 -3.742 -39.840 1.00 72.31 929 VAL A N 1
ATOM 7447 C CA . VAL A 1 929 ? 30.534 -3.335 -41.184 1.00 72.31 929 VAL A CA 1
ATOM 7448 C C . VAL A 1 929 ? 31.671 -2.498 -41.756 1.00 72.31 929 VAL A C 1
ATOM 7450 O O . VAL A 1 929 ? 31.926 -1.389 -41.280 1.00 72.31 929 VAL A O 1
ATOM 7453 N N . THR A 1 930 ? 32.390 -3.066 -42.720 1.00 77.38 930 THR A N 1
ATOM 7454 C CA . THR A 1 930 ? 33.410 -2.351 -43.484 1.00 77.38 930 THR A CA 1
ATOM 7455 C C . THR A 1 930 ? 32.731 -1.290 -44.337 1.00 77.38 930 THR A C 1
ATOM 7457 O O . THR A 1 930 ? 31.692 -1.542 -44.943 1.00 77.38 930 THR A O 1
ATOM 7460 N N . VAL A 1 931 ? 33.296 -0.090 -44.345 1.00 85.25 931 VAL A N 1
ATOM 7461 C CA . VAL A 1 931 ? 32.854 1.009 -45.197 1.00 85.25 931 VAL A CA 1
ATOM 7462 C C . VAL A 1 931 ? 34.078 1.832 -45.561 1.00 85.25 931 VAL A C 1
ATOM 7464 O O . VAL A 1 931 ? 34.904 2.116 -44.693 1.00 85.25 931 VAL A O 1
ATOM 7467 N N . SER A 1 932 ? 34.200 2.196 -46.833 1.00 86.69 932 SER A N 1
ATOM 7468 C CA . SER A 1 932 ? 35.173 3.194 -47.267 1.00 86.69 932 SER A CA 1
ATOM 7469 C C . SER A 1 932 ? 34.623 4.575 -46.924 1.00 86.69 932 SER A C 1
ATOM 7471 O O . SER A 1 932 ? 33.515 4.936 -47.334 1.00 86.69 932 SER A O 1
ATOM 7473 N N . LEU A 1 933 ? 35.359 5.310 -46.091 1.00 84.44 933 LEU A N 1
ATOM 7474 C CA . LEU A 1 933 ? 34.991 6.663 -45.705 1.00 84.44 933 LEU A CA 1
ATOM 7475 C C . LEU A 1 933 ? 35.551 7.676 -46.710 1.00 84.44 933 LEU A C 1
ATOM 7477 O O . LEU A 1 933 ? 36.554 7.409 -47.364 1.00 84.44 933 LEU A O 1
ATOM 7481 N N . PRO A 1 934 ? 34.927 8.855 -46.818 1.00 80.88 934 PRO A N 1
ATOM 7482 C CA . PRO A 1 934 ? 35.514 9.985 -47.527 1.00 80.88 934 PRO A CA 1
ATOM 7483 C C . PRO A 1 934 ? 36.853 10.384 -46.904 1.00 80.88 934 PRO A C 1
ATOM 7485 O O . PRO A 1 934 ? 36.997 10.342 -45.677 1.00 80.88 934 PRO A O 1
ATOM 7488 N N . MET A 1 935 ? 37.792 10.829 -47.738 1.00 78.88 935 MET A N 1
ATOM 7489 C CA . MET A 1 935 ? 39.144 11.224 -47.323 1.00 78.88 935 MET A CA 1
ATOM 7490 C C . MET A 1 935 ? 39.111 12.293 -46.223 1.00 78.88 935 MET A C 1
ATOM 7492 O O . MET A 1 935 ? 39.859 12.223 -45.253 1.00 78.88 935 MET A O 1
ATOM 7496 N N . GLU A 1 936 ? 38.154 13.221 -46.305 1.00 77.94 936 GLU A N 1
ATOM 7497 C CA . GLU A 1 936 ? 37.962 14.298 -45.334 1.00 77.94 936 GLU A CA 1
ATOM 7498 C C . GLU A 1 936 ? 37.618 13.797 -43.923 1.00 77.94 936 GLU A C 1
ATOM 7500 O O . GLU A 1 936 ? 37.790 14.539 -42.961 1.00 77.94 936 GLU A O 1
ATOM 7505 N N . LEU A 1 937 ? 37.116 12.566 -43.783 1.00 81.94 937 LEU A N 1
ATOM 7506 C CA . LEU A 1 937 ? 36.830 11.925 -42.495 1.00 81.94 937 LEU A CA 1
ATOM 7507 C C . LEU A 1 937 ? 37.884 10.883 -42.116 1.00 81.94 937 LEU A C 1
ATOM 7509 O O . LEU A 1 937 ? 38.153 10.699 -40.928 1.00 81.94 937 LEU A O 1
ATOM 7513 N N . GLU A 1 938 ? 38.461 10.200 -43.103 1.00 84.75 938 GLU A N 1
ATOM 7514 C CA . GLU A 1 938 ? 39.485 9.176 -42.896 1.00 84.75 938 GLU A CA 1
ATOM 7515 C C . GLU A 1 938 ? 40.758 9.764 -42.269 1.00 84.75 938 GLU A C 1
ATOM 7517 O O . GLU A 1 938 ? 41.303 9.170 -41.339 1.00 84.75 938 GLU A O 1
ATOM 7522 N N . ASP A 1 939 ? 41.145 10.980 -42.666 1.00 85.06 939 ASP A N 1
ATOM 7523 C CA . ASP A 1 939 ? 42.304 11.701 -42.123 1.00 85.06 939 ASP A CA 1
ATOM 7524 C C . ASP A 1 939 ? 42.246 11.922 -40.602 1.00 85.06 939 ASP A C 1
ATOM 7526 O O . ASP A 1 939 ? 43.277 11.962 -39.932 1.00 85.06 939 ASP A O 1
ATOM 7530 N N . TYR A 1 940 ? 41.046 12.058 -40.032 1.00 84.75 940 TYR A N 1
ATOM 7531 C CA . TYR A 1 940 ? 40.877 12.332 -38.602 1.00 84.75 940 TYR A CA 1
ATOM 7532 C C . TYR A 1 940 ? 40.976 11.079 -37.732 1.00 84.75 940 TYR A C 1
ATOM 7534 O O . TYR A 1 940 ? 41.233 11.185 -36.534 1.00 84.75 940 TYR A O 1
ATOM 7542 N N . ILE A 1 941 ? 40.782 9.886 -38.299 1.00 88.25 941 ILE A N 1
ATOM 7543 C CA . ILE A 1 941 ? 40.859 8.622 -37.556 1.00 88.25 941 ILE A CA 1
ATOM 7544 C C . ILE A 1 941 ? 42.222 8.439 -36.864 1.00 88.25 941 ILE A C 1
ATOM 7546 O O . ILE A 1 941 ? 42.225 8.255 -35.642 1.00 88.25 941 ILE A O 1
ATOM 7550 N N . PRO A 1 942 ? 43.373 8.508 -37.568 1.00 89.06 942 PRO A N 1
ATOM 7551 C CA . PRO A 1 942 ? 44.677 8.343 -36.928 1.00 89.06 942 PRO A CA 1
ATOM 7552 C C . PRO A 1 942 ? 44.973 9.455 -35.912 1.00 89.06 942 PRO A C 1
ATOM 7554 O O . PRO A 1 942 ? 45.511 9.162 -34.845 1.00 89.06 942 PRO A O 1
ATOM 7557 N N . GLU A 1 943 ? 44.561 10.699 -36.184 1.00 88.00 943 GLU A N 1
ATOM 7558 C CA . GLU A 1 943 ? 44.742 11.834 -35.265 1.00 88.00 943 GLU A CA 1
ATOM 7559 C C . GLU A 1 943 ? 43.993 11.611 -33.934 1.00 88.00 943 GLU A C 1
ATOM 7561 O O . GLU A 1 943 ? 44.535 11.845 -32.849 1.00 88.00 943 GLU A O 1
ATOM 7566 N N . VAL A 1 944 ? 42.759 11.095 -33.995 1.00 89.31 944 VAL A N 1
ATOM 7567 C CA . VAL A 1 944 ? 41.970 10.719 -32.809 1.00 89.31 944 VAL A CA 1
ATOM 7568 C C . VAL A 1 944 ? 42.620 9.561 -32.055 1.00 89.31 944 VAL A C 1
ATOM 7570 O O . VAL A 1 944 ? 42.678 9.581 -30.822 1.00 89.31 944 VAL A O 1
ATOM 7573 N N . GLU A 1 945 ? 43.091 8.535 -32.767 1.00 90.81 945 GLU A N 1
ATOM 7574 C CA . GLU A 1 945 ? 43.722 7.366 -32.151 1.00 90.81 945 GLU A CA 1
ATOM 7575 C C . GLU A 1 945 ? 45.021 7.731 -31.428 1.00 90.81 945 GLU A C 1
ATOM 7577 O O . GLU A 1 945 ? 45.247 7.269 -30.307 1.00 90.81 945 GLU A O 1
ATOM 7582 N N . GLU A 1 946 ? 45.843 8.594 -32.023 1.00 90.06 946 GLU A N 1
ATOM 7583 C CA . GLU A 1 946 ? 47.073 9.093 -31.414 1.00 90.06 946 GLU A CA 1
ATOM 7584 C C . GLU A 1 946 ? 46.787 9.964 -30.184 1.00 90.06 946 GLU A C 1
ATOM 7586 O O . GLU A 1 946 ? 47.357 9.731 -29.111 1.00 90.06 946 GLU A O 1
ATOM 7591 N N . PHE A 1 947 ? 45.837 10.899 -30.290 1.00 90.56 947 PHE A N 1
ATOM 7592 C CA . PHE A 1 947 ? 45.390 11.708 -29.157 1.00 90.56 947 PHE A CA 1
ATOM 7593 C C . PHE A 1 947 ? 44.868 10.841 -28.005 1.00 90.56 947 PHE A C 1
ATOM 7595 O O . PHE A 1 947 ? 45.225 11.056 -26.846 1.00 90.56 947 PHE A O 1
ATOM 7602 N N . TYR A 1 948 ? 44.048 9.830 -28.299 1.00 91.81 948 TYR A N 1
ATOM 7603 C CA . TYR A 1 948 ? 43.503 8.959 -27.262 1.00 91.81 948 TYR A CA 1
ATOM 7604 C C . TYR A 1 948 ? 44.588 8.086 -26.624 1.00 91.81 948 TYR A C 1
ATOM 7606 O O . TYR A 1 948 ? 44.609 7.917 -25.403 1.00 91.81 948 TYR A O 1
ATOM 7614 N N . LYS A 1 949 ? 45.520 7.564 -27.431 1.00 91.69 949 LYS A N 1
ATOM 7615 C CA . LYS A 1 949 ? 46.647 6.745 -26.969 1.00 91.69 949 LYS A CA 1
ATOM 7616 C C . LYS A 1 949 ? 47.608 7.534 -26.080 1.00 91.69 949 LYS A C 1
ATOM 7618 O O . LYS A 1 949 ? 48.125 6.960 -25.122 1.00 91.69 949 LYS A O 1
ATOM 7623 N N . SER A 1 950 ? 47.826 8.823 -26.356 1.00 90.25 950 SER A N 1
ATOM 7624 C CA . SER A 1 950 ? 48.684 9.677 -25.520 1.00 90.25 950 SER A CA 1
ATOM 7625 C C . SER A 1 950 ? 48.103 9.889 -24.116 1.00 90.25 950 SER A C 1
ATOM 7627 O O . SER A 1 950 ? 48.851 9.922 -23.140 1.00 90.25 950 SER A O 1
ATOM 7629 N N . LYS A 1 951 ? 46.770 9.948 -23.989 1.00 89.00 951 LYS A N 1
ATOM 7630 C CA . LYS A 1 951 ? 46.068 10.117 -22.703 1.00 89.00 951 LYS A CA 1
ATOM 7631 C C . LYS A 1 951 ? 45.767 8.811 -21.975 1.00 89.00 951 LYS A C 1
ATOM 7633 O O . LYS A 1 951 ? 45.690 8.789 -20.747 1.00 89.00 951 LYS A O 1
ATOM 7638 N N . HIS A 1 952 ? 45.568 7.722 -22.712 1.00 89.44 952 HIS A N 1
ATOM 7639 C CA . HIS A 1 952 ? 45.160 6.438 -22.155 1.00 89.44 952 HIS A CA 1
ATOM 7640 C C . HIS A 1 952 ? 46.009 5.294 -22.712 1.00 89.44 952 HIS A C 1
ATOM 7642 O O . HIS A 1 952 ? 45.732 4.739 -23.777 1.00 89.44 952 HIS A O 1
ATOM 7648 N N . SER A 1 953 ? 47.009 4.873 -21.936 1.00 88.88 953 SER A N 1
ATOM 7649 C CA . SER A 1 953 ? 47.802 3.685 -22.244 1.00 88.88 953 SER A CA 1
ATOM 7650 C C . SER A 1 953 ? 47.002 2.394 -21.998 1.00 88.88 953 SER A C 1
ATOM 7652 O O . SER A 1 953 ? 46.180 2.297 -21.086 1.00 88.88 953 SER A O 1
ATOM 7654 N N . GLY A 1 954 ? 47.211 1.385 -22.851 1.00 85.94 954 GLY A N 1
ATOM 7655 C CA . GLY A 1 954 ? 46.598 0.055 -22.705 1.00 85.94 954 GLY A CA 1
ATOM 7656 C C . GLY A 1 954 ? 45.145 -0.079 -23.184 1.00 85.94 954 GLY A C 1
ATOM 7657 O O . GLY A 1 954 ? 44.547 -1.137 -22.997 1.00 85.94 954 GLY A O 1
ATOM 7658 N N . ARG A 1 955 ? 44.564 0.949 -23.818 1.00 89.19 955 ARG A N 1
ATOM 7659 C CA . ARG A 1 955 ? 43.221 0.894 -24.425 1.00 89.19 955 ARG A CA 1
ATOM 7660 C C . ARG A 1 955 ? 43.305 0.907 -25.951 1.00 89.19 955 ARG A C 1
ATOM 7662 O O . ARG A 1 955 ? 44.223 1.488 -26.519 1.00 89.19 955 ARG A O 1
ATOM 7669 N N . LYS A 1 956 ? 42.331 0.277 -26.614 1.00 85.25 956 LYS A N 1
ATOM 7670 C CA . LYS A 1 956 ? 42.211 0.247 -28.078 1.00 85.25 956 LYS A CA 1
ATOM 7671 C C . LYS A 1 956 ? 40.835 0.754 -28.493 1.00 85.25 956 LYS A C 1
ATOM 7673 O O . LYS A 1 956 ? 39.834 0.312 -27.932 1.00 85.25 956 LYS A O 1
ATOM 7678 N N . LEU A 1 957 ? 40.799 1.657 -29.469 1.00 88.38 957 LEU A N 1
ATOM 7679 C CA . LEU A 1 957 ? 39.553 2.147 -30.047 1.00 88.38 957 LEU A CA 1
ATOM 7680 C C . LEU A 1 957 ? 39.008 1.160 -31.085 1.00 88.38 957 LEU A C 1
ATOM 7682 O O . LEU A 1 957 ? 39.749 0.450 -31.770 1.00 88.38 957 LEU A O 1
ATOM 7686 N N . GLN A 1 958 ? 37.683 1.100 -31.169 1.00 85.88 958 GLN A N 1
ATOM 7687 C CA . GLN A 1 958 ? 36.963 0.377 -32.205 1.00 85.88 958 GLN A CA 1
ATOM 7688 C C . GLN A 1 958 ? 35.902 1.301 -32.790 1.00 85.88 958 GLN A C 1
ATOM 7690 O O . GLN A 1 958 ? 35.007 1.759 -32.082 1.00 85.88 958 GLN A O 1
ATOM 7695 N N . TRP A 1 959 ? 35.995 1.540 -34.093 1.00 85.38 959 TRP A N 1
ATOM 7696 C CA . TRP A 1 959 ? 35.091 2.428 -34.806 1.00 85.38 959 TRP A CA 1
ATOM 7697 C C . TRP A 1 959 ? 33.777 1.729 -35.163 1.00 85.38 959 TRP A C 1
ATOM 7699 O O . TRP A 1 959 ? 33.758 0.596 -35.650 1.00 85.38 959 TRP A O 1
ATOM 7709 N N . HIS A 1 960 ? 32.662 2.414 -34.907 1.00 82.50 960 HIS A N 1
ATOM 7710 C CA . HIS A 1 960 ? 31.306 1.920 -35.145 1.00 82.50 960 HIS A CA 1
ATOM 7711 C C . HIS A 1 960 ? 30.546 2.846 -36.111 1.00 82.50 960 HIS A C 1
ATOM 7713 O O . HIS A 1 960 ? 29.576 3.494 -35.729 1.00 82.50 960 HIS A O 1
ATOM 7719 N N . HIS A 1 961 ? 30.949 2.865 -37.386 1.00 83.38 961 HIS A N 1
ATOM 7720 C CA . HIS A 1 961 ? 30.415 3.792 -38.402 1.00 83.38 961 HIS A CA 1
ATOM 7721 C C . HIS A 1 961 ? 28.895 3.694 -38.632 1.00 83.38 961 HIS A C 1
ATOM 7723 O O . HIS A 1 961 ? 28.250 4.691 -38.930 1.00 83.38 961 HIS A O 1
ATOM 7729 N N . HIS A 1 962 ? 28.288 2.522 -38.427 1.00 77.94 962 HIS A N 1
ATOM 7730 C CA . HIS A 1 962 ? 26.830 2.341 -38.512 1.00 77.94 962 HIS A CA 1
ATOM 7731 C C . HIS A 1 962 ? 26.026 3.194 -37.505 1.00 77.94 962 HIS A C 1
ATOM 7733 O O . HIS A 1 962 ? 24.859 3.493 -37.754 1.00 77.94 962 HIS A O 1
ATOM 7739 N N . MET A 1 963 ? 26.635 3.595 -36.379 1.00 78.88 963 MET A N 1
ATOM 7740 C CA . MET A 1 963 ? 26.023 4.477 -35.372 1.00 78.88 963 MET A CA 1
ATOM 7741 C C . MET A 1 963 ? 26.372 5.960 -35.583 1.00 78.88 963 MET A C 1
ATOM 7743 O O . MET A 1 963 ? 25.858 6.815 -34.865 1.00 78.88 963 MET A O 1
ATOM 7747 N N . SER A 1 964 ? 27.226 6.272 -36.559 1.00 85.19 964 SER A N 1
ATOM 7748 C CA . SER A 1 964 ? 27.697 7.623 -36.862 1.00 85.19 964 SER A CA 1
ATOM 7749 C C . SER A 1 964 ? 26.787 8.318 -37.884 1.00 85.19 964 SER A C 1
ATOM 7751 O O . SER A 1 964 ? 26.216 7.684 -38.780 1.00 85.19 964 SER A O 1
ATOM 7753 N N . ASN A 1 965 ? 26.624 9.634 -37.733 1.00 88.25 965 ASN A N 1
ATOM 7754 C CA . ASN A 1 965 ? 25.900 10.516 -38.650 1.00 88.25 965 ASN A CA 1
ATOM 7755 C C . ASN A 1 965 ? 26.757 11.731 -39.018 1.00 88.25 965 ASN A C 1
ATOM 7757 O O . ASN A 1 965 ? 27.804 11.972 -38.421 1.00 88.25 965 ASN A O 1
ATOM 7761 N N . GLY A 1 966 ? 26.279 12.507 -39.984 1.00 89.31 966 GLY A N 1
ATOM 7762 C CA . GLY A 1 966 ? 26.769 13.855 -40.226 1.00 89.31 966 GLY A CA 1
ATOM 7763 C C . GLY A 1 966 ? 25.822 14.651 -41.114 1.00 89.31 966 GLY A C 1
ATOM 7764 O O . GLY A 1 966 ? 24.804 14.139 -41.581 1.00 89.31 966 GLY A O 1
ATOM 7765 N N . THR A 1 967 ? 26.145 15.926 -41.317 1.00 91.12 967 THR A N 1
ATOM 7766 C CA . THR A 1 967 ? 25.382 16.835 -42.180 1.00 91.12 967 THR A CA 1
ATOM 7767 C C . THR A 1 967 ? 26.150 17.069 -43.477 1.00 91.12 967 THR A C 1
ATOM 7769 O O . THR A 1 967 ? 27.310 17.465 -43.434 1.00 91.12 967 THR A O 1
ATOM 7772 N N . LEU A 1 968 ? 25.506 16.846 -44.622 1.00 91.25 968 LEU A N 1
ATOM 7773 C CA . LEU A 1 968 ? 26.048 17.158 -45.946 1.00 91.25 968 LEU A CA 1
ATOM 7774 C C . LEU A 1 968 ? 25.321 18.348 -46.563 1.00 91.25 968 LEU A C 1
ATOM 7776 O O . LEU A 1 968 ? 24.109 18.475 -46.415 1.00 91.25 968 LEU A O 1
ATOM 7780 N N . ILE A 1 969 ? 26.040 19.176 -47.320 1.00 91.81 969 ILE A N 1
ATOM 7781 C CA . ILE A 1 969 ? 25.428 20.227 -48.139 1.00 91.81 969 ILE A CA 1
ATOM 7782 C C . ILE A 1 969 ? 25.171 19.651 -49.531 1.00 91.81 969 ILE A C 1
ATOM 7784 O O . ILE A 1 969 ? 26.085 19.496 -50.338 1.00 91.81 969 ILE A O 1
ATOM 7788 N N . PHE A 1 970 ? 23.913 19.349 -49.821 1.00 91.94 970 PHE A N 1
ATOM 7789 C CA . PHE A 1 970 ? 23.469 18.868 -51.119 1.00 91.94 970 PHE A CA 1
ATOM 7790 C C . PHE A 1 970 ? 23.131 20.044 -52.035 1.00 91.94 970 PHE A C 1
ATOM 7792 O O . PHE A 1 970 ? 22.238 20.843 -51.739 1.00 91.94 970 PHE A O 1
ATOM 7799 N N . THR A 1 971 ? 23.849 20.158 -53.151 1.00 90.50 971 THR A N 1
ATOM 7800 C CA . THR A 1 971 ? 23.627 21.210 -54.150 1.00 90.50 971 THR A CA 1
ATOM 7801 C C . THR A 1 971 ? 22.852 20.632 -55.328 1.00 90.50 971 THR A C 1
ATOM 7803 O O . THR A 1 971 ? 23.295 19.667 -55.940 1.00 90.50 971 THR A O 1
ATOM 7806 N N . SER A 1 972 ? 21.699 21.226 -55.631 1.00 88.81 972 SER A N 1
ATOM 7807 C CA . SER A 1 972 ? 20.891 20.935 -56.819 1.00 88.81 972 SER A CA 1
ATOM 7808 C C . SER A 1 972 ? 20.735 22.206 -57.658 1.00 88.81 972 SER A C 1
ATOM 7810 O O . SER A 1 972 ? 21.028 23.310 -57.184 1.00 88.81 972 SER A O 1
ATOM 7812 N N . ASP A 1 973 ? 20.222 22.077 -58.880 1.00 87.94 973 ASP A N 1
ATOM 7813 C CA . ASP A 1 973 ? 19.987 23.212 -59.783 1.00 87.94 973 ASP A CA 1
ATOM 7814 C C . ASP A 1 973 ? 18.975 24.214 -59.192 1.00 87.94 973 ASP A C 1
ATOM 7816 O O . ASP A 1 973 ? 18.941 25.391 -59.555 1.00 87.94 973 ASP A O 1
ATOM 7820 N N . LEU A 1 974 ? 18.154 23.760 -58.238 1.00 86.50 974 LEU A N 1
ATOM 7821 C CA . LEU A 1 974 ? 17.108 24.551 -57.593 1.00 86.50 974 LEU A CA 1
ATOM 7822 C C . LEU A 1 974 ? 17.540 25.185 -56.262 1.00 86.50 974 LEU A C 1
ATOM 7824 O O . LEU A 1 974 ? 16.836 26.068 -55.757 1.00 86.50 974 LEU A O 1
ATOM 7828 N N . GLY A 1 975 ? 18.656 24.758 -55.661 1.00 88.75 975 GLY A N 1
ATOM 7829 C CA . GLY A 1 975 ? 19.059 25.256 -54.347 1.00 88.75 975 GLY A CA 1
ATOM 7830 C C . GLY A 1 975 ? 20.119 24.437 -53.611 1.00 88.75 975 GLY A C 1
ATOM 7831 O O . GLY A 1 975 ? 20.644 23.451 -54.116 1.00 88.75 975 GLY A O 1
ATOM 7832 N N . LYS A 1 976 ? 20.418 24.859 -52.377 1.00 92.06 976 LYS A N 1
ATOM 7833 C CA . LYS A 1 976 ? 21.353 24.173 -51.467 1.00 92.06 976 LYS A CA 1
ATOM 7834 C C . LYS A 1 976 ? 20.615 23.691 -50.226 1.00 92.06 976 LYS A C 1
ATOM 7836 O O . LYS A 1 976 ? 19.930 24.489 -49.584 1.00 92.06 976 LYS A O 1
ATOM 7841 N N . TYR A 1 977 ? 20.768 22.420 -49.877 1.00 92.88 977 TYR A N 1
ATOM 7842 C CA . TYR A 1 977 ? 20.020 21.776 -48.801 1.00 92.88 977 TYR A CA 1
ATOM 7843 C C . TYR A 1 977 ? 20.954 21.056 -47.835 1.00 92.88 977 TYR A C 1
ATOM 7845 O O . TYR A 1 977 ? 21.835 20.322 -48.266 1.00 92.88 977 TYR A O 1
ATOM 7853 N N . ASP A 1 978 ? 20.717 21.215 -46.539 1.00 92.94 978 ASP A N 1
ATOM 7854 C CA . ASP A 1 978 ? 21.471 20.507 -45.507 1.00 92.94 978 ASP A CA 1
ATOM 7855 C C . ASP A 1 978 ? 20.805 19.149 -45.260 1.00 92.94 978 ASP A C 1
ATOM 7857 O O . ASP A 1 978 ? 19.652 19.088 -44.825 1.00 92.94 978 ASP A O 1
ATOM 7861 N N . LEU A 1 979 ? 21.503 18.057 -45.552 1.00 92.56 979 LEU A N 1
ATOM 7862 C CA . LEU A 1 979 ? 21.027 16.692 -45.351 1.00 92.56 979 LEU A CA 1
ATOM 7863 C C . LEU A 1 979 ? 21.705 16.087 -44.119 1.00 92.56 979 LEU A C 1
ATOM 7865 O O . LEU A 1 979 ? 22.897 15.794 -44.160 1.00 92.56 979 LEU A O 1
ATOM 7869 N N . ASP A 1 980 ? 20.956 15.847 -43.042 1.00 90.88 980 ASP A N 1
ATOM 7870 C CA . ASP A 1 980 ? 21.431 14.973 -41.966 1.00 90.88 980 ASP A CA 1
ATOM 7871 C C . ASP A 1 980 ? 21.309 13.525 -42.446 1.00 90.88 980 ASP A C 1
ATOM 7873 O O . ASP A 1 980 ? 20.200 13.033 -42.683 1.00 90.88 980 ASP A O 1
ATOM 7877 N N . VAL A 1 981 ? 22.440 12.844 -42.578 1.00 90.06 981 VAL A N 1
ATOM 7878 C CA . VAL A 1 981 ? 22.549 11.497 -43.142 1.00 90.06 981 VAL A CA 1
ATOM 7879 C C . VAL A 1 981 ? 23.358 10.584 -42.228 1.00 90.06 981 VAL A C 1
ATOM 7881 O O . VAL A 1 981 ? 24.146 11.028 -41.391 1.00 90.06 981 VAL A O 1
ATOM 7884 N N . THR A 1 982 ? 23.165 9.278 -42.376 1.00 88.88 982 THR A N 1
ATOM 7885 C CA . THR A 1 982 ? 24.038 8.277 -41.750 1.00 88.88 982 THR A CA 1
ATOM 7886 C C . THR A 1 982 ? 25.397 8.254 -42.446 1.00 88.88 982 THR A C 1
ATOM 7888 O O . THR A 1 982 ? 25.506 8.640 -43.609 1.00 88.88 982 THR A O 1
ATOM 7891 N N . THR A 1 983 ? 26.439 7.745 -41.788 1.00 88.25 983 THR A N 1
ATOM 7892 C CA . THR A 1 983 ? 27.752 7.588 -42.437 1.00 88.25 983 THR A CA 1
ATOM 7893 C C . THR A 1 983 ? 27.699 6.665 -43.664 1.00 88.25 983 THR A C 1
ATOM 7895 O O . THR A 1 983 ? 28.421 6.890 -44.629 1.00 88.25 983 THR A O 1
ATOM 7898 N N . PHE A 1 984 ? 26.793 5.681 -43.695 1.00 88.44 984 PHE A N 1
ATOM 7899 C CA . PHE A 1 984 ? 26.586 4.838 -44.881 1.00 88.44 984 PHE A CA 1
ATOM 7900 C C . PHE A 1 984 ? 25.929 5.604 -46.030 1.00 88.44 984 PHE A C 1
ATOM 7902 O O . PHE A 1 984 ? 26.393 5.530 -47.163 1.00 88.44 984 PHE A O 1
ATOM 7909 N N . GLN A 1 985 ? 24.884 6.385 -45.739 1.00 90.56 985 GLN A N 1
ATOM 7910 C CA . GLN A 1 985 ? 24.263 7.274 -46.726 1.00 90.56 985 GLN A CA 1
ATOM 7911 C C . GLN A 1 985 ? 25.275 8.302 -47.247 1.00 90.56 985 GLN A C 1
ATOM 7913 O O . GLN A 1 985 ? 25.285 8.609 -48.433 1.00 90.56 985 GLN A O 1
ATOM 7918 N N . MET A 1 986 ? 26.148 8.800 -46.373 1.00 90.69 986 MET A N 1
ATOM 7919 C CA . MET A 1 986 ? 27.214 9.733 -46.714 1.00 90.69 986 MET A CA 1
ATOM 7920 C C . MET A 1 986 ? 28.236 9.120 -47.677 1.00 90.69 986 MET A C 1
ATOM 7922 O O . MET A 1 986 ? 28.498 9.716 -48.716 1.00 90.69 986 MET A O 1
ATOM 7926 N N . ALA A 1 987 ? 28.748 7.918 -47.391 1.00 90.25 987 ALA A N 1
ATOM 7927 C CA . ALA A 1 987 ? 29.663 7.208 -48.291 1.00 90.25 987 ALA A CA 1
ATOM 7928 C C . ALA A 1 987 ? 29.039 6.964 -49.680 1.00 90.25 987 ALA A C 1
ATOM 7930 O O . ALA A 1 987 ? 29.691 7.146 -50.710 1.00 90.25 987 ALA A O 1
ATOM 7931 N N . VAL A 1 988 ? 27.746 6.617 -49.714 1.00 91.75 988 VAL A N 1
ATOM 7932 C CA . VAL A 1 988 ? 26.988 6.463 -50.963 1.00 91.75 988 VAL A CA 1
ATOM 7933 C C . VAL A 1 988 ? 26.897 7.794 -51.715 1.00 91.75 988 VAL A C 1
ATOM 7935 O O . VAL A 1 988 ? 27.321 7.864 -52.861 1.00 91.75 988 VAL A O 1
ATOM 7938 N N . LEU A 1 989 ? 26.404 8.866 -51.088 1.00 91.62 989 LEU A N 1
ATOM 7939 C CA . LEU A 1 989 ? 26.202 10.161 -51.756 1.00 91.62 989 LEU A CA 1
ATOM 7940 C C . LEU A 1 989 ? 27.508 10.783 -52.269 1.00 91.62 989 LEU A C 1
ATOM 7942 O O . LEU A 1 989 ? 27.533 11.353 -53.358 1.00 91.62 989 LEU A O 1
ATOM 7946 N N . LEU A 1 990 ? 28.603 10.638 -51.525 1.00 89.75 990 LEU A N 1
ATOM 7947 C CA . LEU A 1 990 ? 29.898 11.208 -51.902 1.00 89.75 990 LEU A CA 1
ATOM 7948 C C . LEU A 1 990 ? 30.560 10.460 -53.071 1.00 89.75 990 LEU A C 1
ATOM 7950 O O . LEU A 1 990 ? 31.461 11.007 -53.705 1.00 89.75 990 LEU A O 1
ATOM 7954 N N . SER A 1 991 ? 30.052 9.278 -53.451 1.00 90.06 991 SER A N 1
ATOM 7955 C CA . SER A 1 991 ? 30.480 8.565 -54.667 1.00 90.06 991 SER A CA 1
ATOM 7956 C C . SER A 1 991 ? 30.197 9.343 -55.966 1.00 90.06 991 SER A C 1
ATOM 7958 O O . SER A 1 991 ? 30.766 9.000 -57.007 1.00 90.06 991 SER A O 1
ATOM 7960 N N . TRP A 1 992 ? 29.357 10.388 -55.913 1.00 91.44 992 TRP A N 1
ATOM 7961 C CA . TRP A 1 992 ? 29.044 11.288 -57.030 1.00 91.44 992 TRP A CA 1
ATOM 7962 C C . TRP A 1 992 ? 29.778 12.640 -56.989 1.00 91.44 992 TRP A C 1
ATOM 7964 O O . TRP A 1 992 ? 29.657 13.407 -57.937 1.00 91.44 992 TRP A O 1
ATOM 7974 N N . ASN A 1 993 ? 30.575 12.952 -55.958 1.00 87.75 993 ASN A N 1
ATOM 7975 C CA . ASN A 1 993 ? 31.209 14.279 -55.837 1.00 87.75 993 ASN A CA 1
ATOM 7976 C C . ASN A 1 993 ? 32.123 14.637 -57.018 1.00 87.75 993 ASN A C 1
ATOM 7978 O O . ASN A 1 993 ? 32.109 15.772 -57.485 1.00 87.75 993 ASN A O 1
ATOM 7982 N N . MET A 1 994 ? 32.902 13.669 -57.504 1.00 83.50 994 MET A N 1
ATOM 7983 C CA . MET A 1 994 ? 33.807 13.855 -58.648 1.00 83.50 994 MET A CA 1
ATOM 7984 C C . MET A 1 994 ? 33.131 13.562 -59.998 1.00 83.50 994 MET A C 1
ATOM 7986 O O . MET A 1 994 ? 33.759 13.708 -61.041 1.00 83.50 994 MET A O 1
ATOM 7990 N N . ARG A 1 995 ? 31.863 13.126 -59.978 1.00 87.88 995 ARG A N 1
ATOM 7991 C CA . ARG A 1 995 ? 31.084 12.688 -61.147 1.00 87.88 995 ARG A CA 1
ATOM 7992 C C . ARG A 1 995 ? 29.575 12.934 -60.952 1.00 87.88 995 ARG A C 1
ATOM 7994 O O . ARG A 1 995 ? 28.797 11.986 -60.856 1.00 87.88 995 ARG A O 1
ATOM 8001 N N . PRO A 1 996 ? 29.140 14.202 -60.852 1.00 82.44 996 PRO A N 1
ATOM 8002 C CA . PRO A 1 996 ? 27.755 14.539 -60.506 1.00 82.44 996 PRO A CA 1
ATOM 8003 C C . PRO A 1 996 ? 26.727 14.150 -61.582 1.00 82.44 996 PRO A C 1
ATOM 8005 O O . PRO A 1 996 ? 25.536 14.070 -61.278 1.00 82.44 996 PRO A O 1
ATOM 8008 N N . ASP A 1 997 ? 27.179 13.894 -62.813 1.00 85.44 997 ASP A N 1
ATOM 8009 C CA . ASP A 1 997 ? 26.322 13.652 -63.981 1.00 85.44 997 ASP A CA 1
ATOM 8010 C C . ASP A 1 997 ? 26.219 12.161 -64.348 1.00 85.44 997 ASP A C 1
ATOM 8012 O O . ASP A 1 997 ? 25.410 11.791 -65.198 1.00 85.44 997 ASP A O 1
ATOM 8016 N N . ASP A 1 998 ? 26.995 11.303 -63.682 1.00 90.56 998 ASP A N 1
ATOM 8017 C CA . ASP A 1 998 ? 27.075 9.876 -63.985 1.00 90.56 998 ASP A CA 1
ATOM 8018 C C . ASP A 1 998 ? 25.979 9.064 -63.277 1.00 90.56 998 ASP A C 1
ATOM 8020 O O . ASP A 1 998 ? 25.666 9.259 -62.096 1.00 90.56 998 ASP A O 1
ATOM 8024 N N . SER A 1 999 ? 25.456 8.057 -63.978 1.00 91.75 999 SER A N 1
ATOM 8025 C CA . SER A 1 999 ? 24.642 6.995 -63.384 1.00 91.75 999 SER A CA 1
ATOM 8026 C C . SER A 1 999 ? 25.525 5.833 -62.925 1.00 91.75 999 SER A C 1
ATOM 8028 O O . SER A 1 999 ? 26.300 5.298 -63.718 1.00 91.75 999 SER A O 1
ATOM 8030 N N . LEU A 1 1000 ? 25.387 5.405 -61.670 1.00 93.62 1000 LEU A N 1
ATOM 8031 C CA . LEU A 1 1000 ? 26.183 4.328 -61.075 1.00 93.62 1000 LEU A CA 1
ATOM 8032 C C . LEU A 1 1000 ? 25.329 3.088 -60.833 1.00 93.62 1000 LEU A C 1
ATOM 8034 O O . LEU A 1 1000 ? 24.244 3.188 -60.265 1.00 93.62 1000 LEU A O 1
ATOM 8038 N N . SER A 1 1001 ? 25.826 1.915 -61.229 1.00 94.50 1001 SER A N 1
ATOM 8039 C CA . SER A 1 1001 ? 25.167 0.641 -60.927 1.00 94.50 1001 SER A CA 1
ATOM 8040 C C . SER A 1 1001 ? 25.301 0.266 -59.447 1.00 94.50 1001 SER A C 1
ATOM 8042 O O . SER A 1 1001 ? 26.218 0.729 -58.757 1.00 94.50 1001 SER A O 1
ATOM 8044 N N . LEU A 1 1002 ? 24.420 -0.611 -58.959 1.00 92.69 1002 LEU A N 1
ATOM 8045 C CA . LEU A 1 1002 ? 24.514 -1.169 -57.607 1.00 92.69 1002 LEU A CA 1
ATOM 8046 C C . LEU A 1 1002 ? 25.881 -1.829 -57.361 1.00 92.69 1002 LEU A C 1
ATOM 8048 O O . LEU A 1 1002 ? 26.482 -1.614 -56.309 1.00 92.69 1002 LEU A O 1
ATOM 8052 N N . GLU A 1 1003 ? 26.398 -2.572 -58.342 1.00 92.62 1003 GLU A N 1
ATOM 8053 C CA . GLU A 1 1003 ? 27.733 -3.178 -58.283 1.00 92.62 1003 GLU A CA 1
ATOM 8054 C C . GLU A 1 1003 ? 28.837 -2.118 -58.137 1.00 92.62 1003 GLU A C 1
ATOM 8056 O O . GLU A 1 1003 ? 29.701 -2.228 -57.265 1.00 92.62 1003 GLU A O 1
ATOM 8061 N N . SER A 1 1004 ? 28.768 -1.042 -58.927 1.00 91.06 1004 SER A N 1
ATOM 8062 C CA . SER A 1 1004 ? 29.743 0.056 -58.871 1.00 91.06 1004 SER A CA 1
ATOM 8063 C C . SER A 1 1004 ? 29.755 0.734 -57.500 1.00 91.06 1004 SER A C 1
ATOM 8065 O O . SER A 1 1004 ? 30.821 1.019 -56.953 1.00 91.06 1004 SER A O 1
ATOM 8067 N N . LEU A 1 1005 ? 28.570 0.967 -56.926 1.00 91.81 1005 LEU A N 1
ATOM 8068 C CA . LEU A 1 1005 ? 28.408 1.549 -55.592 1.00 91.81 1005 LEU A CA 1
ATOM 8069 C C . LEU A 1 1005 ? 28.877 0.601 -54.486 1.00 91.81 1005 LEU A C 1
ATOM 8071 O O . LEU A 1 1005 ? 29.432 1.045 -53.481 1.00 91.81 1005 LEU A O 1
ATOM 8075 N N . ARG A 1 1006 ? 28.694 -0.708 -54.662 1.00 90.94 1006 ARG A N 1
ATOM 8076 C CA . ARG A 1 1006 ? 29.194 -1.723 -53.731 1.00 90.94 1006 ARG A CA 1
ATOM 8077 C C . ARG A 1 1006 ? 30.717 -1.744 -53.691 1.00 90.94 1006 ARG A C 1
ATOM 8079 O O . ARG A 1 1006 ? 31.287 -1.797 -52.605 1.00 90.94 1006 ARG A O 1
ATOM 8086 N N . LEU A 1 1007 ? 31.367 -1.656 -54.850 1.00 90.19 1007 LEU A N 1
ATOM 8087 C CA . LEU A 1 1007 ? 32.825 -1.589 -54.940 1.00 90.19 1007 LEU A CA 1
ATOM 8088 C C . LEU A 1 1007 ? 33.376 -0.279 -54.360 1.00 90.19 1007 LEU A C 1
ATOM 8090 O O . LEU A 1 1007 ? 34.349 -0.323 -53.610 1.00 90.19 1007 LEU A O 1
ATOM 8094 N N . SER A 1 1008 ? 32.746 0.868 -54.652 1.00 87.81 1008 SER A N 1
ATOM 8095 C CA . SER A 1 1008 ? 33.225 2.169 -54.161 1.00 87.81 1008 SER A CA 1
ATOM 8096 C C . SER A 1 1008 ? 33.038 2.344 -52.655 1.00 87.81 1008 SER A C 1
ATOM 8098 O O . SER A 1 1008 ? 33.917 2.875 -51.986 1.00 87.81 1008 SER A O 1
ATOM 8100 N N . THR A 1 1009 ? 31.913 1.885 -52.102 1.00 89.56 1009 THR A N 1
ATOM 8101 C CA . THR A 1 1009 ? 31.600 2.068 -50.675 1.00 89.56 1009 THR A CA 1
ATOM 8102 C C . THR A 1 1009 ? 32.084 0.923 -49.788 1.00 89.56 1009 THR A C 1
ATOM 8104 O O . THR A 1 1009 ? 32.160 1.094 -48.572 1.00 89.56 1009 THR A O 1
ATOM 8107 N N . GLN A 1 1010 ? 32.397 -0.242 -50.367 1.00 89.62 1010 GLN A N 1
ATOM 8108 C CA . GLN A 1 1010 ? 32.719 -1.495 -49.664 1.00 89.62 1010 GLN A CA 1
ATOM 8109 C C . GLN A 1 1010 ? 31.651 -1.956 -48.656 1.00 89.62 1010 GLN A C 1
ATOM 8111 O O . GLN A 1 1010 ? 31.933 -2.756 -47.758 1.00 89.62 1010 GLN A O 1
ATOM 8116 N N . LEU A 1 1011 ? 30.417 -1.466 -48.801 1.00 87.69 1011 LEU A N 1
ATOM 8117 C CA . LEU A 1 1011 ? 29.309 -1.855 -47.941 1.00 87.69 1011 LEU A CA 1
ATOM 8118 C C . LEU A 1 1011 ? 28.821 -3.274 -48.283 1.00 87.69 1011 LEU A C 1
ATOM 8120 O O . LEU A 1 1011 ? 28.759 -3.644 -49.461 1.00 87.69 1011 LEU A O 1
ATOM 8124 N N . PRO A 1 1012 ? 28.404 -4.067 -47.278 1.00 87.19 1012 PRO A N 1
ATOM 8125 C CA . PRO A 1 1012 ? 27.695 -5.317 -47.514 1.00 87.19 1012 PRO A CA 1
ATOM 8126 C C . PRO A 1 1012 ? 26.420 -5.080 -48.323 1.00 87.19 1012 PRO A C 1
ATOM 8128 O O . PRO A 1 1012 ? 25.711 -4.100 -48.101 1.00 87.19 1012 PRO A O 1
ATOM 8131 N N . ASP A 1 1013 ? 26.102 -6.012 -49.218 1.00 84.25 1013 ASP A N 1
ATOM 8132 C CA . ASP A 1 1013 ? 24.977 -5.906 -50.154 1.00 84.25 1013 ASP A CA 1
ATOM 8133 C C . ASP A 1 1013 ? 23.636 -5.597 -49.454 1.00 84.25 1013 ASP A C 1
ATOM 8135 O O . ASP A 1 1013 ? 22.911 -4.681 -49.844 1.00 84.25 1013 ASP A O 1
ATOM 8139 N N . THR A 1 1014 ? 23.355 -6.271 -48.338 1.00 82.94 1014 THR A N 1
ATOM 8140 C CA . THR A 1 1014 ? 22.139 -6.068 -47.534 1.00 82.94 1014 THR A CA 1
ATOM 8141 C C . THR A 1 1014 ? 22.033 -4.652 -46.956 1.00 82.94 1014 THR A C 1
ATOM 8143 O O . THR A 1 1014 ? 20.974 -4.018 -47.015 1.00 82.94 1014 THR A O 1
ATOM 8146 N N . GLU A 1 1015 ? 23.132 -4.128 -46.414 1.00 81.75 1015 GLU A N 1
ATOM 8147 C CA . GLU A 1 1015 ? 23.202 -2.790 -45.823 1.00 81.75 1015 GLU A CA 1
ATOM 8148 C C . GLU A 1 1015 ? 23.194 -1.699 -46.901 1.00 81.75 1015 GLU A C 1
ATOM 8150 O O . GLU A 1 1015 ? 22.537 -0.667 -46.725 1.00 81.75 1015 GLU A O 1
ATOM 8155 N N . LEU A 1 1016 ? 23.848 -1.939 -48.041 1.00 87.56 1016 LEU A N 1
ATOM 8156 C CA . LEU A 1 1016 ? 23.851 -1.036 -49.189 1.00 87.56 1016 LEU A CA 1
ATOM 8157 C C . LEU A 1 1016 ? 22.442 -0.876 -49.768 1.00 87.56 1016 LEU A C 1
ATOM 8159 O O . LEU A 1 1016 ? 21.975 0.252 -49.916 1.00 87.56 1016 LEU A O 1
ATOM 8163 N N . ARG A 1 1017 ? 21.721 -1.977 -50.011 1.00 89.00 1017 ARG A N 1
ATOM 8164 C CA . ARG A 1 1017 ? 20.331 -1.949 -50.501 1.00 89.00 1017 ARG A CA 1
ATOM 8165 C C . ARG A 1 1017 ? 19.410 -1.168 -49.573 1.00 89.00 1017 ARG A C 1
ATOM 8167 O O . ARG A 1 1017 ? 18.636 -0.329 -50.031 1.00 89.00 1017 ARG A O 1
ATOM 8174 N N . ARG A 1 1018 ? 19.518 -1.389 -48.256 1.00 83.94 1018 ARG A N 1
ATOM 8175 C CA . ARG A 1 1018 ? 18.739 -0.639 -47.256 1.00 83.94 1018 ARG A CA 1
ATOM 8176 C C . ARG A 1 1018 ? 19.080 0.851 -47.287 1.00 83.94 1018 ARG A C 1
ATOM 8178 O O . ARG A 1 1018 ? 18.181 1.691 -47.231 1.00 83.94 1018 ARG A O 1
ATOM 8185 N N . THR A 1 1019 ? 20.368 1.169 -47.381 1.00 88.25 1019 THR A N 1
ATOM 8186 C CA . THR A 1 1019 ? 20.875 2.544 -47.453 1.00 88.25 1019 THR A CA 1
ATOM 8187 C C . THR A 1 1019 ? 20.361 3.246 -48.709 1.00 88.25 1019 THR A C 1
ATOM 8189 O O . THR A 1 1019 ? 19.799 4.334 -48.604 1.00 88.25 1019 THR A O 1
ATOM 8192 N N . LEU A 1 1020 ? 20.437 2.607 -49.876 1.00 90.00 1020 LEU A N 1
ATOM 8193 C CA . LEU A 1 1020 ? 19.921 3.145 -51.135 1.00 90.00 1020 LEU A CA 1
ATOM 8194 C C . LEU A 1 1020 ? 18.409 3.340 -51.096 1.00 90.00 1020 LEU A C 1
ATOM 8196 O O . LEU A 1 1020 ? 17.936 4.425 -51.427 1.00 90.00 1020 LEU A O 1
ATOM 8200 N N . TRP A 1 1021 ? 17.658 2.356 -50.592 1.00 89.62 1021 TRP A N 1
ATOM 8201 C CA . TRP A 1 1021 ? 16.203 2.458 -50.441 1.00 89.62 1021 TRP A CA 1
ATOM 8202 C C . TRP A 1 1021 ? 15.783 3.702 -49.653 1.00 89.62 1021 TRP A C 1
ATOM 8204 O O . TRP A 1 1021 ? 14.832 4.389 -50.012 1.00 89.62 1021 TRP A O 1
ATOM 8214 N N . SER A 1 1022 ? 16.534 4.047 -48.606 1.00 87.12 1022 SER A N 1
ATOM 8215 C CA . SER A 1 1022 ? 16.256 5.245 -47.810 1.00 87.12 1022 SER A CA 1
ATOM 8216 C C . SER A 1 1022 ? 16.513 6.574 -48.516 1.00 87.12 1022 SER A C 1
ATOM 8218 O O . SER A 1 1022 ? 15.967 7.588 -48.089 1.00 87.12 1022 SER A O 1
ATOM 8220 N N . LEU A 1 1023 ? 17.339 6.572 -49.564 1.00 89.12 1023 LEU A N 1
ATOM 8221 C CA . LEU A 1 1023 ? 17.674 7.752 -50.360 1.00 89.12 1023 LEU A CA 1
ATOM 8222 C C . LEU A 1 1023 ? 16.754 7.905 -51.580 1.00 89.12 1023 LEU A C 1
ATOM 8224 O O . LEU A 1 1023 ? 16.500 9.036 -52.001 1.00 89.12 1023 LEU A O 1
ATOM 8228 N N . VAL A 1 1024 ? 16.248 6.787 -52.121 1.00 90.31 1024 VAL A N 1
ATOM 8229 C CA . VAL A 1 1024 ? 15.328 6.772 -53.273 1.00 90.31 1024 VAL A CA 1
ATOM 8230 C C . VAL A 1 1024 ? 13.851 6.739 -52.891 1.00 90.31 1024 VAL A C 1
ATOM 8232 O O . VAL A 1 1024 ? 13.014 7.078 -53.716 1.00 90.31 1024 VAL A O 1
ATOM 8235 N N . ASN A 1 1025 ? 13.496 6.310 -51.678 1.00 86.19 1025 ASN A N 1
ATOM 8236 C CA . ASN A 1 1025 ? 12.102 6.177 -51.258 1.00 86.19 1025 ASN A CA 1
ATOM 8237 C C . ASN A 1 1025 ? 11.909 6.547 -49.779 1.00 86.19 1025 ASN A C 1
ATOM 8239 O O . ASN A 1 1025 ? 11.499 5.740 -48.939 1.00 86.19 1025 ASN A O 1
ATOM 8243 N N . PHE A 1 1026 ? 12.227 7.795 -49.437 1.00 85.31 1026 PHE A N 1
ATOM 8244 C CA . PHE A 1 1026 ? 11.998 8.338 -48.106 1.00 85.31 1026 PHE A CA 1
ATOM 8245 C C . PHE A 1 1026 ? 10.534 8.805 -47.944 1.00 85.31 1026 PHE A C 1
ATOM 8247 O O . PHE A 1 1026 ? 10.132 9.773 -48.598 1.00 85.31 1026 PHE A O 1
ATOM 8254 N N . PRO A 1 1027 ? 9.732 8.222 -47.024 1.00 77.31 1027 PRO A N 1
ATOM 8255 C CA . PRO A 1 1027 ? 8.276 8.432 -46.985 1.00 77.31 1027 PRO A CA 1
ATOM 8256 C C . PRO A 1 1027 ? 7.807 9.871 -46.728 1.00 77.31 1027 PRO A C 1
ATOM 8258 O O . PRO A 1 1027 ? 6.683 10.230 -47.060 1.00 77.31 1027 PRO A O 1
ATOM 8261 N N . LYS A 1 1028 ? 8.635 10.701 -46.081 1.00 77.81 1028 LYS A N 1
ATOM 8262 C CA . LYS A 1 1028 ? 8.275 12.090 -45.735 1.00 77.81 1028 LYS A CA 1
ATOM 8263 C C . LYS A 1 1028 ? 8.704 13.110 -46.793 1.00 77.81 1028 LYS A C 1
ATOM 8265 O O . LYS A 1 1028 ? 8.468 14.303 -46.601 1.00 77.81 1028 LYS A O 1
ATOM 8270 N N . LEU A 1 1029 ? 9.350 12.668 -47.871 1.00 83.25 1029 LEU A N 1
ATOM 8271 C CA . LEU A 1 1029 ? 9.814 13.529 -48.949 1.00 83.25 1029 LEU A CA 1
ATOM 8272 C C . LEU A 1 1029 ? 8.955 13.345 -50.199 1.00 83.25 1029 LEU A C 1
ATOM 8274 O O . LEU A 1 1029 ? 8.677 12.228 -50.617 1.00 83.25 1029 LEU A O 1
ATOM 8278 N N . LYS A 1 1030 ? 8.547 14.467 -50.802 1.00 84.19 1030 LYS A N 1
ATOM 8279 C CA . LYS A 1 1030 ? 7.822 14.472 -52.083 1.00 84.19 1030 LYS A CA 1
ATOM 8280 C C . LYS A 1 1030 ? 8.748 14.242 -53.278 1.00 84.19 1030 LYS A C 1
ATOM 8282 O O . LYS A 1 1030 ? 8.334 13.646 -54.260 1.00 84.19 1030 LYS A O 1
ATOM 8287 N N . GLN A 1 1031 ? 9.976 14.747 -53.192 1.00 86.94 1031 GLN A N 1
ATOM 8288 C CA . GLN A 1 1031 ? 11.038 14.528 -54.168 1.00 86.94 1031 GLN A CA 1
ATOM 8289 C C . GLN A 1 1031 ? 12.193 13.826 -53.462 1.00 86.94 1031 GLN A C 1
ATOM 8291 O O . GLN A 1 1031 ? 12.551 14.204 -52.349 1.00 86.94 1031 GLN A O 1
ATOM 8296 N N . GLN A 1 1032 ? 12.741 12.801 -54.101 1.00 90.88 1032 GLN A N 1
ATOM 8297 C CA . GLN A 1 1032 ? 13.772 11.934 -53.534 1.00 90.88 1032 GLN A CA 1
ATOM 8298 C C . GLN A 1 1032 ? 15.162 12.448 -53.916 1.00 90.88 1032 GLN A C 1
ATOM 8300 O O . GLN A 1 1032 ? 15.302 13.157 -54.918 1.00 90.88 1032 GLN A O 1
ATOM 8305 N N . VAL A 1 1033 ? 16.170 12.135 -53.098 1.00 90.56 1033 VAL A N 1
ATOM 8306 C CA . VAL A 1 1033 ? 17.547 12.628 -53.295 1.00 90.56 1033 VAL A CA 1
ATOM 8307 C C . VAL A 1 1033 ? 18.227 11.889 -54.444 1.00 90.56 1033 VAL A C 1
ATOM 8309 O O . VAL A 1 1033 ? 18.920 12.504 -55.254 1.00 90.56 1033 VAL A O 1
ATOM 8312 N N . LEU A 1 1034 ? 17.986 10.581 -54.531 1.00 92.25 1034 LEU A N 1
ATOM 8313 C CA . LEU A 1 1034 ? 18.441 9.737 -55.628 1.00 92.25 1034 LEU A CA 1
ATOM 8314 C C . LEU A 1 1034 ? 17.252 9.281 -56.475 1.00 92.25 1034 LEU A C 1
ATOM 8316 O O . LEU A 1 1034 ? 16.151 9.064 -55.965 1.00 92.25 1034 LEU A O 1
ATOM 8320 N N . GLN A 1 1035 ? 17.500 9.121 -57.768 1.00 92.06 1035 GLN A N 1
ATOM 8321 C CA . GLN A 1 1035 ? 16.612 8.456 -58.717 1.00 92.06 1035 GLN A CA 1
ATOM 8322 C C . GLN A 1 1035 ? 17.263 7.150 -59.177 1.00 92.06 1035 GLN A C 1
ATOM 8324 O O . GLN A 1 1035 ? 18.476 6.979 -59.029 1.00 92.06 1035 GLN A O 1
ATOM 8329 N N . TYR A 1 1036 ? 16.458 6.211 -59.671 1.00 94.00 1036 TYR A N 1
ATOM 8330 C CA . TYR A 1 1036 ? 16.939 4.891 -60.060 1.00 94.00 1036 TYR A CA 1
ATOM 8331 C C . TYR A 1 1036 ? 16.099 4.270 -61.180 1.00 94.00 1036 TYR A C 1
ATOM 8333 O O . TYR A 1 1036 ? 14.973 4.699 -61.422 1.00 94.00 1036 TYR A O 1
ATOM 8341 N N . GLN A 1 1037 ? 16.658 3.262 -61.855 1.00 90.81 1037 GLN A N 1
ATOM 8342 C CA . GLN A 1 1037 ? 15.975 2.467 -62.881 1.00 90.81 1037 GLN A CA 1
ATOM 8343 C C . GLN A 1 1037 ? 16.532 1.027 -62.900 1.00 90.81 1037 GLN A C 1
ATOM 8345 O O . GLN A 1 1037 ? 17.750 0.862 -62.758 1.00 90.81 1037 GLN A O 1
ATOM 8350 N N . PRO A 1 1038 ? 15.705 -0.023 -63.106 1.00 88.56 1038 PRO A N 1
ATOM 8351 C CA . PRO A 1 1038 ? 14.235 -0.033 -63.230 1.00 88.56 1038 PRO A CA 1
ATOM 8352 C C . PRO A 1 1038 ? 13.503 0.195 -61.895 1.00 88.56 1038 PRO A C 1
ATOM 8354 O O . PRO A 1 1038 ? 14.090 -0.010 -60.834 1.00 88.56 1038 PRO A O 1
ATOM 8357 N N . ASP A 1 1039 ? 12.229 0.604 -61.957 1.00 84.62 1039 ASP A N 1
ATOM 8358 C CA . ASP A 1 1039 ? 11.379 0.828 -60.778 1.00 84.62 1039 ASP A CA 1
ATOM 8359 C C . ASP A 1 1039 ? 11.143 -0.472 -59.999 1.00 84.62 1039 ASP A C 1
ATOM 8361 O O . ASP A 1 1039 ? 10.778 -1.502 -60.569 1.00 84.62 1039 ASP A O 1
ATOM 8365 N N . VAL A 1 1040 ? 11.315 -0.414 -58.678 1.00 85.75 1040 VAL A N 1
ATOM 8366 C CA . VAL A 1 1040 ? 11.178 -1.567 -57.786 1.00 85.75 1040 VAL A CA 1
ATOM 8367 C C . VAL A 1 1040 ? 10.365 -1.225 -56.539 1.00 85.75 1040 VAL A C 1
ATOM 8369 O O . VAL A 1 1040 ? 10.341 -0.087 -56.072 1.00 85.75 1040 VAL A O 1
ATOM 8372 N N . SER A 1 1041 ? 9.673 -2.222 -55.984 1.00 80.50 1041 SER A N 1
ATOM 8373 C CA . SER A 1 1041 ? 8.752 -2.023 -54.853 1.00 80.50 1041 SER A CA 1
ATOM 8374 C C . SER A 1 1041 ? 9.421 -2.187 -53.485 1.00 80.50 1041 SER A C 1
ATOM 8376 O O . SER A 1 1041 ? 8.895 -1.695 -52.483 1.00 80.50 1041 SER A O 1
ATOM 8378 N N . SER A 1 1042 ? 10.579 -2.851 -53.426 1.00 83.31 1042 SER A N 1
ATOM 8379 C CA . SER A 1 1042 ? 11.325 -3.109 -52.195 1.00 83.31 1042 SER A CA 1
ATOM 8380 C C . SER A 1 1042 ? 12.837 -3.015 -52.398 1.00 83.31 1042 SER A C 1
ATOM 8382 O O . SER A 1 1042 ? 13.361 -3.256 -53.481 1.00 83.31 1042 SER A O 1
ATOM 8384 N N . ALA A 1 1043 ? 13.566 -2.760 -51.307 1.00 81.38 1043 ALA A N 1
ATOM 8385 C CA . ALA A 1 1043 ? 15.030 -2.748 -51.284 1.00 81.38 1043 ALA A CA 1
ATOM 8386 C C . ALA A 1 1043 ? 15.663 -4.080 -51.740 1.00 81.38 1043 ALA A C 1
ATOM 8388 O O . ALA A 1 1043 ? 16.797 -4.098 -52.217 1.00 81.38 1043 ALA A O 1
ATOM 8389 N N . LYS A 1 1044 ? 14.953 -5.202 -51.564 1.00 82.88 1044 LYS A N 1
ATOM 8390 C CA . LYS A 1 1044 ? 15.433 -6.534 -51.968 1.00 82.88 1044 LYS A CA 1
ATOM 8391 C C . LYS A 1 1044 ? 15.436 -6.725 -53.483 1.00 82.88 1044 LYS A C 1
ATOM 8393 O O . LYS A 1 1044 ? 16.266 -7.468 -53.988 1.00 82.88 1044 LYS A O 1
ATOM 8398 N N . ASP A 1 1045 ? 14.554 -6.018 -54.177 1.00 85.31 1045 ASP A N 1
ATOM 8399 C CA . ASP A 1 1045 ? 14.292 -6.206 -55.603 1.00 85.31 1045 ASP A CA 1
ATOM 8400 C C . ASP A 1 1045 ? 15.316 -5.482 -56.487 1.00 85.31 1045 ASP A C 1
ATOM 8402 O O . ASP A 1 1045 ? 15.296 -5.629 -57.708 1.00 85.31 1045 ASP A O 1
ATOM 8406 N N . PHE A 1 1046 ? 16.217 -4.687 -55.895 1.00 87.88 1046 PHE A N 1
ATOM 8407 C CA . PHE A 1 1046 ? 17.336 -4.124 -56.640 1.00 87.88 1046 PHE A CA 1
ATOM 8408 C C . PHE A 1 1046 ? 18.158 -5.248 -57.291 1.00 87.88 1046 PHE A C 1
ATOM 8410 O O . PHE A 1 1046 ? 18.264 -6.361 -56.783 1.00 87.88 1046 PHE A O 1
ATOM 8417 N N . THR A 1 1047 ? 18.781 -4.967 -58.421 1.00 89.12 1047 THR A N 1
ATOM 8418 C CA . THR A 1 1047 ? 19.685 -5.911 -59.089 1.00 89.12 1047 THR A CA 1
ATOM 8419 C C . THR A 1 1047 ? 21.037 -5.249 -59.273 1.00 89.12 1047 THR A C 1
ATOM 8421 O O . THR A 1 1047 ? 21.144 -4.027 -59.178 1.00 89.12 1047 THR A O 1
ATOM 8424 N N . ASP A 1 1048 ? 22.077 -6.032 -59.551 1.00 88.75 1048 ASP A N 1
ATOM 8425 C CA . ASP A 1 1048 ? 23.422 -5.483 -59.779 1.00 88.75 1048 ASP A CA 1
ATOM 8426 C C . ASP A 1 1048 ? 23.453 -4.509 -60.974 1.00 88.75 1048 ASP A C 1
ATOM 8428 O O . ASP A 1 1048 ? 24.247 -3.568 -60.992 1.00 88.75 1048 ASP A O 1
ATOM 8432 N N . ALA A 1 1049 ? 22.509 -4.671 -61.911 1.00 88.44 1049 ALA A N 1
ATOM 8433 C CA . ALA A 1 1049 ? 22.283 -3.797 -63.059 1.00 88.44 1049 ALA A CA 1
ATOM 8434 C C . ALA A 1 1049 ? 21.433 -2.547 -62.757 1.00 88.44 1049 ALA A C 1
ATOM 8436 O O . ALA A 1 1049 ? 21.335 -1.670 -63.615 1.00 88.44 1049 ALA A O 1
ATOM 8437 N N . THR A 1 1050 ? 20.805 -2.437 -61.579 1.00 92.44 1050 THR A N 1
ATOM 8438 C CA . THR A 1 1050 ? 20.028 -1.244 -61.213 1.00 92.44 1050 THR A CA 1
ATOM 8439 C C . THR A 1 1050 ? 20.961 -0.043 -61.135 1.00 92.44 1050 THR A C 1
ATOM 8441 O O . THR A 1 1050 ? 21.946 -0.061 -60.393 1.00 92.44 1050 THR A O 1
ATOM 8444 N N . VAL A 1 1051 ? 20.638 1.004 -61.890 1.00 93.88 1051 VAL A N 1
ATOM 8445 C CA . VAL A 1 1051 ? 21.416 2.244 -61.950 1.00 93.88 1051 VAL A CA 1
ATOM 8446 C C . VAL A 1 1051 ? 20.773 3.328 -61.098 1.00 93.88 1051 VAL A C 1
ATOM 8448 O O . VAL A 1 1051 ? 19.551 3.450 -61.056 1.00 93.88 1051 VAL A O 1
ATOM 8451 N N . PHE A 1 1052 ? 21.611 4.121 -60.436 1.00 95.06 1052 PHE A N 1
ATOM 8452 C CA . PHE A 1 1052 ? 21.238 5.215 -59.547 1.00 95.06 1052 PHE A CA 1
ATOM 8453 C C . PHE A 1 1052 ? 21.932 6.504 -59.989 1.00 95.06 1052 PHE A C 1
ATOM 8455 O O . PHE A 1 1052 ? 23.092 6.476 -60.402 1.00 95.06 1052 PHE A O 1
ATOM 8462 N N . TRP A 1 1053 ? 21.257 7.642 -59.865 1.00 93.94 1053 TRP A N 1
ATOM 8463 C CA . TRP A 1 1053 ? 21.845 8.955 -60.141 1.00 93.94 1053 TRP A CA 1
ATOM 8464 C C . TRP A 1 1053 ? 21.289 10.032 -59.209 1.00 93.94 1053 TRP A C 1
ATOM 8466 O O . TRP A 1 1053 ? 20.239 9.873 -58.576 1.00 93.94 1053 TRP A O 1
ATOM 8476 N N . VAL A 1 1054 ? 22.020 11.142 -59.110 1.00 93.62 1054 VAL A N 1
ATOM 8477 C CA . VAL A 1 1054 ? 21.658 12.277 -58.257 1.00 93.62 1054 VAL A CA 1
ATOM 8478 C C . VAL A 1 1054 ? 20.509 13.069 -58.877 1.00 93.62 1054 VAL A C 1
ATOM 8480 O O . VAL A 1 1054 ? 20.561 13.476 -60.038 1.00 93.62 1054 VAL A O 1
ATOM 8483 N N . ASN A 1 1055 ? 19.467 13.345 -58.090 1.00 91.75 1055 ASN A N 1
ATOM 8484 C CA . ASN A 1 1055 ? 18.345 14.150 -58.553 1.00 91.75 1055 ASN A CA 1
ATOM 8485 C C . ASN A 1 1055 ? 18.686 15.652 -58.548 1.00 91.75 1055 ASN A C 1
ATOM 8487 O O . ASN A 1 1055 ? 18.478 16.350 -57.552 1.00 91.75 1055 ASN A O 1
ATOM 8491 N N . LYS A 1 1056 ? 19.147 16.181 -59.685 1.00 87.38 1056 LYS A N 1
ATOM 8492 C CA . LYS A 1 1056 ? 19.446 17.617 -59.851 1.00 87.38 1056 LYS A CA 1
ATOM 8493 C C . LYS A 1 1056 ? 18.226 18.532 -59.707 1.00 87.38 1056 LYS A C 1
ATOM 8495 O O . LYS A 1 1056 ? 18.364 19.694 -59.339 1.00 87.38 1056 LYS A O 1
ATOM 8500 N N . SER A 1 1057 ? 17.026 17.993 -59.924 1.00 86.44 1057 SER A N 1
ATOM 8501 C CA . SER A 1 1057 ? 15.751 18.701 -59.743 1.00 86.44 1057 SER A CA 1
ATOM 8502 C C . SER A 1 1057 ? 15.202 18.620 -58.312 1.00 86.44 1057 SER A C 1
ATOM 8504 O O . SER A 1 1057 ? 14.063 19.016 -58.054 1.00 86.44 1057 SER A O 1
ATOM 8506 N N . PHE A 1 1058 ? 15.983 18.092 -57.363 1.00 89.38 1058 PHE A N 1
ATOM 8507 C CA . PHE A 1 1058 ? 15.556 17.968 -55.975 1.00 89.38 1058 PHE A CA 1
ATOM 8508 C C . PHE A 1 1058 ? 15.298 19.339 -55.350 1.00 89.38 1058 PHE A C 1
ATOM 8510 O O . PHE A 1 1058 ? 16.142 20.242 -55.391 1.00 89.38 1058 PHE A O 1
ATOM 8517 N N . SER A 1 1059 ? 14.139 19.467 -54.710 1.00 87.38 1059 SER A N 1
ATOM 8518 C CA . SER A 1 1059 ? 13.797 20.622 -53.905 1.00 87.38 1059 SER A CA 1
ATOM 8519 C C . SER A 1 1059 ? 12.897 20.287 -52.728 1.00 87.38 1059 SER A C 1
ATOM 8521 O O . SER A 1 1059 ? 12.116 19.333 -52.734 1.00 87.38 1059 SER A O 1
ATOM 8523 N N . LEU A 1 1060 ? 12.981 21.118 -51.691 1.00 85.00 1060 LEU A N 1
ATOM 8524 C CA . LEU A 1 1060 ? 12.087 21.003 -50.551 1.00 85.00 1060 LEU A CA 1
ATOM 8525 C C . LEU A 1 1060 ? 10.763 21.699 -50.827 1.00 85.00 1060 LEU A C 1
ATOM 8527 O O . LEU A 1 1060 ? 10.716 22.904 -51.053 1.00 85.00 1060 LEU A O 1
ATOM 8531 N N . ILE A 1 1061 ? 9.670 20.946 -50.728 1.00 84.31 1061 ILE A N 1
ATOM 8532 C CA . ILE A 1 1061 ? 8.317 21.471 -50.907 1.00 84.31 1061 ILE A CA 1
ATOM 8533 C C . ILE A 1 1061 ? 7.686 21.683 -49.530 1.00 84.31 1061 ILE A C 1
ATOM 8535 O O . ILE A 1 1061 ? 7.299 20.725 -48.861 1.00 84.31 1061 ILE A O 1
ATOM 8539 N N . LYS A 1 1062 ? 7.536 22.945 -49.114 1.00 80.56 1062 LYS A N 1
ATOM 8540 C CA . LYS A 1 1062 ? 6.780 23.332 -47.909 1.00 80.56 1062 LYS A CA 1
ATOM 8541 C C . LYS A 1 1062 ? 5.534 24.108 -48.324 1.00 80.56 1062 LYS A C 1
ATOM 8543 O O . LYS A 1 1062 ? 5.637 25.077 -49.068 1.00 80.56 1062 LYS A O 1
ATOM 8548 N N . ASN A 1 1063 ? 4.357 23.672 -47.869 1.00 79.25 1063 ASN A N 1
ATOM 8549 C CA . ASN A 1 1063 ? 3.056 24.281 -48.197 1.00 79.25 1063 ASN A CA 1
ATOM 8550 C C . ASN A 1 1063 ? 2.836 24.492 -49.711 1.00 79.25 1063 ASN A C 1
ATOM 8552 O O . ASN A 1 1063 ? 2.350 25.533 -50.139 1.00 79.25 1063 ASN A O 1
ATOM 8556 N N . GLY A 1 1064 ? 3.266 23.527 -50.533 1.00 80.31 1064 GLY A N 1
ATOM 8557 C CA . GLY A 1 1064 ? 3.149 23.599 -51.996 1.00 80.31 1064 GLY A CA 1
ATOM 8558 C C . GLY A 1 1064 ? 4.158 24.522 -52.692 1.00 80.31 1064 GLY A C 1
ATOM 8559 O O . GLY A 1 1064 ? 4.160 24.579 -53.914 1.00 80.31 1064 GLY A O 1
ATOM 8560 N N . LYS A 1 1065 ? 5.043 25.206 -51.951 1.00 84.81 1065 LYS A N 1
ATOM 8561 C CA . LYS A 1 1065 ? 6.078 26.090 -52.506 1.00 84.81 1065 LYS A CA 1
ATOM 8562 C C . LYS A 1 1065 ? 7.463 25.453 -52.442 1.00 84.81 1065 LYS A C 1
ATOM 8564 O O . LYS A 1 1065 ? 7.878 24.958 -51.388 1.00 84.81 1065 LYS A O 1
ATOM 8569 N N . VAL A 1 1066 ? 8.182 25.541 -53.559 1.00 86.06 1066 VAL A N 1
ATOM 8570 C CA . VAL A 1 1066 ? 9.587 25.141 -53.704 1.00 86.06 1066 VAL A CA 1
ATOM 8571 C C . VAL A 1 1066 ? 10.473 26.061 -52.863 1.00 86.06 1066 VAL A C 1
ATOM 8573 O O . VAL A 1 1066 ? 10.407 27.283 -52.982 1.00 86.06 1066 VAL A O 1
ATOM 8576 N N . GLN A 1 1067 ? 11.291 25.477 -51.994 1.00 87.62 1067 GLN A N 1
ATOM 8577 C CA . GLN A 1 1067 ? 12.257 26.188 -51.162 1.00 87.62 1067 GLN A CA 1
ATOM 8578 C C . GLN A 1 1067 ? 13.644 26.077 -51.789 1.00 87.62 1067 GLN A C 1
ATOM 8580 O O . GLN A 1 1067 ? 14.067 24.973 -52.089 1.00 87.62 1067 GLN A O 1
ATOM 8585 N N . LYS A 1 1068 ? 14.377 27.192 -51.920 1.00 85.88 1068 LYS A N 1
ATOM 8586 C CA . LYS A 1 1068 ? 15.767 27.202 -52.433 1.00 85.88 1068 LYS A CA 1
ATOM 8587 C C . LYS A 1 1068 ? 16.818 26.797 -51.388 1.00 85.88 1068 LYS A C 1
ATOM 8589 O O . LYS A 1 1068 ? 17.990 26.623 -51.716 1.00 85.88 1068 LYS A O 1
ATOM 8594 N N . ARG A 1 1069 ? 16.418 26.729 -50.114 1.00 88.19 1069 ARG A N 1
ATOM 8595 C CA . ARG A 1 1069 ? 17.241 26.288 -48.983 1.00 88.19 1069 ARG A CA 1
ATOM 8596 C C . ARG A 1 1069 ? 16.398 25.536 -47.967 1.00 88.19 1069 ARG A C 1
ATOM 8598 O O . ARG A 1 1069 ? 15.205 25.804 -47.823 1.00 88.19 1069 ARG A O 1
ATOM 8605 N N . GLY A 1 1070 ? 17.023 24.643 -47.214 1.00 88.00 1070 GLY A N 1
ATOM 8606 C CA . GLY A 1 1070 ? 16.404 24.029 -46.047 1.00 88.00 1070 GLY A CA 1
ATOM 8607 C C . GLY A 1 1070 ? 17.160 22.808 -45.555 1.00 88.00 1070 GLY A C 1
ATOM 8608 O O . GLY A 1 1070 ? 18.066 22.323 -46.223 1.00 88.00 1070 GLY A O 1
ATOM 8609 N N . LYS A 1 1071 ? 16.755 22.326 -44.381 1.00 89.06 1071 LYS A N 1
ATOM 8610 C CA . LYS A 1 1071 ? 17.364 21.186 -43.702 1.00 89.06 1071 LYS A CA 1
ATOM 8611 C C . LYS A 1 1071 ? 16.442 19.968 -43.727 1.00 89.06 1071 LYS A C 1
ATOM 8613 O O . LYS A 1 1071 ? 15.237 20.102 -43.485 1.00 89.06 1071 LYS A O 1
ATOM 8618 N N . VAL A 1 1072 ? 17.005 18.796 -44.002 1.00 88.00 1072 VAL A N 1
ATOM 8619 C CA . VAL A 1 1072 ? 16.309 17.510 -44.128 1.00 88.00 1072 VAL A CA 1
ATOM 8620 C C . VAL A 1 1072 ? 17.018 16.471 -43.290 1.00 88.00 1072 VAL A C 1
ATOM 8622 O O . VAL A 1 1072 ? 18.218 16.287 -43.427 1.00 88.00 1072 VAL A O 1
ATOM 8625 N N . ASN A 1 1073 ? 16.271 15.749 -42.463 1.00 86.62 1073 ASN A N 1
ATOM 8626 C CA . ASN A 1 1073 ? 16.824 14.637 -41.705 1.00 86.62 1073 ASN A CA 1
ATOM 8627 C C . ASN A 1 1073 ? 16.439 13.303 -42.361 1.00 86.62 1073 ASN A C 1
ATOM 8629 O O . ASN A 1 1073 ? 15.273 12.899 -42.311 1.00 86.62 1073 ASN A O 1
ATOM 8633 N N . LEU A 1 1074 ? 17.426 12.649 -42.979 1.00 85.31 1074 LEU A N 1
ATOM 8634 C CA . LEU A 1 1074 ? 17.323 11.376 -43.704 1.00 85.31 1074 LEU A CA 1
ATOM 8635 C C . LEU A 1 1074 ? 17.799 10.169 -42.885 1.00 85.31 1074 LEU A C 1
ATOM 8637 O O . LEU A 1 1074 ? 17.670 9.029 -43.333 1.00 85.31 1074 LEU A O 1
ATOM 8641 N N . ILE A 1 1075 ? 18.297 10.397 -41.668 1.00 77.94 1075 ILE A N 1
ATOM 8642 C CA . ILE A 1 1075 ? 18.764 9.347 -40.752 1.00 77.94 1075 ILE A CA 1
ATOM 8643 C C . ILE A 1 1075 ? 17.635 8.348 -40.439 1.00 77.94 1075 ILE A C 1
ATOM 8645 O O . ILE A 1 1075 ? 17.859 7.136 -40.348 1.00 77.94 1075 ILE A O 1
ATOM 8649 N N . GLY A 1 1076 ? 16.398 8.844 -40.307 1.00 65.81 1076 GLY A N 1
ATOM 8650 C CA . GLY A 1 1076 ? 15.199 8.023 -40.131 1.00 65.81 1076 GLY A CA 1
ATOM 8651 C C . GLY A 1 1076 ? 15.326 6.983 -39.006 1.00 65.81 1076 GLY A C 1
ATOM 8652 O O . GLY A 1 1076 ? 15.872 7.252 -37.939 1.00 65.81 1076 GLY A O 1
ATOM 8653 N N . ARG A 1 1077 ? 14.807 5.767 -39.237 1.00 56.06 1077 ARG A N 1
ATOM 8654 C CA . ARG A 1 1077 ? 15.042 4.594 -38.367 1.00 56.06 1077 ARG A CA 1
ATOM 8655 C C . ARG A 1 1077 ? 16.280 3.778 -38.798 1.00 56.06 1077 ARG A C 1
ATOM 8657 O O . ARG A 1 1077 ? 16.542 2.746 -38.187 1.00 56.06 1077 ARG A O 1
ATOM 8664 N N . LEU A 1 1078 ? 17.026 4.212 -39.824 1.00 50.81 1078 LEU A N 1
ATOM 8665 C CA . LEU A 1 1078 ? 18.049 3.402 -40.504 1.00 50.81 1078 LEU A CA 1
ATOM 8666 C C . LEU A 1 1078 ? 19.309 3.129 -39.686 1.00 50.81 1078 LEU A C 1
ATOM 8668 O O . LEU A 1 1078 ? 19.929 2.093 -39.900 1.00 50.81 1078 LEU A O 1
ATOM 8672 N N . GLN A 1 1079 ? 19.683 4.006 -38.751 1.00 50.47 1079 GLN A N 1
ATOM 8673 C CA . GLN A 1 1079 ? 20.878 3.776 -37.922 1.00 50.47 1079 GLN A CA 1
ATOM 8674 C C . GLN A 1 1079 ? 20.695 2.674 -36.886 1.00 50.47 1079 GLN A C 1
ATOM 8676 O O . GLN A 1 1079 ? 21.669 2.198 -36.320 1.00 50.47 1079 GLN A O 1
ATOM 8681 N N . LEU A 1 1080 ? 19.453 2.268 -36.617 1.00 46.53 1080 LEU A N 1
ATOM 8682 C CA . LEU A 1 1080 ? 19.156 1.256 -35.613 1.00 46.53 1080 LEU A CA 1
ATOM 8683 C C . LEU A 1 1080 ? 17.887 0.479 -35.975 1.00 46.53 1080 LEU A C 1
ATOM 8685 O O . LEU A 1 1080 ? 17.045 0.249 -35.102 1.00 46.53 1080 LEU A O 1
ATOM 8689 N N . SER A 1 1081 ? 17.703 0.066 -37.231 1.00 41.91 1081 SER A N 1
ATOM 8690 C CA . SER A 1 1081 ? 16.811 -1.065 -37.467 1.00 41.91 1081 SER A CA 1
ATOM 8691 C C . SER A 1 1081 ? 17.467 -2.282 -36.817 1.00 41.91 1081 SER A C 1
ATOM 8693 O O . SER A 1 1081 ? 18.279 -2.969 -37.424 1.00 41.91 1081 SER A O 1
ATOM 8695 N N . THR A 1 1082 ? 17.131 -2.532 -35.553 1.00 42.31 1082 THR A N 1
ATOM 8696 C CA . THR A 1 1082 ? 17.124 -3.881 -34.997 1.00 42.31 1082 THR A CA 1
ATOM 8697 C C . THR A 1 1082 ? 16.209 -4.704 -35.892 1.00 42.31 1082 THR A C 1
ATOM 8699 O O . THR A 1 1082 ? 15.000 -4.661 -35.693 1.00 42.31 1082 THR A O 1
ATOM 8702 N N . GLU A 1 1083 ? 16.779 -5.316 -36.932 1.00 41.53 1083 GLU A N 1
ATOM 8703 C CA . GLU A 1 1083 ? 16.277 -6.481 -37.673 1.00 41.53 1083 GLU A CA 1
ATOM 8704 C C . GLU A 1 1083 ? 14.746 -6.657 -37.652 1.00 41.53 1083 GLU A C 1
ATOM 8706 O O . GLU A 1 1083 ? 14.220 -7.689 -37.249 1.00 41.53 1083 GLU A O 1
ATOM 8711 N N . LYS A 1 1084 ? 13.996 -5.637 -38.077 1.00 37.09 1084 LYS A N 1
ATOM 8712 C CA . LYS A 1 1084 ? 12.625 -5.816 -38.559 1.00 37.09 1084 LYS A CA 1
ATOM 8713 C C . LYS A 1 1084 ? 12.720 -5.808 -40.078 1.00 37.09 1084 LYS A C 1
ATOM 8715 O O . LYS A 1 1084 ? 12.403 -4.811 -40.714 1.00 37.09 1084 LYS A O 1
ATOM 8720 N N . ALA A 1 1085 ? 13.239 -6.897 -40.632 1.00 31.58 1085 ALA A N 1
ATOM 8721 C CA . ALA A 1 1085 ? 13.120 -7.218 -42.045 1.00 31.58 1085 ALA A CA 1
ATOM 8722 C C . ALA A 1 1085 ? 13.038 -8.744 -42.174 1.00 31.58 1085 ALA A C 1
ATOM 8724 O O . ALA A 1 1085 ? 14.060 -9.411 -42.177 1.00 31.58 1085 ALA A O 1
ATOM 8725 N N . SER A 1 1086 ? 11.799 -9.246 -42.237 1.00 29.64 1086 SER A N 1
ATOM 8726 C CA . SER A 1 1086 ? 11.369 -10.531 -42.820 1.00 29.64 1086 SER A CA 1
ATOM 8727 C C . SER A 1 1086 ? 12.127 -11.812 -42.438 1.00 29.64 1086 SER A C 1
ATOM 8729 O O . SER A 1 1086 ? 13.286 -12.002 -42.786 1.00 29.64 1086 SER A O 1
ATOM 8731 N N . ASP A 1 1087 ? 11.380 -12.742 -41.856 1.00 30.05 1087 ASP A N 1
ATOM 8732 C CA . ASP A 1 1087 ? 11.734 -14.103 -41.439 1.00 30.05 1087 ASP A CA 1
ATOM 8733 C C . ASP A 1 1087 ? 12.295 -15.078 -42.512 1.00 30.05 1087 ASP A C 1
ATOM 8735 O O . ASP A 1 1087 ? 12.506 -16.246 -42.172 1.00 30.05 1087 ASP A O 1
ATOM 8739 N N . ASP A 1 1088 ? 12.575 -14.654 -43.752 1.00 31.00 1088 ASP A N 1
ATOM 8740 C CA . ASP A 1 1088 ? 12.742 -15.587 -44.888 1.00 31.00 1088 ASP A CA 1
ATOM 8741 C C . ASP A 1 1088 ? 14.174 -15.870 -45.386 1.00 31.00 1088 ASP A C 1
ATOM 8743 O O . ASP A 1 1088 ? 14.402 -16.934 -45.951 1.00 31.00 1088 ASP A O 1
ATOM 8747 N N . ASP A 1 1089 ? 15.191 -15.045 -45.126 1.00 33.16 1089 ASP A N 1
ATOM 8748 C CA . ASP A 1 1089 ? 16.500 -15.233 -45.792 1.00 33.16 1089 ASP A CA 1
ATOM 8749 C C . ASP A 1 1089 ? 17.540 -15.924 -44.894 1.00 33.16 1089 ASP A C 1
ATOM 8751 O O . ASP A 1 1089 ? 18.530 -15.329 -44.468 1.00 33.16 1089 ASP A O 1
ATOM 8755 N N . SER A 1 1090 ? 17.320 -17.203 -44.573 1.00 31.11 1090 SER A N 1
ATOM 8756 C CA . SER A 1 1090 ? 18.223 -17.983 -43.705 1.00 31.11 1090 SER A CA 1
ATOM 8757 C C . SER A 1 1090 ? 18.698 -19.308 -44.312 1.00 31.11 1090 SER A C 1
ATOM 8759 O O . SER A 1 1090 ? 18.643 -20.348 -43.660 1.00 31.11 1090 SER A O 1
ATOM 8761 N N . GLU A 1 1091 ? 19.222 -19.272 -45.542 1.00 29.67 1091 GLU A N 1
ATOM 8762 C CA . GLU A 1 1091 ? 19.751 -20.477 -46.211 1.00 29.67 1091 GLU A CA 1
ATOM 8763 C C . GLU A 1 1091 ? 21.268 -20.457 -46.514 1.00 29.67 1091 GLU A C 1
ATOM 8765 O O . GLU A 1 1091 ? 21.880 -21.516 -46.635 1.00 29.67 1091 GLU A O 1
ATOM 8770 N N . GLY A 1 1092 ? 21.938 -19.297 -46.541 1.00 29.17 1092 GLY A N 1
ATOM 8771 C CA . GLY A 1 1092 ? 23.297 -19.196 -47.109 1.00 29.17 1092 GLY A CA 1
ATOM 8772 C C . GLY A 1 1092 ? 24.510 -19.426 -46.190 1.00 29.17 1092 GLY A C 1
ATOM 8773 O O . GLY A 1 1092 ? 25.603 -19.666 -46.695 1.00 29.17 1092 GLY A O 1
ATOM 8774 N N . MET A 1 1093 ? 24.392 -19.359 -44.859 1.00 30.45 1093 MET A N 1
ATOM 8775 C CA . MET A 1 1093 ? 25.576 -19.312 -43.976 1.00 30.45 1093 MET A CA 1
ATOM 8776 C C . MET A 1 1093 ? 25.592 -20.460 -42.967 1.00 30.45 1093 MET A C 1
ATOM 8778 O O . MET A 1 1093 ? 25.298 -20.304 -41.782 1.00 30.45 1093 MET A O 1
ATOM 8782 N N . ARG A 1 1094 ? 25.892 -21.663 -43.469 1.00 35.44 1094 ARG A N 1
ATOM 8783 C CA . ARG A 1 1094 ? 25.775 -22.913 -42.711 1.00 35.44 1094 ARG A CA 1
ATOM 8784 C C . ARG A 1 1094 ? 26.937 -23.873 -42.969 1.00 35.44 1094 ARG A C 1
ATOM 8786 O O . ARG A 1 1094 ? 26.726 -24.984 -43.444 1.00 35.44 1094 ARG A O 1
ATOM 8793 N N . LYS A 1 1095 ? 28.172 -23.490 -42.639 1.00 28.94 1095 LYS A N 1
ATOM 8794 C CA . LYS A 1 1095 ? 29.263 -24.469 -42.482 1.00 28.94 1095 LYS A CA 1
ATOM 8795 C C . LYS A 1 1095 ? 30.446 -23.849 -41.730 1.00 28.94 1095 LYS A C 1
ATOM 8797 O O . LYS A 1 1095 ? 30.900 -22.783 -42.109 1.00 28.94 1095 LYS A O 1
ATOM 8802 N N . TYR A 1 1096 ? 30.933 -24.556 -40.708 1.00 29.47 1096 TYR A N 1
ATOM 8803 C CA . TYR A 1 1096 ? 32.140 -24.290 -39.899 1.00 29.47 1096 TYR A CA 1
ATOM 8804 C C . TYR A 1 1096 ? 31.986 -23.381 -38.654 1.00 29.47 1096 TYR A C 1
ATOM 8806 O O . TYR A 1 1096 ? 32.221 -22.184 -38.663 1.00 29.47 1096 TYR A O 1
ATOM 8814 N N . PHE A 1 1097 ? 31.603 -24.030 -37.547 1.00 32.84 1097 PHE A N 1
ATOM 8815 C CA . PHE A 1 1097 ? 32.239 -23.946 -36.220 1.00 32.84 1097 PHE A CA 1
ATOM 8816 C C . PHE A 1 1097 ? 32.646 -22.556 -35.661 1.00 32.84 1097 PHE A C 1
ATOM 8818 O O . PHE A 1 1097 ? 33.827 -22.243 -35.617 1.00 32.84 1097 PHE A O 1
ATOM 8825 N N . LEU A 1 1098 ? 31.683 -21.781 -35.128 1.00 23.97 1098 LEU A N 1
ATOM 8826 C CA . LEU A 1 1098 ? 31.802 -21.017 -33.860 1.00 23.97 1098 LEU A CA 1
ATOM 8827 C C . LEU A 1 1098 ? 30.425 -20.420 -33.446 1.00 23.97 1098 LEU A C 1
ATOM 8829 O O . LEU A 1 1098 ? 30.063 -19.315 -33.854 1.00 23.97 1098 LEU A O 1
ATOM 8833 N N . PRO A 1 1099 ? 29.594 -21.125 -32.656 1.00 33.50 1099 PRO A N 1
ATOM 8834 C CA . PRO A 1 1099 ? 28.224 -20.690 -32.371 1.00 33.50 1099 PRO A CA 1
ATOM 8835 C C . PRO A 1 1099 ? 28.125 -19.765 -31.141 1.00 33.50 1099 PRO A C 1
ATOM 8837 O O . PRO A 1 1099 ? 27.519 -20.146 -30.143 1.00 33.50 1099 PRO A O 1
ATOM 8840 N N . PHE A 1 1100 ? 28.688 -18.545 -31.188 1.00 33.28 1100 PHE A N 1
ATOM 8841 C CA . PHE A 1 1100 ? 28.550 -17.596 -30.061 1.00 33.28 1100 PHE A CA 1
ATOM 8842 C C . PHE A 1 1100 ? 27.897 -16.232 -30.359 1.00 33.28 1100 PHE A C 1
ATOM 8844 O O . PHE A 1 1100 ? 27.424 -15.616 -29.408 1.00 33.28 1100 PHE A O 1
ATOM 8851 N N . LEU A 1 1101 ? 27.798 -15.715 -31.598 1.00 31.80 1101 LEU A N 1
ATOM 8852 C CA . LEU A 1 1101 ? 27.498 -14.269 -31.742 1.00 31.80 1101 LEU A CA 1
ATOM 8853 C C . LEU A 1 1101 ? 26.599 -13.763 -32.890 1.00 31.80 1101 LEU A C 1
ATOM 8855 O O . LEU A 1 1101 ? 26.487 -12.548 -33.007 1.00 31.80 1101 LEU A O 1
ATOM 8859 N N . ILE A 1 1102 ? 25.915 -14.592 -33.693 1.00 36.31 1102 ILE A N 1
ATOM 8860 C CA . ILE A 1 1102 ? 25.386 -14.084 -34.991 1.00 36.31 1102 ILE A CA 1
ATOM 8861 C C . ILE A 1 1102 ? 23.856 -14.188 -35.203 1.00 36.31 1102 ILE A C 1
ATOM 8863 O O . ILE A 1 1102 ? 23.348 -13.691 -36.196 1.00 36.31 1102 ILE A O 1
ATOM 8867 N N . PHE A 1 1103 ? 23.048 -14.718 -34.277 1.00 32.38 1103 PHE A N 1
ATOM 8868 C CA . PHE A 1 1103 ? 21.604 -14.865 -34.555 1.00 32.38 1103 PHE A CA 1
ATOM 8869 C C . PHE A 1 1103 ? 20.704 -13.862 -33.815 1.00 32.38 1103 PHE A C 1
ATOM 8871 O O . PHE A 1 1103 ? 20.598 -13.909 -32.590 1.00 32.38 1103 PHE A O 1
ATOM 8878 N N . GLY A 1 1104 ? 20.046 -12.996 -34.596 1.00 38.22 1104 GLY A N 1
ATOM 8879 C CA . GLY A 1 1104 ? 18.635 -12.589 -34.518 1.00 38.22 1104 GLY A CA 1
ATOM 8880 C C . GLY A 1 1104 ? 18.094 -12.056 -33.191 1.00 38.22 1104 GLY A C 1
ATOM 8881 O O . GLY A 1 1104 ? 18.100 -12.747 -32.171 1.00 38.22 1104 GLY A O 1
ATOM 8882 N N . HIS A 1 1105 ? 17.512 -10.852 -33.224 1.00 47.38 1105 HIS A N 1
ATOM 8883 C CA . HIS A 1 1105 ? 16.900 -10.148 -32.091 1.00 47.38 1105 HIS A CA 1
ATOM 8884 C C . HIS A 1 1105 ? 16.346 -11.076 -30.970 1.00 47.38 1105 HIS A C 1
ATOM 8886 O O . HIS A 1 1105 ? 16.900 -11.042 -29.870 1.00 47.38 1105 HIS A O 1
ATOM 8892 N N . PRO A 1 1106 ? 15.357 -11.961 -31.153 1.00 43.47 1106 PRO A N 1
ATOM 8893 C CA . PRO A 1 1106 ? 14.785 -12.733 -30.043 1.00 43.47 1106 PRO A CA 1
ATOM 8894 C C . PRO A 1 1106 ? 15.675 -13.871 -29.474 1.00 43.47 1106 PRO A C 1
ATOM 8896 O O . PRO A 1 1106 ? 15.549 -14.193 -28.294 1.00 43.47 1106 PRO A O 1
ATOM 8899 N N . ILE A 1 1107 ? 16.665 -14.390 -30.213 1.00 48.09 1107 ILE A N 1
ATOM 8900 C CA . ILE A 1 1107 ? 17.576 -15.464 -29.747 1.00 48.09 1107 ILE A CA 1
ATOM 8901 C C . ILE A 1 1107 ? 18.520 -14.973 -28.632 1.00 48.09 1107 ILE A C 1
ATOM 8903 O O . ILE A 1 1107 ? 18.877 -15.732 -27.726 1.00 48.09 1107 ILE A O 1
ATOM 8907 N N . ARG A 1 1108 ? 18.868 -13.677 -28.620 1.00 59.19 1108 ARG A N 1
ATOM 8908 C CA . ARG A 1 1108 ? 19.726 -13.080 -27.576 1.00 59.19 1108 ARG A CA 1
ATOM 8909 C C . ARG A 1 1108 ? 19.060 -13.029 -26.196 1.00 59.19 1108 ARG A C 1
ATOM 8911 O O . ARG A 1 1108 ? 19.772 -13.140 -25.201 1.00 59.19 1108 ARG A O 1
ATOM 8918 N N . ILE A 1 1109 ? 17.732 -12.862 -26.120 1.00 67.94 1109 ILE A N 1
ATOM 8919 C CA . ILE A 1 1109 ? 17.005 -12.905 -24.835 1.00 67.94 1109 ILE A CA 1
ATOM 8920 C C . ILE A 1 1109 ? 17.023 -14.333 -24.303 1.00 67.94 1109 ILE A C 1
ATOM 8922 O O . ILE A 1 1109 ? 17.431 -14.543 -23.167 1.00 67.94 1109 ILE A O 1
ATOM 8926 N N . THR A 1 1110 ? 16.674 -15.317 -25.137 1.00 70.50 1110 THR A N 1
ATOM 8927 C CA . THR A 1 1110 ? 16.690 -16.736 -24.759 1.00 70.50 1110 THR A CA 1
ATOM 8928 C C . THR A 1 1110 ? 18.062 -17.167 -24.245 1.00 70.50 1110 THR A C 1
ATOM 8930 O O . THR A 1 1110 ? 18.157 -17.754 -23.170 1.00 70.50 1110 THR A O 1
ATOM 8933 N N . LEU A 1 1111 ? 19.138 -16.814 -24.955 1.00 72.25 1111 LEU A N 1
ATOM 8934 C CA . LEU A 1 1111 ? 20.500 -17.127 -24.524 1.00 72.25 1111 LEU A CA 1
ATOM 8935 C C . LEU A 1 1111 ? 20.861 -16.444 -23.200 1.00 72.25 1111 LEU A C 1
ATOM 8937 O O . LEU A 1 1111 ? 21.478 -17.049 -22.328 1.00 72.25 1111 LEU A O 1
ATOM 8941 N N . LEU A 1 1112 ? 20.464 -15.184 -23.022 1.00 77.94 1112 LEU A N 1
ATOM 8942 C CA . LEU A 1 1112 ? 20.714 -14.480 -21.772 1.00 77.94 1112 LEU A CA 1
ATOM 8943 C C . LEU A 1 1112 ? 19.952 -15.118 -20.610 1.00 77.94 1112 LEU A C 1
ATOM 8945 O O . LEU A 1 1112 ? 20.522 -15.271 -19.536 1.00 77.94 1112 LEU A O 1
ATOM 8949 N N . ARG A 1 1113 ? 18.703 -15.539 -20.828 1.00 87.00 1113 ARG A N 1
ATOM 8950 C CA . ARG A 1 1113 ? 17.917 -16.281 -19.838 1.00 87.00 1113 ARG A CA 1
ATOM 8951 C C . ARG A 1 1113 ? 18.576 -17.607 -19.484 1.00 87.00 1113 ARG A C 1
ATOM 8953 O O . ARG A 1 1113 ? 18.704 -17.888 -18.302 1.00 87.00 1113 ARG A O 1
ATOM 8960 N N . ILE A 1 1114 ? 19.079 -18.354 -20.470 1.00 86.25 1114 ILE A N 1
ATOM 8961 C CA . ILE A 1 1114 ? 19.869 -19.580 -20.265 1.00 86.25 1114 ILE A CA 1
ATOM 8962 C C . ILE A 1 1114 ? 21.048 -19.307 -19.326 1.00 86.25 1114 ILE A C 1
ATOM 8964 O O . ILE A 1 1114 ? 21.128 -19.906 -18.255 1.00 86.25 1114 ILE A O 1
ATOM 8968 N N . VAL A 1 1115 ? 21.913 -18.349 -19.674 1.00 85.69 1115 VAL A N 1
ATOM 8969 C CA . VAL A 1 1115 ? 23.114 -18.035 -18.881 1.00 85.69 1115 VAL A CA 1
ATOM 8970 C C . VAL A 1 1115 ? 22.746 -17.544 -17.478 1.00 85.69 1115 VAL A C 1
ATOM 8972 O O . VAL A 1 1115 ? 23.388 -17.923 -16.503 1.00 85.69 1115 VAL A O 1
ATOM 8975 N N . ARG A 1 1116 ? 21.684 -16.741 -17.335 1.00 88.44 1116 ARG A N 1
ATOM 8976 C CA . ARG A 1 1116 ? 21.214 -16.268 -16.022 1.00 88.44 1116 ARG A CA 1
ATOM 8977 C C . ARG A 1 1116 ? 20.595 -17.375 -15.184 1.00 88.44 1116 ARG A C 1
ATOM 8979 O O . ARG A 1 1116 ? 20.784 -17.379 -13.973 1.00 88.44 1116 ARG A O 1
ATOM 8986 N N . THR A 1 1117 ? 19.896 -18.321 -15.802 1.00 92.38 1117 THR A N 1
ATOM 8987 C CA . THR A 1 1117 ? 19.394 -19.514 -15.119 1.00 92.38 1117 THR A CA 1
ATOM 8988 C C . THR A 1 1117 ? 20.543 -20.398 -14.649 1.00 92.38 1117 THR A C 1
ATOM 8990 O O . THR A 1 1117 ? 20.533 -20.797 -13.490 1.00 92.38 1117 THR A O 1
ATOM 8993 N N . GLN A 1 1118 ? 21.567 -20.621 -15.475 1.00 92.06 1118 GLN A N 1
ATOM 8994 C CA . GLN A 1 1118 ? 22.781 -21.336 -15.065 1.00 92.06 1118 GLN A CA 1
ATOM 8995 C C . GLN A 1 1118 ? 23.479 -20.634 -13.889 1.00 92.06 1118 GLN A C 1
ATOM 8997 O O . GLN A 1 1118 ? 23.746 -21.257 -12.864 1.00 92.06 1118 GLN A O 1
ATOM 9002 N N . GLU A 1 1119 ? 23.712 -19.323 -14.000 1.00 91.88 1119 GLU A N 1
ATOM 9003 C CA . GLU A 1 1119 ? 24.319 -18.502 -12.947 1.00 91.88 1119 GLU A CA 1
ATOM 9004 C C . GLU A 1 1119 ? 23.513 -18.566 -11.638 1.00 91.88 1119 GLU A C 1
ATOM 9006 O O . GLU A 1 1119 ? 24.091 -18.718 -10.561 1.00 91.88 1119 GLU A O 1
ATOM 9011 N N . ALA A 1 1120 ? 22.182 -18.474 -11.717 1.00 93.81 1120 ALA A N 1
ATOM 9012 C CA . ALA A 1 1120 ? 21.297 -18.547 -10.559 1.00 93.81 1120 ALA A CA 1
ATOM 9013 C C . ALA A 1 1120 ? 21.338 -19.927 -9.891 1.00 93.81 1120 ALA A C 1
ATOM 9015 O O . ALA A 1 1120 ? 21.498 -19.997 -8.673 1.00 93.81 1120 ALA A O 1
ATOM 9016 N N . ILE A 1 1121 ? 21.263 -21.014 -10.671 1.00 94.88 1121 ILE A N 1
ATOM 9017 C CA . ILE A 1 1121 ? 21.384 -22.385 -10.150 1.00 94.88 1121 ILE A CA 1
ATOM 9018 C C . ILE A 1 1121 ? 22.727 -22.551 -9.435 1.00 94.88 1121 ILE A C 1
ATOM 9020 O O . ILE A 1 1121 ? 22.760 -23.003 -8.293 1.00 94.88 1121 ILE A O 1
ATOM 9024 N N . LEU A 1 1122 ? 23.830 -22.126 -10.058 1.00 94.19 1122 LEU A N 1
ATOM 9025 C CA . LEU A 1 1122 ? 25.165 -22.207 -9.464 1.00 94.19 1122 LEU A CA 1
ATOM 9026 C C . LEU A 1 1122 ? 25.285 -21.392 -8.174 1.00 94.19 1122 LEU A C 1
ATOM 9028 O O . LEU A 1 1122 ? 25.859 -21.877 -7.203 1.00 94.19 1122 LEU A O 1
ATOM 9032 N N . LYS A 1 1123 ? 24.729 -20.177 -8.123 1.00 94.00 1123 LYS A N 1
ATOM 9033 C CA . LYS A 1 1123 ? 24.719 -19.341 -6.910 1.00 94.00 1123 LYS A CA 1
ATOM 9034 C C . LYS A 1 1123 ? 23.968 -20.011 -5.758 1.00 94.00 1123 LYS A C 1
ATOM 9036 O O . LYS A 1 1123 ? 24.484 -20.032 -4.638 1.00 94.00 1123 LYS A O 1
ATOM 9041 N N . VAL A 1 1124 ? 22.798 -20.590 -6.035 1.00 94.94 1124 VAL A N 1
ATOM 9042 C CA . VAL A 1 1124 ? 21.999 -21.327 -5.041 1.00 94.94 1124 VAL A CA 1
ATOM 9043 C C . VAL A 1 1124 ? 22.766 -22.556 -4.561 1.00 94.94 1124 VAL A C 1
ATOM 9045 O O . VAL A 1 1124 ? 23.025 -22.700 -3.367 1.00 94.94 1124 VAL A O 1
ATOM 9048 N N . MET A 1 1125 ? 23.222 -23.397 -5.490 1.00 94.81 1125 MET A N 1
ATOM 9049 C CA . MET A 1 1125 ? 23.924 -24.643 -5.182 1.00 94.81 1125 MET A CA 1
ATOM 9050 C C . MET A 1 1125 ? 25.248 -24.402 -4.451 1.00 94.81 1125 MET A C 1
ATOM 9052 O O . MET A 1 1125 ? 25.547 -25.084 -3.474 1.00 94.81 1125 MET A O 1
ATOM 9056 N N . LYS A 1 1126 ? 26.014 -23.373 -4.829 1.00 94.44 1126 LYS A N 1
ATOM 9057 C CA . LYS A 1 1126 ? 27.258 -23.005 -4.139 1.00 94.44 1126 LYS A CA 1
ATOM 9058 C C . LYS A 1 1126 ? 27.016 -22.584 -2.690 1.00 94.44 1126 LYS A C 1
ATOM 9060 O O . LYS A 1 1126 ? 27.868 -22.864 -1.844 1.00 94.44 1126 LYS A O 1
ATOM 9065 N N . THR A 1 1127 ? 25.888 -21.926 -2.422 1.00 93.62 1127 THR A N 1
ATOM 9066 C CA . THR A 1 1127 ? 25.497 -21.455 -1.084 1.00 93.62 1127 THR A CA 1
ATOM 9067 C C . THR A 1 1127 ? 24.969 -22.595 -0.222 1.00 93.62 1127 THR A C 1
ATOM 9069 O O . THR A 1 1127 ? 25.388 -22.750 0.920 1.00 93.62 1127 THR A O 1
ATOM 9072 N N . ARG A 1 1128 ? 24.060 -23.403 -0.772 1.00 92.88 1128 ARG A N 1
ATOM 9073 C CA . ARG A 1 1128 ? 23.310 -24.423 -0.029 1.00 92.88 1128 ARG A CA 1
ATOM 9074 C C . ARG A 1 1128 ? 24.002 -25.782 0.032 1.00 92.88 1128 ARG A C 1
ATOM 9076 O O . ARG A 1 1128 ? 23.717 -26.551 0.938 1.00 92.88 1128 ARG A O 1
ATOM 9083 N N . LYS A 1 1129 ? 24.933 -26.048 -0.890 1.00 93.31 1129 LYS A N 1
ATOM 9084 C CA . LYS A 1 1129 ? 25.684 -27.303 -1.091 1.00 93.31 1129 LYS A CA 1
ATOM 9085 C C . LYS A 1 1129 ? 24.835 -28.504 -1.486 1.00 93.31 1129 LYS A C 1
ATOM 9087 O O . LYS A 1 1129 ? 25.202 -29.180 -2.439 1.00 93.31 1129 LYS A O 1
ATOM 9092 N N . THR A 1 1130 ? 23.718 -28.742 -0.818 1.00 91.75 1130 THR A N 1
ATOM 9093 C CA . THR A 1 1130 ? 22.760 -29.801 -1.134 1.00 91.75 1130 THR A CA 1
ATOM 9094 C C . THR A 1 1130 ? 21.349 -29.231 -1.130 1.00 91.75 1130 THR A C 1
ATOM 9096 O O . THR A 1 1130 ? 21.011 -28.398 -0.288 1.00 91.75 1130 THR A O 1
ATOM 9099 N N . LEU A 1 1131 ? 20.527 -29.612 -2.109 1.00 94.62 1131 LEU A N 1
ATOM 9100 C CA . LEU A 1 1131 ? 19.158 -29.106 -2.210 1.00 94.62 1131 LEU A CA 1
ATOM 9101 C C . LEU A 1 1131 ? 18.256 -30.050 -3.009 1.00 94.62 1131 LEU A C 1
ATOM 9103 O O . LEU A 1 1131 ? 18.682 -30.609 -4.020 1.00 94.62 1131 LEU A O 1
ATOM 9107 N N . SER A 1 1132 ? 16.986 -30.158 -2.613 1.00 94.50 1132 SER A N 1
ATOM 9108 C CA . SER A 1 1132 ? 15.988 -30.887 -3.405 1.00 94.50 1132 SER A CA 1
ATOM 9109 C C . SER A 1 1132 ? 15.612 -30.131 -4.685 1.00 94.50 1132 SER A C 1
ATOM 9111 O O . SER A 1 1132 ? 15.694 -28.900 -4.757 1.00 94.50 1132 SER A O 1
ATOM 9113 N N . ASN A 1 1133 ? 15.125 -30.849 -5.698 1.00 92.25 1133 ASN A N 1
ATOM 9114 C CA . ASN A 1 1133 ? 14.672 -30.270 -6.960 1.00 92.25 1133 ASN A CA 1
ATOM 9115 C C . ASN A 1 1133 ? 13.571 -29.216 -6.747 1.00 92.25 1133 ASN A C 1
ATOM 9117 O O . ASN A 1 1133 ? 13.656 -28.128 -7.315 1.00 92.25 1133 ASN A O 1
ATOM 9121 N N . ALA A 1 1134 ? 12.585 -29.495 -5.888 1.00 92.75 1134 ALA A N 1
ATOM 9122 C CA . ALA A 1 1134 ? 11.494 -28.566 -5.598 1.00 92.75 1134 ALA A CA 1
ATOM 9123 C C . ALA A 1 1134 ? 11.999 -27.259 -4.964 1.00 92.75 1134 ALA A C 1
ATOM 9125 O O . ALA A 1 1134 ? 11.634 -26.172 -5.416 1.00 92.75 1134 ALA A O 1
ATOM 9126 N N . GLN A 1 1135 ? 12.885 -27.354 -3.968 1.00 93.19 1135 GLN A N 1
ATOM 9127 C CA . GLN A 1 1135 ? 13.489 -26.181 -3.331 1.00 93.19 1135 GLN A CA 1
ATOM 9128 C C . GLN A 1 1135 ? 14.361 -25.395 -4.319 1.00 93.19 1135 GLN A C 1
ATOM 9130 O O . GLN A 1 1135 ? 14.310 -24.165 -4.328 1.00 93.19 1135 GLN A O 1
ATOM 9135 N N . LEU A 1 1136 ? 15.097 -26.085 -5.200 1.00 94.00 1136 LEU A N 1
ATOM 9136 C CA . LEU A 1 1136 ? 15.982 -25.444 -6.178 1.00 94.00 1136 LEU A CA 1
ATOM 9137 C C . LEU A 1 1136 ? 15.167 -24.632 -7.177 1.00 94.00 1136 LEU A C 1
ATOM 9139 O O . LEU A 1 1136 ? 15.501 -23.485 -7.462 1.00 94.00 1136 LEU A O 1
ATOM 9143 N N . HIS A 1 1137 ? 14.062 -25.198 -7.664 1.00 93.50 1137 HIS A N 1
ATOM 9144 C CA . HIS A 1 1137 ? 13.133 -24.483 -8.530 1.00 93.50 1137 HIS A CA 1
ATOM 9145 C C . HIS A 1 1137 ? 12.589 -23.215 -7.863 1.00 93.50 1137 HIS A C 1
ATOM 9147 O O . HIS A 1 1137 ? 12.590 -22.161 -8.497 1.00 93.50 1137 HIS A O 1
ATOM 9153 N N . VAL A 1 1138 ? 12.151 -23.296 -6.602 1.00 94.75 1138 VAL A N 1
ATOM 9154 C CA . VAL A 1 1138 ? 11.611 -22.138 -5.874 1.00 94.75 1138 VAL A CA 1
ATOM 9155 C C . VAL A 1 1138 ? 12.675 -21.053 -5.696 1.00 94.75 1138 VAL A C 1
ATOM 9157 O O . VAL A 1 1138 ? 12.416 -19.901 -6.044 1.00 94.75 1138 VAL A O 1
ATOM 9160 N N . GLU A 1 1139 ? 13.879 -21.393 -5.227 1.00 94.81 1139 GLU A N 1
ATOM 9161 C CA . GLU A 1 1139 ? 14.946 -20.402 -5.020 1.00 94.81 1139 GLU A CA 1
ATOM 9162 C C . GLU A 1 1139 ? 15.415 -19.765 -6.340 1.00 94.81 1139 GLU A C 1
ATOM 9164 O O . GLU A 1 1139 ? 15.581 -18.546 -6.413 1.00 94.81 1139 GLU A O 1
ATOM 9169 N N . VAL A 1 1140 ? 15.553 -20.550 -7.416 1.00 94.50 1140 VAL A N 1
ATOM 9170 C CA . VAL A 1 1140 ? 15.931 -20.032 -8.745 1.00 94.50 1140 VAL A CA 1
ATOM 9171 C C . VAL A 1 1140 ? 14.864 -19.085 -9.297 1.00 94.50 1140 VAL A C 1
ATOM 9173 O O . VAL A 1 1140 ? 15.201 -18.022 -9.823 1.00 94.50 1140 VAL A O 1
ATOM 9176 N N . VAL A 1 1141 ? 13.578 -19.425 -9.156 1.00 93.06 1141 VAL A N 1
ATOM 9177 C CA . VAL A 1 1141 ? 12.473 -18.540 -9.555 1.00 93.06 1141 VAL A CA 1
ATOM 9178 C C . VAL A 1 1141 ? 12.496 -17.251 -8.736 1.00 93.06 1141 VAL A C 1
ATOM 9180 O O . VAL A 1 1141 ? 12.383 -16.173 -9.312 1.00 93.06 1141 VAL A O 1
ATOM 9183 N N . LEU A 1 1142 ? 12.691 -17.328 -7.416 1.00 91.31 1142 LEU A N 1
ATOM 9184 C CA . LEU A 1 1142 ? 12.746 -16.146 -6.551 1.00 91.31 1142 LEU A CA 1
ATOM 9185 C C . LEU A 1 1142 ? 13.908 -15.206 -6.900 1.00 91.31 1142 LEU A C 1
ATOM 9187 O O . LEU A 1 1142 ? 13.723 -13.991 -6.855 1.00 91.31 1142 LEU A O 1
ATOM 9191 N N . LEU A 1 1143 ? 15.068 -15.745 -7.289 1.00 90.19 1143 LEU A N 1
ATOM 9192 C CA . LEU A 1 1143 ? 16.211 -14.942 -7.739 1.00 90.19 1143 LEU A CA 1
ATOM 9193 C C . LEU A 1 1143 ? 15.968 -14.268 -9.095 1.00 90.19 1143 LEU A C 1
ATOM 9195 O O . LEU A 1 1143 ? 16.431 -13.149 -9.314 1.00 90.19 1143 LEU A O 1
ATOM 9199 N N . LEU A 1 1144 ? 15.259 -14.935 -10.009 1.00 90.50 1144 LEU A N 1
ATOM 9200 C CA . LEU A 1 1144 ? 15.080 -14.460 -11.383 1.00 90.50 1144 LEU A CA 1
ATOM 9201 C C . LEU A 1 1144 ? 13.786 -13.673 -11.617 1.00 90.50 1144 LEU A C 1
ATOM 9203 O O . LEU A 1 1144 ? 13.730 -12.936 -12.598 1.00 90.50 1144 LEU A O 1
ATOM 9207 N N . ARG A 1 1145 ? 12.791 -13.739 -10.716 1.00 87.62 1145 ARG A N 1
ATOM 9208 C CA . ARG A 1 1145 ? 11.442 -13.151 -10.897 1.00 87.62 1145 ARG A CA 1
ATOM 9209 C C . ARG A 1 1145 ? 11.414 -11.662 -11.252 1.00 87.62 1145 ARG A C 1
ATOM 9211 O O . ARG A 1 1145 ? 10.468 -11.210 -11.880 1.00 87.62 1145 ARG A O 1
ATOM 9218 N N . ASN A 1 1146 ? 12.432 -10.900 -10.846 1.00 85.06 1146 ASN A N 1
ATOM 9219 C CA . ASN A 1 1146 ? 12.536 -9.468 -11.151 1.00 85.06 1146 ASN A CA 1
ATOM 9220 C C . ASN A 1 1146 ? 13.088 -9.197 -12.567 1.00 85.06 1146 ASN A C 1
ATOM 9222 O O . ASN A 1 1146 ? 13.072 -8.056 -13.024 1.00 85.06 1146 ASN A O 1
ATOM 9226 N N . MET A 1 1147 ? 13.593 -10.226 -13.254 1.00 85.44 1147 MET A N 1
ATOM 9227 C CA . MET A 1 1147 ? 14.038 -10.187 -14.650 1.00 85.44 1147 MET A CA 1
ATOM 9228 C C . MET A 1 1147 ? 13.031 -10.850 -15.583 1.00 85.44 1147 MET A C 1
ATOM 9230 O O . MET A 1 1147 ? 12.590 -10.236 -16.549 1.00 85.44 1147 MET A O 1
ATOM 9234 N N . PHE A 1 1148 ? 12.735 -12.118 -15.320 1.00 89.00 1148 PHE A N 1
ATOM 9235 C CA . PHE A 1 1148 ? 11.838 -12.949 -16.110 1.00 89.00 1148 PHE A CA 1
ATOM 9236 C C . PHE A 1 1148 ? 11.380 -14.135 -15.267 1.00 89.00 1148 PHE A C 1
ATOM 9238 O O . PHE A 1 1148 ? 12.038 -14.509 -14.293 1.00 89.00 1148 PHE A O 1
ATOM 9245 N N . LEU A 1 1149 ? 10.283 -14.771 -15.665 1.00 87.31 1149 LEU A N 1
ATOM 9246 C CA . LEU A 1 1149 ? 9.835 -15.998 -15.019 1.00 87.31 1149 LEU A CA 1
ATOM 9247 C C . LEU A 1 1149 ? 10.450 -17.219 -15.735 1.00 87.31 1149 LEU A C 1
ATOM 9249 O O . LEU A 1 1149 ? 10.037 -17.540 -16.852 1.00 87.31 1149 LEU A O 1
ATOM 9253 N N . PRO A 1 1150 ? 11.454 -17.910 -15.155 1.00 88.00 1150 PRO A N 1
ATOM 9254 C CA . PRO A 1 1150 ? 12.072 -19.058 -15.813 1.00 88.00 1150 PRO A CA 1
ATOM 9255 C C . PRO A 1 1150 ? 11.083 -20.227 -15.904 1.00 88.00 1150 PRO A C 1
ATOM 9257 O O . PRO A 1 1150 ? 10.494 -20.647 -14.907 1.00 88.00 1150 PRO A O 1
ATOM 9260 N N . SER A 1 1151 ? 10.919 -20.793 -17.102 1.00 87.19 1151 SER A N 1
ATOM 9261 C CA . SER A 1 1151 ? 10.058 -21.964 -17.285 1.00 87.19 1151 SER A CA 1
ATOM 9262 C C . SER A 1 1151 ? 10.659 -23.201 -16.607 1.00 87.19 1151 SER A C 1
ATOM 9264 O O . SER A 1 1151 ? 11.879 -23.378 -16.562 1.00 87.19 1151 SER A O 1
ATOM 9266 N N . LYS A 1 1152 ? 9.802 -24.113 -16.122 1.00 87.62 1152 LYS A N 1
ATOM 9267 C CA . LYS A 1 1152 ? 10.252 -25.391 -15.533 1.00 87.62 1152 LYS A CA 1
ATOM 9268 C C . LYS A 1 1152 ? 11.155 -26.174 -16.492 1.00 87.62 1152 LYS A C 1
ATOM 9270 O O . LYS A 1 1152 ? 12.147 -26.754 -16.062 1.00 87.62 1152 LYS A O 1
ATOM 9275 N N . LYS A 1 1153 ? 10.827 -26.139 -17.789 1.00 88.06 1153 LYS A N 1
ATOM 9276 C CA . LYS A 1 1153 ? 11.613 -26.758 -18.861 1.00 88.06 1153 LYS A CA 1
ATOM 9277 C C . LYS A 1 1153 ? 13.019 -26.164 -18.949 1.00 88.06 1153 LYS A C 1
ATOM 9279 O O . LYS A 1 1153 ? 13.978 -26.924 -18.926 1.00 88.06 1153 LYS A O 1
ATOM 9284 N N . LEU A 1 1154 ? 13.138 -24.833 -18.977 1.00 87.19 1154 LEU A N 1
ATOM 9285 C CA . LEU A 1 1154 ? 14.432 -24.152 -19.039 1.00 87.19 1154 LEU A CA 1
ATOM 9286 C C . LEU A 1 1154 ? 15.315 -24.535 -17.848 1.00 87.19 1154 LEU A C 1
ATOM 9288 O O . LEU A 1 1154 ? 16.467 -24.905 -18.041 1.00 87.19 1154 LEU A O 1
ATOM 9292 N N . ILE A 1 1155 ? 14.773 -24.491 -16.627 1.00 92.25 1155 ILE A N 1
ATOM 9293 C CA . ILE A 1 1155 ? 15.530 -24.852 -15.420 1.00 92.25 1155 ILE A CA 1
ATOM 9294 C C . ILE A 1 1155 ? 16.003 -26.308 -15.498 1.00 92.25 1155 ILE A C 1
ATOM 9296 O O . ILE A 1 1155 ? 17.165 -26.573 -15.214 1.00 92.25 1155 ILE A O 1
ATOM 9300 N N . LYS A 1 1156 ? 15.137 -27.238 -15.923 1.00 91.31 1156 LYS A N 1
ATOM 9301 C CA . LYS A 1 1156 ? 15.499 -28.653 -16.066 1.00 91.31 1156 LYS A CA 1
ATOM 9302 C C . LYS A 1 1156 ? 16.641 -28.853 -17.068 1.00 91.31 1156 LYS A C 1
ATOM 9304 O O . LYS A 1 1156 ? 17.628 -29.493 -16.723 1.00 91.31 1156 LYS A O 1
ATOM 9309 N N . GLU A 1 1157 ? 16.533 -28.259 -18.256 1.00 91.75 1157 GLU A N 1
ATOM 9310 C CA . GLU A 1 1157 ? 17.579 -28.319 -19.289 1.00 91.75 1157 GLU A CA 1
ATOM 9311 C C . GLU A 1 1157 ? 18.910 -27.742 -18.773 1.00 91.75 1157 GLU A C 1
ATOM 9313 O O . GLU A 1 1157 ? 19.974 -28.291 -19.046 1.00 91.75 1157 GLU A O 1
ATOM 9318 N N . GLN A 1 1158 ? 18.868 -26.664 -17.979 1.00 93.81 1158 GLN A N 1
ATOM 9319 C CA . GLN A 1 1158 ? 20.083 -26.073 -17.410 1.00 93.81 1158 GLN A CA 1
ATOM 9320 C C . GLN A 1 1158 ? 20.674 -26.887 -16.256 1.00 93.81 1158 GLN A C 1
ATOM 9322 O O . GLN A 1 1158 ? 21.891 -26.920 -16.113 1.00 93.81 1158 GLN A O 1
ATOM 9327 N N . ILE A 1 1159 ? 19.853 -27.564 -15.450 1.00 93.06 1159 ILE A N 1
ATOM 9328 C CA . ILE A 1 1159 ? 20.341 -28.508 -14.435 1.00 93.06 1159 ILE A CA 1
ATOM 9329 C C . ILE A 1 1159 ? 21.074 -29.668 -15.115 1.00 93.06 1159 ILE A C 1
ATOM 9331 O O . ILE A 1 1159 ? 22.182 -29.995 -14.708 1.00 93.06 1159 ILE A O 1
ATOM 9335 N N . GLU A 1 1160 ? 20.491 -30.259 -16.162 1.00 92.62 1160 GLU A N 1
ATOM 9336 C CA . GLU A 1 1160 ? 21.121 -31.349 -16.923 1.00 92.62 1160 GLU A CA 1
ATOM 9337 C C . GLU A 1 1160 ? 22.469 -30.908 -17.505 1.00 92.62 1160 GLU A C 1
ATOM 9339 O O . GLU A 1 1160 ? 23.482 -31.568 -17.274 1.00 92.62 1160 GLU A O 1
ATOM 9344 N N . TRP A 1 1161 ? 22.516 -29.728 -18.128 1.00 92.81 1161 TRP A N 1
ATOM 9345 C CA . TRP A 1 1161 ? 23.759 -29.160 -18.647 1.00 92.81 1161 TRP A CA 1
ATOM 9346 C C . TRP A 1 1161 ? 24.824 -28.930 -17.558 1.00 92.81 1161 TRP A C 1
ATOM 9348 O O . TRP A 1 1161 ? 26.009 -29.194 -17.772 1.00 92.81 1161 TRP A O 1
ATOM 9358 N N . LEU A 1 1162 ? 24.425 -28.458 -16.371 1.00 93.25 1162 LEU A N 1
ATOM 9359 C CA . LEU A 1 1162 ? 25.339 -28.249 -15.241 1.00 93.25 1162 LEU A CA 1
ATOM 9360 C C . LEU A 1 1162 ? 25.839 -29.567 -14.628 1.00 93.25 1162 LEU A C 1
ATOM 9362 O O . LEU A 1 1162 ? 26.954 -29.591 -14.102 1.00 93.25 1162 LEU A O 1
ATOM 9366 N N . ILE A 1 1163 ? 25.054 -30.647 -14.714 1.00 92.50 1163 ILE A N 1
ATOM 9367 C CA . ILE A 1 1163 ? 25.482 -31.999 -14.328 1.00 92.50 1163 ILE A CA 1
ATOM 9368 C C . ILE A 1 1163 ? 26.520 -32.529 -15.315 1.00 92.50 1163 ILE A C 1
ATOM 9370 O O . ILE A 1 1163 ? 27.590 -32.975 -14.905 1.00 92.50 1163 ILE A O 1
ATOM 9374 N N . GLU A 1 1164 ? 26.240 -32.433 -16.616 1.00 92.56 1164 GLU A N 1
ATOM 9375 C CA . GLU A 1 1164 ? 27.170 -32.844 -17.677 1.00 92.56 1164 GLU A CA 1
ATOM 9376 C C . GLU A 1 1164 ? 28.496 -32.078 -17.596 1.00 92.56 1164 GLU A C 1
ATOM 9378 O O . GLU A 1 1164 ? 29.574 -32.656 -17.741 1.00 92.56 1164 GLU A O 1
ATOM 9383 N N . SER A 1 1165 ? 28.415 -30.786 -17.273 1.00 91.69 1165 SER A N 1
ATOM 9384 C CA . SER A 1 1165 ? 29.568 -29.900 -17.083 1.00 91.69 1165 SER A CA 1
ATOM 9385 C C . SER A 1 1165 ? 30.267 -30.070 -15.727 1.00 91.69 1165 SER A C 1
ATOM 9387 O O . SER A 1 1165 ? 31.229 -29.360 -15.448 1.00 91.69 1165 SER A O 1
ATOM 9389 N N . ARG A 1 1166 ? 29.809 -31.012 -14.887 1.00 90.94 1166 ARG A N 1
ATOM 9390 C CA . ARG A 1 1166 ? 30.373 -31.360 -13.570 1.00 90.94 1166 ARG A CA 1
ATOM 9391 C C . ARG A 1 1166 ? 30.384 -30.232 -12.532 1.00 90.94 1166 ARG A C 1
ATOM 9393 O O . ARG A 1 1166 ? 31.196 -30.263 -11.615 1.00 90.94 1166 ARG A O 1
ATOM 9400 N N . TYR A 1 1167 ? 29.473 -29.265 -12.627 1.00 90.31 1167 TYR A N 1
ATOM 9401 C CA . TYR A 1 1167 ? 29.309 -28.244 -11.584 1.00 90.31 1167 TYR A CA 1
ATOM 9402 C C . TYR A 1 1167 ? 28.386 -28.693 -10.443 1.00 90.31 1167 TYR A C 1
ATOM 9404 O O . TYR A 1 1167 ? 28.481 -28.208 -9.315 1.00 90.31 1167 TYR A O 1
ATOM 9412 N N . ILE A 1 1168 ? 27.453 -29.594 -10.741 1.00 93.69 1168 ILE A N 1
ATOM 9413 C CA . ILE A 1 1168 ? 26.531 -30.199 -9.776 1.00 93.69 1168 ILE A CA 1
ATOM 9414 C C . ILE A 1 1168 ? 26.404 -31.694 -10.085 1.00 93.69 1168 ILE A C 1
ATOM 9416 O O . ILE A 1 1168 ? 26.641 -32.123 -11.209 1.00 93.69 1168 ILE A O 1
ATOM 9420 N N . ALA A 1 1169 ? 26.020 -32.497 -9.105 1.00 92.19 1169 ALA A N 1
ATOM 9421 C CA . ALA A 1 1169 ? 25.759 -33.923 -9.255 1.00 92.19 1169 ALA A CA 1
ATOM 9422 C C . ALA A 1 1169 ? 24.405 -34.268 -8.633 1.00 92.19 1169 ALA A C 1
ATOM 9424 O O . ALA A 1 1169 ? 23.879 -33.513 -7.816 1.00 92.19 1169 ALA A O 1
ATOM 9425 N N . ARG A 1 1170 ? 23.827 -35.407 -9.017 1.00 93.12 1170 ARG A N 1
ATOM 9426 C CA . ARG A 1 1170 ? 22.708 -35.984 -8.262 1.00 93.12 1170 ARG A CA 1
ATOM 9427 C C . ARG A 1 1170 ? 23.255 -36.644 -7.001 1.00 93.12 1170 ARG A C 1
ATOM 9429 O O . ARG A 1 1170 ? 24.348 -37.208 -7.044 1.00 93.12 1170 ARG A O 1
ATOM 9436 N N . ASP A 1 1171 ? 22.511 -36.556 -5.905 1.00 90.69 1171 ASP A N 1
ATOM 9437 C CA . ASP A 1 1171 ? 22.849 -37.290 -4.689 1.00 90.69 1171 ASP A CA 1
ATOM 9438 C C . ASP A 1 1171 ? 22.825 -38.801 -4.980 1.00 90.69 1171 ASP A C 1
ATOM 9440 O O . ASP A 1 1171 ? 22.001 -39.299 -5.750 1.00 90.69 1171 ASP A O 1
ATOM 9444 N N . THR A 1 1172 ? 23.758 -39.538 -4.382 1.00 84.94 1172 THR A N 1
ATOM 9445 C CA . THR A 1 1172 ? 23.838 -40.999 -4.478 1.00 84.94 1172 THR A CA 1
ATOM 9446 C C . THR A 1 1172 ? 22.670 -41.705 -3.791 1.00 84.94 1172 THR A C 1
ATOM 9448 O O . THR A 1 1172 ? 22.383 -42.855 -4.113 1.00 84.94 1172 THR A O 1
ATOM 9451 N N . THR A 1 1173 ? 22.013 -41.034 -2.840 1.00 84.69 1173 THR A N 1
ATOM 9452 C CA . THR A 1 1173 ? 20.928 -41.593 -2.020 1.00 84.69 1173 THR A CA 1
ATOM 9453 C C . THR A 1 1173 ? 19.535 -41.167 -2.484 1.00 84.69 1173 THR A C 1
ATOM 9455 O O . THR A 1 1173 ? 18.604 -41.967 -2.411 1.00 84.69 1173 THR A O 1
ATOM 9458 N N . ASP A 1 1174 ? 19.391 -39.947 -3.012 1.00 87.44 1174 ASP A N 1
ATOM 9459 C CA . ASP A 1 1174 ? 18.119 -39.397 -3.488 1.00 87.44 1174 ASP A CA 1
ATOM 9460 C C . ASP A 1 1174 ? 18.267 -38.711 -4.856 1.00 87.44 1174 ASP A C 1
ATOM 9462 O O . ASP A 1 1174 ? 18.866 -37.646 -4.995 1.00 87.44 1174 ASP A O 1
ATOM 9466 N N . ILE A 1 1175 ? 17.630 -39.287 -5.878 1.00 84.44 1175 ILE A N 1
ATOM 9467 C CA . ILE A 1 1175 ? 17.637 -38.770 -7.257 1.00 84.44 1175 ILE A CA 1
ATOM 9468 C C . ILE A 1 1175 ? 16.969 -37.386 -7.353 1.00 84.44 1175 ILE A C 1
ATOM 9470 O O . ILE A 1 1175 ? 17.271 -36.619 -8.271 1.00 84.44 1175 ILE A O 1
ATOM 9474 N N . ASN A 1 1176 ? 16.079 -37.047 -6.412 1.00 88.62 1176 ASN A N 1
ATOM 9475 C CA . ASN A 1 1176 ? 15.423 -35.742 -6.352 1.00 88.62 1176 ASN A CA 1
ATOM 9476 C C . ASN A 1 1176 ? 16.273 -34.666 -5.670 1.00 88.62 1176 ASN A C 1
ATOM 9478 O O . ASN A 1 1176 ? 15.825 -33.519 -5.590 1.00 88.62 1176 ASN A O 1
ATOM 9482 N N . SER A 1 1177 ? 17.482 -35.001 -5.225 1.00 90.25 1177 SER A N 1
ATOM 9483 C CA . SER A 1 1177 ? 18.405 -34.085 -4.569 1.00 90.25 1177 SER A CA 1
ATOM 9484 C C . SER A 1 1177 ? 19.670 -33.878 -5.400 1.00 90.25 1177 SER A C 1
ATOM 9486 O O . SER A 1 1177 ? 20.194 -34.787 -6.046 1.00 90.25 1177 SER A O 1
ATOM 9488 N N . TYR A 1 1178 ? 20.153 -32.638 -5.407 1.00 94.31 1178 TYR A N 1
ATOM 9489 C CA . TYR A 1 1178 ? 21.377 -32.239 -6.091 1.00 94.31 1178 TYR A CA 1
ATOM 9490 C C . TYR A 1 1178 ? 22.441 -31.841 -5.074 1.00 94.31 1178 TYR A C 1
ATOM 9492 O O . TYR A 1 1178 ? 22.133 -31.267 -4.028 1.00 94.31 1178 TYR A O 1
ATOM 9500 N N . VAL A 1 1179 ? 23.699 -32.089 -5.423 1.00 92.69 1179 VAL A N 1
ATOM 9501 C CA . VAL A 1 1179 ? 24.894 -31.758 -4.645 1.00 92.69 1179 VAL A CA 1
ATOM 9502 C C . VAL A 1 1179 ? 25.801 -30.866 -5.491 1.00 92.69 1179 VAL A C 1
ATOM 9504 O O . VAL A 1 1179 ? 26.006 -31.120 -6.675 1.00 92.69 1179 VAL A O 1
ATOM 9507 N N . TYR A 1 1180 ? 26.332 -29.795 -4.910 1.00 94.31 1180 TYR A N 1
ATOM 9508 C CA . TYR A 1 1180 ? 27.307 -28.923 -5.561 1.00 94.31 1180 TYR A CA 1
ATOM 9509 C C . TYR A 1 1180 ? 28.677 -29.604 -5.620 1.00 94.31 1180 TYR A C 1
ATOM 9511 O O . TYR A 1 1180 ? 29.177 -30.064 -4.592 1.00 94.31 1180 TYR A O 1
ATOM 9519 N N . VAL A 1 1181 ? 29.291 -29.6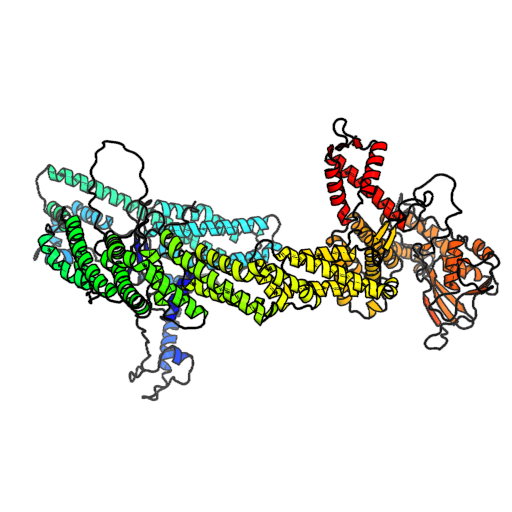29 -6.802 1.00 88.12 1181 VAL A N 1
ATOM 9520 C CA . VAL A 1 1181 ? 30.612 -30.229 -7.032 1.00 88.12 1181 VAL A CA 1
ATOM 9521 C C . VAL A 1 1181 ? 31.648 -29.103 -7.104 1.00 88.12 1181 VAL A C 1
ATOM 9523 O O . VAL A 1 1181 ? 31.409 -28.077 -7.743 1.00 88.12 1181 VAL A O 1
ATOM 9526 N N . VAL A 1 1182 ? 32.751 -29.259 -6.364 1.00 66.69 1182 VAL A N 1
ATOM 9527 C CA . VAL A 1 1182 ? 33.839 -28.266 -6.256 1.00 66.69 1182 VAL A CA 1
ATOM 9528 C C . VAL A 1 1182 ? 34.776 -28.349 -7.447 1.00 66.69 1182 VAL A C 1
ATOM 9530 O O . VAL A 1 1182 ? 35.178 -29.485 -7.783 1.00 66.69 1182 VAL A O 1
#

Organism: NCBI:txid399045

Radius of gyration: 50.37 Å; chains: 1; bounding box: 104×101×159 Å

Secondary structure (DSSP, 8-state):
--TT-S-------EEEEETTEEEEE--SSS-TT--EEEE-SS-GGGS-GGGHHHHHHHHHTTTS----TTS-----------PPPPBPTTT--B---HHHHHH-TT--B-TTT--B-HHHHHHHHHHHHHHHHHTT-------------------HHHHHHHHHHGGGGSS--S----HHHHHHHHHHHHSTT--HHHHHHHS-HHHHHHHHHHHHTTS----HHHHHHHHHHHHHHHHHHHHHHHHHHTTGGGS-TTHHHHHHHHHHHHHHHHHHHHHHHHHHHHTT-HHHHHHHHHHIIIIIHHHHHHHHH-GGG---HHHHHHHHHHHHHHHHHHHHHHHHHHHHHHHHHHHHHHHHHHHHHHHHHHHH----HHHHHHHHHHHHTS------HHHHHHHHHHHHHHHHHT----HHHHHHHHHHHHHHHHH-TTHHHHHHHHHHHHHHHHHHHHHHHHHT--SHHHHHHHHHHHHHHHHHHHHHTTGGGTT------------------PPP------HHHHHHHHHHIIIIIHHHHHHHHHHHHHHHHHHHTT----HHHHHHHHHHHHHT---SS-TTHHIIIIIIHHHHHHHHHHHHHHHHHHHHHHHHHHHHHHHHHHHHHHHHHHHHHS-S-HHHHHHHHHHHHHHHTGGGHHHHHHHHHHHHHTT-HHHHHHHHHHHTTSTT-SHHHHHHHHHHHHHHHHHHHHHTHHHHTT-HHHHHHHHHHHHHHHHHHHHHHHTT-HHHHHHHHHHHHHHHT-TTT-EEEE--S-GGG-PPPEEEESHHHHHHHHHHHHTBT-TTTTTS-HHHHHHHHHHHHHHHTT-S-HHHHHHHHHHHHHHHHHHT-BS-HHHHHHHHHHHHHTT--HHHHHHHHHHHHHHHHHHHHHHHHHHHHHHHHGGGGGG-------HHHH-S-------PPPHHHHTHHHHHHHHHHHH-TT------GGG-EEEEEEEETTEEEEEEEEHHHHHHHHTTTT-TT--EEHHHHHHHH---HHHHHHHHHHHH--TT-SS-SEEEES--SSGGG--TT-EEEE-TT--EEETTEEESEEEEE--TTGGG--S-S-TT--SS---SS-TTS---HHHHHHHHHHHHHHHHHHHHHHHHSEEEHHHHHHHHHHHHTTT----HHHHHHHHHHHHHTTSEEE-SS-TTEEEE--

pLDDT: mean 73.45, std 22.13, range [21.53, 95.69]

Sequence (1182 aa):
MLSRLKHSCNPNAIVQFDGRKATLLAIRTLKAGDAIQISFSLPYFACDAGGRGPALQMRFSDVVSCQCEACTPVDWSDVPEINETIKCPDCTEELGTIEELIVDGSKLTCSRCGKKCRRCLMRYFKAKKRFMKDYSRSPNASVRKDCGSWMSDSSVFDDLLSRMTDMEKFVVLPCQFEMNDLLHTISAPLFPGVDFRSAASMAGRDSWEEFKDTIKAYEVSSSLPLQTCLYFNAWFFPVWFGCSVYVLSLKLEALSELFQPLAVTVLVAATVVEMIRVYLGYSGNILEKIPELVGFWLLTLLVQFPLVTFSLFATGLKHRSVEVTLNAILMVFVSLELFFGYFSIKRIARKQVLRLRALQRSLNISAETRKTGETTFFGLLRAFLAMALLKDRPVVFEEEWPKMRPTILKLLRQDPVTKPEWHDLFYTVHSVCTWDDKGPPKVYQALTEDILQFIKQANQRVLTLQDDQALLKAYIADWRKFFEQCTYLPMPFNSLEVPSNTSTGGKASSTVGSKRNNNDDGVVRKLMLDTWNTSIFSTIKNRLQDASMKLVQAERNGEAFDSLLVIGVRESYVNLCSNTEDKLQIYRENFERAYLEATETFYKQKAQEYLQANGVENYMKYAEQKLREEEARGRKYLQDNQQSMESLMKCCVDVLVTAFRDVILAECPRMIRANETEKLGVMFRLLDRIPDNVEPMLQYLEGHIVMRGLAEMAASAATIAHDCEKYVEALLNEYWTFTDLVKTAFSDDPRFLTARDKAFKIVVNSTRVFSLDVPTKPKSQGGKGVPESKCPELLANYCDMLLRKTPLSKKLSADEVESRLRDVLVILKYVENRDVFMRFHKAHLTRRLILETSSDYEKEEHMVEWLRDVGMPAEYVSKISRMFQDIKVSEDLNQQFKDHIRASRGSLADSICVKILNAGAWSRGSERVTVSLPMELEDYIPEVEEFYKSKHSGRKLQWHHHMSNGTLIFTSDLGKYDLDVTTFQMAVLLSWNMRPDDSLSLESLRLSTQLPDTELRRTLWSLVNFPKLKQQVLQYQPDVSSAKDFTDATVFWVNKSFSLIKNGKVQKRGKVNLIGRLQLSTEKASDDDSEGMRKYFLPFLIFGHPIRITLLRIVRTQEAILKVMKTRKTLSNAQLHVEVVLLLRNMFLPSKKLIKEQIEWLIESRYIARDTTDINSYVYVV